Protein AF-A0A8H6Q4G9-F1 (afdb_monomer)

Solvent-accessible surface area (backbone atoms only — not comparable to full-atom values): 55066 Å² total; per-residue (Å²): 138,79,84,79,75,83,74,68,56,66,74,91,46,52,76,89,49,54,70,28,45,41,28,73,48,92,51,72,30,19,39,52,24,48,37,34,74,62,26,34,55,46,45,32,58,69,70,49,42,43,46,27,52,51,48,38,38,72,51,23,36,30,29,38,40,53,32,40,51,34,58,76,32,38,21,37,34,48,51,24,49,42,42,61,75,54,43,56,57,69,90,70,49,38,37,34,39,26,47,36,50,66,55,91,54,92,59,26,42,44,48,39,50,67,21,50,53,53,42,50,54,52,45,30,59,38,28,70,44,81,53,35,46,29,41,25,38,51,51,75,46,94,86,42,58,64,62,50,36,42,52,37,54,31,48,41,33,75,70,52,44,17,75,39,40,27,40,15,68,56,52,47,66,57,52,51,51,41,42,47,50,12,64,78,68,76,48,57,50,65,49,35,40,35,37,73,38,25,87,91,43,47,52,57,66,78,44,58,33,47,63,45,36,71,77,68,32,38,12,26,48,25,31,55,37,35,60,87,48,53,41,46,45,69,51,69,89,46,83,53,85,95,34,66,42,64,20,79,54,40,41,84,89,47,17,65,58,26,35,51,55,42,57,45,43,76,36,74,70,26,43,55,51,41,51,38,36,55,55,46,36,55,54,14,53,78,71,74,48,50,28,42,21,46,35,48,17,55,49,60,59,38,85,52,43,16,23,42,36,40,74,57,84,39,40,69,52,38,63,52,51,62,51,9,58,63,47,26,70,66,46,70,81,32,65,67,60,52,49,52,54,46,62,60,54,70,64,78,62,74,82,72,66,63,72,63,52,64,48,48,57,50,52,48,49,56,48,46,55,52,55,51,60,76,64,58,64,81,89,73,81,74,80,86,78,84,86,75,88,73,87,81,84,82,83,85,90,78,86,89,88,85,87,90,83,86,82,83,90,85,85,86,89,89,86,91,88,86,84,89,89,89,82,88,88,87,89,84,89,87,81,91,82,87,88,89,82,88,86,85,89,87,88,82,92,85,84,85,90,85,78,89,78,89,84,88,83,87,84,88,81,87,86,85,83,86,83,86,86,87,79,87,83,85,82,73,95,72,44,36,53,56,31,52,79,67,74,43,85,48,54,71,91,45,94,61,24,63,69,27,56,78,68,74,43,80,56,44,67,100,75,93,80,91,87,90,85,88,80,89,80,90,88,83,92,84,88,82,88,86,90,86,84,90,82,88,90,81,82,86,86,86,72,78,69,71,67,65,58,57,58,60,50,46,58,58,63,74,72,49,89,80,59,69,72,57,73,47,25,44,101,86,67,47,67,60,56,73,78,81,88,68,92,69,86,81,77,79,76,72,59,80,45,73,65,50,44,52,26,44,47,44,17,47,79,44,57,17,45,38,61,19,43,58,34,90,83,27,38,49,24,48,53,43,61,63,49,19,75,82,29,66,48,39,32,24,24,43,36,16,34,27,29,40,49,75,40,69,89,31,60,55,22,60,53,25,45,53,55,19,47,67,62,41,56,67,49,73,73,34,73,71,51,64,76,68,46,60,61,58,53,42,29,31,43,42,47,31,56,44,44,61,52,38,50,81,93,68,42,77,60,60,43,52,53,54,38,48,57,57,58,69,68,49,93,64,86,57,58,74,94,36,61,54,18,42,32,51,55,43,43,50,54,56,34,41,44,48,14,61,76,67,65,32,38,39,84,85,48,64,96,71,73,67,80,75,82,76,79,54,82,88,54,92,69,64,83,44,52,58,24,56,48,23,44,51,52,26,35,51,31,38,31,59,67,40,42,77,89,80,76,88,69,57,63,69,60,50,53,50,50,54,52,50,54,64,74,68,53,58,79,70,62,51,71,45,77,50,96,85,88,37,42,41,60,84,44,63,28,44,52,45,18,51,43,23,44,31,49,21,54,32,41,42,56,73,67,60,69,74,83,57,95,89,56,56,68,68,62,50,50,53,47,50,53,47,56,39,38,50,29,40,47,50,41,49,47,45,44,71,51,44,86,56,60,32,48,41,63,67,40,49,51,54,49,50,55,40,52,74,57,57,80,53,68,66,62,48,50,54,51,48,50,50,42,49,52,49,22,73,74,47,60,44,63,34,63,67,41,46,53,51,48,51,53,53,55,60,75,74,107

Mean predicted aligned error: 20.51 Å

pLDDT: mean 74.62, std 25.24, range [22.08, 98.88]

Sequence (941 aa):
MATESSVGAPKFDPKNMQYRFLGKTGLKVSALSFGSWVTVGGQVGYNIAKECMLEAWNHGVNYFDTAEVYASGECEKVFGQMIRELGFKRSDMVISTKLFWGGPGPNDTGLSKKHLFEGMNASLQRLGLDYVDIVMAHRPDPLTPMEEIVRAFTQIVNEGKALYWGTSEWTSHDIERAHHMAAVHHLIPPVCDQPQYNALWRERVEKELSPVFRNYGYGLTTWSPLDNGVLTGKYNDGIPEGSRLTGADAAASDKQNMINFGKALSTPAGQAKIQKVRELTKVAEELGCTTAQLALAWCLSNENVSTVITGASRPSQVAENMKALEVYNKIKGDAAMLARINQILDNKPAEVELAKWQFLTLVSHACWQFEETTFNWPTVYPATPDFGYISASIPSVETLPRRLLSATMSTSPPHFISSFPAKGPSAIEATGSSPASQPTHLEFSSSAPCAVGTIDSLIDSKPRPRKASTSRGARGRYGCRTCRQRHLKCDEHRPICENCTRAKRECSWNHEIRMSHDARSSSFSAGPGPARDFHADNPVEGTTTTDFLGRKRWLRWMSGSCDWSSVRRDESGDYISNLPEREDLSHGDVLVHPLEASLFRFYIEHAGPWLDITSPSRHFGVTIPRLAISNPVLLYACLSYSSKALLPKSSLSEQYVNACIKLLIPLLSDELYVSSDETLLATLVILRHVEQYAEVPEDRGAHLMGAFSLIASQKLLPPHDSLPGAALWTYMRQDVRQALLNRASPKLTPSQGIHLDNFDVDVAVGKSVWADRACHLAALACTFAWGSKEGEVDGDHLDAMLDRWRQHLPREYLPFHVAGRSIQFLASWHVVGWQFYHLGKLLLRLYNSQRPRNMDILLFNSRVETEISEHARAIFDITRSNSDLGCRFNASAILGFVGSYFREAEDRQRLIDFLGDFSNETNWPTDTDRTRLLRLWQSRH

InterPro domains:
  IPR001138 Zn(2)Cys(6) fungal-type DNA-binding domain [PF00172] (479-512)
  IPR001138 Zn(2)Cys(6) fungal-type DNA-binding domain [PS00463] (479-507)
  IPR001138 Zn(2)Cys(6) fungal-type DNA-binding domain [PS50048] (479-509)
  IPR001138 Zn(2)Cys(6) fungal-type DNA-binding domain [SM00066] (474-518)
  IPR001138 Zn(2)Cys(6) fungal-type DNA-binding domain [cd00067] (475-510)
  IPR005399 Potassium channel, voltage-dependent, beta subunit, KCNAB-related [PR01577] (126-136)
  IPR005399 Potassium channel, voltage-dependent, beta subunit, KCNAB-related [PR01577] (177-196)
  IPR005399 Potassium channel, voltage-dependent, beta subunit, KCNAB-related [PR01577] (297-310)
  IPR005399 Potassium channel, voltage-dependent, beta subunit, KCNAB-related [PTHR43150] (13-351)
  IPR021858 Fungal transcription factor [PF11951] (598-717)
  IPR023210 NADP-dependent oxidoreductase domain [PF00248] (32-331)
  IPR036812 NAD(P)-dependent oxidoreductase domain superfamily [G3DSA:3.20.20.100] (16-351)
  IPR036812 NAD(P)-dependent oxidoreductase domain superfamily [SSF51430] (17-347)
  IPR036864 Zn(2)-C6 fungal-type DNA-binding domain superfamily [G3DSA:4.10.240.10] (473-525)
  IPR036864 Zn(2)-C6 fungal-type DNA-binding domain superfamily [SSF57701] (473-515)

Secondary structure (DSSP, 8-state):
--------------TT--EEESTTSS-EEESEEEE-TTIIIIIS-HHHHHHHHHHHHHTT--EEE--TTGGGGHHHHHHHHHHHHHT--GGG-EEEEEESB--SSTTSBSS-HHHHHHHHHHHHHHHT-S-EEEEEE-S--SSS-HHHHHHHHHHHHHTTSEEEEEESS--HHHHHHHHHHHHHTT-PPP-EE--B-BTTB-HIIIIITHHHHHHH-PEEEEB-TTGGGGGGSTTTTS--TTSGGG-TTS-HHHHHHHHHHHHHHTSHHHHHHHHHHHHHHHHHHHTTS-HHHHHHHHHHTSTTEEEEEE--SSHHHHHHHHTHHHHHHHHTT-HHHHHHHHHHH--PPPPP-HHHHHHHHHHHHHHHHHHHHHH-------------------PPP------------------------------------------------------------------PPPP---------S-S-HHHHHTT----TTSSS-HHHHHTT----------------------------------PPP-S-THHHHHHHHHHHHHTS---HHHHSB-TTSSB-------S---S--TT-SHHHHHHHHHIIIIIHHHHTTT-TT-IIIIIHHHHHTT-HHHHHHHHHHHHHHH-TTSTHHHHHHHHHHHHHHHHHT-HHHHTT-HHHHHHHHHHHHHHTTS-TTT---HHHHHHHHHHHT-SSPPPTTSHHHHHHHHHHHHHHHHHHHHT---SS-GGGS-------TTS---TTHHHHHHHHHHHHHHHHHHS-SSSS--HHHHHHHHHHHHHT--GGGS-EEETTTEEE-SSHHHHHHHHHHHHHHHHHHHHS-PPPTTS-HHHHHHHHHHHHHHHHHHHHHHHHH---HHHHHHHHHHHHHHGGG--SHHHHHHHHHHHHHHHHHH----HHHHHHHHHHHHTT-

Structure (mmCIF, N/CA/C/O backbone):
data_AF-A0A8H6Q4G9-F1
#
_entry.id   AF-A0A8H6Q4G9-F1
#
loop_
_atom_site.group_PDB
_atom_site.id
_atom_site.type_symbol
_atom_site.label_atom_id
_atom_site.label_alt_id
_atom_site.label_comp_id
_atom_site.label_asym_id
_atom_site.label_entity_id
_atom_site.label_seq_id
_atom_site.pdbx_PDB_ins_code
_atom_site.Cartn_x
_atom_site.Cartn_y
_atom_site.Cartn_z
_atom_site.occupancy
_atom_site.B_iso_or_equiv
_atom_site.auth_seq_id
_atom_site.auth_comp_id
_atom_site.auth_asym_id
_atom_site.auth_atom_id
_atom_site.pdbx_PDB_model_num
ATOM 1 N N . MET A 1 1 ? -34.972 -35.384 48.447 1.00 36.97 1 MET A N 1
ATOM 2 C CA . MET A 1 1 ? -33.729 -34.722 47.994 1.00 36.97 1 MET A CA 1
ATOM 3 C C . MET A 1 1 ? -33.863 -34.560 46.491 1.00 36.97 1 MET A C 1
ATOM 5 O O . MET A 1 1 ? -33.732 -35.533 45.775 1.00 36.97 1 MET A O 1
ATOM 9 N N . ALA A 1 2 ? -34.630 -33.551 46.092 1.00 34.59 2 ALA A N 1
ATOM 10 C CA . ALA A 1 2 ? -34.164 -32.214 45.710 1.00 34.59 2 ALA A CA 1
ATOM 11 C C . ALA A 1 2 ? -33.868 -32.193 44.204 1.00 34.59 2 ALA A C 1
ATOM 13 O O . ALA A 1 2 ? -32.811 -32.587 43.736 1.00 34.59 2 ALA A O 1
ATOM 14 N N . THR A 1 3 ? -34.914 -31.791 43.492 1.00 41.44 3 THR A N 1
ATOM 15 C CA . THR A 1 3 ? -34.982 -31.369 42.099 1.00 41.44 3 THR A CA 1
ATOM 16 C C . THR A 1 3 ? -33.874 -30.368 41.774 1.00 41.44 3 THR A C 1
ATOM 18 O O . THR A 1 3 ? -33.962 -29.212 42.191 1.00 41.44 3 THR A O 1
ATOM 21 N N . GLU A 1 4 ? -32.867 -30.771 41.003 1.00 41.53 4 GLU A N 1
ATOM 22 C CA . GLU A 1 4 ? -32.095 -29.799 40.232 1.00 41.53 4 GLU A CA 1
ATOM 23 C C . GLU A 1 4 ? -32.949 -29.393 39.036 1.00 41.53 4 GLU A C 1
ATOM 25 O O . GLU A 1 4 ? -33.267 -30.186 38.150 1.00 41.53 4 GLU A O 1
ATOM 30 N N . SER A 1 5 ? -33.419 -28.150 39.093 1.00 39.41 5 SER A N 1
ATOM 31 C CA . SER A 1 5 ? -34.147 -27.499 38.022 1.00 39.41 5 SER A CA 1
ATOM 32 C C . SER A 1 5 ? -33.350 -27.615 36.729 1.00 39.41 5 SER A C 1
ATOM 34 O O . SER A 1 5 ? -32.227 -27.116 36.649 1.00 39.41 5 SER A O 1
ATOM 36 N N . SER A 1 6 ? -33.955 -28.204 35.702 1.00 40.19 6 SER A N 1
ATOM 37 C CA . SER A 1 6 ? -33.548 -28.003 34.319 1.00 40.19 6 SER A CA 1
ATOM 38 C C . SER A 1 6 ? -33.750 -26.522 33.980 1.00 40.19 6 SER A C 1
ATOM 40 O O . SER A 1 6 ? -34.794 -26.125 33.457 1.00 40.19 6 SER A O 1
ATOM 42 N N . VAL A 1 7 ? -32.791 -25.676 34.355 1.00 50.09 7 VAL A N 1
ATOM 43 C CA . VAL A 1 7 ? -32.708 -24.310 33.846 1.00 50.09 7 VAL A CA 1
ATOM 44 C C . VAL A 1 7 ? -32.449 -24.477 32.354 1.00 50.09 7 VAL A C 1
ATOM 46 O O . VAL A 1 7 ? -31.367 -24.897 31.952 1.00 50.09 7 VAL A O 1
ATOM 49 N N . GLY A 1 8 ? -33.486 -24.286 31.537 1.00 59.00 8 GLY A N 1
ATOM 50 C CA . GLY A 1 8 ? -33.355 -24.350 30.085 1.00 59.00 8 GLY A CA 1
ATOM 51 C C . GLY A 1 8 ? -32.261 -23.395 29.612 1.00 59.00 8 GLY A C 1
ATOM 52 O O . GLY A 1 8 ? -31.995 -22.389 30.272 1.00 59.00 8 GLY A O 1
ATOM 53 N N . ALA A 1 9 ? -31.628 -23.718 28.482 1.00 67.19 9 ALA A N 1
ATOM 54 C CA . ALA A 1 9 ? -30.603 -22.872 27.883 1.00 67.19 9 ALA A CA 1
ATOM 55 C C . ALA A 1 9 ? -31.046 -21.390 27.874 1.00 67.19 9 ALA A C 1
ATOM 57 O O . ALA A 1 9 ? -32.191 -21.104 27.497 1.00 67.19 9 ALA A O 1
ATOM 58 N N . PRO A 1 10 ? -30.185 -20.449 28.304 1.00 77.94 10 PRO A N 1
ATOM 59 C CA . PRO A 1 10 ? -30.528 -19.042 28.389 1.00 77.94 10 PRO A CA 1
ATOM 60 C C . PRO A 1 10 ? -30.886 -18.532 26.993 1.00 77.94 10 PRO A C 1
ATOM 62 O O . PRO A 1 10 ? -30.054 -18.478 26.088 1.00 77.94 10 PRO A O 1
ATOM 65 N N . LYS A 1 11 ? -32.156 -18.162 26.812 1.00 84.88 11 LYS A N 1
ATOM 66 C CA . LYS A 1 11 ? -32.642 -17.566 25.568 1.00 84.88 11 LYS A CA 1
ATOM 67 C C . LYS A 1 11 ? -31.921 -16.238 25.334 1.00 84.88 11 LYS A C 1
ATOM 69 O O . LYS A 1 11 ? -31.790 -15.447 26.266 1.00 84.88 11 LYS A O 1
ATOM 74 N N . PHE A 1 12 ? -31.491 -15.986 24.099 1.00 91.81 12 PHE A N 1
ATOM 75 C CA . PHE A 1 12 ? -30.893 -14.706 23.739 1.00 91.81 12 PHE A CA 1
ATOM 76 C C . PHE A 1 12 ? -31.903 -13.568 23.935 1.00 91.81 12 PHE A C 1
ATOM 78 O O . PHE A 1 12 ? -33.031 -13.631 23.434 1.00 91.81 12 PHE A O 1
ATOM 85 N N . ASP A 1 13 ? -31.493 -12.537 24.668 1.00 93.12 13 ASP A N 1
ATOM 86 C CA . ASP A 1 13 ? -32.266 -11.321 24.894 1.00 93.12 13 ASP A CA 1
ATOM 87 C C . ASP A 1 13 ? -31.375 -10.117 24.561 1.00 93.12 13 ASP A C 1
ATOM 89 O O . ASP A 1 13 ? -30.345 -9.930 25.210 1.00 93.12 13 ASP A O 1
ATOM 93 N N . PRO A 1 14 ? -31.736 -9.293 23.561 1.00 88.81 14 PRO A N 1
ATOM 94 C CA . PRO A 1 14 ? -30.908 -8.171 23.146 1.00 88.81 14 PRO A CA 1
ATOM 95 C C . PRO A 1 14 ? -30.792 -7.050 24.190 1.00 88.81 14 PRO A C 1
ATOM 97 O O . PRO A 1 14 ? -29.891 -6.219 24.058 1.00 88.81 14 PRO A O 1
ATOM 100 N N . LYS A 1 15 ? -31.663 -7.007 25.213 1.00 92.06 15 LYS A N 1
ATOM 101 C CA . LYS A 1 15 ? -31.680 -5.960 26.253 1.00 92.06 15 LYS A CA 1
ATOM 102 C C . LYS A 1 15 ? -31.580 -4.546 25.646 1.00 92.06 15 LYS A C 1
ATOM 104 O O . LYS A 1 15 ? -32.299 -4.220 24.706 1.00 92.06 15 LYS A O 1
ATOM 109 N N . ASN A 1 16 ? -30.684 -3.714 26.185 1.00 90.06 16 ASN A N 1
ATOM 110 C CA . ASN A 1 16 ? -30.376 -2.362 25.710 1.00 90.06 16 ASN A CA 1
ATOM 111 C C . ASN A 1 16 ? -29.159 -2.325 24.760 1.00 90.06 16 ASN A C 1
ATOM 113 O O . ASN A 1 16 ? -28.653 -1.240 24.461 1.00 90.06 16 ASN A O 1
ATOM 117 N N . MET A 1 17 ? -28.650 -3.481 24.315 1.00 97.00 17 MET A N 1
ATOM 118 C CA . MET A 1 17 ? -27.492 -3.541 23.424 1.00 97.00 17 MET A CA 1
ATOM 119 C C . MET A 1 17 ? -27.824 -2.914 22.068 1.00 97.00 17 MET A C 1
ATOM 121 O O . MET A 1 17 ? -28.839 -3.226 21.446 1.00 97.00 17 MET A O 1
ATOM 125 N N . GLN A 1 18 ? -26.939 -2.046 21.578 1.00 95.69 18 GLN A N 1
ATOM 126 C CA . GLN A 1 18 ? -27.024 -1.550 20.207 1.00 95.69 18 GLN A CA 1
ATOM 127 C C . GLN A 1 18 ? -26.395 -2.563 19.254 1.00 95.69 18 GLN A C 1
ATOM 129 O O . GLN A 1 18 ? -25.291 -3.040 19.503 1.00 95.69 18 GLN A O 1
ATOM 134 N N . TYR A 1 19 ? -27.062 -2.836 18.135 1.00 97.88 19 TYR A N 1
ATOM 135 C CA . TYR A 1 19 ? -26.533 -3.688 17.073 1.00 97.88 19 TYR A CA 1
ATOM 136 C C . TYR A 1 19 ? -26.222 -2.843 15.848 1.00 97.88 19 TYR A C 1
ATOM 138 O O . TYR A 1 19 ? -27.078 -2.091 15.374 1.00 97.88 19 TYR A O 1
ATOM 146 N N . ARG A 1 20 ? -25.004 -2.979 15.331 1.00 97.38 20 ARG A N 1
ATOM 147 C CA . ARG A 1 20 ? -24.529 -2.280 14.133 1.00 97.38 20 ARG A CA 1
ATOM 148 C C . ARG A 1 20 ? -24.270 -3.297 13.034 1.00 97.38 20 ARG A C 1
ATOM 150 O O . ARG A 1 20 ? -23.923 -4.442 13.314 1.00 97.38 20 ARG A O 1
ATOM 157 N N . PHE A 1 21 ? -24.440 -2.889 11.783 1.00 97.88 21 PHE A N 1
ATOM 158 C CA . PHE A 1 21 ? -23.958 -3.701 10.673 1.00 97.88 21 PHE A CA 1
ATOM 159 C C . PHE A 1 21 ? -22.430 -3.758 10.709 1.00 97.88 21 PHE A C 1
ATOM 161 O O . PHE A 1 21 ? -21.769 -2.770 11.054 1.00 97.88 21 PHE A O 1
ATOM 168 N N . LEU A 1 22 ? -21.869 -4.915 10.367 1.00 97.25 22 LEU A N 1
ATOM 169 C CA . LEU A 1 22 ? -20.443 -5.044 10.123 1.00 97.25 22 LEU A CA 1
ATOM 170 C C . LEU A 1 22 ? -20.143 -4.486 8.730 1.00 97.25 22 LEU A C 1
ATOM 172 O O . LEU A 1 22 ? -20.253 -5.188 7.723 1.00 97.25 22 LEU A O 1
ATOM 176 N N . GLY A 1 23 ? -19.850 -3.188 8.677 1.00 92.44 23 GLY A N 1
ATOM 177 C CA . GLY A 1 23 ? -19.694 -2.453 7.428 1.00 92.44 23 GLY A CA 1
ATOM 178 C C . GLY A 1 23 ? -20.964 -2.489 6.583 1.00 92.44 23 GLY A C 1
ATOM 179 O O . GLY A 1 23 ? -22.070 -2.322 7.094 1.00 92.44 23 GLY A O 1
ATOM 180 N N . LYS A 1 24 ? -20.803 -2.749 5.284 1.00 90.12 24 LYS A N 1
ATOM 181 C CA . LYS A 1 24 ? -21.902 -2.924 4.318 1.00 90.12 24 LYS A CA 1
ATOM 182 C C . LYS A 1 24 ? -22.515 -4.330 4.300 1.00 90.12 24 LYS A C 1
ATOM 184 O O . LYS A 1 24 ? -23.388 -4.592 3.474 1.00 90.12 24 LYS A O 1
ATOM 189 N N . THR A 1 25 ? -22.064 -5.252 5.152 1.00 95.88 25 THR A N 1
ATOM 190 C CA . THR A 1 25 ? -22.635 -6.607 5.186 1.00 95.88 25 THR A CA 1
ATOM 191 C C . THR A 1 25 ? -24.033 -6.617 5.811 1.00 95.88 25 THR A C 1
ATOM 193 O O . THR A 1 25 ? -24.436 -5.686 6.506 1.00 95.88 25 THR A O 1
ATOM 196 N N . GLY A 1 26 ? -24.771 -7.712 5.609 1.00 96.56 26 GLY A N 1
ATOM 197 C CA . GLY A 1 26 ? -26.023 -7.970 6.328 1.00 96.56 26 GLY A CA 1
ATOM 198 C C . GLY A 1 26 ? -25.831 -8.451 7.774 1.00 96.56 26 GLY A C 1
ATOM 199 O O . GLY A 1 26 ? -26.820 -8.599 8.493 1.00 96.56 26 GLY A O 1
ATOM 200 N N . LEU A 1 27 ? -24.589 -8.700 8.209 1.00 98.12 27 LEU A N 1
ATOM 201 C CA . LEU A 1 27 ? -24.280 -9.233 9.534 1.00 98.12 27 LEU A CA 1
ATOM 202 C C . LEU A 1 27 ? -24.387 -8.128 10.588 1.00 98.12 27 LEU A C 1
ATOM 204 O O . LEU A 1 27 ? -23.755 -7.078 10.468 1.00 98.12 27 LEU A O 1
ATOM 208 N N . LYS A 1 28 ? -25.171 -8.371 11.642 1.00 98.12 28 LYS A N 1
ATOM 209 C CA . LYS A 1 28 ? -25.313 -7.452 12.776 1.00 98.12 28 LYS A CA 1
ATOM 210 C C . LYS A 1 28 ? -24.503 -7.932 13.969 1.00 98.12 28 LYS A C 1
ATOM 212 O O . LYS A 1 28 ? -24.680 -9.054 14.439 1.00 98.12 28 LYS A O 1
ATOM 217 N N . VAL A 1 29 ? -23.677 -7.040 14.495 1.00 98.56 29 VAL A N 1
ATOM 218 C CA . VAL A 1 29 ? -22.811 -7.288 15.646 1.00 98.56 29 VAL A CA 1
ATOM 219 C C . VAL A 1 29 ? -23.184 -6.346 16.785 1.00 98.56 29 VAL A C 1
ATOM 221 O O . VAL A 1 29 ? -23.571 -5.197 16.553 1.00 98.56 29 VAL A O 1
ATOM 224 N N . SER A 1 30 ? -23.107 -6.833 18.019 1.00 98.56 30 SER A N 1
ATOM 225 C CA . SER A 1 30 ? -23.282 -6.020 19.217 1.00 98.56 30 SER A CA 1
ATOM 226 C C . SER A 1 30 ? -22.194 -4.945 19.268 1.00 98.56 30 SER A C 1
ATOM 228 O O . SER A 1 30 ? -21.020 -5.220 19.015 1.00 98.56 30 SER A O 1
ATOM 230 N N . ALA A 1 31 ? -22.569 -3.705 19.588 1.00 98.00 31 ALA A N 1
ATOM 231 C CA . ALA A 1 31 ? -21.656 -2.561 19.596 1.00 98.00 31 ALA A CA 1
ATOM 232 C C . ALA A 1 31 ? -20.483 -2.764 20.572 1.00 98.00 31 ALA A C 1
ATOM 234 O O . ALA A 1 31 ? -19.365 -2.335 20.302 1.00 98.00 31 ALA A O 1
ATOM 235 N N . LEU A 1 32 ? -20.720 -3.473 21.676 1.00 98.25 32 LEU A N 1
ATOM 236 C CA . LEU A 1 32 ? -19.676 -4.010 22.544 1.00 98.25 32 LEU A CA 1
ATOM 237 C C . LEU A 1 32 ? -19.598 -5.524 22.350 1.00 98.25 32 LEU A C 1
ATOM 239 O O . LEU A 1 32 ? -20.628 -6.195 22.240 1.00 98.25 32 LEU A O 1
ATOM 243 N N . SER A 1 33 ? -18.384 -6.059 22.314 1.00 97.62 33 SER A N 1
ATOM 244 C CA . SER A 1 33 ? -18.127 -7.487 22.126 1.00 97.62 33 SER A CA 1
ATOM 245 C C . SER A 1 33 ? -17.177 -8.049 23.174 1.00 97.62 33 SER A C 1
ATOM 247 O O . SER A 1 33 ? -16.546 -7.301 23.930 1.00 97.62 33 SER A O 1
ATOM 249 N N . PHE A 1 34 ? -17.101 -9.377 23.250 1.00 95.88 34 PHE A N 1
ATOM 250 C CA . PHE A 1 34 ? -16.263 -10.082 24.215 1.00 95.88 34 PHE A CA 1
ATOM 251 C C . PHE A 1 34 ? -15.092 -10.776 23.513 1.00 95.88 34 PHE A C 1
ATOM 253 O O . PHE A 1 34 ? -15.275 -11.708 22.730 1.00 95.88 34 PHE A O 1
ATOM 260 N N . GLY A 1 35 ? -13.882 -10.305 23.804 1.00 88.56 35 GLY A N 1
ATOM 261 C CA . GLY A 1 35 ? -12.628 -10.889 23.346 1.00 88.56 35 GLY A CA 1
ATOM 262 C C . GLY A 1 35 ? -11.994 -11.780 24.405 1.00 88.56 35 GLY A C 1
ATOM 263 O O . GLY A 1 35 ? -12.135 -11.563 25.610 1.00 88.56 35 GLY A O 1
ATOM 264 N N . SER A 1 36 ? -11.255 -12.777 23.936 1.00 78.50 36 SER A N 1
ATOM 265 C CA . SER A 1 36 ? -10.727 -13.861 24.770 1.00 78.50 36 SER A CA 1
ATOM 266 C C . SER A 1 36 ? -9.207 -13.830 24.986 1.00 78.50 36 SER A C 1
ATOM 268 O O . SER A 1 36 ? -8.673 -14.658 25.726 1.00 78.50 36 SER A O 1
ATOM 270 N N . TRP A 1 37 ? -8.494 -12.875 24.371 1.00 72.44 37 TRP A N 1
ATOM 271 C CA . TRP A 1 37 ? -7.033 -12.778 24.455 1.00 72.44 37 TRP A CA 1
ATOM 272 C C . TRP A 1 37 ? -6.541 -12.532 25.891 1.00 72.44 37 TRP A C 1
ATOM 274 O O . TRP A 1 37 ? -7.080 -11.696 26.624 1.00 72.44 37 TRP A O 1
ATOM 284 N N . VAL A 1 38 ? -5.480 -13.254 26.272 1.00 65.44 38 VAL A N 1
ATOM 285 C CA . VAL A 1 38 ? -4.867 -13.339 27.614 1.00 65.44 38 VAL A CA 1
ATOM 286 C C . VAL A 1 38 ? -5.749 -14.024 28.664 1.00 65.44 38 VAL A C 1
ATOM 288 O O . VAL A 1 38 ? -5.218 -14.744 29.504 1.00 65.44 38 VAL A O 1
ATOM 291 N N . THR A 1 39 ? -7.071 -13.844 28.632 1.00 73.19 39 THR A N 1
ATOM 292 C CA . THR A 1 39 ? -7.986 -14.284 29.694 1.00 73.19 39 THR A CA 1
ATOM 293 C C . THR A 1 39 ? -8.389 -15.750 29.575 1.00 73.19 39 THR A C 1
ATOM 295 O O . THR A 1 39 ? -8.066 -16.548 30.456 1.00 73.19 39 THR A O 1
ATOM 298 N N . VAL A 1 40 ? -9.077 -16.121 28.500 1.00 72.81 40 VAL A N 1
ATOM 299 C CA . VAL A 1 40 ? -9.673 -17.454 28.345 1.00 72.81 40 VAL A CA 1
ATOM 300 C C . VAL A 1 40 ? -8.594 -18.482 27.993 1.00 72.81 40 VAL A C 1
ATOM 302 O O . VAL A 1 40 ? -7.797 -18.266 27.084 1.00 72.81 40 VAL A O 1
ATOM 305 N N . GLY A 1 41 ? -8.551 -19.600 28.725 1.00 58.81 41 GLY A N 1
ATOM 306 C CA . GLY A 1 41 ? -7.520 -20.636 28.554 1.00 58.81 41 GLY A CA 1
ATOM 307 C C . GLY A 1 41 ? -6.125 -20.237 29.061 1.00 58.81 41 GLY A C 1
ATOM 308 O O . GLY A 1 41 ? -5.175 -20.989 28.868 1.00 58.81 41 GLY A O 1
ATOM 309 N N . GLY A 1 42 ? -5.997 -19.069 29.705 1.00 71.19 42 GLY A N 1
ATOM 310 C CA . GLY A 1 42 ? -4.738 -18.527 30.219 1.00 71.19 42 GLY A CA 1
ATOM 311 C C . GLY A 1 42 ? -4.894 -17.922 31.615 1.00 71.19 42 GLY A C 1
ATOM 312 O O . GLY A 1 42 ? -4.894 -18.647 32.605 1.00 71.19 42 GLY A O 1
ATOM 313 N N . GLN A 1 43 ? -5.008 -16.590 31.687 1.00 67.19 43 GLN A N 1
ATOM 314 C CA . GLN A 1 43 ? -4.985 -15.795 32.924 1.00 67.19 43 GLN A CA 1
ATOM 315 C C . GLN A 1 43 ? -6.074 -16.175 33.935 1.00 67.19 43 GLN A C 1
ATOM 317 O O . GLN A 1 43 ? -5.836 -16.106 35.141 1.00 67.19 43 GLN A O 1
ATOM 322 N N . VAL A 1 44 ? -7.285 -16.499 33.471 1.00 75.56 44 VAL A N 1
ATOM 323 C CA . VAL A 1 44 ? -8.414 -16.796 34.364 1.00 75.56 44 VAL A CA 1
ATOM 324 C C . VAL A 1 44 ? -8.792 -18.269 34.305 1.00 75.56 44 VAL A C 1
ATOM 326 O O . VAL A 1 44 ? -8.784 -18.893 33.245 1.00 75.56 44 VAL A O 1
ATOM 329 N N . GLY A 1 45 ? -9.165 -18.824 35.461 1.00 82.62 45 GLY A N 1
ATOM 330 C CA . GLY A 1 45 ? -9.689 -20.183 35.540 1.00 82.62 45 GLY A CA 1
ATOM 331 C C . GLY A 1 45 ? -10.985 -20.346 34.740 1.00 82.62 45 GLY A C 1
ATOM 332 O O . GLY A 1 45 ? -11.748 -19.392 34.566 1.00 82.62 45 GLY A O 1
ATOM 333 N N . TYR A 1 46 ? -11.251 -21.578 34.302 1.00 88.12 46 TYR A N 1
ATOM 334 C CA . TYR A 1 46 ? -12.399 -21.943 33.463 1.00 88.12 46 TYR A CA 1
ATOM 335 C C . TYR A 1 46 ? -13.737 -21.349 33.943 1.00 88.12 46 TYR A C 1
ATOM 337 O O . TYR A 1 46 ? -14.443 -20.712 33.166 1.00 88.12 46 TYR A O 1
ATOM 345 N N . ASN A 1 47 ? -14.058 -21.489 35.235 1.00 90.62 47 ASN A N 1
ATOM 346 C CA . ASN A 1 47 ? -15.327 -21.006 35.793 1.00 90.62 47 ASN A CA 1
ATOM 347 C C . ASN A 1 47 ? -15.486 -19.484 35.659 1.00 90.62 47 ASN A C 1
ATOM 349 O O . ASN A 1 47 ? -16.546 -19.017 35.261 1.00 90.62 47 ASN A O 1
ATOM 353 N N . ILE A 1 48 ? -14.418 -18.716 35.900 1.00 90.75 48 ILE A N 1
ATOM 354 C CA . ILE A 1 48 ? -14.446 -17.252 35.773 1.00 90.75 48 ILE A CA 1
ATOM 355 C C . ILE A 1 48 ? -14.620 -16.851 34.305 1.00 90.75 48 ILE A C 1
ATOM 357 O O . ILE A 1 48 ? -15.400 -15.951 34.005 1.00 90.75 48 ILE A O 1
ATOM 361 N N . ALA A 1 49 ? -13.927 -17.522 33.377 1.00 91.75 49 ALA A N 1
ATOM 362 C CA . ALA A 1 49 ? -14.113 -17.286 31.943 1.00 91.75 49 ALA A CA 1
ATOM 363 C C . ALA A 1 49 ? -15.569 -17.542 31.514 1.00 91.75 49 ALA A C 1
ATOM 365 O O . ALA A 1 49 ? -16.153 -16.722 30.801 1.00 91.75 49 ALA A O 1
ATOM 366 N N . LYS A 1 50 ? -16.166 -18.636 32.006 1.00 93.94 50 LYS A N 1
ATOM 367 C CA . LYS A 1 50 ? -17.558 -19.017 31.732 1.00 93.94 50 LYS A CA 1
ATOM 368 C C . LYS A 1 50 ? -18.544 -17.995 32.284 1.00 93.94 50 LYS A C 1
ATOM 370 O O . LYS A 1 50 ? -19.462 -17.595 31.573 1.00 93.94 50 LYS A O 1
ATOM 375 N N . GLU A 1 51 ? -18.335 -17.532 33.513 1.00 95.12 51 GLU A N 1
ATOM 376 C CA . GLU A 1 51 ? -19.149 -16.480 34.126 1.00 95.12 51 GLU A CA 1
ATOM 377 C C . GLU A 1 51 ? -19.029 -15.151 33.370 1.00 95.12 51 GLU A C 1
ATOM 379 O O . GLU A 1 51 ? -20.040 -14.501 33.130 1.00 95.12 51 GLU A O 1
ATOM 384 N N . CYS A 1 52 ? -17.829 -14.758 32.925 1.00 95.56 52 CYS A N 1
ATOM 385 C CA . CYS A 1 52 ? -17.641 -13.566 32.090 1.00 95.56 52 CYS A CA 1
ATOM 386 C C . CYS A 1 52 ? -18.399 -13.666 30.759 1.00 95.56 52 CYS A C 1
ATOM 388 O O . CYS A 1 52 ? -19.038 -12.700 30.338 1.00 95.56 52 CYS A O 1
ATOM 390 N N . MET A 1 53 ? -18.329 -14.823 30.094 1.00 95.38 53 MET A N 1
ATOM 391 C CA . MET A 1 53 ? -19.029 -15.063 28.832 1.00 95.38 53 MET A CA 1
ATOM 392 C C . MET A 1 53 ? -20.552 -15.044 29.018 1.00 95.38 53 MET A C 1
ATOM 394 O O . MET A 1 53 ? -21.260 -14.426 28.220 1.00 95.38 53 MET A O 1
ATOM 398 N N . LEU A 1 54 ? -21.053 -15.666 30.090 1.00 95.62 54 LEU A N 1
ATOM 399 C CA . LEU A 1 54 ? -22.466 -15.617 30.463 1.00 95.62 54 LEU A CA 1
ATOM 400 C C . LEU A 1 54 ? -22.916 -14.189 30.786 1.00 95.62 54 LEU A C 1
ATOM 402 O O . LEU A 1 54 ? -23.982 -13.768 30.347 1.00 95.62 54 LEU A O 1
ATOM 406 N N . GLU A 1 55 ? -22.097 -13.419 31.497 1.00 96.19 55 GLU A N 1
ATOM 407 C CA . GLU A 1 55 ? -22.409 -12.031 31.829 1.00 96.19 55 GLU A CA 1
ATOM 408 C C . GLU A 1 55 ? -22.497 -11.150 30.577 1.00 96.19 55 GLU A C 1
ATOM 410 O O . GLU A 1 55 ? -23.402 -10.320 30.468 1.00 96.19 55 GLU A O 1
ATOM 415 N N . ALA A 1 56 ? -21.613 -11.362 29.597 1.00 96.31 56 ALA A N 1
ATOM 416 C CA . ALA A 1 56 ? -21.670 -10.672 28.310 1.00 96.31 56 ALA A CA 1
ATOM 417 C C . ALA A 1 56 ? -22.958 -11.030 27.548 1.00 96.31 56 ALA A C 1
ATOM 419 O O . ALA A 1 56 ? -23.672 -10.141 27.077 1.00 96.31 56 ALA A O 1
ATOM 420 N N . TRP A 1 57 ? -23.298 -12.320 27.487 1.00 96.12 57 TRP A N 1
ATOM 421 C CA . TRP A 1 57 ? -24.541 -12.806 26.880 1.00 96.12 57 TRP A CA 1
ATOM 422 C C . TRP A 1 57 ? -25.788 -12.205 27.537 1.00 96.12 57 TRP A C 1
ATOM 424 O O . TRP A 1 57 ? -26.688 -11.732 26.845 1.00 96.12 57 TRP A O 1
ATOM 434 N N . ASN A 1 58 ? -25.819 -12.140 28.871 1.00 95.75 58 ASN A N 1
ATOM 435 C CA . ASN A 1 58 ? -26.927 -11.558 29.635 1.00 95.75 58 ASN A CA 1
ATOM 436 C C . ASN A 1 58 ? -27.137 -10.059 29.355 1.00 95.75 58 ASN A C 1
ATOM 438 O O . ASN A 1 58 ? -28.232 -9.542 29.587 1.00 95.75 58 ASN A O 1
ATOM 442 N N . HIS A 1 59 ? -26.114 -9.376 28.835 1.00 96.69 59 HIS A N 1
ATOM 443 C CA . HIS A 1 59 ? -26.164 -7.983 28.391 1.00 96.69 59 HIS A CA 1
ATOM 444 C C . HIS A 1 59 ? -26.441 -7.826 26.884 1.00 96.69 59 HIS A C 1
ATOM 446 O O . HIS A 1 59 ? -26.384 -6.708 26.373 1.00 96.69 59 HIS A O 1
ATOM 452 N N . GLY A 1 60 ? -26.755 -8.912 26.171 1.00 96.94 60 GLY A N 1
ATOM 453 C CA . GLY A 1 60 ? -27.064 -8.894 24.741 1.00 96.94 60 GLY A CA 1
ATOM 454 C C . GLY A 1 60 ? -25.833 -8.897 23.829 1.00 96.94 60 GLY A C 1
ATOM 455 O O . GLY A 1 60 ? -25.937 -8.528 22.663 1.00 96.94 60 GLY A O 1
ATOM 456 N N . VAL A 1 61 ? -24.648 -9.278 24.318 1.00 98.00 61 VAL A N 1
ATOM 457 C CA . VAL A 1 61 ? -23.477 -9.453 23.443 1.00 98.00 61 VAL A CA 1
ATOM 458 C C . VAL A 1 61 ? -23.680 -10.681 22.561 1.00 98.00 61 VAL A C 1
ATOM 460 O O . VAL A 1 61 ? -23.879 -11.782 23.073 1.00 98.00 61 VAL A O 1
AT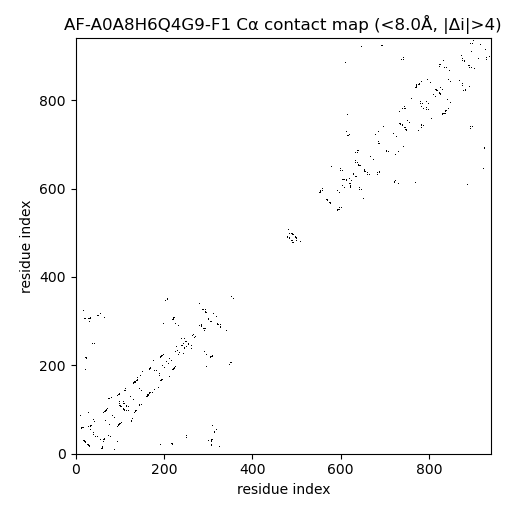OM 463 N N . ASN A 1 62 ? -23.587 -10.498 21.240 1.00 98.00 62 ASN A N 1
ATOM 464 C CA . ASN A 1 62 ? -23.611 -11.605 20.283 1.00 98.00 62 ASN A CA 1
ATOM 465 C C . ASN A 1 62 ? -22.248 -11.884 19.643 1.00 98.00 62 ASN A C 1
ATOM 467 O O . ASN A 1 62 ? -22.067 -12.975 19.118 1.00 98.00 62 ASN A O 1
ATOM 471 N N . TYR A 1 63 ? -21.306 -10.936 19.677 1.00 98.44 63 TYR A N 1
ATOM 472 C CA . TYR A 1 63 ? -20.011 -11.067 19.013 1.00 98.44 63 TYR A CA 1
ATOM 473 C C . TYR A 1 63 ? -18.912 -11.515 19.980 1.00 98.44 63 TYR A C 1
ATOM 475 O O . TYR A 1 63 ? -18.646 -10.859 20.995 1.00 98.44 63 TYR A O 1
ATOM 483 N N . PHE A 1 64 ? -18.245 -12.609 19.619 1.00 97.81 64 PHE A N 1
ATOM 484 C CA . PHE A 1 64 ? -17.251 -13.304 20.424 1.00 97.81 64 PHE A CA 1
ATOM 485 C C . PHE A 1 64 ? -15.992 -13.598 19.603 1.00 97.81 64 PHE A C 1
ATOM 487 O O . PHE A 1 64 ? -16.067 -14.233 18.553 1.00 97.81 64 PHE A O 1
ATOM 494 N N . ASP A 1 65 ? -14.835 -13.157 20.093 1.00 98.00 65 ASP A N 1
ATOM 495 C CA . ASP A 1 65 ? -13.579 -13.181 19.339 1.00 98.00 65 ASP A CA 1
ATOM 496 C C . ASP A 1 65 ? -12.498 -14.053 19.996 1.00 98.00 65 ASP A C 1
ATOM 498 O O . ASP A 1 65 ? -12.236 -13.954 21.201 1.00 98.00 65 ASP A O 1
ATOM 502 N N . THR A 1 66 ? -11.836 -14.886 19.189 1.00 96.69 66 THR A N 1
ATOM 503 C CA . THR A 1 66 ? -10.701 -15.743 19.573 1.00 96.69 66 THR A CA 1
ATOM 504 C C . THR A 1 66 ? -9.655 -15.830 18.452 1.00 96.69 66 THR A C 1
ATOM 506 O O . THR A 1 66 ? -9.750 -15.095 17.472 1.00 96.69 66 THR A O 1
ATOM 509 N N . ALA A 1 67 ? -8.604 -16.634 18.607 1.00 96.75 67 ALA A N 1
ATOM 510 C CA . ALA A 1 67 ? -7.585 -16.893 17.587 1.00 96.75 67 ALA A CA 1
ATOM 511 C C . ALA A 1 67 ? -6.857 -18.210 17.876 1.00 96.75 67 ALA A C 1
ATOM 513 O O . ALA A 1 67 ? -6.709 -18.581 19.042 1.00 96.75 67 ALA A O 1
ATOM 514 N N . GLU A 1 68 ? -6.299 -18.848 16.843 1.00 96.44 68 GLU A N 1
ATOM 515 C CA . GLU A 1 68 ? -5.559 -20.111 17.003 1.00 96.44 68 GLU A CA 1
ATOM 516 C C . GLU A 1 68 ? -4.358 -19.992 17.959 1.00 96.44 68 GLU A C 1
ATOM 518 O O . GLU A 1 68 ? -4.050 -20.915 18.708 1.00 96.44 68 GLU A O 1
ATOM 523 N N . VAL A 1 69 ? -3.708 -18.824 17.985 1.00 92.88 69 VAL A N 1
ATOM 524 C CA . VAL A 1 69 ? -2.499 -18.583 18.786 1.00 92.88 69 VAL A CA 1
ATOM 525 C C . VAL A 1 69 ? -2.811 -18.311 20.261 1.00 92.88 69 VAL A C 1
ATOM 527 O O . VAL A 1 69 ? -1.934 -18.423 21.120 1.00 92.88 69 VAL A O 1
ATOM 530 N N . TYR A 1 70 ? -4.052 -17.940 20.598 1.00 89.19 70 TYR A N 1
ATOM 531 C CA . TYR A 1 70 ? -4.399 -17.554 21.967 1.00 89.19 70 TYR A CA 1
ATOM 532 C C . TYR A 1 70 ? -4.289 -18.759 22.901 1.00 89.19 70 TYR A C 1
ATOM 534 O O . TYR A 1 70 ? -4.984 -19.760 22.735 1.00 89.19 70 TYR A O 1
ATOM 542 N N . ALA A 1 71 ? -3.382 -18.650 23.877 1.00 85.50 71 ALA A N 1
ATOM 543 C CA . ALA A 1 71 ? -2.986 -19.753 24.750 1.00 85.50 71 ALA A CA 1
ATOM 544 C C . ALA A 1 71 ? -2.623 -21.036 23.966 1.00 85.50 71 ALA A C 1
ATOM 546 O O . ALA A 1 71 ? -2.939 -22.140 24.399 1.00 85.50 71 ALA A O 1
ATOM 547 N N . SER A 1 72 ? -1.978 -20.895 22.797 1.00 88.38 72 SER A N 1
ATOM 548 C CA . SER A 1 72 ? -1.614 -22.021 21.913 1.00 88.38 72 SER A CA 1
ATOM 549 C C . SER A 1 72 ? -2.805 -22.935 21.565 1.00 88.38 72 SER A C 1
ATOM 551 O O . SER A 1 72 ? -2.695 -24.160 21.576 1.00 88.38 72 SER A O 1
ATOM 553 N N . GLY A 1 73 ? -3.971 -22.336 21.312 1.00 90.81 73 GLY A N 1
ATOM 554 C CA . GLY A 1 73 ? -5.210 -23.028 20.951 1.00 90.81 73 GLY A CA 1
ATOM 555 C C . GLY A 1 73 ? -6.081 -23.455 22.138 1.00 90.81 73 GLY A C 1
ATOM 556 O O . GLY A 1 73 ? -7.243 -23.808 21.934 1.00 90.81 73 GLY A O 1
ATOM 557 N N . GLU A 1 74 ? -5.594 -23.388 23.382 1.00 90.50 74 GLU A N 1
ATOM 558 C CA . GLU A 1 74 ? -6.415 -23.711 24.564 1.00 90.50 74 GLU A CA 1
ATOM 559 C C . GLU A 1 74 ? -7.595 -22.752 24.731 1.00 90.50 74 GLU A C 1
ATOM 561 O O . GLU A 1 74 ? -8.670 -23.158 25.176 1.00 90.50 74 GLU A O 1
ATOM 566 N N . CYS A 1 75 ? -7.434 -21.497 24.305 1.00 91.00 75 CYS A N 1
ATOM 567 C CA . CYS A 1 75 ? -8.519 -20.528 24.313 1.00 91.00 75 CYS A CA 1
ATOM 568 C C . CYS A 1 75 ? -9.721 -21.024 23.496 1.00 91.00 75 CYS A C 1
ATOM 570 O O . CYS A 1 75 ? -10.831 -21.052 24.019 1.00 91.00 75 CYS A O 1
ATOM 572 N N . GLU A 1 76 ? -9.506 -21.494 22.262 1.00 96.12 76 GLU A N 1
ATOM 573 C CA . GLU A 1 76 ? -10.568 -22.018 21.391 1.00 96.12 76 GLU A CA 1
ATOM 574 C C . GLU A 1 76 ? -11.258 -23.255 21.986 1.00 96.12 76 GLU A C 1
ATOM 576 O O . GLU A 1 76 ? -12.483 -23.365 21.915 1.00 96.12 76 GLU A O 1
ATOM 581 N N . LYS A 1 77 ? -10.503 -24.152 22.638 1.00 95.19 77 LYS A N 1
ATOM 582 C CA . LYS A 1 77 ? -11.066 -25.331 23.323 1.00 95.19 77 LYS A CA 1
ATOM 583 C C . LYS A 1 77 ? -11.996 -24.937 24.464 1.00 95.19 77 LYS A C 1
ATOM 585 O O . LYS A 1 77 ? -13.126 -25.426 24.544 1.00 95.19 77 LYS A O 1
ATOM 590 N N . VAL A 1 78 ? -11.528 -24.034 25.326 1.00 93.12 78 VAL A N 1
ATOM 591 C CA . VAL A 1 78 ? -12.313 -23.514 26.452 1.00 93.12 78 VAL A CA 1
ATOM 592 C C . VAL A 1 78 ? -13.533 -22.751 25.939 1.00 93.12 78 VAL A C 1
ATOM 594 O O . VAL A 1 78 ? -14.630 -22.952 26.453 1.00 93.12 78 VAL A O 1
ATOM 597 N N . PHE A 1 79 ? -13.382 -21.944 24.887 1.00 91.50 79 PHE A N 1
ATOM 598 C CA . PHE A 1 79 ? -14.484 -21.220 24.252 1.00 91.50 79 PHE A CA 1
ATOM 599 C C . PHE A 1 79 ? -15.579 -22.169 23.758 1.00 91.50 79 PHE A C 1
ATOM 601 O O . PHE A 1 79 ? -16.749 -22.012 24.108 1.00 91.50 79 PHE A O 1
ATOM 608 N N . GLY A 1 80 ? -15.187 -23.204 23.014 1.00 94.44 80 GLY A N 1
ATOM 609 C CA . GLY A 1 80 ? -16.090 -24.245 22.537 1.00 94.44 80 GLY A CA 1
ATOM 610 C C . GLY A 1 80 ? -16.809 -24.984 23.664 1.00 94.44 80 GLY A C 1
ATOM 611 O O . GLY A 1 80 ? -18.015 -25.229 23.587 1.00 94.44 80 GLY A O 1
ATOM 612 N N . GLN A 1 81 ? -16.091 -25.317 24.740 1.00 95.31 81 GLN A N 1
ATOM 613 C CA . GLN A 1 81 ? -16.676 -25.965 25.914 1.00 95.31 81 GLN A CA 1
ATOM 614 C C . GLN A 1 81 ? -17.708 -25.069 26.609 1.00 95.31 81 GLN A C 1
ATOM 616 O O . GLN A 1 81 ? -18.816 -25.532 26.887 1.00 95.31 81 GLN A O 1
ATOM 621 N N . MET A 1 82 ? -17.389 -23.789 26.824 1.00 94.44 82 MET A N 1
ATOM 622 C CA . MET A 1 82 ? -18.307 -22.830 27.442 1.00 94.44 82 MET A CA 1
ATOM 623 C C . MET A 1 82 ? -19.583 -22.657 26.614 1.00 94.44 82 MET A C 1
ATOM 625 O O . MET A 1 82 ? -20.668 -22.693 27.186 1.00 94.44 82 MET A O 1
ATOM 629 N N . ILE A 1 83 ? -19.478 -22.544 25.283 1.00 93.56 83 ILE A N 1
ATOM 630 C CA . ILE A 1 83 ? -20.645 -22.448 24.385 1.00 93.56 83 ILE A CA 1
ATOM 631 C C . ILE A 1 83 ? -21.572 -23.653 24.560 1.00 93.56 83 ILE A C 1
ATOM 633 O O . ILE A 1 83 ? -22.783 -23.482 24.719 1.00 93.56 83 ILE A O 1
ATOM 637 N N . ARG A 1 84 ? -21.008 -24.870 24.562 1.00 94.19 84 ARG A N 1
ATOM 638 C CA . ARG A 1 84 ? -21.782 -26.110 24.722 1.00 94.19 84 ARG A CA 1
ATOM 639 C C . ARG A 1 84 ? -22.447 -26.197 26.092 1.00 94.19 84 ARG A C 1
ATOM 641 O O . ARG A 1 84 ? -23.631 -26.505 26.167 1.00 94.19 84 ARG A O 1
ATOM 648 N N . GLU A 1 85 ? -21.711 -25.915 27.166 1.00 95.38 85 GLU A N 1
ATOM 649 C CA . GLU A 1 85 ? -22.235 -26.015 28.534 1.00 95.38 85 GLU A CA 1
ATOM 650 C C . GLU A 1 85 ? -23.246 -24.921 28.881 1.00 95.38 85 GLU A C 1
ATOM 652 O O . GLU A 1 85 ? -24.172 -25.168 29.650 1.00 95.38 85 GLU A O 1
ATOM 657 N N . LEU A 1 86 ? -23.063 -23.710 28.353 1.00 95.38 86 LEU A N 1
ATOM 658 C CA . LEU A 1 86 ? -24.027 -22.622 28.511 1.00 95.38 86 LEU A CA 1
ATOM 659 C C . LEU A 1 86 ? -25.246 -22.809 27.603 1.00 95.38 86 LEU A C 1
ATOM 661 O O . LEU A 1 86 ? -26.245 -22.133 27.804 1.00 95.38 86 LEU A O 1
ATOM 665 N N . GLY A 1 87 ? -25.192 -23.718 26.624 1.00 94.12 87 GLY A N 1
ATOM 666 C CA . GLY A 1 87 ? -26.312 -24.024 25.736 1.00 94.12 87 GLY A CA 1
ATOM 667 C C . GLY A 1 87 ? -26.681 -22.879 24.792 1.00 94.12 87 GLY A C 1
ATOM 668 O O . GLY A 1 87 ? -27.833 -22.788 24.368 1.00 94.12 87 GLY A O 1
ATOM 669 N N . PHE A 1 88 ? -25.742 -21.984 24.473 1.00 93.69 88 PHE A N 1
ATOM 670 C CA . PHE A 1 88 ? -26.020 -20.860 23.581 1.00 93.69 88 PHE A CA 1
ATOM 671 C C . PHE A 1 88 ? -26.413 -21.355 22.192 1.00 93.69 88 PHE A C 1
ATOM 673 O O . PHE A 1 88 ? -25.750 -22.198 21.582 1.00 93.69 88 PHE A O 1
ATOM 680 N N . LYS A 1 89 ? -27.507 -20.808 21.665 1.00 94.62 89 LYS A N 1
ATOM 681 C CA . LYS A 1 89 ? -27.971 -21.147 20.325 1.00 94.62 89 LYS A CA 1
ATOM 682 C C . LYS A 1 89 ? -27.005 -20.556 19.298 1.00 94.62 89 LYS A C 1
ATOM 684 O O . LYS A 1 89 ? -26.886 -19.339 19.185 1.00 94.62 89 LYS A O 1
ATOM 689 N N . ARG A 1 90 ? -26.363 -21.415 18.498 1.00 95.62 90 ARG A N 1
ATOM 690 C CA . ARG A 1 90 ? -25.339 -21.021 17.511 1.00 95.62 90 ARG A CA 1
ATOM 691 C C . ARG A 1 90 ? -25.775 -19.897 16.562 1.00 95.62 90 ARG A C 1
ATOM 693 O O . ARG A 1 90 ? -24.946 -19.059 16.228 1.00 95.62 90 ARG A O 1
ATOM 700 N N . SER A 1 91 ? -27.047 -19.867 16.152 1.00 96.25 91 SER A N 1
ATOM 701 C CA . SER A 1 91 ? -27.593 -18.845 15.239 1.00 96.25 91 SER A CA 1
ATOM 702 C C . SER A 1 91 ? -27.673 -17.442 15.838 1.00 96.25 91 SER A C 1
ATOM 704 O O . SER A 1 91 ? -27.834 -16.477 15.101 1.00 96.25 91 SER A O 1
ATOM 706 N N . ASP A 1 92 ? -27.639 -17.342 17.165 1.00 96.69 92 ASP A N 1
ATOM 707 C CA . ASP A 1 92 ? -27.745 -16.074 17.884 1.00 96.69 92 ASP A CA 1
ATOM 708 C C . ASP A 1 92 ? -26.341 -15.525 18.216 1.00 96.69 92 ASP A C 1
ATOM 710 O O . ASP A 1 92 ? -26.210 -14.409 18.710 1.00 96.69 92 ASP A O 1
ATOM 714 N N . MET A 1 93 ? -25.287 -16.299 17.922 1.00 97.31 93 MET A N 1
ATOM 715 C CA . MET A 1 93 ? -23.885 -15.946 18.124 1.00 97.31 93 MET A CA 1
ATOM 716 C C . MET A 1 93 ? -23.213 -15.537 16.813 1.00 97.31 93 MET A C 1
ATOM 718 O O . MET A 1 93 ? -23.463 -16.127 15.766 1.00 97.31 93 MET A O 1
ATOM 722 N N . VAL A 1 94 ? -22.283 -14.593 16.919 1.00 98.50 94 VAL A N 1
ATOM 723 C CA . VAL A 1 94 ? -21.298 -14.234 15.901 1.00 98.50 94 VAL A CA 1
ATOM 724 C C . VAL A 1 94 ? -19.917 -14.552 16.464 1.00 98.50 94 VAL A C 1
ATOM 726 O O . VAL A 1 94 ? -19.494 -13.956 17.452 1.00 98.50 94 VAL A O 1
ATOM 729 N N . ILE A 1 95 ? -19.223 -15.511 15.867 1.00 98.50 95 ILE A N 1
ATOM 730 C CA . ILE A 1 95 ? -17.928 -16.003 16.341 1.00 98.50 95 ILE A CA 1
ATOM 731 C C . ILE A 1 95 ? -16.858 -15.670 15.308 1.00 98.50 95 ILE A C 1
ATOM 733 O O . ILE A 1 95 ? -16.992 -16.053 14.142 1.00 98.50 95 ILE A O 1
ATOM 737 N N . SER A 1 96 ? -15.786 -15.005 15.741 1.00 98.50 96 SER A N 1
ATOM 738 C CA . SER A 1 96 ? -14.579 -14.814 14.938 1.00 98.50 96 SER A CA 1
ATOM 739 C C . SER A 1 96 ? -13.392 -15.602 15.480 1.00 98.50 96 SER A C 1
ATOM 741 O O . SER A 1 96 ? -13.146 -15.624 16.687 1.00 98.50 96 SER A O 1
ATOM 743 N N . THR A 1 97 ? -12.619 -16.205 14.575 1.00 98.62 97 THR A N 1
ATOM 744 C CA . THR A 1 97 ? -11.257 -16.680 14.864 1.00 98.62 97 THR A CA 1
ATOM 745 C C . THR A 1 97 ? -10.257 -16.065 13.886 1.00 98.62 97 THR A C 1
ATOM 747 O O . THR A 1 97 ? -10.648 -15.462 12.885 1.00 98.62 97 THR A O 1
ATOM 750 N N . LYS A 1 98 ? -8.961 -16.187 14.175 1.00 98.62 98 LYS A N 1
ATOM 751 C CA . LYS A 1 98 ? -7.879 -15.592 13.383 1.00 98.62 98 LYS A CA 1
ATOM 752 C C . LYS A 1 98 ? -6.777 -16.601 13.147 1.00 98.62 98 LYS A C 1
ATOM 754 O O . LYS A 1 98 ? -6.391 -17.307 14.081 1.00 98.62 98 LYS A O 1
ATOM 759 N N . LEU A 1 99 ? -6.244 -16.579 11.932 1.00 98.75 99 LEU A N 1
ATOM 760 C CA . LEU A 1 99 ? -5.186 -17.469 11.475 1.00 98.75 99 LEU A CA 1
ATOM 761 C C . LEU A 1 99 ? -3.945 -16.655 11.104 1.00 98.75 99 LEU A C 1
ATOM 763 O O . LEU A 1 99 ? -4.058 -15.643 10.408 1.00 98.75 99 LEU A O 1
ATOM 767 N N . PHE A 1 100 ? -2.794 -17.077 11.627 1.00 98.38 100 PHE A N 1
ATOM 768 C CA . PHE A 1 100 ? -1.440 -16.703 11.206 1.00 98.38 100 PHE A CA 1
ATOM 769 C C . PHE A 1 100 ? -0.365 -17.523 11.939 1.00 98.38 100 PHE A C 1
ATOM 771 O O . PHE A 1 100 ? 0.689 -17.737 11.368 1.00 98.38 100 PHE A O 1
ATOM 778 N N . TRP A 1 101 ? -0.577 -17.943 13.193 1.00 96.69 101 TRP A N 1
ATOM 779 C CA . TRP A 1 101 ? 0.420 -18.646 14.020 1.00 96.69 101 TRP A CA 1
ATOM 780 C C . TRP A 1 101 ? -0.196 -19.900 14.654 1.00 96.69 101 TRP A C 1
ATOM 782 O O . TRP A 1 101 ? -0.719 -19.837 15.769 1.00 96.69 101 TRP A O 1
ATOM 792 N N . GLY A 1 102 ? -0.129 -21.035 13.965 1.00 93.94 102 GLY A N 1
ATOM 793 C CA . GLY A 1 102 ? -0.698 -22.307 14.425 1.00 93.94 102 GLY A CA 1
ATOM 794 C C . GLY A 1 102 ? 0.297 -23.267 15.075 1.00 93.94 102 GLY A C 1
ATOM 795 O O . GLY A 1 102 ? -0.131 -24.222 15.724 1.00 93.94 102 GLY A O 1
ATOM 796 N N . GLY A 1 103 ? 1.608 -23.039 14.943 1.00 91.81 103 GLY A N 1
ATOM 797 C CA . GLY A 1 103 ? 2.617 -23.971 15.452 1.00 91.81 103 GLY A CA 1
ATOM 798 C C . GLY A 1 103 ? 4.068 -23.596 15.127 1.00 91.81 103 GLY A C 1
ATOM 799 O O . GLY A 1 103 ? 4.328 -22.535 14.563 1.00 91.81 103 GLY A O 1
ATOM 800 N N . PRO A 1 104 ? 5.036 -24.444 15.526 1.00 90.00 104 PRO A N 1
ATOM 801 C CA . PRO A 1 104 ? 6.466 -24.197 15.339 1.00 90.00 104 PRO A CA 1
ATOM 802 C C . PRO A 1 104 ? 7.010 -24.655 13.974 1.00 90.00 104 PRO A C 1
ATOM 804 O O . PRO A 1 104 ? 8.174 -24.391 13.668 1.00 90.00 104 PRO A O 1
ATOM 807 N N . GLY A 1 105 ? 6.230 -25.395 13.182 1.00 91.62 105 GLY A N 1
ATOM 808 C CA . GLY A 1 105 ? 6.641 -25.883 11.872 1.00 91.62 105 GLY A CA 1
ATOM 809 C C . GLY A 1 105 ? 6.768 -24.759 10.838 1.00 91.62 105 GLY A C 1
ATOM 810 O O . GLY A 1 105 ? 6.117 -23.722 10.954 1.00 91.62 105 GLY A O 1
ATOM 811 N N . PRO A 1 106 ? 7.562 -24.962 9.770 1.00 89.31 106 PRO A N 1
ATOM 812 C CA . PRO A 1 106 ? 7.809 -23.932 8.756 1.00 89.31 106 PRO A CA 1
ATOM 813 C C . PRO A 1 106 ? 6.553 -23.524 7.972 1.00 89.31 106 PRO A C 1
ATOM 815 O O . PRO A 1 106 ? 6.535 -22.456 7.374 1.00 89.31 106 PRO A O 1
ATOM 818 N N . ASN A 1 107 ? 5.517 -24.369 7.974 1.00 94.31 107 ASN A N 1
ATOM 819 C CA . ASN A 1 107 ? 4.233 -24.116 7.319 1.00 94.31 107 ASN A CA 1
ATOM 820 C C . ASN A 1 107 ? 3.091 -23.887 8.318 1.00 94.31 107 ASN A C 1
ATOM 822 O O . ASN A 1 107 ? 1.943 -23.800 7.895 1.00 94.31 107 ASN A O 1
ATOM 826 N N . ASP A 1 108 ? 3.397 -23.809 9.615 1.00 92.06 108 ASP A N 1
ATOM 827 C CA . ASP A 1 108 ? 2.403 -23.591 10.668 1.00 92.06 108 ASP A CA 1
ATOM 828 C C . ASP A 1 108 ? 2.231 -22.086 10.963 1.00 92.06 108 ASP A C 1
ATOM 830 O O . ASP A 1 108 ? 1.673 -21.702 11.993 1.00 92.06 108 ASP A O 1
ATOM 834 N N . THR A 1 109 ? 2.779 -21.216 10.106 1.00 94.25 109 THR A N 1
ATOM 835 C CA . THR A 1 109 ? 2.703 -19.763 10.238 1.00 94.25 109 THR A CA 1
ATOM 836 C C . THR A 1 109 ? 2.517 -19.075 8.882 1.00 94.25 109 THR A C 1
ATOM 838 O O . THR A 1 109 ? 2.906 -19.610 7.844 1.00 94.25 109 THR A O 1
ATOM 841 N N . GLY A 1 110 ? 1.970 -17.858 8.897 1.00 97.50 110 GLY A N 1
ATOM 842 C CA . GLY A 1 110 ? 1.732 -17.028 7.715 1.00 97.50 110 GLY A CA 1
ATOM 843 C C . GLY A 1 110 ? 0.314 -17.172 7.167 1.00 97.50 110 GLY A C 1
ATOM 844 O O . GLY A 1 110 ? -0.594 -17.626 7.858 1.00 97.50 110 GLY A O 1
ATOM 845 N N . LEU A 1 111 ? 0.111 -16.759 5.919 1.00 98.62 111 LEU A N 1
ATOM 846 C CA . LEU A 1 111 ? -1.182 -16.805 5.226 1.00 98.62 111 LEU A CA 1
ATOM 847 C C . LEU A 1 111 ? -1.137 -17.654 3.952 1.00 98.62 111 LEU A C 1
ATOM 849 O O . LEU A 1 111 ? -1.977 -17.489 3.067 1.00 98.62 111 LEU A O 1
ATOM 853 N N . SER A 1 112 ? -0.179 -18.580 3.862 1.00 98.44 112 SER A N 1
ATOM 854 C CA . SER A 1 112 ? -0.157 -19.575 2.790 1.00 98.44 112 SER A CA 1
ATOM 855 C C . SER A 1 112 ? -1.462 -20.368 2.764 1.00 98.44 112 SER A C 1
ATOM 857 O O . SER A 1 112 ? -2.085 -20.625 3.803 1.00 98.44 112 SER A O 1
ATOM 859 N N . LYS A 1 113 ? -1.863 -20.832 1.580 1.00 98.31 113 LYS A N 1
ATOM 860 C CA . LYS A 1 113 ? -3.053 -21.675 1.431 1.00 98.31 113 LYS A CA 1
ATOM 861 C C . LYS A 1 113 ? -2.976 -22.916 2.321 1.00 98.31 113 LYS A C 1
ATOM 863 O O . LYS A 1 113 ? -3.989 -23.325 2.878 1.00 98.31 113 LYS A O 1
ATOM 868 N N . LYS A 1 114 ? -1.784 -23.499 2.489 1.00 98.38 114 LYS A N 1
ATOM 869 C CA . LYS A 1 114 ? -1.565 -24.643 3.386 1.00 98.38 114 LYS A CA 1
ATOM 870 C C . LYS A 1 114 ? -1.930 -24.298 4.831 1.00 98.38 114 LYS A C 1
ATOM 872 O O . LYS A 1 114 ? -2.781 -24.979 5.404 1.00 98.38 114 LYS A O 1
ATOM 877 N N . HIS A 1 115 ? -1.343 -23.231 5.381 1.00 98.69 115 HIS A N 1
ATOM 878 C CA . HIS A 1 115 ? -1.604 -22.819 6.764 1.00 98.69 115 HIS A CA 1
ATOM 879 C C . HIS A 1 115 ? -3.067 -22.437 6.971 1.00 98.69 115 HIS A C 1
ATOM 881 O O . HIS A 1 115 ? -3.698 -22.892 7.916 1.00 98.69 115 HIS A O 1
ATOM 887 N N . LEU A 1 116 ? -3.648 -21.657 6.056 1.00 98.75 116 LEU A N 1
ATOM 888 C CA . LEU A 1 116 ? -5.039 -21.219 6.178 1.00 98.75 116 LEU A CA 1
ATOM 889 C C . LEU A 1 116 ? -6.018 -22.399 6.232 1.00 98.75 116 LEU A C 1
ATOM 891 O O . LEU A 1 116 ? -6.949 -22.389 7.032 1.00 98.75 116 LEU A O 1
ATOM 895 N N . PHE A 1 117 ? -5.797 -23.440 5.431 1.00 98.56 117 PHE A N 1
ATOM 896 C CA . PHE A 1 117 ? -6.652 -24.628 5.431 1.00 98.56 117 PHE A CA 1
ATOM 897 C C . PHE A 1 117 ? -6.478 -25.486 6.682 1.00 98.56 117 PHE A C 1
ATOM 899 O O . PHE A 1 117 ? -7.464 -25.895 7.301 1.00 98.56 117 PHE A O 1
ATOM 906 N N . GLU A 1 118 ? -5.232 -25.779 7.047 1.00 98.44 118 GLU A N 1
ATOM 907 C CA . GLU A 1 118 ? -4.918 -26.632 8.194 1.00 98.44 118 GLU A CA 1
ATOM 908 C C . GLU A 1 118 ? -5.268 -25.935 9.513 1.00 98.44 118 GLU A C 1
ATOM 910 O O . GLU A 1 118 ? -5.939 -26.530 10.360 1.00 98.44 118 GLU A O 1
ATOM 915 N N . GLY A 1 119 ? -4.928 -24.651 9.635 1.00 98.38 119 GLY A N 1
ATOM 916 C CA . GLY A 1 119 ? -5.282 -23.784 10.755 1.00 98.38 119 GLY A CA 1
ATOM 917 C C . GLY A 1 119 ? -6.794 -23.648 10.930 1.00 98.38 119 GLY A C 1
ATOM 918 O O . GLY A 1 119 ? -7.294 -23.870 12.032 1.00 98.38 119 GLY A O 1
ATOM 919 N N . MET A 1 120 ? -7.554 -23.396 9.853 1.00 98.69 120 MET A N 1
ATOM 920 C CA . MET A 1 120 ? -9.022 -23.313 9.928 1.00 98.69 120 MET A CA 1
ATOM 921 C C . MET A 1 120 ? -9.642 -24.621 10.434 1.00 98.69 120 MET A C 1
ATOM 923 O O . MET A 1 120 ? -10.475 -24.601 11.342 1.00 98.69 120 MET A O 1
ATOM 927 N N . ASN A 1 121 ? -9.225 -25.767 9.883 1.00 98.62 121 ASN A N 1
ATOM 928 C CA . ASN A 1 121 ? -9.729 -27.074 10.314 1.00 98.62 121 ASN A CA 1
ATOM 929 C C . ASN A 1 121 ? -9.398 -27.342 11.792 1.00 98.62 121 ASN A C 1
ATOM 931 O O . ASN A 1 121 ? -10.256 -27.807 12.545 1.00 98.62 121 ASN A O 1
ATOM 935 N N . ALA A 1 122 ? -8.175 -27.020 12.218 1.00 98.44 122 ALA A N 1
ATOM 936 C CA . ALA A 1 122 ? -7.748 -27.191 13.601 1.00 98.44 122 ALA A CA 1
ATOM 937 C C . ALA A 1 122 ? -8.526 -26.273 14.562 1.00 98.44 122 ALA A C 1
ATOM 939 O O . ALA A 1 122 ? -8.948 -26.720 15.630 1.00 98.44 122 ALA A O 1
ATOM 940 N N . SER A 1 123 ? -8.779 -25.020 14.177 1.00 98.62 123 SER A N 1
ATOM 941 C CA . SER A 1 123 ? -9.602 -24.080 14.945 1.00 98.62 123 SER A CA 1
ATOM 942 C C . SER A 1 123 ? -11.042 -24.564 15.109 1.00 98.62 123 SER A C 1
ATOM 944 O O . SER A 1 123 ? -11.549 -24.585 16.231 1.00 98.62 123 SER A O 1
ATOM 946 N N . LEU A 1 124 ? -11.694 -25.021 14.033 1.00 98.75 124 LEU A N 1
ATOM 947 C CA . LEU A 1 124 ? -13.053 -25.584 14.101 1.00 98.75 124 LEU A CA 1
ATOM 948 C C . LEU A 1 124 ? -13.118 -26.813 15.007 1.00 98.75 124 LEU A C 1
ATOM 950 O O . LEU A 1 124 ? -14.027 -26.926 15.829 1.00 98.75 124 LEU A O 1
ATOM 954 N N . GLN A 1 125 ? -12.118 -27.693 14.920 1.00 98.62 125 GLN A N 1
ATOM 955 C CA . GLN A 1 125 ? -12.018 -28.860 15.790 1.00 98.62 125 GLN A CA 1
ATOM 956 C C . GLN A 1 125 ? -11.886 -28.462 17.266 1.00 98.62 125 GLN A C 1
ATOM 958 O O . GLN A 1 125 ? -12.573 -29.035 18.113 1.00 98.62 125 GLN A O 1
ATOM 963 N N . ARG A 1 126 ? -11.030 -27.482 17.591 1.00 98.31 126 ARG A N 1
ATOM 964 C CA . ARG A 1 126 ? -10.860 -26.987 18.969 1.00 98.31 126 ARG A CA 1
ATOM 965 C C . ARG A 1 126 ? -12.139 -26.334 19.491 1.00 98.31 126 ARG A C 1
ATOM 967 O O . ARG A 1 126 ? -12.567 -26.651 20.599 1.00 98.31 126 ARG A O 1
ATOM 974 N N . LEU A 1 127 ? -12.783 -25.494 18.683 1.00 98.06 127 LEU A N 1
ATOM 975 C CA . LEU A 1 127 ? -14.067 -24.867 19.013 1.00 98.06 127 LEU A CA 1
ATOM 976 C C . LEU A 1 127 ? -15.210 -25.893 19.119 1.00 98.06 127 LEU A C 1
ATOM 978 O O . LEU A 1 127 ? -16.175 -25.678 19.852 1.00 98.06 127 LEU A O 1
ATOM 982 N N . GLY A 1 128 ? -15.113 -27.025 18.421 1.00 97.81 128 GLY A N 1
ATOM 983 C CA . GLY A 1 128 ? -16.215 -27.972 18.272 1.00 97.81 128 GLY A CA 1
ATOM 984 C C . GLY A 1 128 ? -17.401 -27.341 17.542 1.00 97.81 128 GLY A C 1
ATOM 985 O O . GLY A 1 128 ? -18.538 -27.488 17.989 1.00 97.81 128 GLY A O 1
ATOM 986 N N . LEU A 1 129 ? -17.116 -26.588 16.476 1.00 97.94 129 LEU A N 1
ATOM 987 C CA . LEU A 1 129 ? -18.093 -25.907 15.625 1.00 97.94 129 LEU A CA 1
ATOM 988 C C . LEU A 1 129 ? -17.890 -26.319 14.168 1.00 97.94 129 LEU A C 1
ATOM 990 O O . LEU A 1 129 ? -16.762 -26.558 13.751 1.00 97.94 129 LEU A O 1
ATOM 994 N N . ASP A 1 130 ? -18.968 -26.315 13.387 1.00 98.06 130 ASP A N 1
ATOM 995 C CA . ASP A 1 130 ? -18.896 -26.594 11.947 1.00 98.06 130 ASP A CA 1
ATOM 996 C C . ASP A 1 130 ? -18.385 -25.386 11.144 1.00 98.06 130 ASP A C 1
ATOM 998 O O . ASP A 1 130 ? -17.759 -25.547 10.100 1.00 98.06 130 ASP A O 1
ATOM 1002 N N . TYR A 1 131 ? -18.639 -24.170 11.643 1.00 98.75 131 TYR A N 1
ATOM 1003 C CA . TYR A 1 131 ? -18.235 -22.920 11.006 1.00 98.75 131 TYR A CA 1
ATOM 1004 C C . TYR A 1 131 ? -18.051 -21.780 12.017 1.00 98.75 131 TYR A C 1
ATOM 1006 O O . TYR A 1 131 ? -18.711 -21.722 13.066 1.00 98.75 131 TYR A O 1
ATOM 1014 N N . VAL A 1 132 ? -17.210 -20.811 11.656 1.00 98.81 132 VAL A N 1
ATOM 1015 C CA . VAL A 1 132 ? -17.152 -19.482 12.291 1.00 98.81 132 VAL A CA 1
ATOM 1016 C C . VAL A 1 132 ? -17.893 -18.457 11.433 1.00 98.81 132 VAL A C 1
ATOM 1018 O O . VAL A 1 132 ? -18.030 -18.626 10.227 1.00 98.81 132 VAL A O 1
ATOM 1021 N N . ASP A 1 133 ? -18.396 -17.378 12.020 1.00 98.81 133 ASP A N 1
ATOM 1022 C CA . ASP A 1 133 ? -19.045 -16.334 11.219 1.00 98.81 133 ASP A CA 1
ATOM 1023 C C . ASP A 1 133 ? -18.001 -15.539 10.435 1.00 98.81 133 ASP A C 1
ATOM 1025 O O . ASP A 1 133 ? -18.233 -15.196 9.279 1.00 98.81 133 ASP A O 1
ATOM 1029 N N . ILE A 1 134 ? -16.833 -15.289 11.037 1.00 98.69 134 ILE A N 1
ATOM 1030 C CA . ILE A 1 134 ? -15.741 -14.553 10.397 1.00 98.69 134 ILE A CA 1
ATOM 1031 C C . ILE A 1 134 ? -14.406 -15.240 10.680 1.00 98.69 134 ILE A C 1
ATOM 1033 O O . ILE A 1 134 ? -14.043 -15.460 11.835 1.00 98.69 134 ILE A O 1
ATOM 1037 N N . VAL A 1 135 ? -13.640 -15.530 9.633 1.00 98.88 135 VAL A N 1
ATOM 1038 C CA . VAL A 1 135 ? -12.222 -15.888 9.767 1.00 98.88 135 VAL A CA 1
ATOM 1039 C C . VAL A 1 135 ? -11.353 -14.680 9.416 1.00 98.88 135 VAL A C 1
ATOM 1041 O O . VAL A 1 135 ? -11.533 -14.057 8.372 1.00 98.88 135 VAL A O 1
ATOM 1044 N N . MET A 1 136 ? -10.421 -14.311 10.290 1.00 98.56 136 MET A N 1
ATOM 1045 C CA . MET A 1 136 ? -9.546 -13.157 10.071 1.00 98.56 136 MET A CA 1
ATOM 1046 C C . MET A 1 136 ? -8.138 -13.592 9.664 1.00 98.56 136 MET A C 1
ATOM 1048 O O . MET A 1 136 ? -7.551 -14.481 10.287 1.00 98.56 136 MET A O 1
ATOM 1052 N N . ALA A 1 137 ? -7.545 -12.885 8.704 1.00 98.69 137 ALA A N 1
ATOM 1053 C CA . ALA A 1 137 ? -6.094 -12.834 8.559 1.00 98.69 137 ALA A CA 1
ATOM 1054 C C . ALA A 1 137 ? -5.514 -12.076 9.762 1.00 98.69 137 ALA A C 1
ATOM 1056 O O . ALA A 1 137 ? -5.708 -10.865 9.879 1.00 98.69 137 ALA A O 1
ATOM 1057 N N . HIS A 1 138 ? -4.840 -12.769 10.686 1.00 98.44 138 HIS A N 1
ATOM 1058 C CA . HIS A 1 138 ? -4.443 -12.163 11.966 1.00 98.44 138 HIS A CA 1
ATOM 1059 C C . HIS A 1 138 ? -3.412 -11.033 11.787 1.00 98.44 138 HIS A C 1
ATOM 1061 O O . HIS A 1 138 ? -3.389 -10.094 12.579 1.00 98.44 138 HIS A O 1
ATOM 1067 N N . ARG A 1 139 ? -2.557 -11.111 10.763 1.00 96.56 139 ARG A N 1
ATOM 1068 C CA . ARG A 1 139 ? -1.575 -10.086 10.369 1.00 96.56 139 ARG A CA 1
ATOM 1069 C C . ARG A 1 139 ? -1.367 -10.111 8.857 1.00 96.56 139 ARG A C 1
ATOM 1071 O O . ARG A 1 139 ? -1.723 -11.114 8.244 1.00 96.56 139 ARG A O 1
ATOM 1078 N N . PRO A 1 140 ? -0.832 -9.044 8.241 1.00 93.00 140 PRO A N 1
ATOM 1079 C CA . PRO A 1 140 ? -0.385 -9.116 6.855 1.00 93.00 140 PRO A CA 1
ATOM 1080 C C . PRO A 1 140 ? 0.793 -10.089 6.731 1.00 93.00 140 PRO A C 1
ATOM 1082 O O . PRO A 1 140 ? 1.654 -10.146 7.611 1.00 93.00 140 PRO A O 1
ATOM 1085 N N . ASP A 1 141 ? 0.831 -10.843 5.635 1.00 95.38 141 ASP A N 1
ATOM 1086 C CA . ASP A 1 141 ? 1.936 -11.740 5.296 1.00 95.38 141 ASP A CA 1
ATOM 1087 C C . ASP A 1 141 ? 2.626 -11.239 4.018 1.00 95.38 141 ASP A C 1
ATOM 1089 O O . ASP A 1 141 ? 2.073 -11.403 2.931 1.00 95.38 141 ASP A O 1
ATOM 1093 N N . PRO A 1 142 ? 3.808 -10.605 4.116 1.00 85.25 142 PRO A N 1
ATOM 1094 C CA . PRO A 1 142 ? 4.528 -10.118 2.944 1.00 85.25 142 PRO A CA 1
ATOM 1095 C C . PRO A 1 142 ? 5.184 -11.241 2.126 1.00 85.25 142 PRO A C 1
ATOM 1097 O O . PRO A 1 142 ? 5.652 -10.973 1.021 1.00 85.25 142 PRO A O 1
ATOM 1100 N N . LEU A 1 143 ? 5.260 -12.468 2.657 1.00 88.44 143 LEU A N 1
ATOM 1101 C CA . LEU A 1 143 ? 5.916 -13.604 2.001 1.00 88.44 143 LEU A CA 1
ATOM 1102 C C . LEU A 1 143 ? 4.950 -14.425 1.142 1.00 88.44 143 LEU A C 1
ATOM 1104 O O . LEU A 1 143 ? 5.390 -15.086 0.202 1.00 88.44 143 LEU A O 1
ATOM 1108 N N . THR A 1 144 ? 3.649 -14.374 1.435 1.00 87.81 144 THR A N 1
ATOM 1109 C CA . THR A 1 144 ? 2.619 -15.054 0.642 1.00 87.81 144 THR A CA 1
ATOM 1110 C C . THR A 1 144 ? 2.008 -14.089 -0.384 1.00 87.81 144 THR A C 1
ATOM 1112 O O . THR A 1 144 ? 1.562 -13.001 -0.010 1.00 87.81 144 THR A O 1
ATOM 1115 N N . PRO A 1 145 ? 1.929 -14.453 -1.680 1.00 92.88 145 PRO A N 1
ATOM 1116 C CA . PRO A 1 145 ? 1.278 -13.621 -2.689 1.00 92.88 145 PRO A CA 1
ATOM 1117 C C . PRO A 1 145 ? -0.184 -13.308 -2.340 1.00 92.88 145 PRO A C 1
ATOM 1119 O O . PRO A 1 145 ? -0.944 -14.196 -1.955 1.00 92.88 145 PRO A O 1
ATOM 1122 N N . MET A 1 146 ? -0.610 -12.057 -2.549 1.00 94.25 146 MET A N 1
ATOM 1123 C CA . MET A 1 146 ? -1.977 -11.612 -2.231 1.00 94.25 146 MET A CA 1
ATOM 1124 C C . MET A 1 146 ? -3.053 -12.460 -2.929 1.00 94.25 146 MET A C 1
ATOM 1126 O O . MET A 1 146 ? -4.075 -12.775 -2.324 1.00 94.25 146 MET A O 1
ATOM 1130 N N . GLU A 1 147 ? -2.818 -12.865 -4.181 1.00 95.75 147 GLU A N 1
ATOM 1131 C CA . GLU A 1 147 ? -3.736 -13.739 -4.918 1.00 95.75 147 GLU A CA 1
ATOM 1132 C C . GLU A 1 147 ? -3.970 -15.071 -4.184 1.00 95.75 147 GLU A C 1
ATOM 1134 O O . GLU A 1 147 ? -5.117 -15.500 -4.037 1.00 95.75 147 GLU A O 1
ATOM 1139 N N . GLU A 1 148 ? -2.909 -15.711 -3.675 1.00 98.06 148 GLU A N 1
ATOM 1140 C CA . GLU A 1 148 ? -3.017 -16.970 -2.930 1.00 98.06 148 GLU A CA 1
ATOM 1141 C C . GLU A 1 148 ? -3.836 -16.781 -1.649 1.00 98.06 148 GLU A C 1
ATOM 1143 O O . GLU A 1 148 ? -4.736 -17.582 -1.380 1.00 98.06 148 GLU A O 1
ATOM 1148 N N . ILE A 1 149 ? -3.588 -15.690 -0.915 1.00 98.56 149 ILE A N 1
ATOM 1149 C CA . ILE A 1 149 ? -4.312 -15.342 0.316 1.00 98.56 149 ILE A CA 1
ATOM 1150 C C . ILE A 1 149 ? -5.816 -15.203 0.031 1.00 98.56 149 ILE A C 1
ATOM 1152 O O . ILE A 1 149 ? -6.637 -15.874 0.663 1.00 98.56 149 ILE A O 1
ATOM 1156 N N . VAL A 1 150 ? -6.197 -14.375 -0.951 1.00 98.44 150 VAL A N 1
ATOM 1157 C CA . VAL A 1 150 ? -7.615 -14.116 -1.273 1.00 98.44 150 VAL A CA 1
ATOM 1158 C C . VAL A 1 150 ? -8.308 -15.375 -1.803 1.00 98.44 150 VAL A C 1
ATOM 1160 O O . VAL A 1 150 ? -9.454 -15.653 -1.430 1.00 98.44 150 VAL A O 1
ATOM 1163 N N . ARG A 1 151 ? -7.627 -16.185 -2.627 1.00 98.44 151 ARG A N 1
ATOM 1164 C CA . ARG A 1 151 ? -8.161 -17.475 -3.099 1.00 98.44 151 ARG A CA 1
ATOM 1165 C C . ARG A 1 151 ? -8.376 -18.455 -1.952 1.00 98.44 151 ARG A C 1
ATOM 1167 O O . ARG A 1 151 ? -9.406 -19.129 -1.928 1.00 98.44 151 ARG A O 1
ATOM 1174 N N . ALA A 1 152 ? -7.435 -18.538 -1.013 1.00 98.75 152 ALA A N 1
ATOM 1175 C CA . ALA A 1 152 ? -7.538 -19.433 0.132 1.00 98.75 152 ALA A CA 1
ATOM 1176 C C . ALA A 1 152 ? -8.726 -19.061 1.031 1.00 98.75 152 ALA A C 1
ATOM 1178 O O . ALA A 1 152 ? -9.553 -19.925 1.322 1.00 98.75 152 ALA A O 1
ATOM 1179 N N . PHE A 1 153 ? -8.881 -17.781 1.387 1.00 98.88 153 PHE A N 1
ATOM 1180 C CA . PHE A 1 153 ? -10.038 -17.318 2.161 1.00 98.88 153 PHE A CA 1
ATOM 1181 C C . PHE A 1 153 ? -11.363 -17.501 1.421 1.00 98.88 153 PHE A C 1
ATOM 1183 O O . PHE A 1 153 ? -12.337 -17.970 2.006 1.00 98.88 153 PHE A O 1
ATOM 1190 N N . THR A 1 154 ? -11.398 -17.208 0.120 1.00 98.75 154 THR A N 1
ATOM 1191 C CA . THR A 1 154 ? -12.587 -17.447 -0.713 1.00 98.75 154 THR A CA 1
ATOM 1192 C C . THR A 1 154 ? -12.989 -18.917 -0.703 1.00 98.75 154 THR A C 1
ATOM 1194 O O . THR A 1 154 ? -14.169 -19.236 -0.581 1.00 98.75 154 THR A O 1
ATOM 1197 N N . GLN A 1 155 ? -12.020 -19.830 -0.791 1.00 98.75 155 GLN A N 1
ATOM 1198 C CA . GLN A 1 155 ? -12.299 -21.260 -0.744 1.00 98.75 155 GLN A CA 1
ATOM 1199 C C . GLN A 1 155 ? -12.779 -21.702 0.650 1.00 98.75 155 GLN A C 1
ATOM 1201 O O . GLN A 1 155 ? -13.738 -22.462 0.725 1.00 98.75 155 GLN A O 1
ATOM 1206 N N . ILE A 1 156 ? -12.201 -21.184 1.740 1.00 98.88 156 ILE A N 1
ATOM 1207 C CA . ILE A 1 156 ? -12.686 -21.436 3.113 1.00 98.88 156 ILE A CA 1
ATOM 1208 C C . ILE A 1 156 ? -14.155 -21.014 3.271 1.00 98.88 156 ILE A C 1
ATOM 1210 O O . ILE A 1 156 ? -14.947 -21.753 3.861 1.00 98.88 156 ILE A O 1
ATOM 1214 N N . VAL A 1 157 ? -14.527 -19.856 2.715 1.00 98.81 157 VAL A N 1
ATOM 1215 C CA . VAL A 1 157 ? -15.914 -19.374 2.733 1.00 98.81 157 VAL A CA 1
ATOM 1216 C C . VAL A 1 157 ? -16.825 -20.264 1.883 1.00 98.81 157 VAL A C 1
ATOM 1218 O O . VAL A 1 157 ? -17.882 -20.688 2.344 1.00 98.81 157 VAL A O 1
ATOM 1221 N N . ASN A 1 158 ? -16.403 -20.627 0.670 1.00 98.44 158 ASN A N 1
ATOM 1222 C CA . ASN A 1 158 ? -17.180 -21.502 -0.217 1.00 98.44 158 ASN A CA 1
ATOM 1223 C C . ASN A 1 158 ? -17.358 -22.928 0.335 1.00 98.44 158 ASN A C 1
ATOM 1225 O O . ASN A 1 158 ? -18.358 -23.576 0.041 1.00 98.44 158 ASN A O 1
ATOM 1229 N N . GLU A 1 159 ? -16.416 -23.415 1.145 1.00 98.44 159 GLU A N 1
ATOM 1230 C CA . GLU A 1 159 ? -16.521 -24.694 1.861 1.00 98.44 159 GLU A CA 1
ATOM 1231 C C . GLU A 1 159 ? -17.441 -24.622 3.091 1.00 98.44 159 GLU A C 1
ATOM 1233 O O . GLU A 1 159 ? -17.640 -25.631 3.766 1.00 98.44 159 GLU A O 1
ATOM 1238 N N . GLY A 1 160 ? -17.995 -23.447 3.403 1.00 98.38 160 GLY A N 1
ATOM 1239 C CA . GLY A 1 160 ? -18.896 -23.246 4.535 1.00 98.38 160 GLY A CA 1
ATOM 1240 C C . GLY A 1 160 ? -18.204 -23.273 5.898 1.00 98.38 160 GLY A C 1
ATOM 1241 O O . GLY A 1 160 ? -18.889 -23.326 6.911 1.00 98.38 160 GLY A O 1
ATOM 1242 N N . LYS A 1 161 ? -16.866 -23.222 5.944 1.00 98.75 161 LYS A N 1
ATOM 1243 C CA . LYS A 1 161 ? -16.077 -23.203 7.193 1.00 98.75 161 LYS A CA 1
ATOM 1244 C C . LYS A 1 161 ? -16.053 -21.823 7.850 1.00 98.75 161 LYS A C 1
ATOM 1246 O O . LYS A 1 161 ? -15.861 -21.710 9.062 1.00 98.75 161 LYS A O 1
ATOM 1251 N N . ALA A 1 162 ? -16.264 -20.780 7.051 1.00 98.81 162 ALA A N 1
ATOM 1252 C CA . ALA A 1 162 ? -16.536 -19.428 7.510 1.00 98.81 162 ALA A CA 1
ATOM 1253 C C . ALA A 1 162 ? -17.660 -18.797 6.674 1.00 98.81 162 ALA A C 1
ATOM 1255 O O . ALA A 1 162 ? -17.794 -19.127 5.499 1.00 98.81 162 ALA A O 1
ATOM 1256 N N . LEU A 1 163 ? -18.453 -17.881 7.241 1.00 98.62 163 LEU A N 1
ATOM 1257 C CA . LEU A 1 163 ? -19.460 -17.139 6.457 1.00 98.62 163 LEU A CA 1
ATOM 1258 C C . LEU A 1 163 ? -18.862 -15.910 5.758 1.00 98.62 163 LEU A C 1
ATOM 1260 O O . LEU A 1 163 ? -19.265 -15.557 4.651 1.00 98.62 163 LEU A O 1
ATOM 1264 N N . TYR A 1 164 ? -17.889 -15.274 6.404 1.00 98.62 164 TYR A N 1
ATOM 1265 C CA . TYR A 1 164 ? -17.154 -14.117 5.909 1.00 98.62 164 TYR A CA 1
ATOM 1266 C C . TYR A 1 164 ? -15.666 -14.256 6.239 1.00 98.62 164 TYR A C 1
ATOM 1268 O O . TYR A 1 164 ? -15.273 -15.051 7.097 1.00 98.62 164 TYR A O 1
ATOM 1276 N N . TRP A 1 165 ? -14.836 -13.425 5.613 1.00 98.75 165 TRP A N 1
ATOM 1277 C CA . TRP A 1 165 ? -13.458 -13.238 6.047 1.00 98.75 165 TRP A CA 1
ATOM 1278 C C . TRP A 1 165 ? -13.102 -11.757 6.178 1.00 98.75 165 TRP A C 1
ATOM 1280 O O . TRP A 1 165 ? -13.744 -10.886 5.581 1.00 98.75 165 TRP A O 1
ATOM 1290 N N . GLY A 1 166 ? -12.101 -11.466 6.999 1.00 98.31 166 GLY A N 1
ATOM 1291 C CA . GLY A 1 166 ? -11.636 -10.109 7.263 1.00 98.31 166 GLY A CA 1
ATOM 1292 C C . GLY A 1 166 ? -10.136 -10.043 7.512 1.00 98.31 166 GLY A C 1
ATOM 1293 O O . GLY A 1 166 ? -9.430 -11.054 7.487 1.00 98.31 166 GLY A O 1
ATOM 1294 N N . THR A 1 167 ? -9.648 -8.835 7.750 1.00 98.50 167 THR A N 1
ATOM 1295 C CA . THR A 1 167 ? -8.233 -8.547 8.002 1.00 98.50 167 THR A CA 1
ATOM 1296 C C . THR A 1 167 ? -8.020 -8.074 9.442 1.00 98.50 167 THR A C 1
ATOM 1298 O O . THR A 1 167 ? -8.966 -7.700 10.134 1.00 98.50 167 THR A O 1
ATOM 1301 N N . SER A 1 168 ? -6.785 -8.117 9.940 1.00 98.19 168 SER A N 1
ATOM 1302 C CA . SER A 1 168 ? -6.424 -7.533 11.235 1.00 98.19 168 SER A CA 1
ATOM 1303 C C . SER A 1 168 ? -5.049 -6.897 11.165 1.00 98.19 168 SER A C 1
ATOM 1305 O O . SER A 1 168 ? -4.069 -7.557 10.818 1.00 98.19 168 SER A O 1
ATOM 1307 N N . GLU A 1 169 ? -4.978 -5.617 11.534 1.00 96.00 169 GLU A N 1
ATOM 1308 C CA . GLU A 1 169 ? -3.756 -4.809 11.452 1.00 96.00 169 GLU A CA 1
ATOM 1309 C C . GLU A 1 169 ? -3.185 -4.695 10.028 1.00 96.00 169 GLU A C 1
ATOM 1311 O O . GLU A 1 169 ? -1.975 -4.544 9.853 1.00 96.00 169 GLU A O 1
ATOM 1316 N N . TRP A 1 170 ? -4.041 -4.774 9.008 1.00 95.44 170 TRP A N 1
ATOM 1317 C CA . TRP A 1 170 ? -3.625 -4.544 7.627 1.00 95.44 170 TRP A CA 1
ATOM 1318 C C . TRP A 1 170 ? -3.586 -3.049 7.322 1.00 95.44 170 TRP A C 1
ATOM 1320 O O . TRP A 1 170 ? -4.351 -2.261 7.885 1.00 95.44 170 TRP A O 1
ATOM 1330 N N . THR A 1 171 ? -2.690 -2.657 6.418 1.00 89.56 171 THR A N 1
ATOM 1331 C CA . THR A 1 171 ? -2.669 -1.279 5.922 1.00 89.56 171 THR A CA 1
ATOM 1332 C C . THR A 1 171 ? -3.831 -1.034 4.963 1.00 89.56 171 THR A C 1
ATOM 1334 O O . THR A 1 171 ? -4.367 -1.975 4.365 1.00 89.56 171 THR A O 1
ATOM 1337 N N . SER A 1 172 ? -4.204 0.231 4.747 1.00 86.94 172 SER A N 1
ATOM 1338 C CA . SER A 1 172 ? -5.207 0.565 3.720 1.00 86.94 172 SER A CA 1
ATOM 1339 C C . SER A 1 172 ? -4.809 0.061 2.330 1.00 86.94 172 SER A C 1
ATOM 1341 O O . SER A 1 172 ? -5.659 -0.421 1.584 1.00 86.94 172 SER A O 1
ATOM 1343 N N . HIS A 1 173 ? -3.510 0.080 2.024 1.00 84.75 173 HIS A N 1
ATOM 1344 C CA . HIS A 1 173 ? -2.949 -0.460 0.791 1.00 84.75 173 HIS A CA 1
ATOM 1345 C C . HIS A 1 173 ? -3.124 -1.982 0.674 1.00 84.75 173 HIS A C 1
ATOM 1347 O O . HIS A 1 173 ? -3.529 -2.473 -0.377 1.00 84.75 173 HIS A O 1
ATOM 1353 N N . ASP A 1 174 ? -2.858 -2.749 1.734 1.00 88.56 174 ASP A N 1
ATOM 1354 C CA . ASP A 1 174 ? -3.025 -4.209 1.692 1.00 88.56 174 ASP A CA 1
ATOM 1355 C C . ASP A 1 174 ? -4.491 -4.610 1.506 1.00 88.56 174 ASP A C 1
ATOM 1357 O O . ASP A 1 174 ? -4.790 -5.528 0.739 1.00 88.56 174 ASP A O 1
ATOM 1361 N N . ILE A 1 175 ? -5.408 -3.883 2.151 1.00 94.69 175 ILE A N 1
ATOM 1362 C CA . ILE A 1 175 ? -6.851 -4.078 1.983 1.00 94.69 175 ILE A CA 1
ATOM 1363 C C . ILE A 1 175 ? -7.281 -3.744 0.547 1.00 94.69 175 ILE A C 1
ATOM 1365 O O . ILE A 1 175 ? -8.012 -4.519 -0.071 1.00 94.69 175 ILE A O 1
ATOM 1369 N N . GLU A 1 176 ? -6.805 -2.630 -0.021 1.00 87.12 176 GLU A N 1
ATOM 1370 C CA . GLU A 1 176 ? -7.070 -2.272 -1.421 1.00 87.12 176 GLU A CA 1
ATOM 1371 C C . GLU A 1 176 ? -6.562 -3.347 -2.393 1.00 87.12 176 GLU A C 1
ATOM 1373 O O . GLU A 1 176 ? -7.297 -3.734 -3.305 1.00 87.12 176 GLU A O 1
ATOM 1378 N N . ARG A 1 177 ? -5.361 -3.900 -2.164 1.00 87.00 177 ARG A N 1
ATOM 1379 C CA . ARG A 1 177 ? -4.829 -5.018 -2.962 1.00 87.00 177 ARG A CA 1
ATOM 1380 C C . ARG A 1 177 ? -5.710 -6.263 -2.866 1.00 87.00 177 ARG A C 1
ATOM 1382 O O . ARG A 1 177 ? -5.991 -6.877 -3.892 1.00 87.00 177 ARG A O 1
ATOM 1389 N N . ALA A 1 178 ? -6.187 -6.624 -1.674 1.00 94.38 178 ALA A N 1
ATOM 1390 C CA . ALA A 1 178 ? -7.089 -7.765 -1.505 1.00 94.38 178 ALA A CA 1
ATOM 1391 C C . ALA A 1 178 ? -8.422 -7.573 -2.250 1.00 94.38 178 ALA A C 1
ATOM 1393 O O . ALA A 1 178 ? -8.893 -8.487 -2.929 1.00 94.38 178 ALA A O 1
ATOM 1394 N N . HIS A 1 179 ? -9.009 -6.374 -2.175 1.00 93.00 179 HIS A N 1
ATOM 1395 C CA . HIS A 1 179 ? -10.212 -6.029 -2.938 1.00 93.00 179 HIS A CA 1
ATOM 1396 C C . HIS A 1 179 ? -9.995 -6.085 -4.445 1.00 93.00 179 HIS A C 1
ATOM 1398 O O . HIS A 1 179 ? -10.863 -6.572 -5.167 1.00 93.00 179 HIS A O 1
ATOM 1404 N N . HIS A 1 180 ? -8.852 -5.592 -4.916 1.00 81.19 180 HIS A N 1
ATOM 1405 C CA . HIS A 1 180 ? -8.502 -5.631 -6.328 1.00 81.19 180 HIS A CA 1
ATOM 1406 C C . HIS A 1 180 ? -8.369 -7.075 -6.828 1.00 81.19 180 HIS A C 1
ATOM 1408 O O . HIS A 1 180 ? -9.045 -7.441 -7.786 1.00 81.19 180 HIS A O 1
ATOM 1414 N N . MET A 1 181 ? -7.617 -7.926 -6.118 1.00 84.94 181 MET A N 1
ATOM 1415 C CA . MET A 1 181 ? -7.512 -9.358 -6.438 1.00 84.94 181 MET A CA 1
ATOM 1416 C C . MET A 1 181 ? -8.883 -10.039 -6.463 1.00 84.94 181 MET A C 1
ATOM 1418 O O . MET A 1 181 ? -9.171 -10.837 -7.355 1.00 84.94 181 MET A O 1
ATOM 1422 N N . ALA A 1 182 ? -9.758 -9.700 -5.513 1.00 91.12 182 ALA A N 1
ATOM 1423 C CA . ALA A 1 182 ? -11.114 -10.224 -5.498 1.00 91.12 182 ALA A CA 1
ATOM 1424 C C . ALA A 1 182 ? -11.943 -9.766 -6.706 1.00 91.12 182 ALA A C 1
ATOM 1426 O O . ALA A 1 182 ? -12.655 -10.574 -7.300 1.00 91.12 182 ALA A O 1
ATOM 1427 N N . ALA A 1 183 ? -11.822 -8.502 -7.108 1.00 75.06 183 ALA A N 1
ATOM 1428 C CA . ALA A 1 183 ? -12.532 -7.964 -8.262 1.00 75.06 183 ALA A CA 1
ATOM 1429 C C . ALA A 1 183 ? -12.060 -8.590 -9.585 1.00 75.06 183 ALA A C 1
ATOM 1431 O O . ALA A 1 183 ? -12.898 -9.024 -10.375 1.00 75.06 183 ALA A O 1
ATOM 1432 N N . VAL A 1 184 ? -10.743 -8.671 -9.809 1.00 81.25 184 VAL A N 1
ATOM 1433 C CA . VAL A 1 184 ? -10.146 -9.176 -11.062 1.00 81.25 184 VAL A CA 1
ATOM 1434 C C . VAL A 1 184 ? -10.386 -10.676 -11.244 1.00 81.25 184 VAL A C 1
ATOM 1436 O O . VAL A 1 184 ? -10.652 -11.134 -12.353 1.00 81.25 184 VAL A O 1
ATOM 1439 N N . HIS A 1 185 ? -10.344 -11.453 -10.160 1.00 81.31 185 HIS A N 1
ATOM 1440 C CA . HIS A 1 185 ? -10.496 -12.909 -10.221 1.00 81.31 185 HIS A CA 1
ATOM 1441 C C . HIS A 1 185 ? -11.888 -13.421 -9.830 1.00 81.31 185 HIS A C 1
ATOM 1443 O O . HIS A 1 185 ? -12.063 -14.632 -9.687 1.00 81.31 185 HIS A O 1
ATOM 1449 N N . HIS A 1 186 ? -12.869 -12.529 -9.651 1.00 89.81 186 HIS A N 1
ATOM 1450 C CA . HIS A 1 186 ? -14.227 -12.866 -9.203 1.00 89.81 186 HIS A CA 1
ATOM 1451 C C . HIS A 1 186 ? -14.255 -13.679 -7.892 1.00 89.81 186 HIS A C 1
ATOM 1453 O O . HIS A 1 186 ? -14.990 -14.658 -7.759 1.00 89.81 186 HIS A O 1
ATOM 1459 N N . LEU A 1 187 ? -13.425 -13.281 -6.927 1.00 97.25 187 LEU A N 1
ATOM 1460 C CA . LEU A 1 187 ? -13.322 -13.900 -5.604 1.00 97.25 187 LEU A CA 1
ATOM 1461 C C . LEU A 1 187 ? -14.098 -13.090 -4.553 1.00 97.25 187 LEU A C 1
ATOM 1463 O O . LEU A 1 187 ? -14.658 -12.030 -4.840 1.00 97.25 187 LEU A O 1
ATOM 1467 N N . ILE A 1 188 ? -14.135 -13.587 -3.315 1.00 97.62 188 ILE A N 1
ATOM 1468 C CA . ILE A 1 188 ? -14.827 -12.926 -2.205 1.00 97.62 188 ILE A CA 1
ATOM 1469 C C . ILE A 1 188 ? -13.847 -11.944 -1.542 1.00 97.62 188 ILE A C 1
ATOM 1471 O O . ILE A 1 188 ? -12.816 -12.392 -1.037 1.00 97.62 188 ILE A O 1
ATOM 1475 N N . PRO A 1 189 ? -14.122 -10.627 -1.515 1.00 96.81 189 PRO A N 1
ATOM 1476 C CA . PRO A 1 189 ? -13.262 -9.661 -0.834 1.00 96.81 189 PRO A CA 1
ATOM 1477 C C . PRO A 1 189 ? -13.402 -9.749 0.696 1.00 96.81 189 PRO A C 1
ATOM 1479 O O . PRO A 1 189 ? -14.426 -10.244 1.183 1.00 96.81 189 PRO A O 1
ATOM 1482 N N . PRO A 1 190 ? -12.425 -9.233 1.467 1.00 97.81 190 PRO A N 1
ATOM 1483 C CA . PRO A 1 190 ? -12.597 -9.097 2.905 1.00 97.81 190 PRO A CA 1
ATOM 1484 C C . PRO A 1 190 ? -13.705 -8.075 3.209 1.00 97.81 190 PRO A C 1
ATOM 1486 O O . PRO A 1 190 ? -13.991 -7.187 2.404 1.00 97.81 190 PRO A O 1
ATOM 1489 N N . VAL A 1 191 ? -14.375 -8.216 4.358 1.00 95.88 191 VAL A N 1
ATOM 1490 C CA . VAL A 1 191 ? -15.556 -7.382 4.689 1.00 95.88 191 VAL A CA 1
ATOM 1491 C C . VAL A 1 191 ? -15.355 -6.424 5.862 1.00 95.88 191 VAL A C 1
ATOM 1493 O O . VAL A 1 191 ? -16.173 -5.531 6.092 1.00 95.88 191 VAL A O 1
ATOM 1496 N N . CYS A 1 192 ? -14.294 -6.623 6.637 1.00 97.44 192 CYS A N 1
ATOM 1497 C CA . CYS A 1 192 ? -13.983 -5.832 7.819 1.00 97.44 192 CYS A CA 1
ATOM 1498 C C . CYS A 1 192 ? -12.486 -5.875 8.123 1.00 97.44 192 CYS A C 1
ATOM 1500 O O . CYS A 1 192 ? -11.775 -6.758 7.639 1.00 97.44 192 CYS A O 1
ATOM 1502 N N . ASP A 1 193 ? -12.042 -4.936 8.958 1.00 97.94 193 ASP A N 1
ATOM 1503 C CA . ASP A 1 193 ? -10.717 -4.967 9.574 1.00 97.94 193 ASP A CA 1
ATOM 1504 C C . ASP A 1 193 ? -10.837 -4.977 11.107 1.00 97.94 193 ASP A C 1
ATOM 1506 O O . ASP A 1 193 ? -11.790 -4.441 11.692 1.00 97.94 193 ASP A O 1
ATOM 1510 N N . GLN A 1 194 ? -9.855 -5.585 11.767 1.00 98.44 194 GLN A N 1
ATOM 1511 C CA . GLN A 1 194 ? -9.679 -5.588 13.217 1.00 98.44 194 GLN A CA 1
ATOM 1512 C C . GLN A 1 194 ? -8.405 -4.808 13.607 1.00 98.44 194 GLN A C 1
ATOM 1514 O O . GLN A 1 194 ? -7.362 -5.432 13.845 1.00 98.44 194 GLN A O 1
ATOM 1519 N N . PRO A 1 195 ? -8.463 -3.460 13.684 1.00 97.56 195 PRO A N 1
ATOM 1520 C CA . PRO A 1 195 ? -7.334 -2.624 14.077 1.00 97.56 195 PRO A CA 1
ATOM 1521 C C . PRO A 1 195 ? -7.355 -2.261 15.569 1.00 97.56 195 PRO A C 1
ATOM 1523 O O . PRO A 1 195 ? -8.412 -2.212 16.215 1.00 97.56 195 PRO A O 1
ATOM 1526 N N . GLN A 1 196 ? -6.186 -1.927 16.111 1.00 97.44 196 GLN A N 1
ATOM 1527 C CA . GLN A 1 196 ? -6.059 -1.311 17.422 1.00 97.44 196 GLN A CA 1
ATOM 1528 C C . GLN A 1 196 ? -6.697 0.070 17.361 1.00 97.44 196 GLN A C 1
ATOM 1530 O O . GLN A 1 196 ? -6.351 0.883 16.500 1.00 97.44 196 GLN A O 1
ATOM 1535 N N . TYR A 1 197 ? -7.598 0.362 18.294 1.00 98.00 197 TYR A N 1
ATOM 1536 C CA . TYR A 1 197 ? -8.191 1.689 18.381 1.00 98.00 197 TYR A CA 1
ATOM 1537 C C . TYR A 1 197 ? -8.582 2.019 19.807 1.00 98.00 197 TYR A C 1
ATOM 1539 O O . TYR A 1 197 ? -9.344 1.293 20.444 1.00 98.00 197 TYR A O 1
ATOM 1547 N N . ASN A 1 198 ? -8.050 3.130 20.299 1.00 97.88 198 ASN A N 1
ATOM 1548 C CA . ASN A 1 198 ? -8.422 3.703 21.581 1.00 97.88 198 ASN A CA 1
ATOM 1549 C C . ASN A 1 198 ? -8.062 5.190 21.612 1.00 97.88 198 ASN A C 1
ATOM 1551 O O . ASN A 1 198 ? -7.407 5.710 20.712 1.00 97.88 198 ASN A O 1
ATOM 1555 N N . ALA A 1 199 ? -8.449 5.876 22.683 1.00 96.44 199 ALA A N 1
ATOM 1556 C CA . ALA A 1 199 ? -8.229 7.312 22.835 1.00 96.44 199 ALA A CA 1
ATOM 1557 C C . ALA A 1 199 ? -6.740 7.734 22.723 1.00 96.44 199 ALA A C 1
ATOM 1559 O O . ALA A 1 199 ? -6.427 8.877 22.392 1.00 96.44 199 ALA A O 1
ATOM 1560 N N . LEU A 1 200 ? -5.805 6.808 22.957 1.00 95.75 200 LEU A N 1
ATOM 1561 C CA . LEU A 1 200 ? -4.358 7.028 22.895 1.00 95.75 200 LEU A CA 1
ATOM 1562 C C . LEU A 1 200 ? -3.720 6.511 21.590 1.00 95.75 200 LEU A C 1
ATOM 1564 O O . LEU A 1 200 ? -2.539 6.769 21.367 1.00 95.75 200 LEU A O 1
ATOM 1568 N N . TRP A 1 201 ? -4.478 5.814 20.733 1.00 95.06 201 TRP A N 1
ATOM 1569 C CA . TRP A 1 201 ? -4.016 5.196 19.486 1.00 95.06 201 TRP A CA 1
ATOM 1570 C C . TRP A 1 201 ? -5.066 5.339 18.374 1.00 95.06 201 TRP A C 1
ATOM 1572 O O . TRP A 1 201 ? -6.052 4.599 18.334 1.00 95.06 201 TRP A O 1
ATOM 1582 N N . ARG A 1 202 ? -4.861 6.326 17.487 1.00 95.25 202 ARG A N 1
ATOM 1583 C CA . ARG A 1 202 ? -5.913 6.866 16.602 1.00 95.25 202 ARG A CA 1
ATOM 1584 C C . ARG A 1 202 ? -5.557 6.915 15.117 1.00 95.25 202 ARG A C 1
ATOM 1586 O O . ARG A 1 202 ? -6.450 6.779 14.289 1.00 95.25 202 ARG A O 1
ATOM 1593 N N . GLU A 1 203 ? -4.275 7.098 14.787 1.00 91.88 203 GLU A N 1
ATOM 1594 C CA . GLU A 1 203 ? -3.800 7.436 13.431 1.00 91.88 203 GLU A CA 1
ATOM 1595 C C . GLU A 1 203 ? -4.329 6.470 12.360 1.00 91.88 203 GLU A C 1
ATOM 1597 O O . GLU A 1 203 ? -4.892 6.908 11.360 1.00 91.88 203 GLU A O 1
ATOM 1602 N N . ARG A 1 204 ? -4.235 5.151 12.582 1.00 91.31 204 ARG A N 1
ATOM 1603 C CA . ARG A 1 204 ? -4.691 4.175 11.584 1.00 91.31 204 ARG A CA 1
ATOM 1604 C C . ARG A 1 204 ? -6.185 4.299 11.286 1.00 91.31 204 ARG A C 1
ATOM 1606 O O . ARG A 1 204 ? -6.589 4.391 10.133 1.00 91.31 204 ARG A O 1
ATOM 1613 N N . VAL A 1 205 ? -7.016 4.314 12.323 1.00 94.75 205 VAL A N 1
ATOM 1614 C CA . VAL A 1 205 ? -8.473 4.316 12.154 1.00 94.75 205 VAL A CA 1
ATOM 1615 C C . VAL A 1 205 ? -8.984 5.668 11.672 1.00 94.75 205 VAL A C 1
ATOM 1617 O O . VAL A 1 205 ? -9.795 5.712 10.758 1.00 94.75 205 VAL A O 1
ATOM 1620 N N . GLU A 1 206 ? -8.528 6.775 12.251 1.00 93.31 206 GLU A N 1
ATOM 1621 C CA . GLU A 1 206 ? -9.071 8.100 11.920 1.00 93.31 206 GLU A CA 1
ATOM 1622 C C . GLU A 1 206 ? -8.443 8.724 10.663 1.00 93.31 206 GLU A C 1
ATOM 1624 O O . GLU A 1 206 ? -9.000 9.682 10.127 1.00 93.31 206 GLU A O 1
ATOM 1629 N N . LYS A 1 207 ? -7.319 8.186 10.163 1.00 89.62 207 LYS A N 1
ATOM 1630 C CA . LYS A 1 207 ? -6.602 8.726 8.997 1.00 89.62 207 LYS A CA 1
ATOM 1631 C C . LYS A 1 207 ? -6.293 7.669 7.938 1.00 89.62 207 LYS A C 1
ATOM 1633 O O . LYS A 1 207 ? -6.785 7.784 6.818 1.00 89.62 207 LYS A O 1
ATOM 1638 N N . GLU A 1 208 ? -5.506 6.646 8.273 1.00 89.62 208 GLU A N 1
ATOM 1639 C CA . GLU A 1 208 ? -4.981 5.665 7.301 1.00 89.62 208 GLU A CA 1
ATOM 1640 C C . GLU A 1 208 ? -6.093 4.878 6.587 1.00 89.62 208 GLU A C 1
ATOM 1642 O O . GLU A 1 208 ? -6.050 4.722 5.367 1.00 89.62 208 GLU A O 1
ATOM 1647 N N . LEU A 1 209 ? -7.108 4.421 7.329 1.00 91.06 209 LEU A N 1
ATOM 1648 C CA . LEU A 1 209 ? -8.212 3.593 6.824 1.00 91.06 209 LEU A CA 1
ATOM 1649 C C . LEU A 1 209 ? -9.376 4.399 6.225 1.00 91.06 209 LEU A C 1
ATOM 1651 O O . LEU A 1 209 ? -10.310 3.809 5.683 1.00 91.06 209 LEU A O 1
ATOM 1655 N N . SER A 1 210 ? -9.320 5.735 6.252 1.00 88.25 210 SER A N 1
ATOM 1656 C CA . SER A 1 210 ? -10.361 6.602 5.674 1.00 88.25 210 SER A CA 1
ATOM 1657 C C . SER A 1 210 ? -10.750 6.229 4.224 1.00 88.25 210 SER A C 1
ATOM 1659 O O . SER A 1 210 ? -11.950 6.146 3.930 1.00 88.25 210 SER A O 1
ATOM 1661 N N . PRO A 1 211 ? -9.801 5.910 3.312 1.00 82.25 211 PRO A N 1
ATOM 1662 C CA . PRO A 1 211 ? -10.137 5.453 1.962 1.00 82.25 211 PRO A CA 1
ATOM 1663 C C . PRO A 1 211 ? -10.919 4.134 1.945 1.00 82.25 211 PRO A C 1
ATOM 1665 O O . PRO A 1 211 ? -11.848 3.990 1.153 1.00 82.25 211 PRO A O 1
ATOM 1668 N N . VAL A 1 212 ? -10.592 3.203 2.845 1.00 89.06 212 VAL A N 1
ATOM 1669 C CA . VAL A 1 212 ? -11.214 1.874 2.929 1.00 89.06 212 VAL A CA 1
ATOM 1670 C C . VAL A 1 212 ? -12.689 1.992 3.322 1.00 89.06 212 VAL A C 1
ATOM 1672 O O . VAL A 1 212 ? -13.549 1.378 2.684 1.00 89.06 212 VAL A O 1
ATOM 1675 N N . PHE A 1 213 ? -13.017 2.839 4.306 1.00 87.56 213 PHE A N 1
ATOM 1676 C CA . PHE A 1 213 ? -14.413 3.086 4.696 1.00 87.56 213 PHE A CA 1
ATOM 1677 C C . PHE A 1 213 ? -15.219 3.672 3.544 1.00 87.56 213 PHE A C 1
ATOM 1679 O O . PHE A 1 213 ? -16.301 3.186 3.222 1.00 87.56 213 PHE A O 1
ATOM 1686 N N . ARG A 1 214 ? -14.675 4.686 2.871 1.00 81.31 214 ARG A N 1
ATOM 1687 C CA . ARG A 1 214 ? -15.369 5.363 1.775 1.00 81.31 214 ARG A CA 1
ATOM 1688 C C . ARG A 1 214 ? -15.589 4.443 0.575 1.00 81.31 214 ARG A C 1
ATOM 1690 O O . ARG A 1 214 ? -16.687 4.409 0.022 1.00 81.31 214 ARG A O 1
ATOM 1697 N N . ASN A 1 215 ? -14.550 3.720 0.164 1.00 81.75 215 ASN A N 1
ATOM 1698 C CA . ASN A 1 215 ? -14.566 2.947 -1.075 1.00 81.75 215 ASN A CA 1
ATOM 1699 C C . ASN A 1 215 ? -15.350 1.639 -0.893 1.00 81.75 215 ASN A C 1
ATOM 1701 O O . ASN A 1 215 ? -16.229 1.320 -1.694 1.00 81.75 215 ASN A O 1
ATOM 1705 N N . TYR A 1 216 ? -15.102 0.921 0.203 1.00 86.19 216 TYR A N 1
ATOM 1706 C CA . TYR A 1 216 ? -15.632 -0.431 0.405 1.00 86.19 216 TYR A CA 1
ATOM 1707 C C . TYR A 1 216 ? -16.717 -0.501 1.476 1.00 86.19 216 TYR A C 1
ATOM 1709 O O . TYR A 1 216 ? -17.480 -1.459 1.502 1.00 86.19 216 TYR A O 1
ATOM 1717 N N . GLY A 1 217 ? -16.886 0.541 2.295 1.00 86.38 217 GLY A N 1
ATOM 1718 C CA . GLY A 1 217 ? -17.868 0.542 3.381 1.00 86.38 217 GLY A CA 1
ATOM 1719 C C . GLY A 1 217 ? -17.524 -0.437 4.490 1.00 86.38 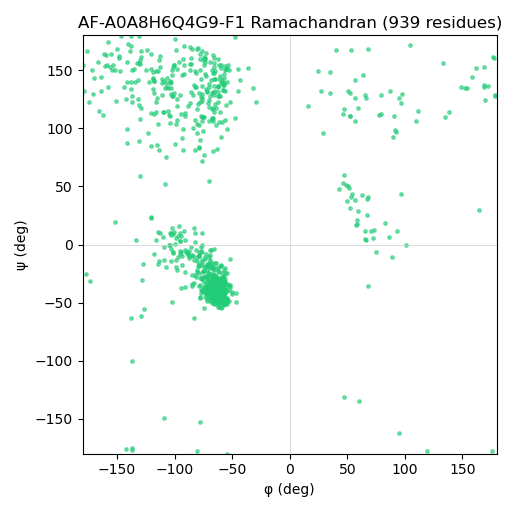217 GLY A C 1
ATOM 1720 O O . GLY A 1 217 ? -18.404 -1.150 4.967 1.00 86.38 217 GLY A O 1
ATOM 1721 N N . TYR A 1 218 ? -16.243 -0.516 4.842 1.00 89.50 218 TYR A N 1
ATOM 1722 C CA . TYR A 1 218 ? -15.769 -1.373 5.920 1.00 89.50 218 TYR A CA 1
ATOM 1723 C C . TYR A 1 218 ? -16.384 -0.998 7.260 1.00 89.50 218 TYR A C 1
ATOM 1725 O O . TYR A 1 218 ? -16.524 0.178 7.586 1.00 89.50 218 TYR A O 1
ATOM 1733 N N . GLY A 1 219 ? -16.680 -2.026 8.048 1.00 91.00 219 GLY A N 1
ATOM 1734 C CA . GLY A 1 219 ? -16.896 -1.896 9.480 1.00 91.00 219 GLY A CA 1
ATOM 1735 C C . GLY A 1 219 ? -15.665 -2.366 10.232 1.00 91.00 219 GLY A C 1
ATOM 1736 O O . GLY A 1 219 ? -14.944 -3.245 9.756 1.00 91.00 219 GLY A O 1
ATOM 1737 N N . LEU A 1 220 ? -15.433 -1.794 11.409 1.00 97.81 220 LEU A N 1
ATOM 1738 C CA . LEU A 1 220 ? -14.320 -2.189 12.266 1.00 97.81 220 LEU A CA 1
ATOM 1739 C C . LEU A 1 220 ? -14.767 -3.063 13.435 1.00 97.81 220 LEU A C 1
ATOM 1741 O O . LEU A 1 220 ? -15.774 -2.778 14.092 1.00 97.81 220 LEU A O 1
ATOM 1745 N N . THR A 1 221 ? -13.951 -4.072 13.732 1.00 97.75 221 THR A N 1
ATOM 1746 C CA . THR A 1 221 ? -14.015 -4.861 14.971 1.00 97.75 221 THR A CA 1
ATOM 1747 C C . THR A 1 221 ? -12.828 -4.466 15.855 1.00 97.75 221 THR A C 1
ATOM 1749 O O . THR A 1 221 ? -11.809 -5.135 15.871 1.00 97.75 221 THR A O 1
ATOM 1752 N N . THR A 1 222 ? -12.860 -3.300 16.505 1.00 98.12 222 THR A N 1
ATOM 1753 C CA . THR A 1 222 ? -11.639 -2.719 17.100 1.00 98.12 222 THR A CA 1
ATOM 1754 C C . THR A 1 222 ? -11.181 -3.444 18.363 1.00 98.12 222 THR A C 1
ATOM 1756 O O . THR A 1 222 ? -12.003 -3.902 19.158 1.00 98.12 222 THR A O 1
ATOM 1759 N N . TRP A 1 223 ? -9.865 -3.511 18.590 1.00 96.81 223 TRP A N 1
ATOM 1760 C CA . TRP A 1 223 ? -9.280 -4.188 19.755 1.00 96.81 223 TRP A CA 1
ATOM 1761 C C . TRP A 1 223 ? -8.430 -3.259 20.639 1.00 96.81 223 TRP A C 1
ATOM 1763 O O . TRP A 1 223 ? -8.043 -2.153 20.256 1.00 96.81 223 TRP A O 1
ATOM 1773 N N . SER A 1 224 ? -8.159 -3.719 21.867 1.00 95.12 224 SER A N 1
ATOM 1774 C CA . SER A 1 224 ? -7.489 -2.963 22.943 1.00 95.12 224 SER A CA 1
ATOM 1775 C C . SER A 1 224 ? -8.049 -1.552 23.189 1.00 95.12 224 SER A C 1
ATOM 1777 O O . SER A 1 224 ? -7.277 -0.592 23.309 1.00 95.12 224 SER A O 1
ATOM 1779 N N . PRO A 1 225 ? -9.374 -1.404 23.369 1.00 97.00 225 PRO A N 1
ATOM 1780 C CA . PRO A 1 225 ? -9.996 -0.096 23.569 1.00 97.00 225 PRO A CA 1
ATOM 1781 C C . PRO A 1 225 ? -9.605 0.570 24.896 1.00 97.00 225 PRO A C 1
ATOM 1783 O O . PRO A 1 225 ? -9.740 1.778 25.057 1.00 97.00 225 PRO A O 1
ATOM 1786 N N . LEU A 1 226 ? -9.089 -0.215 25.848 1.00 96.31 226 LEU A N 1
ATOM 1787 C CA . LEU A 1 226 ? -8.633 0.260 27.153 1.00 96.31 226 LEU A CA 1
ATOM 1788 C C . LEU A 1 226 ? -7.102 0.363 27.272 1.00 96.31 226 LEU A C 1
ATOM 1790 O O . LEU A 1 226 ? -6.604 0.540 28.382 1.00 96.31 226 LEU A O 1
ATOM 1794 N N . ASP A 1 227 ? -6.356 0.215 26.168 1.00 92.94 227 ASP A N 1
ATOM 1795 C CA . ASP A 1 227 ? -4.880 0.243 26.124 1.00 92.94 227 ASP A CA 1
ATOM 1796 C C . ASP A 1 227 ? -4.245 -0.644 27.216 1.00 92.94 227 ASP A C 1
ATOM 1798 O O . ASP A 1 227 ? -3.600 -0.169 28.146 1.00 92.94 227 ASP A O 1
ATOM 1802 N N . ASN A 1 228 ? -4.539 -1.950 27.186 1.00 88.19 228 ASN A N 1
ATOM 1803 C CA . ASN A 1 228 ? -4.126 -2.925 28.215 1.00 88.19 228 ASN A CA 1
ATOM 1804 C C . ASN A 1 228 ? -4.593 -2.614 29.655 1.00 88.19 228 ASN A C 1
ATOM 1806 O O . ASN A 1 228 ? -4.105 -3.201 30.622 1.00 88.19 228 ASN A O 1
ATOM 1810 N N . GLY A 1 229 ? -5.583 -1.734 29.807 1.00 90.50 229 GLY A N 1
ATOM 1811 C CA . GLY A 1 229 ? -6.133 -1.298 31.085 1.00 90.50 229 GLY A CA 1
ATOM 1812 C C . GLY A 1 229 ? -5.621 0.066 31.554 1.00 90.50 229 GLY A C 1
ATOM 1813 O O . GLY A 1 229 ? -6.047 0.510 32.618 1.00 90.50 229 GLY A O 1
ATOM 1814 N N . VAL A 1 230 ? -4.742 0.731 30.796 1.00 93.81 230 VAL A N 1
ATOM 1815 C CA . VAL A 1 230 ? -4.277 2.101 31.080 1.00 93.81 230 VAL A CA 1
ATOM 1816 C C . VAL A 1 230 ? -5.449 3.076 31.154 1.00 93.81 230 VAL A C 1
ATOM 1818 O O . VAL A 1 230 ? -5.557 3.839 32.111 1.00 93.81 230 VAL A O 1
ATOM 1821 N N . LEU A 1 231 ? -6.399 2.968 30.227 1.00 96.56 231 LEU A N 1
ATOM 1822 C CA . LEU A 1 231 ? -7.577 3.839 30.157 1.00 96.56 231 LEU A CA 1
ATOM 1823 C C . LEU A 1 231 ? -8.665 3.527 31.203 1.00 96.56 231 LEU A C 1
ATOM 1825 O O . LEU A 1 231 ? -9.746 4.098 31.137 1.00 96.56 231 LEU A O 1
ATOM 1829 N N . THR A 1 232 ? -8.407 2.663 32.193 1.00 95.12 232 THR A N 1
ATOM 1830 C CA . THR A 1 232 ? -9.316 2.521 33.349 1.00 95.12 232 THR A CA 1
ATOM 1831 C C . THR A 1 232 ? -8.945 3.441 34.512 1.00 95.12 232 THR A C 1
ATOM 1833 O O . THR A 1 232 ? -9.623 3.408 35.532 1.00 95.12 232 THR A O 1
ATOM 1836 N N . GLY A 1 233 ? -7.829 4.175 34.426 1.00 94.12 233 GLY A N 1
ATOM 1837 C CA . GLY A 1 233 ? -7.319 5.017 35.517 1.00 94.12 233 GLY A CA 1
ATOM 1838 C C . GLY A 1 233 ? -6.651 4.257 36.671 1.00 94.12 233 GLY A C 1
ATOM 1839 O O . GLY A 1 233 ? -6.028 4.874 37.526 1.00 94.12 233 GLY A O 1
ATOM 1840 N N . LYS A 1 234 ? -6.679 2.915 36.683 1.00 92.25 234 LYS A N 1
ATOM 1841 C CA . LYS A 1 234 ? -6.108 2.105 37.783 1.00 92.25 234 LYS A CA 1
ATOM 1842 C C . LYS A 1 234 ? -4.590 2.231 37.936 1.00 92.25 234 LYS A C 1
ATOM 1844 O O . LYS A 1 234 ? -4.053 1.818 38.953 1.00 92.25 234 LYS A O 1
ATOM 1849 N N . TYR A 1 235 ? -3.918 2.752 36.910 1.00 93.44 235 TYR A N 1
ATOM 1850 C CA . TYR A 1 235 ? -2.474 2.965 36.882 1.00 93.44 235 TYR A CA 1
ATOM 1851 C C . TYR A 1 235 ? -2.068 4.408 37.210 1.00 93.44 235 TYR A C 1
ATOM 1853 O O . TYR A 1 235 ? -0.891 4.748 37.100 1.00 93.44 235 TYR A O 1
ATOM 1861 N N . ASN A 1 236 ? -3.025 5.265 37.596 1.00 92.25 236 ASN A N 1
ATOM 1862 C CA . ASN A 1 236 ? -2.766 6.674 37.886 1.00 92.25 236 ASN A CA 1
ATOM 1863 C C . ASN A 1 236 ? -1.753 6.865 39.020 1.00 92.25 236 ASN A C 1
ATOM 1865 O O . ASN A 1 236 ? -1.012 7.841 38.976 1.00 92.25 236 ASN A O 1
ATOM 1869 N N . ASP A 1 237 ? -1.696 5.941 39.982 1.00 90.69 237 ASP A N 1
ATOM 1870 C CA . ASP A 1 237 ? -0.871 6.046 41.194 1.00 90.69 237 ASP A CA 1
ATOM 1871 C C . ASP A 1 237 ? 0.153 4.902 41.327 1.00 90.69 237 ASP A C 1
ATOM 1873 O O . ASP A 1 237 ? 0.611 4.577 42.419 1.00 90.69 237 ASP A O 1
ATOM 1877 N N . GLY A 1 238 ? 0.526 4.282 40.202 1.00 89.00 238 GLY A N 1
ATOM 1878 C CA . GLY A 1 238 ? 1.468 3.159 40.145 1.00 89.00 238 GLY A CA 1
ATOM 1879 C C . GLY A 1 238 ? 0.844 1.890 39.566 1.00 89.00 238 GLY A C 1
ATOM 1880 O O . GLY A 1 238 ? -0.298 1.896 39.122 1.00 89.00 238 GLY A O 1
ATOM 1881 N N . ILE A 1 239 ? 1.607 0.794 39.524 1.00 88.88 239 ILE A N 1
ATOM 1882 C CA . ILE A 1 239 ? 1.142 -0.499 38.997 1.00 88.88 239 ILE A CA 1
ATOM 1883 C C . ILE A 1 239 ? 0.555 -1.322 40.149 1.00 88.88 239 ILE A C 1
ATOM 1885 O O . ILE A 1 239 ? 1.331 -1.779 40.988 1.00 88.88 239 ILE A O 1
ATOM 1889 N N . PRO A 1 240 ? -0.774 -1.552 40.206 1.00 87.19 240 PRO A N 1
ATOM 1890 C CA . PRO A 1 240 ? -1.363 -2.353 41.273 1.00 87.19 240 PRO A CA 1
ATOM 1891 C C . PRO A 1 240 ? -0.920 -3.818 41.189 1.00 87.19 240 PRO A C 1
ATOM 1893 O O . PRO A 1 240 ? -0.753 -4.361 40.088 1.00 87.19 240 PRO A O 1
ATOM 1896 N N . GLU A 1 241 ? -0.796 -4.468 42.346 1.00 82.38 241 GLU A N 1
ATOM 1897 C CA . GLU A 1 241 ? -0.574 -5.914 42.447 1.00 82.38 241 GLU A CA 1
ATOM 1898 C C . GLU A 1 241 ? -1.734 -6.695 41.799 1.00 82.38 241 GLU A C 1
ATOM 1900 O O . GLU A 1 241 ? -2.880 -6.239 41.797 1.00 82.38 241 GLU A O 1
ATOM 1905 N N . GLY A 1 242 ? -1.437 -7.836 41.164 1.00 75.50 242 GLY A N 1
ATOM 1906 C CA . GLY A 1 242 ? -2.436 -8.637 40.436 1.00 75.50 242 GLY A CA 1
ATOM 1907 C C . GLY A 1 242 ? -3.035 -7.942 39.204 1.00 75.50 242 GLY A C 1
ATOM 1908 O O . GLY A 1 242 ? -4.045 -8.374 38.648 1.00 75.50 242 GLY A O 1
ATOM 1909 N N . SER A 1 243 ? -2.459 -6.816 38.767 1.00 81.25 243 SER A N 1
ATOM 1910 C CA . SER A 1 243 ? -2.854 -6.169 37.518 1.00 81.25 243 SER A CA 1
ATOM 1911 C C . SER A 1 243 ? -2.094 -6.761 36.331 1.00 81.25 243 SER A C 1
ATOM 1913 O O . SER A 1 243 ? -0.968 -7.239 36.468 1.00 81.25 243 SER A O 1
ATOM 1915 N N . ARG A 1 244 ? -2.676 -6.667 35.129 1.00 79.75 244 ARG A N 1
ATOM 1916 C CA . ARG A 1 244 ? -2.107 -7.233 33.893 1.00 79.75 244 ARG A CA 1
ATOM 1917 C C . ARG A 1 244 ? -0.638 -6.847 33.665 1.00 79.75 244 ARG A C 1
ATOM 1919 O O . ARG A 1 244 ? 0.156 -7.698 33.286 1.00 79.75 244 ARG A O 1
ATOM 1926 N N . LEU A 1 245 ? -0.269 -5.596 33.948 1.00 84.50 245 LEU A N 1
ATOM 1927 C CA . LEU A 1 245 ? 1.084 -5.066 33.724 1.00 84.50 245 LEU A CA 1
ATOM 1928 C C . LEU A 1 245 ? 2.149 -5.585 34.707 1.00 84.50 245 LEU A C 1
ATOM 1930 O O . LEU A 1 245 ? 3.335 -5.358 34.489 1.00 84.50 245 LEU A O 1
ATOM 1934 N N . THR A 1 246 ? 1.759 -6.311 35.759 1.00 79.12 246 THR A N 1
ATOM 1935 C CA . THR A 1 246 ? 2.717 -7.036 36.615 1.00 79.12 246 THR A CA 1
ATOM 1936 C C . THR A 1 246 ? 3.270 -8.289 35.928 1.00 79.12 246 THR A C 1
ATOM 1938 O O . THR A 1 246 ? 4.295 -8.824 36.344 1.00 79.12 246 THR A O 1
ATOM 1941 N N . GLY A 1 247 ? 2.584 -8.787 34.890 1.00 68.50 247 GLY A N 1
ATOM 1942 C CA . GLY A 1 247 ? 2.892 -10.061 34.242 1.00 68.50 247 GLY A CA 1
ATOM 1943 C C . GLY A 1 247 ? 2.658 -11.288 35.131 1.00 68.50 247 GLY A C 1
ATOM 1944 O O . GLY A 1 247 ? 2.970 -12.396 34.700 1.00 68.50 247 GLY A O 1
ATOM 1945 N N . ALA A 1 248 ? 2.133 -11.120 36.352 1.00 64.75 248 ALA A N 1
ATOM 1946 C CA . ALA A 1 248 ? 1.890 -12.224 37.280 1.00 64.75 248 ALA A CA 1
ATOM 1947 C C . ALA A 1 248 ? 0.906 -13.248 36.697 1.00 64.75 248 ALA A C 1
ATOM 1949 O O . ALA A 1 248 ? 1.153 -14.446 36.800 1.00 64.75 248 ALA A O 1
ATOM 1950 N N . ASP A 1 249 ? -0.117 -12.766 35.985 1.00 58.88 249 ASP A N 1
ATOM 1951 C CA . ASP A 1 249 ? -1.202 -13.607 35.477 1.00 58.88 249 ASP A CA 1
ATOM 1952 C C . ASP A 1 249 ? -1.237 -13.722 33.940 1.00 58.88 249 ASP A C 1
ATOM 1954 O O . ASP A 1 249 ? -2.213 -14.201 33.374 1.00 58.88 249 ASP A O 1
ATOM 1958 N N . ALA A 1 250 ? -0.214 -13.245 33.227 1.00 60.69 250 ALA A N 1
ATOM 1959 C CA . ALA A 1 250 ? -0.140 -13.411 31.774 1.00 60.69 250 ALA A CA 1
ATOM 1960 C C . ALA A 1 250 ? 0.401 -14.806 31.418 1.00 60.69 250 ALA A C 1
ATOM 1962 O O . ALA A 1 250 ? 1.265 -15.336 32.121 1.00 60.69 250 ALA A O 1
ATOM 1963 N N . ALA A 1 251 ? -0.054 -15.380 30.297 1.00 59.34 251 ALA A N 1
ATOM 1964 C CA . ALA A 1 251 ? 0.558 -16.587 29.741 1.00 59.34 251 ALA A CA 1
ATOM 1965 C C . ALA A 1 251 ? 2.075 -16.385 29.559 1.00 59.34 251 ALA A C 1
ATOM 1967 O O . ALA A 1 251 ? 2.533 -15.263 29.324 1.00 59.34 251 ALA A O 1
ATOM 1968 N N . ALA A 1 252 ? 2.864 -17.462 29.653 1.00 59.78 252 ALA A N 1
ATOM 1969 C CA . ALA A 1 252 ? 4.329 -17.383 29.610 1.00 59.78 252 ALA A CA 1
ATOM 1970 C C . ALA A 1 252 ? 4.859 -16.614 28.382 1.00 59.78 252 ALA A C 1
ATOM 1972 O O . ALA A 1 252 ? 5.831 -15.871 28.502 1.00 59.78 252 ALA A O 1
ATOM 1973 N N . SER A 1 253 ? 4.176 -16.732 27.238 1.00 57.69 253 SER A N 1
ATOM 1974 C CA . SER A 1 253 ? 4.482 -16.018 25.993 1.00 57.69 253 SER A CA 1
ATOM 1975 C C . SER A 1 253 ? 4.277 -14.497 26.071 1.00 57.69 253 SER A C 1
ATOM 1977 O O . SER A 1 253 ? 5.009 -13.755 25.424 1.00 57.69 253 SER A O 1
ATOM 1979 N N . ASP A 1 254 ? 3.330 -14.016 26.881 1.00 66.06 254 ASP A N 1
ATOM 1980 C CA . ASP A 1 254 ? 2.946 -12.595 26.963 1.00 66.06 254 ASP A CA 1
ATOM 1981 C C . ASP A 1 254 ? 3.502 -11.884 28.207 1.00 66.06 254 ASP A C 1
ATOM 1983 O O . ASP A 1 254 ? 3.519 -10.650 28.282 1.00 66.06 254 ASP A O 1
ATOM 1987 N N . LYS A 1 255 ? 3.998 -12.644 29.190 1.00 73.81 255 LYS A N 1
ATOM 1988 C CA . LYS A 1 255 ? 4.479 -12.134 30.482 1.00 73.81 255 LYS A CA 1
ATOM 1989 C C . LYS A 1 255 ? 5.537 -11.042 30.350 1.00 73.81 255 LYS A C 1
ATOM 1991 O O . LYS A 1 255 ? 5.401 -9.981 30.963 1.00 73.81 255 LYS A O 1
ATOM 1996 N N . GLN A 1 256 ? 6.568 -11.270 29.537 1.00 77.38 256 GLN A N 1
ATOM 1997 C CA . GLN A 1 256 ? 7.646 -10.293 29.372 1.00 77.38 256 GLN A CA 1
ATOM 1998 C C . GLN A 1 256 ? 7.152 -9.005 28.703 1.00 77.38 256 GLN A C 1
ATOM 2000 O O . GLN A 1 256 ? 7.549 -7.911 29.108 1.00 77.38 256 GLN A O 1
ATOM 2005 N N . ASN A 1 257 ? 6.239 -9.123 27.736 1.00 78.19 257 ASN A N 1
ATOM 2006 C CA . ASN A 1 257 ? 5.638 -7.975 27.064 1.00 78.19 257 ASN A CA 1
ATOM 2007 C C . ASN A 1 257 ? 4.836 -7.122 28.052 1.00 78.19 257 ASN A C 1
ATOM 2009 O O . ASN A 1 257 ? 5.014 -5.906 28.086 1.00 78.19 257 ASN A O 1
ATOM 2013 N N . MET A 1 258 ? 4.024 -7.742 28.913 1.00 82.94 258 MET A N 1
ATOM 2014 C CA . MET A 1 258 ? 3.244 -7.017 29.926 1.00 82.94 258 MET A CA 1
ATOM 2015 C C . MET A 1 258 ? 4.129 -6.284 30.940 1.00 82.94 258 MET A C 1
ATOM 2017 O O . MET A 1 258 ? 3.857 -5.127 31.264 1.00 82.94 258 MET A O 1
ATOM 2021 N N . ILE A 1 259 ? 5.224 -6.910 31.383 1.00 82.62 259 ILE A N 1
ATOM 2022 C CA . ILE A 1 259 ? 6.211 -6.273 32.271 1.00 82.62 259 ILE A CA 1
ATOM 2023 C C . ILE A 1 259 ? 6.869 -5.075 31.575 1.00 82.62 259 ILE A C 1
ATOM 2025 O O . ILE A 1 259 ? 7.046 -4.018 32.185 1.00 82.62 259 ILE A O 1
ATOM 2029 N N . ASN A 1 260 ? 7.222 -5.214 30.295 1.00 84.94 260 ASN A N 1
ATOM 2030 C CA . ASN A 1 260 ? 7.812 -4.129 29.513 1.00 84.94 260 ASN A CA 1
ATOM 2031 C C . ASN A 1 260 ? 6.828 -2.963 29.336 1.00 84.94 260 ASN A C 1
ATOM 2033 O O . ASN A 1 260 ? 7.227 -1.810 29.502 1.00 84.94 260 ASN A O 1
ATOM 2037 N N . PHE A 1 261 ? 5.542 -3.244 29.094 1.00 84.00 261 PHE A N 1
ATOM 2038 C CA . PHE A 1 261 ? 4.492 -2.222 29.086 1.00 84.00 261 PHE A CA 1
ATOM 2039 C C . PHE A 1 261 ? 4.374 -1.511 30.436 1.00 84.00 261 PHE A C 1
ATOM 2041 O O . PHE A 1 261 ? 4.295 -0.285 30.469 1.00 84.00 261 PHE A O 1
ATOM 2048 N N . GLY A 1 262 ? 4.424 -2.256 31.545 1.00 85.38 262 GLY A N 1
ATOM 2049 C CA . GLY A 1 262 ? 4.458 -1.682 32.889 1.00 85.38 262 GLY A CA 1
ATOM 2050 C C . GLY A 1 262 ? 5.632 -0.719 33.077 1.00 85.38 262 GLY A C 1
ATOM 2051 O O . GLY A 1 262 ? 5.433 0.436 33.445 1.00 85.38 262 GLY A O 1
ATOM 2052 N N . LYS A 1 263 ? 6.853 -1.150 32.737 1.00 87.12 263 LYS A N 1
ATOM 2053 C CA . LYS A 1 263 ? 8.059 -0.304 32.804 1.00 87.12 263 LYS A CA 1
ATOM 2054 C C . LYS A 1 263 ? 7.955 0.942 31.922 1.00 87.12 263 LYS A C 1
ATOM 2056 O O . LYS A 1 263 ? 8.414 2.011 32.320 1.00 87.12 263 LYS A O 1
ATOM 2061 N N . ALA A 1 264 ? 7.331 0.829 30.750 1.00 88.62 264 ALA A N 1
ATOM 2062 C CA . ALA A 1 264 ? 7.138 1.957 29.844 1.00 88.62 264 ALA A CA 1
ATOM 2063 C C . ALA A 1 264 ? 6.279 3.071 30.467 1.00 88.62 264 ALA A C 1
ATOM 2065 O O . ALA A 1 264 ? 6.508 4.244 30.164 1.00 88.62 264 ALA A O 1
ATOM 2066 N N . LEU A 1 265 ? 5.354 2.747 31.383 1.00 89.62 265 LEU A N 1
ATOM 2067 C CA . LEU A 1 265 ? 4.561 3.756 32.096 1.00 89.62 265 LEU A CA 1
ATOM 2068 C C . LEU A 1 265 ? 5.408 4.647 33.011 1.00 89.62 265 LEU A C 1
ATOM 2070 O O . LEU A 1 265 ? 5.040 5.795 33.239 1.00 89.62 265 LEU A O 1
ATOM 2074 N N . SER A 1 266 ? 6.555 4.168 33.496 1.00 88.69 266 SER A N 1
ATOM 2075 C CA . SER A 1 266 ? 7.477 4.956 34.328 1.00 88.69 266 SER A CA 1
ATOM 2076 C C . SER A 1 266 ? 8.352 5.930 33.527 1.00 88.69 266 SER A C 1
ATOM 2078 O O . SER A 1 266 ? 9.028 6.767 34.117 1.00 88.69 266 SER A O 1
ATOM 2080 N N . THR A 1 267 ? 8.361 5.846 32.193 1.00 92.19 267 THR A N 1
ATOM 2081 C CA . THR A 1 267 ? 9.105 6.786 31.334 1.00 92.19 267 THR A CA 1
ATOM 2082 C C . THR A 1 267 ? 8.408 8.153 31.266 1.00 92.19 267 THR A C 1
ATOM 2084 O O . THR A 1 267 ? 7.203 8.225 31.516 1.00 92.19 267 THR A O 1
ATOM 2087 N N . PRO A 1 268 ? 9.093 9.239 30.853 1.00 92.12 268 PRO A N 1
ATOM 2088 C CA . PRO A 1 268 ? 8.448 10.543 30.663 1.00 92.12 268 PRO A CA 1
ATOM 2089 C C . PRO A 1 268 ? 7.232 10.493 29.723 1.00 92.12 268 PRO A C 1
ATOM 2091 O O . PRO A 1 268 ? 6.198 11.091 30.010 1.00 92.12 268 PRO A O 1
ATOM 2094 N N . ALA A 1 269 ? 7.318 9.717 28.637 1.00 89.38 269 ALA A N 1
ATOM 2095 C CA . ALA A 1 269 ? 6.203 9.509 27.714 1.00 89.38 269 ALA A CA 1
ATOM 2096 C C . ALA A 1 269 ? 5.042 8.736 28.371 1.00 89.38 269 ALA A C 1
ATOM 2098 O O . ALA A 1 269 ? 3.874 9.075 28.177 1.00 89.38 269 ALA A O 1
ATOM 2099 N N . GLY A 1 270 ? 5.360 7.726 29.187 1.00 91.69 270 GLY A N 1
ATOM 2100 C CA . GLY A 1 270 ? 4.385 6.983 29.984 1.00 91.69 270 GLY A CA 1
ATOM 2101 C C . GLY A 1 270 ? 3.666 7.858 31.011 1.00 91.69 270 GLY A C 1
ATOM 2102 O O . GLY A 1 270 ? 2.441 7.825 31.096 1.00 91.69 270 GLY A O 1
ATOM 2103 N N . GLN A 1 271 ? 4.399 8.710 31.726 1.00 93.62 271 GLN A N 1
ATOM 2104 C CA . GLN A 1 271 ? 3.824 9.653 32.688 1.00 93.62 271 GLN A CA 1
ATOM 2105 C C . GLN A 1 271 ? 2.961 10.720 32.006 1.00 93.62 271 GLN A C 1
ATOM 2107 O O . GLN A 1 271 ? 1.877 11.028 32.496 1.00 93.62 271 GLN A O 1
ATOM 2112 N N . ALA A 1 272 ? 3.363 11.221 30.832 1.00 93.69 272 ALA A N 1
ATOM 2113 C CA . ALA A 1 272 ? 2.525 12.113 30.029 1.00 93.69 272 ALA A CA 1
ATOM 2114 C C . ALA A 1 272 ? 1.210 11.435 29.603 1.00 93.69 272 ALA A C 1
ATOM 2116 O O . ALA A 1 272 ? 0.142 12.046 29.670 1.00 93.69 272 ALA A O 1
ATOM 2117 N N . LYS A 1 273 ? 1.262 10.148 29.227 1.00 94.19 273 LYS A N 1
ATOM 2118 C CA . LYS A 1 273 ? 0.069 9.336 28.946 1.00 94.19 273 LYS A CA 1
ATOM 2119 C C . LYS A 1 273 ? -0.826 9.213 30.187 1.00 94.19 273 LYS A C 1
ATOM 2121 O O . LYS A 1 273 ? -2.023 9.468 30.084 1.00 94.19 273 LYS A O 1
ATOM 2126 N N . ILE A 1 274 ? -0.266 8.884 31.353 1.00 96.12 274 ILE A N 1
ATOM 2127 C CA . ILE A 1 274 ? -1.020 8.796 32.616 1.00 96.12 274 ILE A CA 1
ATOM 2128 C C . ILE A 1 274 ? -1.650 10.142 32.992 1.00 96.12 274 ILE A C 1
ATOM 2130 O O . ILE A 1 274 ? -2.802 10.172 33.416 1.00 96.12 274 ILE A O 1
ATOM 2134 N N . GLN A 1 275 ? -0.963 11.264 32.770 1.00 96.50 275 GLN A N 1
ATOM 2135 C CA . GLN A 1 275 ? -1.535 12.583 33.036 1.00 96.50 275 GLN A CA 1
ATOM 2136 C C . GLN A 1 275 ? -2.781 12.854 32.182 1.00 96.50 275 GLN A C 1
ATOM 2138 O O . GLN A 1 275 ? -3.777 13.352 32.704 1.00 96.50 275 GLN A O 1
ATOM 2143 N N . LYS A 1 276 ? -2.782 12.456 30.902 1.00 97.25 276 LYS A N 1
ATOM 2144 C CA . LYS A 1 276 ? -3.987 12.525 30.056 1.00 97.25 276 LYS A CA 1
ATOM 2145 C C . LYS A 1 276 ? -5.119 11.667 30.632 1.00 97.25 276 LYS A C 1
ATOM 2147 O O . LYS A 1 276 ? -6.253 12.127 30.709 1.00 97.25 276 LYS A O 1
ATOM 2152 N N . VAL A 1 277 ? -4.817 10.455 31.108 1.00 97.56 277 VAL A N 1
ATOM 2153 C CA . VAL A 1 277 ? -5.810 9.573 31.758 1.00 97.56 277 VAL A CA 1
ATOM 2154 C C . VAL A 1 277 ? -6.368 10.181 33.051 1.00 97.56 277 VAL A C 1
ATOM 2156 O O . VAL A 1 277 ? -7.568 10.065 33.306 1.00 97.56 277 VAL A O 1
ATOM 2159 N N . ARG A 1 278 ? -5.546 10.870 33.851 1.00 97.38 278 ARG A N 1
ATOM 2160 C CA . ARG A 1 278 ? -5.999 11.602 35.047 1.00 97.38 278 ARG A CA 1
ATOM 2161 C C . ARG A 1 278 ? -6.997 12.703 34.690 1.00 97.38 278 ARG A C 1
ATOM 2163 O O . ARG A 1 278 ? -8.044 12.793 35.321 1.00 97.38 278 ARG A O 1
ATOM 2170 N N . GLU A 1 279 ? -6.727 13.488 33.649 1.00 97.94 279 GLU A N 1
ATOM 2171 C CA . GLU A 1 279 ? -7.678 14.508 33.183 1.00 97.94 279 GLU A CA 1
ATOM 2172 C C . GLU A 1 279 ? -8.969 13.887 32.626 1.00 97.94 279 GLU A C 1
ATOM 2174 O O . GLU A 1 279 ? -10.058 14.371 32.928 1.00 97.94 279 GLU A O 1
ATOM 2179 N N . LEU A 1 280 ? -8.885 12.770 31.895 1.00 97.75 280 LEU A N 1
ATOM 2180 C CA . LEU A 1 280 ? -10.076 12.024 31.458 1.00 97.75 280 LEU A CA 1
ATOM 2181 C C . LEU A 1 280 ? -10.881 11.450 32.629 1.00 97.75 280 LEU A C 1
ATOM 2183 O O . LEU A 1 280 ? -12.099 11.347 32.533 1.00 97.75 280 LEU A O 1
ATOM 2187 N N . THR A 1 281 ? -10.220 11.088 33.730 1.00 97.56 281 THR A N 1
ATOM 2188 C CA . THR A 1 281 ? -10.892 10.580 34.936 1.00 97.56 281 THR A CA 1
ATOM 2189 C C . THR A 1 281 ? -11.791 11.656 35.542 1.00 97.56 281 THR A C 1
ATOM 2191 O O . THR A 1 281 ? -12.944 11.370 35.843 1.00 97.56 281 THR A O 1
ATOM 2194 N N . LYS A 1 282 ? -11.335 12.914 35.586 1.00 97.62 282 LYS A N 1
ATOM 2195 C CA . LYS A 1 282 ? -12.172 14.050 36.014 1.00 97.62 282 LYS A CA 1
ATOM 2196 C C . LYS A 1 282 ? -13.398 14.225 35.112 1.00 97.62 282 LYS A C 1
ATOM 2198 O O . LYS A 1 282 ? -14.506 14.415 35.598 1.00 97.62 282 LYS A O 1
ATOM 2203 N N . VAL A 1 283 ? -13.220 14.105 33.791 1.00 97.19 283 VAL A N 1
ATOM 2204 C CA . VAL A 1 283 ? -14.346 14.155 32.835 1.00 97.19 283 VAL A CA 1
ATOM 2205 C C . VAL A 1 283 ? -15.335 13.012 33.086 1.00 97.19 283 VAL A C 1
ATOM 2207 O O . VAL A 1 283 ? -16.546 13.216 33.031 1.00 97.19 283 VAL A O 1
ATOM 2210 N N . ALA A 1 284 ? -14.838 11.808 33.372 1.00 97.31 284 ALA A N 1
ATOM 2211 C CA . ALA A 1 284 ? -15.682 10.657 33.669 1.00 97.31 284 ALA A CA 1
ATOM 2212 C C . ALA A 1 284 ? -16.495 10.859 34.962 1.00 97.31 284 ALA A C 1
ATOM 2214 O O . ALA A 1 284 ? -17.698 10.584 34.965 1.00 97.31 284 ALA A O 1
ATOM 2215 N N . GLU A 1 285 ? -15.872 11.408 36.011 1.00 96.75 285 GLU A N 1
ATOM 2216 C CA . GLU A 1 285 ? -16.522 11.768 37.279 1.00 96.75 285 GLU A CA 1
ATOM 2217 C C . GLU A 1 285 ? -17.652 12.787 37.074 1.00 96.75 285 GLU A C 1
ATOM 2219 O O . GLU A 1 285 ? -18.762 12.575 37.564 1.00 96.75 285 GLU A O 1
ATOM 2224 N N . GLU A 1 286 ? -17.416 13.841 36.286 1.00 95.69 286 GLU A N 1
ATOM 2225 C CA . GLU A 1 286 ? -18.439 14.840 35.934 1.00 95.69 286 GLU A CA 1
ATOM 2226 C C . GLU A 1 286 ? -19.640 14.223 35.193 1.00 95.69 286 GLU A C 1
ATOM 2228 O O . GLU A 1 286 ? -20.784 14.629 35.398 1.00 95.69 286 GLU A O 1
ATOM 2233 N N . LEU A 1 287 ? -19.396 13.214 34.350 1.00 95.50 287 LEU A N 1
ATOM 2234 C CA . LEU A 1 287 ? -20.435 12.481 33.615 1.00 95.50 287 LEU A CA 1
ATOM 2235 C C . LEU A 1 287 ? -21.125 11.384 34.450 1.00 95.50 287 LEU A C 1
ATOM 2237 O O . LEU A 1 287 ? -22.086 10.755 33.972 1.00 95.50 287 LEU A O 1
ATOM 2241 N N . GLY A 1 288 ? -20.652 11.152 35.680 1.00 96.81 288 GLY A N 1
ATOM 2242 C CA . GLY A 1 288 ? -21.130 10.105 36.580 1.00 96.81 288 GLY A CA 1
ATOM 2243 C C . GLY A 1 288 ? -20.822 8.694 36.073 1.00 96.81 288 GLY A C 1
ATOM 2244 O O . GLY A 1 288 ? -21.683 7.818 36.154 1.00 96.81 288 GLY A O 1
ATOM 2245 N N . CYS A 1 289 ? -19.641 8.482 35.487 1.00 97.69 289 CYS A N 1
ATOM 2246 C CA . CYS A 1 289 ? -19.206 7.201 34.925 1.00 97.69 289 CYS A CA 1
ATOM 2247 C C . CYS A 1 289 ? -17.740 6.890 35.263 1.00 97.69 289 CYS A C 1
ATOM 2249 O O . CYS A 1 289 ? -17.020 7.734 35.792 1.00 97.69 289 CYS A O 1
ATOM 2251 N N . THR A 1 290 ? -17.282 5.672 34.970 1.00 97.94 290 THR A N 1
ATOM 2252 C CA . THR A 1 290 ? -15.867 5.309 35.150 1.00 97.94 290 THR A CA 1
ATOM 2253 C C . THR A 1 290 ? -15.032 5.702 33.929 1.00 97.94 290 THR A C 1
ATOM 2255 O O . THR A 1 290 ? -15.536 5.771 32.804 1.00 97.94 290 THR A O 1
ATOM 2258 N N . THR A 1 291 ? -13.723 5.909 34.109 1.00 97.75 291 THR A N 1
ATOM 2259 C CA . THR A 1 291 ? -12.803 6.217 32.995 1.00 97.75 291 THR A CA 1
ATOM 2260 C C . THR A 1 291 ? -12.831 5.129 31.917 1.00 97.75 291 THR A C 1
ATOM 2262 O O . THR A 1 291 ? -12.769 5.435 30.727 1.00 97.75 291 THR A O 1
ATOM 2265 N N . ALA A 1 292 ? -13.013 3.864 32.319 1.00 97.38 292 ALA A N 1
ATOM 2266 C CA . ALA A 1 292 ? -13.166 2.746 31.392 1.00 97.38 292 ALA A CA 1
ATOM 2267 C C . ALA A 1 292 ? -14.435 2.885 30.533 1.00 97.38 292 ALA A C 1
ATOM 2269 O O . ALA A 1 292 ? -14.368 2.744 29.311 1.00 97.38 292 ALA A O 1
ATOM 2270 N N . GLN A 1 293 ? -15.574 3.221 31.148 1.00 98.25 293 GLN A N 1
ATOM 2271 C CA . GLN A 1 293 ? -16.831 3.451 30.430 1.00 98.25 293 GLN A CA 1
ATOM 2272 C C . GLN A 1 293 ? -16.719 4.620 29.449 1.00 98.25 293 GLN A C 1
ATOM 2274 O O . GLN A 1 293 ? -17.164 4.496 28.309 1.00 98.25 293 GLN A O 1
ATOM 2279 N N . LEU A 1 294 ? -16.078 5.722 29.856 1.00 98.44 294 LEU A N 1
ATOM 2280 C CA . LEU A 1 294 ? -15.828 6.869 28.982 1.00 98.44 294 LEU A CA 1
ATOM 2281 C C . LEU A 1 294 ? -14.952 6.492 27.778 1.00 98.44 294 LEU A C 1
ATOM 2283 O O . LEU A 1 294 ? -15.276 6.856 26.650 1.00 98.44 294 LEU A O 1
ATOM 2287 N N . ALA A 1 295 ? -13.872 5.737 27.992 1.00 98.00 295 ALA A N 1
ATOM 2288 C CA . ALA A 1 295 ? -12.969 5.315 26.921 1.00 98.00 295 ALA A CA 1
ATOM 2289 C C . ALA A 1 295 ? -13.651 4.382 25.902 1.00 98.00 295 ALA A C 1
ATOM 2291 O O . ALA A 1 295 ? -13.484 4.552 24.691 1.00 98.00 295 ALA A O 1
ATOM 2292 N N . LEU A 1 296 ? -14.461 3.429 26.377 1.00 98.31 296 LEU A N 1
ATOM 2293 C CA . LEU A 1 296 ? -15.258 2.545 25.520 1.00 98.31 296 LEU A CA 1
ATOM 2294 C C . LEU A 1 296 ? -16.320 3.328 24.737 1.00 98.31 296 LEU A C 1
ATOM 2296 O O . LEU A 1 296 ? -16.447 3.156 23.523 1.00 98.31 296 LEU A O 1
ATOM 2300 N N . ALA A 1 297 ? -17.041 4.228 25.410 1.00 97.81 297 ALA A N 1
ATOM 2301 C CA . ALA A 1 297 ? -18.028 5.103 24.786 1.00 97.81 297 ALA A CA 1
ATOM 2302 C C . ALA A 1 297 ? -17.402 6.003 23.713 1.00 97.81 297 ALA A C 1
ATOM 2304 O O . ALA A 1 297 ? -17.982 6.183 22.646 1.00 97.81 297 ALA A O 1
ATOM 2305 N N . TRP A 1 298 ? -16.199 6.525 23.965 1.00 97.75 298 TRP A N 1
ATOM 2306 C CA . TRP A 1 298 ? -15.451 7.325 22.999 1.00 97.75 298 TRP A CA 1
ATOM 2307 C C . TRP A 1 298 ? -15.096 6.519 21.742 1.00 97.75 298 TRP A C 1
ATOM 2309 O O . TRP A 1 298 ? -15.286 7.014 20.632 1.00 97.75 298 TRP A O 1
ATOM 2319 N N . CYS A 1 299 ? -14.668 5.258 21.886 1.00 97.94 299 CYS A N 1
ATOM 2320 C CA . CYS A 1 299 ? -14.414 4.386 20.733 1.00 97.94 299 CYS A CA 1
ATOM 2321 C C . CYS A 1 299 ? -15.688 4.176 19.895 1.00 97.94 299 CYS A C 1
ATOM 2323 O O . CYS A 1 299 ? -15.638 4.241 18.667 1.00 97.94 299 CYS A O 1
ATOM 2325 N N . LEU A 1 300 ? -16.838 3.987 20.556 1.00 96.81 300 LEU A N 1
ATOM 2326 C CA . LEU A 1 300 ? -18.150 3.825 19.916 1.00 96.81 300 LEU A CA 1
ATOM 2327 C C . LEU A 1 300 ? -18.668 5.076 19.194 1.00 96.81 300 LEU A C 1
ATOM 2329 O O . LEU A 1 300 ? -19.565 4.952 18.349 1.00 96.81 300 LEU A O 1
ATOM 2333 N N . SER A 1 301 ? -18.139 6.256 19.527 1.00 95.25 301 SER A N 1
ATOM 2334 C CA . SER A 1 301 ? -18.456 7.531 18.869 1.00 95.25 301 SER A CA 1
ATOM 2335 C C . SER A 1 301 ? -17.904 7.638 17.454 1.00 95.25 301 SER A C 1
ATOM 2337 O O . SER A 1 301 ? -18.396 8.462 16.689 1.00 95.25 301 SER A O 1
ATOM 2339 N N . ASN A 1 302 ? -16.952 6.786 17.068 1.00 94.31 302 ASN A N 1
ATOM 2340 C CA . ASN A 1 302 ? -16.562 6.657 15.670 1.00 94.31 302 ASN A CA 1
ATOM 2341 C C . ASN A 1 302 ? -17.607 5.814 14.916 1.00 94.31 302 ASN A C 1
ATOM 2343 O O . ASN A 1 302 ? -17.890 4.673 15.283 1.00 94.31 302 ASN A O 1
ATOM 2347 N N . GLU A 1 303 ? -18.195 6.382 13.864 1.00 91.81 303 GLU A N 1
ATOM 2348 C CA . GLU A 1 303 ? -19.264 5.744 13.084 1.00 91.81 303 GLU A CA 1
ATOM 2349 C C . GLU A 1 303 ? -18.807 4.502 12.309 1.00 91.81 303 GLU A C 1
ATOM 2351 O O . GLU A 1 303 ? -19.612 3.601 12.079 1.00 91.81 303 GLU A O 1
ATOM 2356 N N . ASN A 1 304 ? -17.515 4.417 11.973 1.00 94.75 304 ASN A N 1
ATOM 2357 C CA . ASN A 1 304 ? -16.935 3.276 11.259 1.00 94.75 304 ASN A CA 1
ATOM 2358 C C . ASN A 1 304 ? -16.671 2.080 12.192 1.00 94.75 304 ASN A C 1
ATOM 2360 O O . ASN A 1 304 ? -16.366 0.976 11.737 1.00 94.75 304 ASN A O 1
ATOM 2364 N N . VAL A 1 305 ? -16.792 2.275 13.510 1.00 97.44 305 VAL A N 1
ATOM 2365 C CA . VAL A 1 305 ? -16.653 1.205 14.500 1.00 97.44 305 VAL A CA 1
ATOM 2366 C C . VAL A 1 305 ? -17.967 0.436 14.608 1.00 97.44 305 VAL A C 1
ATOM 2368 O O . VAL A 1 305 ? -18.949 0.918 15.178 1.00 97.44 305 VAL A O 1
ATOM 2371 N N . SER A 1 306 ? -17.981 -0.786 14.073 1.00 98.19 306 SER A N 1
ATOM 2372 C CA . SER A 1 306 ? -19.127 -1.695 14.173 1.00 98.19 306 SER A CA 1
ATOM 2373 C C . SER A 1 306 ? -19.202 -2.338 15.554 1.00 98.19 306 SER A C 1
ATOM 2375 O O . SER A 1 306 ? -20.285 -2.419 16.132 1.00 98.19 306 SER A O 1
ATOM 2377 N N . THR A 1 307 ? -18.060 -2.754 16.105 1.00 98.56 307 THR A N 1
ATOM 2378 C CA . THR A 1 307 ? -17.971 -3.288 17.467 1.00 98.56 307 THR A CA 1
ATOM 2379 C C . THR A 1 307 ? -16.634 -2.959 18.124 1.00 98.56 307 THR A C 1
ATOM 2381 O O . THR A 1 307 ? -15.610 -2.857 17.448 1.00 98.56 307 THR A O 1
ATOM 2384 N N . VAL A 1 308 ? -16.655 -2.806 19.448 1.00 98.50 308 VAL A N 1
ATOM 2385 C CA . VAL A 1 308 ? -15.481 -2.614 20.304 1.00 98.50 308 VAL A CA 1
ATOM 2386 C C . VAL A 1 308 ? -15.266 -3.876 21.138 1.00 98.50 308 VAL A C 1
ATOM 2388 O O . VAL A 1 308 ? -16.079 -4.195 22.012 1.00 98.50 308 VAL A O 1
ATOM 2391 N N . ILE A 1 309 ? -14.161 -4.578 20.887 1.00 98.00 309 ILE A N 1
ATOM 2392 C CA . ILE A 1 309 ? -13.816 -5.834 21.557 1.00 98.00 309 ILE A CA 1
ATOM 2393 C C . ILE A 1 309 ? -13.278 -5.535 22.952 1.00 98.00 309 ILE A C 1
ATOM 2395 O O . ILE A 1 309 ? -12.177 -5.005 23.132 1.00 98.00 309 ILE A O 1
ATOM 2399 N N . THR A 1 310 ? -14.065 -5.892 23.963 1.00 95.44 310 THR A N 1
ATOM 2400 C CA . THR A 1 310 ? -13.705 -5.737 25.373 1.00 95.44 310 THR A CA 1
ATOM 2401 C C . THR A 1 310 ? -13.033 -6.998 25.905 1.00 95.44 310 THR A C 1
ATOM 2403 O O . THR A 1 310 ? -13.355 -8.110 25.499 1.00 95.44 310 THR A O 1
ATOM 2406 N N . GLY A 1 311 ? -12.094 -6.829 26.835 1.00 87.94 311 GLY A N 1
ATOM 2407 C CA . GLY A 1 311 ? -11.508 -7.928 27.600 1.00 87.94 311 GLY A CA 1
ATOM 2408 C C . GLY A 1 311 ? -11.809 -7.750 29.083 1.00 87.94 311 GLY A C 1
ATOM 2409 O O . GLY A 1 311 ? -11.755 -6.629 29.593 1.00 87.94 311 GLY A O 1
ATOM 2410 N N . ALA A 1 312 ? -12.098 -8.848 29.777 1.00 87.94 312 ALA A N 1
ATOM 2411 C CA . ALA A 1 312 ? -12.400 -8.845 31.205 1.00 87.94 312 ALA A CA 1
ATOM 2412 C C . ALA A 1 312 ? -11.788 -10.064 31.901 1.00 87.94 312 ALA A C 1
ATOM 2414 O O . ALA A 1 312 ? -11.827 -11.173 31.370 1.00 87.94 312 ALA A O 1
ATOM 2415 N N . SER A 1 313 ? -11.248 -9.861 33.103 1.00 86.06 313 SER A N 1
ATOM 2416 C CA . SER A 1 313 ? -10.726 -10.933 33.961 1.00 86.06 313 SER A CA 1
ATOM 2417 C C . SER A 1 313 ? -11.696 -11.353 35.071 1.00 86.06 313 SER A C 1
ATOM 2419 O O . SER A 1 313 ? -11.362 -12.207 35.885 1.00 86.06 313 SER A O 1
ATOM 2421 N N . ARG A 1 314 ? -12.882 -10.738 35.137 1.00 89.69 314 ARG A N 1
ATOM 2422 C CA . ARG A 1 314 ? -13.953 -11.066 36.089 1.00 89.69 314 ARG A CA 1
ATOM 2423 C C . ARG A 1 314 ? -15.310 -10.535 35.603 1.00 89.69 314 ARG A C 1
ATOM 2425 O O . ARG A 1 314 ? -15.320 -9.497 34.932 1.00 89.69 314 ARG A O 1
ATOM 2432 N N . PRO A 1 315 ? -16.442 -11.148 35.998 1.00 94.25 315 PRO A N 1
ATOM 2433 C CA . PRO A 1 315 ? -17.773 -10.744 35.531 1.00 94.25 315 PRO A CA 1
ATOM 2434 C C . PRO A 1 315 ? -18.122 -9.285 35.839 1.00 94.25 315 PRO A C 1
ATOM 2436 O O . PRO A 1 315 ? -18.706 -8.595 35.011 1.00 94.25 315 PRO A O 1
ATOM 2439 N N . SER A 1 316 ? -17.678 -8.753 36.983 1.00 95.06 316 SER A N 1
ATOM 2440 C CA . SER A 1 316 ? -17.948 -7.356 37.349 1.00 95.06 316 SER A CA 1
ATOM 2441 C C . SER A 1 316 ? -17.361 -6.334 36.370 1.00 95.06 316 SER A C 1
ATOM 2443 O O . SER A 1 316 ? -17.964 -5.286 36.166 1.00 95.06 316 SER A O 1
ATOM 2445 N N . GLN A 1 317 ? -16.233 -6.642 35.717 1.00 93.75 317 GLN A N 1
ATOM 2446 C CA . GLN A 1 317 ? -15.683 -5.792 34.653 1.00 93.75 317 GLN A CA 1
ATOM 2447 C C . GLN A 1 317 ? -16.527 -5.865 33.381 1.00 93.75 317 GLN A C 1
ATOM 2449 O O . GLN A 1 317 ? -16.656 -4.862 32.689 1.00 93.75 317 GLN A O 1
ATOM 2454 N N . VAL A 1 318 ? -17.110 -7.029 33.071 1.00 95.81 318 VAL A N 1
ATOM 2455 C CA . VAL A 1 318 ? -18.044 -7.164 31.945 1.00 95.81 318 VAL A CA 1
ATOM 2456 C C . VAL A 1 318 ? -19.255 -6.271 32.198 1.00 95.81 318 VAL A C 1
ATOM 2458 O O . VAL A 1 318 ? -19.520 -5.379 31.396 1.00 95.81 318 VAL A O 1
ATOM 2461 N N . ALA A 1 319 ? -19.909 -6.422 33.352 1.00 96.19 319 ALA A N 1
ATOM 2462 C CA . ALA A 1 319 ? -21.051 -5.595 33.742 1.00 96.19 319 ALA A CA 1
ATOM 2463 C C . ALA A 1 319 ? -20.720 -4.087 33.755 1.00 96.19 319 ALA A C 1
ATOM 2465 O O . ALA A 1 319 ? -21.520 -3.267 33.306 1.00 96.19 319 ALA A O 1
ATOM 2466 N N . GLU A 1 320 ? -19.531 -3.701 34.236 1.00 96.25 320 GLU A N 1
ATOM 2467 C CA . GLU A 1 320 ? -19.066 -2.308 34.205 1.00 96.25 320 GLU A CA 1
ATOM 2468 C C . GLU A 1 320 ? -18.893 -1.791 32.772 1.00 96.25 320 GLU A C 1
ATOM 2470 O O . GLU A 1 320 ? -19.389 -0.706 32.457 1.00 96.25 320 GLU A O 1
ATOM 2475 N N . ASN A 1 321 ? -18.225 -2.560 31.907 1.00 96.69 321 ASN A N 1
ATOM 2476 C CA . ASN A 1 321 ? -17.959 -2.189 30.519 1.00 96.69 321 ASN A CA 1
ATOM 2477 C C . ASN A 1 321 ? -19.256 -2.025 29.716 1.00 96.69 321 ASN A C 1
ATOM 2479 O O . ASN A 1 321 ? -19.352 -1.107 28.903 1.00 96.69 321 ASN A O 1
ATOM 2483 N N . MET A 1 322 ? -20.273 -2.862 29.959 1.00 96.44 322 MET A N 1
ATOM 2484 C CA . MET A 1 322 ? -21.550 -2.798 29.231 1.00 96.44 322 MET A CA 1
ATOM 2485 C C . MET A 1 322 ? -22.317 -1.489 29.471 1.00 96.44 322 MET A C 1
ATOM 2487 O O . MET A 1 322 ? -23.016 -1.006 28.577 1.00 96.44 322 MET A O 1
ATOM 2491 N N . LYS A 1 323 ? -22.110 -0.836 30.621 1.00 96.50 323 LYS A N 1
ATOM 2492 C CA . LYS A 1 323 ? -22.674 0.495 30.915 1.00 96.50 323 LYS A CA 1
ATOM 2493 C C . LYS A 1 323 ? -22.062 1.621 30.075 1.00 96.50 323 LYS A C 1
ATOM 2495 O O . LYS A 1 323 ? -22.598 2.727 30.058 1.00 96.50 323 LYS A O 1
ATOM 2500 N N . ALA A 1 324 ? -20.991 1.364 29.317 1.00 97.50 324 ALA A N 1
ATOM 2501 C CA . ALA A 1 324 ? -20.445 2.337 28.370 1.00 97.50 324 ALA A CA 1
ATOM 2502 C C . ALA A 1 324 ? -21.469 2.779 27.308 1.00 97.50 324 ALA A C 1
ATOM 2504 O O . ALA A 1 324 ? -21.362 3.888 26.791 1.00 97.50 324 ALA A O 1
ATOM 2505 N N . LEU A 1 325 ? -22.494 1.970 27.011 1.00 96.25 325 LEU A N 1
ATOM 2506 C CA . LEU A 1 325 ? -23.586 2.367 26.110 1.00 96.25 325 LEU A CA 1
ATOM 2507 C C . LEU A 1 325 ? -24.397 3.556 26.644 1.00 96.25 325 LEU A C 1
ATOM 2509 O O . LEU A 1 325 ? -24.816 4.415 25.869 1.00 96.25 325 LEU A O 1
ATOM 2513 N N . GLU A 1 326 ? -24.591 3.643 27.961 1.00 95.81 326 GLU A N 1
ATOM 2514 C CA . GLU A 1 326 ? -25.275 4.777 28.589 1.00 95.81 326 GLU A CA 1
ATOM 2515 C C . GLU A 1 326 ? -24.441 6.053 28.450 1.00 95.81 326 GLU A C 1
ATOM 2517 O O . GLU A 1 326 ? -24.969 7.118 28.132 1.00 95.81 326 GLU A O 1
ATOM 2522 N N . VAL A 1 327 ? -23.120 5.935 28.616 1.00 97.06 327 VAL A N 1
ATOM 2523 C CA . VAL A 1 327 ? -22.176 7.044 28.430 1.00 97.06 327 VAL A CA 1
ATOM 2524 C C . VAL A 1 327 ? -22.105 7.464 26.963 1.00 97.06 327 VAL A C 1
ATOM 2526 O O . VAL A 1 327 ? -22.146 8.655 26.671 1.00 97.06 327 VAL A O 1
ATOM 2529 N N . TYR A 1 328 ? -22.087 6.508 26.033 1.00 96.00 328 TYR A N 1
ATOM 2530 C CA . TYR A 1 328 ? -22.146 6.773 24.596 1.00 96.00 328 TYR A CA 1
ATOM 2531 C C . TYR A 1 328 ? -23.369 7.621 24.233 1.00 96.00 328 TYR A C 1
ATOM 2533 O O . TYR A 1 328 ? -23.234 8.626 23.538 1.00 96.00 328 TYR A O 1
ATOM 2541 N N . ASN A 1 329 ? -24.547 7.280 24.765 1.00 93.25 329 ASN A N 1
ATOM 2542 C CA . ASN A 1 329 ? -25.768 8.052 24.525 1.00 93.25 329 ASN A CA 1
ATOM 2543 C C . ASN A 1 329 ? -25.693 9.482 25.086 1.00 93.25 329 ASN A C 1
ATOM 2545 O O . ASN A 1 329 ? -26.300 10.380 24.507 1.00 93.25 329 ASN A O 1
ATOM 2549 N N . LYS A 1 330 ? -24.932 9.713 26.166 1.00 93.69 330 LYS A N 1
ATOM 2550 C CA . LYS A 1 330 ? -24.679 11.062 26.701 1.00 93.69 330 LYS A CA 1
ATOM 2551 C C . LYS A 1 330 ? -23.743 11.879 25.800 1.00 93.69 330 LYS A C 1
ATOM 2553 O O . LYS A 1 330 ? -23.971 13.070 25.638 1.00 93.69 330 LYS A O 1
ATOM 2558 N N . ILE A 1 331 ? -22.711 11.261 25.214 1.00 94.62 331 ILE A N 1
ATOM 2559 C CA . ILE A 1 331 ? -21.650 11.997 24.496 1.00 94.62 331 ILE A CA 1
ATOM 2560 C C . ILE A 1 331 ? -21.823 12.064 22.969 1.00 94.62 331 ILE A C 1
ATOM 2562 O O . ILE A 1 331 ? -21.271 12.969 22.351 1.00 94.62 331 ILE A O 1
ATOM 2566 N N . LYS A 1 332 ? -22.578 11.151 22.333 1.00 86.44 332 LYS A N 1
ATOM 2567 C CA . LYS A 1 332 ? -22.696 11.053 20.857 1.00 86.44 332 LYS A CA 1
ATOM 2568 C C . LYS A 1 332 ? -23.161 12.357 20.186 1.00 86.44 332 LYS A C 1
ATOM 2570 O O . LYS A 1 332 ? -22.786 12.620 19.049 1.00 86.44 332 LYS A O 1
ATOM 2575 N N . GLY A 1 333 ? -23.987 13.149 20.868 1.00 81.50 333 GLY A N 1
ATOM 2576 C CA . GLY A 1 333 ? -24.512 14.428 20.371 1.00 81.50 333 GLY A CA 1
ATOM 2577 C C . GLY A 1 333 ? -23.865 15.670 20.989 1.00 81.50 333 GLY A C 1
ATOM 2578 O O . GLY A 1 333 ? -24.239 16.782 20.628 1.00 81.50 333 GLY A O 1
ATOM 2579 N N . ASP A 1 334 ? -22.916 15.504 21.914 1.00 91.31 334 ASP A N 1
ATOM 2580 C CA . ASP A 1 334 ? -22.289 16.613 22.632 1.00 91.31 334 ASP A CA 1
ATOM 2581 C C . ASP A 1 334 ? -20.924 16.948 22.015 1.00 91.31 334 ASP A C 1
ATOM 2583 O O . ASP A 1 334 ? -19.864 16.462 22.427 1.00 91.31 334 ASP A O 1
ATOM 2587 N N . ALA A 1 335 ? -20.958 17.797 20.985 1.00 89.31 335 ALA A N 1
ATOM 2588 C CA . ALA A 1 335 ? -19.761 18.238 20.277 1.00 89.31 335 ALA A CA 1
ATOM 2589 C C . ALA A 1 335 ? -18.761 18.964 21.196 1.00 89.31 335 ALA A C 1
ATOM 2591 O O . ALA A 1 335 ? -17.553 18.847 20.988 1.00 89.31 335 ALA A O 1
ATOM 2592 N N . ALA A 1 336 ? -19.240 19.678 22.222 1.00 93.19 336 ALA A N 1
ATOM 2593 C CA . ALA A 1 336 ? -18.380 20.383 23.168 1.00 93.19 336 ALA A CA 1
ATOM 2594 C C . ALA A 1 336 ? -17.634 19.396 24.075 1.00 93.19 336 ALA A C 1
ATOM 2596 O O . ALA A 1 336 ? -16.422 19.529 24.269 1.00 93.19 336 ALA A O 1
ATOM 2597 N N . MET A 1 337 ? -18.322 18.360 24.564 1.00 94.00 337 MET A N 1
ATOM 2598 C CA . MET A 1 337 ? -17.700 17.292 25.348 1.00 94.00 337 MET A CA 1
ATOM 2599 C C . MET A 1 337 ? -16.663 16.517 24.528 1.00 94.00 337 MET A C 1
ATOM 2601 O O . MET A 1 337 ? -15.534 16.318 24.982 1.00 94.00 337 MET A O 1
ATOM 2605 N N . LEU A 1 338 ? -16.993 16.131 23.291 1.00 92.88 338 LEU A N 1
ATOM 2606 C CA . LEU A 1 338 ? -16.041 15.457 22.401 1.00 92.88 338 LEU A CA 1
ATOM 2607 C C . LEU A 1 338 ? -14.838 16.350 22.061 1.00 92.88 338 LEU A C 1
ATOM 2609 O O . LEU A 1 338 ? -13.710 15.856 22.001 1.00 92.88 338 LEU A O 1
ATOM 2613 N N . ALA A 1 339 ? -15.039 17.657 21.870 1.00 93.19 339 ALA A N 1
ATOM 2614 C CA . ALA A 1 339 ? -13.948 18.609 21.664 1.00 93.19 339 ALA A CA 1
ATOM 2615 C C . ALA A 1 339 ? -13.033 18.704 22.894 1.00 93.19 339 ALA A C 1
ATOM 2617 O O . ALA A 1 339 ? -11.812 18.643 22.745 1.00 93.19 339 ALA A O 1
ATOM 2618 N N . ARG A 1 340 ? -13.601 18.756 24.105 1.00 95.56 340 ARG A N 1
ATOM 2619 C CA . ARG A 1 340 ? -12.837 18.749 25.362 1.00 95.56 340 ARG A CA 1
ATOM 2620 C C . ARG A 1 340 ? -12.023 17.468 25.532 1.00 95.56 340 ARG A C 1
ATOM 2622 O O . ARG A 1 340 ? -10.842 17.540 25.863 1.00 95.56 340 ARG A O 1
ATOM 2629 N N . ILE A 1 341 ? -12.617 16.302 25.266 1.00 95.94 341 ILE A N 1
ATOM 2630 C CA . ILE A 1 341 ? -11.897 15.019 25.300 1.00 95.94 341 ILE A CA 1
ATOM 2631 C C . ILE A 1 341 ? -10.740 15.040 24.292 1.00 95.94 341 ILE A C 1
ATOM 2633 O O . ILE A 1 341 ? -9.614 14.697 24.643 1.00 95.94 341 ILE A O 1
ATOM 2637 N N . ASN A 1 342 ? -10.978 15.505 23.062 1.00 94.31 342 ASN A N 1
ATOM 2638 C CA . ASN A 1 342 ? -9.928 15.627 22.048 1.00 94.31 342 ASN A CA 1
ATOM 2639 C C . ASN A 1 342 ? -8.803 16.585 22.464 1.00 94.31 342 ASN A C 1
ATOM 2641 O O . ASN A 1 342 ? -7.643 16.293 22.186 1.00 94.31 342 ASN A O 1
ATOM 2645 N N . GLN A 1 343 ? -9.128 17.685 23.146 1.00 96.12 343 GLN A N 1
ATOM 2646 C CA . GLN A 1 343 ? -8.139 18.629 23.662 1.00 96.12 343 GLN A CA 1
ATOM 2647 C C . GLN A 1 343 ? -7.265 18.006 24.757 1.00 96.12 343 GLN A C 1
ATOM 2649 O O . GLN A 1 343 ? -6.059 18.218 24.760 1.00 96.12 343 GLN A O 1
ATOM 2654 N N . ILE A 1 344 ? -7.847 17.210 25.662 1.00 97.00 344 ILE A N 1
ATOM 2655 C CA . ILE A 1 344 ? -7.082 16.468 26.681 1.00 97.00 344 ILE A CA 1
ATOM 2656 C C . ILE A 1 344 ? -6.147 15.451 26.018 1.00 97.00 344 ILE A C 1
ATOM 2658 O O . ILE A 1 344 ? -4.994 15.286 26.419 1.00 97.00 344 ILE A O 1
ATOM 2662 N N . LEU A 1 345 ? -6.658 14.742 25.010 1.00 95.69 345 LEU A N 1
ATOM 2663 C CA . LEU A 1 345 ? -5.908 13.702 24.318 1.00 95.69 345 LEU A CA 1
ATOM 2664 C C . LEU A 1 345 ? -4.773 14.260 23.463 1.00 95.69 345 LEU A C 1
ATOM 2666 O O . LEU A 1 345 ? -3.744 13.594 23.358 1.00 95.69 345 LEU A O 1
ATOM 2670 N N . ASP A 1 346 ? -4.945 15.452 22.887 1.00 94.19 346 ASP A N 1
ATOM 2671 C CA . ASP A 1 346 ? -3.943 16.193 22.108 1.00 94.19 346 ASP A CA 1
ATOM 2672 C C . ASP A 1 346 ? -3.157 15.296 21.134 1.00 94.19 346 ASP A C 1
ATOM 2674 O O . ASP A 1 346 ? -1.931 15.199 21.153 1.00 94.19 346 ASP A O 1
ATOM 2678 N N . ASN A 1 347 ? -3.901 14.484 20.384 1.00 93.62 347 ASN A N 1
ATOM 2679 C CA . ASN A 1 347 ? -3.372 13.489 19.449 1.00 93.62 347 ASN A CA 1
ATOM 2680 C C . ASN A 1 347 ? -4.344 13.218 18.289 1.00 93.62 347 ASN A C 1
ATOM 2682 O O . ASN A 1 347 ? -4.285 12.153 17.674 1.00 93.62 347 ASN A O 1
ATOM 2686 N N . LYS A 1 348 ? -5.292 14.135 18.039 1.00 91.75 348 LYS A N 1
ATOM 2687 C CA . LYS A 1 348 ? -6.234 13.999 16.926 1.00 91.75 348 LYS A CA 1
ATOM 2688 C C . LYS A 1 348 ? -5.428 14.006 15.621 1.00 91.75 348 LYS A C 1
ATOM 2690 O O . LYS A 1 348 ? -4.705 14.980 15.397 1.00 91.75 348 LYS A O 1
ATOM 2695 N N . PRO A 1 349 ? -5.533 12.966 14.776 1.00 88.94 349 PRO A N 1
ATOM 2696 C CA . PRO A 1 349 ? -4.825 12.941 13.503 1.00 88.94 349 PRO A CA 1
ATOM 2697 C C . PRO A 1 349 ? -5.182 14.155 12.645 1.00 88.94 349 PRO A C 1
ATOM 2699 O O . PRO A 1 349 ? -6.329 14.610 12.647 1.00 88.94 349 PRO A O 1
ATOM 2702 N N . ALA A 1 350 ? -4.198 14.684 11.915 1.00 78.88 350 ALA A N 1
ATOM 2703 C CA . ALA A 1 350 ? -4.437 15.759 10.956 1.00 78.88 350 ALA A CA 1
ATOM 2704 C C . ALA A 1 350 ? -5.471 15.305 9.916 1.00 78.88 350 ALA A C 1
ATOM 2706 O O . ALA A 1 350 ? -5.397 14.171 9.432 1.00 78.88 350 ALA A O 1
ATOM 2707 N N . GLU A 1 351 ? -6.418 16.185 9.577 1.00 61.38 351 GLU A N 1
ATOM 2708 C CA . GLU A 1 351 ? -7.428 15.874 8.569 1.00 61.38 351 GLU A CA 1
ATOM 2709 C C . GLU A 1 351 ? -6.758 15.475 7.257 1.00 61.38 351 GLU A C 1
ATOM 2711 O O . GLU A 1 351 ? -5.833 16.124 6.761 1.00 61.38 351 GLU A O 1
ATOM 2716 N N . VAL A 1 352 ? -7.228 14.363 6.700 1.00 54.41 352 VAL A N 1
ATOM 2717 C CA . VAL A 1 352 ? -6.813 13.928 5.377 1.00 54.41 352 VAL A CA 1
ATOM 2718 C C . VAL A 1 352 ? -7.370 14.939 4.379 1.00 54.41 352 VAL A C 1
ATOM 2720 O O . VAL A 1 352 ? -8.586 15.041 4.236 1.00 54.41 352 VAL A O 1
ATOM 2723 N N . GLU A 1 353 ? -6.508 15.659 3.652 1.00 47.66 353 GLU A N 1
ATOM 2724 C CA . GLU A 1 353 ? -6.924 16.379 2.442 1.00 47.66 353 GLU A CA 1
ATOM 2725 C C . GLU A 1 353 ? -7.491 15.352 1.446 1.00 47.66 353 GLU A C 1
ATOM 2727 O O . GLU A 1 353 ? -6.768 14.717 0.674 1.00 47.66 353 GLU A O 1
ATOM 2732 N N . LEU A 1 354 ? -8.810 15.154 1.499 1.00 40.75 354 LEU A N 1
ATOM 2733 C CA . LEU A 1 354 ? -9.567 14.098 0.816 1.00 40.75 354 LEU A CA 1
ATOM 2734 C C . LEU A 1 354 ? -9.335 14.054 -0.701 1.00 40.75 354 LEU A C 1
ATOM 2736 O O . LEU A 1 354 ? -9.480 12.994 -1.315 1.00 40.75 354 LEU A O 1
ATOM 2740 N N . ALA A 1 355 ? -8.933 15.180 -1.291 1.00 37.91 355 ALA A N 1
ATOM 2741 C CA . ALA A 1 355 ? -8.610 15.292 -2.704 1.00 37.91 355 ALA A CA 1
ATOM 2742 C C . ALA A 1 355 ? -7.290 14.610 -3.106 1.00 37.91 355 ALA A C 1
ATOM 2744 O O . ALA A 1 355 ? -7.201 14.116 -4.227 1.00 37.91 355 ALA A O 1
ATOM 2745 N N . LYS A 1 356 ? -6.294 14.516 -2.211 1.00 34.97 356 LYS A N 1
ATOM 2746 C CA . LYS A 1 356 ? -5.021 13.821 -2.492 1.00 34.97 356 LYS A CA 1
ATOM 2747 C C . LYS A 1 356 ? -5.197 12.303 -2.585 1.00 34.97 356 LYS A C 1
ATOM 2749 O O . LYS A 1 356 ? -4.513 11.651 -3.363 1.00 34.97 356 LYS A O 1
ATOM 2754 N N . TRP A 1 357 ? -6.146 11.729 -1.842 1.00 36.88 357 TRP A N 1
ATOM 2755 C CA . TRP A 1 357 ? -6.274 10.271 -1.717 1.00 36.88 357 TRP A CA 1
ATOM 2756 C C . TRP A 1 357 ? -7.189 9.604 -2.749 1.00 36.88 357 TRP A C 1
ATOM 2758 O O . TRP A 1 357 ? -6.841 8.533 -3.227 1.00 36.88 357 TRP A O 1
ATOM 2768 N N . GLN A 1 358 ? -8.308 10.222 -3.166 1.00 37.50 358 GLN A N 1
ATOM 2769 C CA . GLN A 1 358 ? -9.089 9.687 -4.308 1.00 37.50 358 GLN A CA 1
ATOM 2770 C C . GLN A 1 358 ? -8.249 9.646 -5.591 1.00 37.50 358 GLN A C 1
ATOM 2772 O O . GLN A 1 358 ? -8.406 8.753 -6.417 1.00 37.50 358 GLN A O 1
ATOM 2777 N N . PHE A 1 359 ? -7.323 10.595 -5.713 1.00 37.16 359 PHE A N 1
ATOM 2778 C CA . PHE A 1 359 ? -6.357 10.693 -6.792 1.00 37.16 359 PHE A CA 1
ATOM 2779 C C . PHE A 1 359 ? -5.287 9.586 -6.709 1.00 37.16 359 PHE A C 1
ATOM 2781 O O . PHE A 1 359 ? -5.020 8.931 -7.712 1.00 37.16 359 PHE A O 1
ATOM 2788 N N . LEU A 1 360 ? -4.726 9.309 -5.522 1.00 36.47 360 LEU A N 1
ATOM 2789 C CA . LEU A 1 360 ? -3.740 8.235 -5.314 1.00 36.47 360 LEU A CA 1
ATOM 2790 C C . LEU A 1 360 ? -4.298 6.830 -5.586 1.00 36.47 360 LEU A C 1
ATOM 2792 O O . LEU A 1 360 ? -3.575 6.012 -6.152 1.00 36.47 360 LEU A O 1
ATOM 2796 N N . THR A 1 361 ? -5.559 6.544 -5.240 1.00 37.03 361 THR A N 1
ATOM 2797 C CA . THR A 1 361 ? -6.181 5.235 -5.522 1.00 37.03 361 THR A CA 1
ATOM 2798 C C . THR A 1 361 ? -6.381 5.021 -7.028 1.00 37.03 361 THR A C 1
ATOM 2800 O O . THR A 1 361 ? -6.155 3.924 -7.523 1.00 37.03 361 THR A O 1
ATOM 2803 N N . LEU A 1 362 ? -6.731 6.066 -7.788 1.00 38.50 362 LEU A N 1
ATOM 2804 C CA . LEU A 1 362 ? -6.905 6.000 -9.249 1.00 38.50 362 LEU A CA 1
ATOM 2805 C C . LEU A 1 362 ? -5.584 5.980 -10.022 1.00 38.50 362 LEU A C 1
ATOM 2807 O O . LEU A 1 362 ? -5.463 5.213 -10.972 1.00 38.50 362 LEU A O 1
ATOM 2811 N N . VAL A 1 363 ? -4.583 6.757 -9.596 1.00 37.62 363 VAL A N 1
ATOM 2812 C CA . VAL A 1 363 ? -3.214 6.647 -10.131 1.00 37.62 363 VAL A CA 1
ATOM 2813 C C . VAL A 1 363 ? -2.643 5.272 -9.815 1.00 37.62 363 VAL A C 1
ATOM 2815 O O . VAL A 1 363 ? -2.051 4.657 -10.687 1.00 37.62 363 VAL A O 1
ATOM 2818 N N . SER A 1 364 ? -2.893 4.735 -8.617 1.00 36.38 364 SER A N 1
ATOM 2819 C CA . SER A 1 364 ? -2.492 3.364 -8.290 1.00 36.38 364 SER A CA 1
ATOM 2820 C C . SER A 1 364 ? -3.218 2.336 -9.155 1.00 36.38 364 SER A C 1
ATOM 2822 O O . SER A 1 364 ? -2.559 1.414 -9.601 1.00 36.38 364 SER A O 1
ATOM 2824 N N . HIS A 1 365 ? -4.507 2.518 -9.471 1.00 36.72 365 HIS A N 1
ATOM 2825 C CA . HIS A 1 365 ? -5.261 1.628 -10.367 1.00 36.72 365 HIS A CA 1
ATOM 2826 C C . HIS A 1 365 ? -4.766 1.696 -11.826 1.00 36.72 365 HIS A C 1
ATOM 2828 O O . HIS A 1 365 ? -4.669 0.662 -12.478 1.00 36.72 365 HIS A O 1
ATOM 2834 N N . ALA A 1 366 ? -4.411 2.887 -12.328 1.00 33.47 366 ALA A N 1
ATOM 2835 C CA . ALA A 1 366 ? -3.842 3.077 -13.667 1.00 33.47 366 ALA A CA 1
ATOM 2836 C C . ALA A 1 366 ? -2.397 2.546 -13.769 1.00 33.47 366 ALA A C 1
ATOM 2838 O O . ALA A 1 366 ? -2.061 1.859 -14.730 1.00 33.47 366 ALA A O 1
ATOM 2839 N N . CYS A 1 367 ? -1.564 2.785 -12.747 1.00 32.88 367 CYS A N 1
ATOM 2840 C CA . CYS A 1 367 ? -0.231 2.189 -12.625 1.00 32.88 367 CYS A CA 1
ATOM 2841 C C . CYS A 1 367 ? -0.300 0.650 -12.490 1.00 32.88 367 CYS A C 1
ATOM 2843 O O . CYS A 1 367 ? 0.546 -0.035 -13.057 1.00 32.88 367 CYS A O 1
ATOM 2845 N N . TRP A 1 368 ? -1.310 0.100 -11.796 1.00 34.06 368 TRP A N 1
ATOM 2846 C CA . TRP A 1 368 ? -1.507 -1.352 -11.623 1.00 34.06 368 TRP A CA 1
ATOM 2847 C C . TRP A 1 368 ? -2.081 -2.058 -12.859 1.00 34.06 368 TRP A C 1
ATOM 2849 O O . TRP A 1 368 ? -1.611 -3.138 -13.206 1.00 34.06 368 TRP A O 1
ATOM 2859 N N . GLN A 1 369 ? -3.031 -1.456 -13.590 1.00 32.84 369 GLN A N 1
ATOM 2860 C CA . GLN A 1 369 ? -3.484 -2.002 -14.886 1.00 32.84 369 GLN A CA 1
ATOM 2861 C C . GLN A 1 369 ? -2.320 -2.150 -15.886 1.00 32.84 369 GLN A C 1
ATOM 2863 O O . GLN A 1 369 ? -2.331 -3.027 -16.756 1.00 32.84 369 GLN A O 1
ATOM 2868 N N . PHE A 1 370 ? -1.283 -1.322 -15.745 1.00 33.34 370 PHE A N 1
ATOM 2869 C CA . PHE A 1 370 ? -0.057 -1.418 -16.529 1.00 33.34 370 PHE A CA 1
ATOM 2870 C C . PHE A 1 370 ? 0.873 -2.568 -16.081 1.00 33.34 370 PHE A C 1
ATOM 2872 O O . PHE A 1 370 ? 1.575 -3.142 -16.913 1.00 33.34 370 PHE A O 1
ATOM 2879 N N . GLU A 1 371 ? 0.870 -2.961 -14.799 1.00 31.22 371 GLU A N 1
ATOM 2880 C CA . GLU A 1 371 ? 1.565 -4.177 -14.334 1.00 31.22 371 GLU A CA 1
ATOM 2881 C C . GLU A 1 371 ? 0.935 -5.443 -14.944 1.00 31.22 371 GLU A C 1
ATOM 2883 O O . GLU A 1 371 ? 1.667 -6.278 -15.483 1.00 31.22 371 GLU A O 1
ATOM 2888 N N . GLU A 1 372 ? -0.401 -5.540 -14.991 1.00 31.30 372 GLU A N 1
ATOM 2889 C CA . GLU A 1 372 ? -1.111 -6.694 -15.575 1.00 31.30 372 GLU A CA 1
ATOM 2890 C C . GLU A 1 372 ? -1.016 -6.775 -17.106 1.00 31.30 372 GLU A C 1
ATOM 2892 O O . GLU A 1 372 ? -0.869 -7.867 -17.653 1.00 31.30 372 GLU A O 1
ATOM 2897 N N . THR A 1 373 ? -1.031 -5.651 -17.831 1.00 33.62 373 THR A N 1
ATOM 2898 C CA . THR A 1 373 ? -0.869 -5.681 -19.302 1.00 33.62 373 THR A CA 1
ATOM 2899 C C . THR A 1 373 ? 0.541 -6.085 -19.739 1.00 33.62 373 THR A C 1
ATOM 2901 O O . THR A 1 373 ? 0.681 -6.719 -20.783 1.00 33.62 373 THR A O 1
ATOM 2904 N N . THR A 1 374 ? 1.573 -5.833 -18.921 1.00 34.00 374 THR A N 1
ATOM 2905 C CA . THR A 1 374 ? 2.924 -6.388 -19.144 1.00 34.00 374 THR A CA 1
ATOM 2906 C C . THR A 1 374 ? 3.096 -7.840 -18.677 1.00 34.00 374 THR A C 1
ATOM 2908 O O . THR A 1 374 ? 4.050 -8.494 -19.093 1.00 34.00 374 THR A O 1
ATOM 2911 N N . PHE A 1 375 ? 2.169 -8.373 -17.870 1.00 29.06 375 PHE A N 1
ATOM 2912 C CA . PHE A 1 375 ? 2.103 -9.799 -17.510 1.00 29.06 375 PHE A CA 1
ATOM 2913 C C . PHE A 1 375 ? 1.140 -10.615 -18.383 1.00 29.06 375 PHE A C 1
ATOM 2915 O O . PHE A 1 375 ? 1.160 -11.848 -18.327 1.00 29.06 375 PHE A O 1
ATOM 2922 N N . ASN A 1 376 ? 0.356 -9.960 -19.242 1.00 25.53 376 ASN A N 1
ATOM 2923 C CA . ASN A 1 376 ? -0.476 -10.606 -20.251 1.00 25.53 376 ASN A CA 1
ATOM 2924 C C . ASN A 1 376 ? 0.387 -11.076 -21.433 1.00 25.53 376 ASN A C 1
ATOM 2926 O O . ASN A 1 376 ? 0.348 -10.546 -22.544 1.00 25.53 376 ASN A O 1
ATOM 2930 N N . TRP A 1 377 ? 1.168 -12.127 -21.190 1.00 30.16 377 TRP A N 1
ATOM 2931 C CA . TRP A 1 377 ? 1.595 -13.014 -22.262 1.00 30.16 377 TRP A CA 1
ATOM 2932 C C . TRP A 1 377 ? 0.333 -13.562 -22.937 1.00 30.16 377 TRP A C 1
ATOM 2934 O O . TRP A 1 377 ? -0.573 -14.009 -22.225 1.00 30.16 377 TRP A O 1
ATOM 2944 N N . PRO A 1 378 ? 0.226 -13.562 -24.278 1.00 26.66 378 PRO A N 1
ATOM 2945 C CA . PRO A 1 378 ? -0.874 -14.254 -24.924 1.00 26.66 378 PRO A CA 1
ATOM 2946 C C . PRO A 1 378 ? -0.852 -15.705 -24.444 1.00 26.66 378 PRO A C 1
ATOM 2948 O O . PRO A 1 378 ? 0.141 -16.417 -24.605 1.00 26.66 378 PRO A O 1
ATOM 2951 N N . THR A 1 379 ? -1.944 -16.119 -23.805 1.00 28.64 379 THR A N 1
ATOM 2952 C CA . THR A 1 379 ? -2.182 -17.484 -23.347 1.00 28.64 379 THR A CA 1
ATOM 2953 C C . THR A 1 379 ? -2.317 -18.368 -24.583 1.00 28.64 379 THR A C 1
ATOM 2955 O O . THR A 1 379 ? -3.408 -18.671 -25.051 1.00 28.64 379 THR A O 1
ATOM 2958 N N . VAL A 1 380 ? -1.187 -18.757 -25.160 1.00 25.81 380 VAL A N 1
ATOM 2959 C CA . VAL A 1 380 ? -1.107 -19.828 -26.144 1.00 25.81 380 VAL A CA 1
ATOM 2960 C C . VAL A 1 380 ? -0.273 -20.911 -25.484 1.00 25.81 380 VAL A C 1
ATOM 2962 O O . VAL A 1 380 ? 0.943 -20.960 -25.623 1.00 25.81 380 VAL A O 1
ATOM 2965 N N . TYR A 1 381 ? -0.944 -21.762 -24.713 1.00 23.86 381 TYR A N 1
ATOM 2966 C CA . TYR A 1 381 ? -0.489 -23.129 -24.513 1.00 23.86 381 TYR A CA 1
ATOM 2967 C C . TYR A 1 381 ? -1.026 -23.943 -25.697 1.00 23.86 381 TYR A C 1
ATOM 2969 O O . TYR A 1 381 ? -2.199 -24.323 -25.669 1.00 23.86 381 TYR A O 1
ATOM 2977 N N . PRO A 1 382 ? -0.243 -24.261 -26.744 1.00 26.02 382 PRO A N 1
ATOM 2978 C CA . PRO A 1 382 ? -0.444 -25.536 -27.394 1.00 26.02 382 PRO A CA 1
ATOM 2979 C C . PRO A 1 382 ? 0.170 -26.604 -26.485 1.00 26.02 382 PRO A C 1
ATOM 2981 O O . PRO A 1 382 ? 1.249 -26.427 -25.918 1.00 26.02 382 PRO A O 1
ATOM 2984 N N . ALA A 1 383 ? -0.559 -27.701 -26.323 1.00 27.89 383 ALA A N 1
ATOM 2985 C CA . ALA A 1 383 ? -0.107 -28.889 -25.623 1.00 27.89 383 ALA A CA 1
ATOM 2986 C C . ALA A 1 383 ? 1.344 -29.258 -25.993 1.00 27.89 383 ALA A C 1
ATOM 2988 O O . ALA A 1 383 ? 1.754 -29.149 -27.149 1.00 27.89 383 ALA A O 1
ATOM 2989 N N . THR A 1 384 ? 2.088 -29.705 -24.983 1.00 31.84 384 THR A N 1
ATOM 2990 C CA . THR A 1 384 ? 3.404 -30.354 -25.071 1.00 31.84 384 THR A CA 1
ATOM 2991 C C . THR A 1 384 ? 3.585 -31.185 -26.344 1.00 31.84 384 THR A C 1
ATOM 2993 O O . THR A 1 384 ? 2.731 -32.019 -26.656 1.00 31.84 384 THR A O 1
ATOM 2996 N N . PRO A 1 385 ? 4.742 -31.040 -27.009 1.00 29.50 385 PRO A N 1
ATOM 2997 C CA . PRO A 1 385 ? 5.654 -32.183 -27.037 1.00 29.50 385 PRO A CA 1
ATOM 2998 C C . PRO A 1 385 ? 7.131 -31.797 -26.823 1.00 29.50 385 PRO A C 1
ATOM 3000 O O . PRO A 1 385 ? 7.639 -30.856 -27.423 1.00 29.50 385 PRO A O 1
ATOM 3003 N N . ASP A 1 386 ? 7.789 -32.558 -25.945 1.00 29.06 386 ASP A N 1
ATOM 3004 C CA . ASP A 1 386 ? 9.231 -32.825 -25.828 1.00 29.06 386 ASP A CA 1
ATOM 3005 C C . ASP A 1 386 ? 10.229 -31.749 -26.302 1.00 29.06 386 ASP A C 1
ATOM 3007 O O . ASP A 1 386 ? 10.685 -31.730 -27.446 1.00 29.06 386 ASP A O 1
ATOM 3011 N N . PHE A 1 387 ? 10.704 -30.926 -25.361 1.00 25.94 387 PHE A N 1
ATOM 3012 C CA . PHE A 1 387 ? 11.914 -30.124 -25.552 1.00 25.94 387 PHE A CA 1
ATOM 3013 C C . PHE A 1 387 ? 13.170 -30.971 -25.300 1.00 25.94 387 PHE A C 1
ATOM 3015 O O . PHE A 1 387 ? 13.640 -31.115 -24.171 1.00 25.94 387 PHE A O 1
ATOM 3022 N N . GLY A 1 388 ? 13.744 -31.505 -26.378 1.00 23.34 388 GLY A N 1
ATOM 3023 C CA . GLY A 1 388 ? 15.134 -31.951 -26.400 1.00 23.34 388 GLY A CA 1
ATOM 3024 C C . GLY A 1 388 ? 16.081 -30.747 -26.368 1.00 23.34 388 GLY A C 1
ATOM 3025 O O . GLY A 1 388 ? 16.038 -29.892 -27.251 1.00 23.34 388 GLY A O 1
ATOM 3026 N N . TYR A 1 389 ? 16.953 -30.676 -25.361 1.00 23.98 389 TYR A N 1
ATOM 3027 C CA . TYR A 1 389 ? 18.082 -29.744 -25.353 1.00 23.98 389 TYR A CA 1
ATOM 3028 C C . TYR A 1 389 ? 19.052 -30.122 -26.478 1.00 23.98 389 TYR A C 1
ATOM 3030 O O . TYR A 1 389 ? 19.691 -31.171 -26.420 1.00 23.98 389 TYR A O 1
ATOM 3038 N N . ILE A 1 390 ? 19.192 -29.259 -27.483 1.00 23.88 390 ILE A N 1
ATOM 3039 C CA . ILE A 1 390 ? 20.290 -29.327 -28.451 1.00 23.88 390 ILE A CA 1
ATOM 3040 C C . ILE A 1 390 ? 21.266 -28.205 -28.099 1.00 23.88 390 ILE A C 1
ATOM 3042 O O . ILE A 1 390 ? 20.949 -27.026 -28.249 1.00 23.88 390 ILE A O 1
ATOM 3046 N N . SER A 1 391 ? 22.459 -28.569 -27.623 1.00 26.00 391 SER A N 1
ATOM 3047 C CA . SER A 1 391 ? 23.590 -27.646 -27.552 1.00 26.00 391 SER A CA 1
ATOM 3048 C C . SER A 1 391 ? 24.036 -27.315 -28.978 1.00 26.00 391 SER A C 1
ATOM 3050 O O . SER A 1 391 ? 24.609 -28.163 -29.662 1.00 26.00 391 SER A O 1
ATOM 3052 N N . ALA A 1 392 ? 23.771 -26.098 -29.443 1.00 25.45 392 ALA A N 1
ATOM 3053 C CA . ALA A 1 392 ? 24.328 -25.596 -30.692 1.00 25.45 392 ALA A CA 1
ATOM 3054 C C . ALA A 1 392 ? 25.616 -24.816 -30.394 1.00 25.45 392 ALA A C 1
ATOM 3056 O O . ALA A 1 392 ? 25.594 -23.619 -30.119 1.00 25.45 392 ALA A O 1
ATOM 3057 N N . SER A 1 393 ? 26.743 -25.521 -30.438 1.00 25.23 393 SER A N 1
ATOM 3058 C CA . SER A 1 393 ? 28.068 -24.935 -30.641 1.00 25.23 393 SER A CA 1
ATOM 3059 C C . SER A 1 393 ? 28.174 -24.481 -32.104 1.00 25.23 393 SER A C 1
ATOM 3061 O O . SER A 1 393 ? 27.864 -25.261 -33.004 1.00 25.23 393 SER A O 1
ATOM 3063 N N . ILE A 1 394 ? 28.632 -23.256 -32.365 1.00 24.66 394 ILE A N 1
ATOM 3064 C CA . ILE A 1 394 ? 28.997 -22.762 -33.709 1.00 24.66 394 ILE A CA 1
ATOM 3065 C C . ILE A 1 394 ? 30.501 -22.398 -33.685 1.00 24.66 394 ILE A C 1
ATOM 3067 O O . ILE A 1 394 ? 30.994 -21.991 -32.634 1.00 24.66 394 ILE A O 1
ATOM 3071 N N . PRO A 1 395 ? 31.259 -22.663 -34.771 1.00 26.28 395 PRO A N 1
ATOM 3072 C CA . PRO A 1 395 ? 32.528 -23.393 -34.700 1.00 26.28 395 PRO A CA 1
ATOM 3073 C C . PRO A 1 395 ? 33.794 -22.524 -34.737 1.00 26.28 395 PRO A C 1
ATOM 3075 O O . PRO A 1 395 ? 33.827 -21.465 -35.358 1.00 26.28 395 PRO A O 1
ATOM 3078 N N . SER A 1 396 ? 34.880 -23.056 -34.168 1.00 23.48 396 SER A N 1
ATOM 3079 C CA . SER A 1 396 ? 36.251 -22.630 -34.459 1.00 23.48 396 SER A CA 1
ATOM 3080 C C . SER A 1 396 ? 36.760 -23.285 -35.748 1.00 23.48 396 SER A C 1
ATOM 3082 O O . SER A 1 396 ? 36.586 -24.483 -35.974 1.00 23.48 396 SER A O 1
ATOM 3084 N N . VAL A 1 397 ? 37.402 -22.483 -36.594 1.00 25.91 397 VAL A N 1
ATOM 3085 C CA . VAL A 1 397 ? 38.064 -22.897 -37.836 1.00 25.91 397 VAL A CA 1
ATOM 3086 C C . VAL A 1 397 ? 39.430 -23.497 -37.507 1.00 25.91 397 VAL A C 1
ATOM 3088 O O . VAL A 1 397 ? 40.261 -22.778 -36.972 1.00 25.91 397 VAL A O 1
ATOM 3091 N N . GLU A 1 398 ? 39.680 -24.758 -37.880 1.00 26.30 398 GLU A N 1
ATOM 3092 C CA . GLU A 1 398 ? 41.015 -25.255 -38.267 1.00 26.30 398 GLU A CA 1
ATOM 3093 C C . GLU A 1 398 ? 40.918 -26.590 -39.060 1.00 26.30 398 GLU A C 1
ATOM 3095 O O . GLU A 1 398 ? 40.495 -27.623 -38.556 1.00 26.30 398 GLU A O 1
ATOM 3100 N N . THR A 1 399 ? 41.257 -26.496 -40.354 1.00 27.47 399 THR A N 1
ATOM 3101 C CA . THR A 1 399 ? 41.867 -27.454 -41.319 1.00 27.47 399 THR A CA 1
ATOM 3102 C C . THR A 1 399 ? 41.606 -28.994 -41.332 1.00 27.47 399 THR A C 1
ATOM 3104 O O . THR A 1 399 ? 41.811 -29.714 -40.366 1.00 27.47 399 THR A O 1
ATOM 3107 N N . LEU A 1 400 ? 41.284 -29.484 -42.550 1.00 23.64 400 LEU A N 1
ATOM 3108 C CA . LEU A 1 400 ? 41.198 -30.856 -43.141 1.00 23.64 400 LEU A CA 1
ATOM 3109 C C . LEU A 1 400 ? 42.400 -31.829 -42.890 1.00 23.64 400 LEU A C 1
ATOM 3111 O O . LEU A 1 400 ? 43.479 -31.358 -42.552 1.00 23.64 400 LEU A O 1
ATOM 3115 N N . PRO A 1 401 ? 42.381 -33.110 -43.364 1.00 37.03 401 PRO A N 1
ATOM 3116 C CA . PRO A 1 401 ? 41.406 -34.203 -43.178 1.00 37.03 401 PRO A CA 1
ATOM 3117 C C . PRO A 1 401 ? 42.086 -35.554 -42.798 1.00 37.03 401 PRO A C 1
ATOM 3119 O O . PRO A 1 401 ? 43.205 -35.824 -43.234 1.00 37.03 401 PRO A O 1
ATOM 3122 N N . ARG A 1 402 ? 41.394 -36.505 -42.141 1.00 27.25 402 ARG A N 1
ATOM 3123 C CA . ARG A 1 402 ? 41.675 -37.952 -42.335 1.00 27.25 402 ARG A CA 1
ATOM 3124 C C . ARG A 1 402 ? 40.563 -38.888 -41.834 1.00 27.25 402 ARG A C 1
ATOM 3126 O O . ARG A 1 402 ? 40.048 -38.777 -40.735 1.00 27.25 402 ARG A O 1
ATOM 3133 N N . ARG A 1 403 ? 40.254 -39.805 -42.748 1.00 24.98 403 ARG A N 1
ATOM 3134 C CA . ARG A 1 403 ? 39.390 -40.991 -42.775 1.00 24.98 403 ARG A CA 1
ATOM 3135 C C . ARG A 1 403 ? 39.268 -41.868 -41.507 1.00 24.98 403 ARG A C 1
ATOM 3137 O O . ARG A 1 403 ? 40.266 -42.166 -40.867 1.00 24.98 403 ARG A O 1
ATOM 3144 N N . LEU A 1 404 ? 38.079 -42.492 -41.452 1.00 25.31 404 LEU A N 1
ATOM 3145 C CA . LEU A 1 404 ? 37.752 -43.906 -41.162 1.00 25.31 404 LEU A CA 1
ATOM 3146 C C . LEU A 1 404 ? 37.373 -44.343 -39.729 1.00 25.31 404 LEU A C 1
ATOM 3148 O O . LEU A 1 404 ? 38.163 -44.267 -38.801 1.00 25.31 404 LEU A O 1
ATOM 3152 N N . LEU A 1 405 ? 36.198 -44.994 -39.712 1.00 26.27 405 LEU A N 1
ATOM 3153 C CA . LEU A 1 405 ? 35.726 -46.139 -38.916 1.00 26.27 405 LEU A CA 1
ATOM 3154 C C . LEU A 1 405 ? 34.633 -45.914 -37.853 1.00 26.27 405 LEU A C 1
ATOM 3156 O O . LEU A 1 405 ? 34.786 -45.259 -36.832 1.00 26.27 405 LEU A O 1
ATOM 3160 N N . SER A 1 406 ? 33.518 -46.568 -38.185 1.00 23.59 406 SER A N 1
ATOM 3161 C CA . SER A 1 406 ? 32.353 -46.997 -37.419 1.00 23.59 406 SER A CA 1
ATOM 3162 C C . SER A 1 406 ? 32.658 -47.655 -36.070 1.00 23.59 406 SER A C 1
ATOM 3164 O O . SER A 1 406 ? 33.605 -48.434 -36.000 1.00 23.59 406 SER A O 1
ATOM 3166 N N . ALA A 1 407 ? 31.746 -47.529 -35.097 1.00 25.78 407 ALA A N 1
ATOM 3167 C CA . ALA A 1 407 ? 30.824 -48.613 -34.702 1.00 25.78 407 ALA A CA 1
ATOM 3168 C C . ALA A 1 407 ? 30.067 -48.306 -33.384 1.00 25.78 407 ALA A C 1
ATOM 3170 O O . ALA A 1 407 ? 30.667 -47.868 -32.412 1.00 25.78 407 ALA A O 1
ATOM 3171 N N . THR A 1 408 ? 28.755 -48.597 -33.405 1.00 25.91 408 THR A N 1
ATOM 3172 C CA . THR A 1 408 ? 27.901 -49.205 -32.344 1.00 25.91 408 THR A CA 1
ATOM 3173 C C . THR A 1 408 ? 27.885 -48.596 -30.930 1.00 25.91 408 THR A C 1
ATOM 3175 O O . THR A 1 408 ? 28.878 -48.622 -30.224 1.00 25.91 408 THR A O 1
ATOM 3178 N N . MET A 1 409 ? 26.783 -47.966 -30.500 1.00 23.53 409 MET A N 1
ATOM 3179 C CA . MET A 1 409 ? 25.541 -48.530 -29.909 1.00 23.53 409 MET A CA 1
ATOM 3180 C C . MET A 1 409 ? 25.613 -48.924 -28.415 1.00 23.53 409 MET A C 1
ATOM 3182 O O . MET A 1 409 ? 26.394 -49.776 -28.020 1.00 23.53 409 MET A O 1
ATOM 3186 N N . SER A 1 410 ? 24.612 -48.406 -27.685 1.00 23.94 410 SER A N 1
ATOM 3187 C CA . SER A 1 410 ? 23.827 -49.044 -26.607 1.00 23.94 410 SER A CA 1
ATOM 3188 C C . SER A 1 410 ? 24.021 -48.588 -25.142 1.00 23.94 410 SER A C 1
ATOM 3190 O O . SER A 1 410 ? 25.001 -48.911 -24.485 1.00 23.94 410 SER A O 1
ATOM 3192 N N . THR A 1 411 ? 22.999 -47.854 -24.673 1.00 24.92 411 THR A N 1
ATOM 3193 C CA . THR A 1 411 ? 22.107 -48.128 -23.519 1.00 24.92 411 THR A CA 1
ATOM 3194 C C . THR A 1 411 ? 22.652 -48.354 -22.093 1.00 24.92 411 THR A C 1
ATOM 3196 O O . THR A 1 411 ? 23.022 -49.467 -21.746 1.00 24.92 411 THR A O 1
ATOM 3199 N N . SER A 1 412 ? 22.443 -47.318 -21.260 1.00 22.81 412 SER A N 1
ATOM 3200 C CA . SER A 1 412 ? 21.719 -47.302 -19.956 1.00 22.81 412 SER A CA 1
ATOM 3201 C C . SER A 1 412 ? 22.310 -48.047 -18.714 1.00 22.81 412 SER A C 1
ATOM 3203 O O . SER A 1 412 ? 23.317 -48.727 -18.838 1.00 22.81 412 SER A O 1
ATOM 3205 N N . PRO A 1 413 ? 21.774 -47.826 -17.480 1.00 37.41 413 PRO A N 1
ATOM 3206 C CA . PRO A 1 413 ? 22.448 -47.329 -16.252 1.00 37.41 413 PRO A CA 1
ATOM 3207 C C . PRO A 1 413 ? 22.579 -48.487 -15.205 1.00 37.41 413 PRO A C 1
ATOM 3209 O O . PRO A 1 413 ? 22.602 -49.620 -15.681 1.00 37.41 413 PRO A O 1
ATOM 3212 N N . PRO A 1 414 ? 22.582 -48.370 -13.842 1.00 42.06 414 PRO A N 1
ATOM 3213 C CA . PRO A 1 414 ? 22.595 -47.254 -12.860 1.00 42.06 414 PRO A CA 1
ATOM 3214 C C . PRO A 1 414 ? 23.568 -47.471 -11.651 1.00 42.06 414 PRO A C 1
ATOM 3216 O O . PRO A 1 414 ? 24.299 -48.452 -11.616 1.00 42.06 414 PRO A O 1
ATOM 3219 N N . HIS A 1 415 ? 23.580 -46.564 -10.652 1.00 25.73 415 HIS A N 1
ATOM 3220 C CA . HIS A 1 415 ? 23.408 -46.849 -9.199 1.00 25.73 415 HIS A CA 1
ATOM 3221 C C . HIS A 1 415 ? 24.060 -45.830 -8.234 1.00 25.73 415 HIS A C 1
ATOM 3223 O O . HIS A 1 415 ? 25.216 -45.443 -8.358 1.00 25.73 415 HIS A O 1
ATOM 3229 N N . PHE A 1 416 ? 23.260 -45.462 -7.225 1.00 26.59 416 PHE A N 1
ATOM 3230 C CA . PHE A 1 416 ? 23.610 -44.860 -5.931 1.00 26.59 416 PHE A CA 1
ATOM 3231 C C . PHE A 1 416 ? 24.621 -45.702 -5.131 1.00 26.59 416 PHE A C 1
ATOM 3233 O O . PHE A 1 416 ? 24.551 -46.923 -5.218 1.00 26.59 416 PHE A O 1
ATOM 3240 N N . ILE A 1 417 ? 25.414 -45.065 -4.251 1.00 24.36 417 ILE A N 1
ATOM 3241 C CA . ILE A 1 417 ? 25.705 -45.494 -2.860 1.00 24.36 417 ILE A CA 1
ATOM 3242 C C . ILE A 1 417 ? 26.306 -44.318 -2.060 1.00 24.36 417 ILE A C 1
ATOM 3244 O O . ILE A 1 417 ? 27.037 -43.479 -2.580 1.00 24.36 417 ILE A O 1
ATOM 3248 N N . SER A 1 418 ? 25.937 -44.276 -0.782 1.00 23.83 418 SER A N 1
ATOM 3249 C CA . SER A 1 418 ? 26.232 -43.300 0.265 1.00 23.83 418 SER A CA 1
ATOM 3250 C C . SER A 1 418 ? 27.484 -43.612 1.115 1.00 23.83 418 SER A C 1
ATOM 3252 O O . SER A 1 418 ? 27.952 -44.745 1.156 1.00 23.83 418 SER A O 1
ATOM 3254 N N . SER A 1 419 ? 27.855 -42.610 1.935 1.00 26.02 419 SER A N 1
ATOM 3255 C CA . SER A 1 419 ? 28.370 -42.643 3.334 1.00 26.02 419 SER A CA 1
ATOM 3256 C C . SER A 1 419 ? 29.882 -42.738 3.681 1.00 26.02 419 SER A C 1
ATOM 3258 O O . SER A 1 419 ? 30.452 -43.814 3.592 1.00 26.02 419 SER A O 1
ATOM 3260 N N . PHE A 1 420 ? 30.404 -41.605 4.227 1.00 25.84 420 PHE A N 1
ATOM 3261 C CA . PHE A 1 420 ? 31.208 -41.347 5.474 1.00 25.84 420 PHE A CA 1
ATOM 3262 C C . PHE A 1 420 ? 32.528 -42.133 5.773 1.00 25.84 420 PHE A C 1
ATOM 3264 O O . PHE A 1 420 ? 32.732 -43.166 5.149 1.00 25.84 420 PHE A O 1
ATOM 3271 N N . PRO A 1 421 ? 33.416 -41.752 6.753 1.00 41.03 421 PRO A N 1
ATOM 3272 C CA . PRO A 1 421 ? 33.377 -40.685 7.785 1.00 41.03 421 PRO A CA 1
ATOM 3273 C C . PRO A 1 421 ? 34.680 -39.850 8.034 1.00 41.03 421 PRO A C 1
ATOM 3275 O O . PRO A 1 421 ? 35.710 -40.009 7.391 1.00 41.03 421 PRO A O 1
ATOM 3278 N N . ALA A 1 422 ? 34.580 -38.957 9.034 1.00 28.84 422 ALA A N 1
ATOM 3279 C CA . ALA A 1 422 ? 35.527 -37.968 9.571 1.00 28.84 422 ALA A CA 1
ATOM 3280 C C . ALA A 1 422 ? 36.661 -38.478 10.501 1.00 28.84 422 ALA A C 1
ATOM 3282 O O . ALA A 1 422 ? 36.508 -39.527 11.125 1.00 28.84 422 ALA A O 1
ATOM 3283 N N . LYS A 1 423 ? 37.703 -37.639 10.710 1.00 27.11 423 LYS A N 1
ATOM 3284 C CA . LYS A 1 423 ? 38.268 -37.168 12.015 1.00 27.11 423 LYS A CA 1
ATOM 3285 C C . LYS A 1 423 ? 39.588 -36.373 11.826 1.00 27.11 423 LYS A C 1
ATOM 3287 O O . LYS A 1 423 ? 40.444 -36.799 11.063 1.00 27.11 423 LYS A O 1
ATOM 3292 N N . GLY A 1 424 ? 39.744 -35.242 12.538 1.00 24.55 424 GLY A N 1
ATOM 3293 C CA . GLY A 1 424 ? 41.029 -34.526 12.764 1.00 24.55 424 GLY A CA 1
ATOM 3294 C C . GLY A 1 424 ? 41.887 -35.208 13.855 1.00 24.55 424 GLY A C 1
ATOM 3295 O O . GLY A 1 424 ? 41.643 -36.395 14.083 1.00 24.55 424 GLY A O 1
ATOM 3296 N N . PRO A 1 425 ? 42.789 -34.529 14.617 1.00 45.31 425 PRO A N 1
ATOM 3297 C CA . PRO A 1 425 ? 43.136 -33.087 14.681 1.00 45.31 425 PRO A CA 1
ATOM 3298 C C . PRO A 1 425 ? 44.668 -32.783 14.786 1.00 45.31 425 PRO A C 1
ATOM 3300 O O . PRO A 1 425 ? 45.456 -33.711 14.901 1.00 45.31 425 PRO A O 1
ATOM 3303 N N . SER A 1 426 ? 45.083 -31.499 14.840 1.00 26.80 426 SER A N 1
ATOM 3304 C CA . SER A 1 426 ? 46.017 -30.931 15.860 1.00 26.80 426 SER A CA 1
ATOM 3305 C C . SER A 1 426 ? 46.529 -29.517 15.516 1.00 26.80 426 SER A C 1
ATOM 3307 O O . SER A 1 426 ? 46.901 -29.244 14.379 1.00 26.80 426 SER A O 1
ATOM 3309 N N . ALA A 1 427 ? 46.565 -28.655 16.537 1.00 27.75 427 ALA A N 1
ATOM 3310 C CA . ALA A 1 427 ? 47.042 -27.268 16.570 1.00 27.75 427 ALA A CA 1
ATOM 3311 C C . ALA A 1 427 ? 48.561 -27.142 16.833 1.00 27.75 427 ALA A C 1
ATOM 3313 O O . ALA A 1 427 ? 49.158 -28.125 17.259 1.00 27.75 427 ALA A O 1
ATOM 3314 N N . ILE A 1 428 ? 49.128 -25.930 16.670 1.00 27.86 428 ILE A N 1
ATOM 3315 C CA . ILE A 1 428 ? 50.187 -25.310 17.506 1.00 27.86 428 ILE A CA 1
ATOM 3316 C C . ILE A 1 428 ? 50.146 -23.764 17.337 1.00 27.86 428 ILE A C 1
ATOM 3318 O O . ILE A 1 428 ? 49.977 -23.247 16.235 1.00 27.86 428 ILE A O 1
ATOM 3322 N N . GLU A 1 429 ? 50.251 -23.097 18.491 1.00 27.94 429 GLU A N 1
ATOM 3323 C CA . GLU A 1 429 ? 50.398 -21.677 18.897 1.00 27.94 429 GLU A CA 1
ATOM 3324 C C . GLU A 1 429 ? 51.598 -20.930 18.256 1.00 27.94 429 GLU A C 1
ATOM 3326 O O . GLU A 1 429 ? 52.423 -21.564 17.614 1.00 27.94 429 GLU A O 1
ATOM 3331 N N . ALA A 1 430 ? 51.937 -19.648 18.469 1.00 28.17 430 ALA A N 1
ATOM 3332 C CA . ALA A 1 430 ? 51.368 -18.343 18.864 1.00 28.17 430 ALA A CA 1
ATOM 3333 C C . ALA A 1 430 ? 52.580 -17.362 18.927 1.00 28.17 430 ALA A C 1
ATOM 3335 O O . ALA A 1 430 ? 53.700 -17.839 19.059 1.00 28.17 430 ALA A O 1
ATOM 3336 N N . THR A 1 431 ? 52.342 -16.035 18.882 1.00 27.36 431 THR A N 1
ATOM 3337 C CA . THR A 1 431 ? 53.120 -14.864 19.416 1.00 27.36 431 THR A CA 1
ATOM 3338 C C . THR A 1 431 ? 53.126 -13.717 18.389 1.00 27.36 431 THR A C 1
ATOM 3340 O O . THR A 1 431 ? 53.546 -13.940 17.261 1.00 27.36 431 THR A O 1
ATOM 3343 N N . GLY A 1 432 ? 52.506 -12.550 18.640 1.00 24.62 432 GLY A N 1
ATOM 3344 C CA . GLY A 1 432 ? 53.055 -11.385 19.381 1.00 24.62 432 GLY A CA 1
ATOM 3345 C C . GLY A 1 432 ? 53.832 -10.480 18.398 1.00 24.62 432 GLY A C 1
ATOM 3346 O O . GLY A 1 432 ? 54.606 -11.005 17.619 1.00 24.62 432 GLY A O 1
ATOM 3347 N N . SER A 1 433 ? 53.729 -9.153 18.276 1.00 26.50 433 SER A N 1
ATOM 3348 C CA . SER A 1 433 ? 53.303 -8.041 19.138 1.00 26.50 433 SER A CA 1
ATOM 3349 C C . SER A 1 433 ? 53.429 -6.736 18.309 1.00 26.50 433 SER A C 1
ATOM 3351 O O . SER A 1 433 ? 54.246 -6.672 17.394 1.00 26.50 433 SER A O 1
ATOM 3353 N N . SER A 1 434 ? 52.655 -5.695 18.638 1.00 28.39 434 SER A N 1
ATOM 3354 C CA . SER A 1 434 ? 52.819 -4.307 18.142 1.00 28.39 434 SER A CA 1
ATOM 3355 C C . SER A 1 434 ? 54.004 -3.602 18.842 1.00 28.39 434 SER A C 1
ATOM 3357 O O . SER A 1 434 ? 54.378 -4.050 19.931 1.00 28.39 434 SER A O 1
ATOM 3359 N N . PRO A 1 435 ? 54.601 -2.524 18.281 1.00 36.72 435 PRO A N 1
ATOM 3360 C CA . PRO A 1 435 ? 54.281 -1.189 18.820 1.00 36.72 435 PRO A CA 1
ATOM 3361 C C . PRO A 1 435 ? 54.342 -0.003 17.821 1.00 36.72 435 PRO A C 1
ATOM 3363 O O . PRO A 1 435 ? 54.853 -0.091 16.708 1.00 36.72 435 PRO A O 1
ATOM 3366 N N . ALA A 1 436 ? 53.815 1.135 18.285 1.00 27.88 436 ALA A N 1
ATOM 3367 C CA . ALA A 1 436 ? 53.761 2.456 17.655 1.00 27.88 436 ALA A CA 1
ATOM 3368 C C . ALA A 1 436 ? 55.083 3.258 17.710 1.00 27.88 436 ALA A C 1
ATOM 3370 O O . ALA A 1 436 ? 55.874 3.026 18.616 1.00 27.88 436 ALA A O 1
ATOM 3371 N N . SER A 1 437 ? 55.235 4.259 16.818 1.00 27.59 437 SER A N 1
ATOM 3372 C CA . SER A 1 437 ? 55.678 5.664 17.064 1.00 27.59 437 SER A CA 1
ATOM 3373 C C . SER A 1 437 ? 56.458 6.280 15.880 1.00 27.59 437 SER A C 1
ATOM 3375 O O . SER A 1 437 ? 57.359 5.643 15.342 1.00 27.59 437 SER A O 1
ATOM 3377 N N . GLN A 1 438 ? 56.138 7.532 15.512 1.00 29.16 438 GLN A N 1
ATOM 3378 C CA . GLN A 1 438 ? 56.967 8.426 14.670 1.00 29.16 438 GLN A CA 1
ATOM 3379 C C . GLN A 1 438 ? 58.272 8.834 15.395 1.00 29.16 438 GLN A C 1
ATOM 3381 O O . GLN A 1 438 ? 58.316 8.713 16.622 1.00 29.16 438 GLN A O 1
ATOM 3386 N N . PRO A 1 439 ? 59.310 9.360 14.694 1.00 32.94 439 PRO A N 1
ATOM 3387 C CA . PRO A 1 439 ? 59.457 10.830 14.593 1.00 32.94 439 PRO A CA 1
ATOM 3388 C C . PRO A 1 439 ? 60.164 11.401 13.320 1.00 32.94 439 PRO A C 1
ATOM 3390 O O . PRO A 1 439 ? 61.028 10.781 12.714 1.00 32.94 439 PRO A O 1
ATOM 3393 N N . THR A 1 440 ? 59.745 12.622 12.954 1.00 25.00 440 THR A N 1
ATOM 3394 C CA . THR A 1 440 ? 60.439 13.831 12.418 1.00 25.00 440 THR A CA 1
ATOM 3395 C C . THR A 1 440 ? 61.759 13.825 11.598 1.00 25.00 440 THR A C 1
ATOM 3397 O O . THR A 1 440 ? 62.793 13.378 12.075 1.00 25.00 440 THR A O 1
ATOM 3400 N N . HIS A 1 441 ? 61.699 14.591 10.485 1.00 24.69 441 HIS A N 1
ATOM 3401 C CA . HIS A 1 441 ? 62.623 15.615 9.916 1.00 24.69 441 HIS A CA 1
ATOM 3402 C C . HIS A 1 441 ? 64.108 15.325 9.584 1.00 24.69 441 HIS A C 1
ATOM 3404 O O . HIS A 1 441 ? 64.902 15.076 10.482 1.00 24.69 441 HIS A O 1
ATOM 3410 N N . LEU A 1 442 ? 64.511 15.617 8.328 1.00 23.14 442 LEU A N 1
ATOM 3411 C CA . LEU A 1 442 ? 65.578 16.590 7.986 1.00 23.14 442 LEU A CA 1
ATOM 3412 C C . LEU A 1 442 ? 65.665 16.900 6.472 1.00 23.14 442 LEU A C 1
ATOM 3414 O O . LEU A 1 442 ? 65.433 16.048 5.621 1.00 23.14 442 LEU A O 1
ATOM 3418 N N . GLU A 1 443 ? 65.962 18.171 6.201 1.00 22.41 443 GLU A N 1
ATOM 3419 C CA . GLU A 1 443 ? 65.972 18.928 4.940 1.00 22.41 443 GLU A CA 1
ATOM 3420 C C . GLU A 1 443 ? 67.287 18.788 4.136 1.00 22.41 443 GLU A C 1
ATOM 3422 O O . GLU A 1 443 ? 68.288 18.355 4.694 1.00 22.41 443 GLU A O 1
ATOM 3427 N N . PHE A 1 444 ? 67.319 19.239 2.866 1.00 23.30 444 PHE A N 1
ATOM 3428 C CA . PHE A 1 444 ? 68.143 20.388 2.414 1.00 23.30 444 PHE A CA 1
ATOM 3429 C C . PHE A 1 444 ? 67.888 20.774 0.931 1.00 23.30 444 PHE A C 1
ATOM 3431 O O . PHE A 1 444 ? 68.073 19.954 0.040 1.00 23.30 444 PHE A O 1
ATOM 3438 N N . SER A 1 445 ? 67.497 22.050 0.731 1.00 22.34 445 SER A N 1
ATOM 3439 C CA . SER A 1 445 ? 67.865 23.086 -0.282 1.00 22.34 445 SER A CA 1
ATOM 3440 C C . SER A 1 445 ? 68.182 22.706 -1.749 1.00 22.34 445 SER A C 1
ATOM 3442 O O . SER A 1 445 ? 68.833 21.707 -2.000 1.00 22.34 445 SER A O 1
ATOM 3444 N N . SER A 1 446 ? 67.942 23.488 -2.808 1.00 23.23 446 SER A N 1
ATOM 3445 C CA . SER A 1 446 ? 67.820 24.941 -3.066 1.00 23.23 446 SER A CA 1
ATOM 3446 C C . SER A 1 446 ? 67.309 25.059 -4.528 1.00 23.23 446 SER A C 1
ATOM 3448 O O . SER A 1 446 ? 67.580 24.176 -5.332 1.00 23.23 446 SER A O 1
ATOM 3450 N N . SER A 1 447 ? 66.551 26.044 -5.004 1.00 24.03 447 SER A N 1
ATOM 3451 C CA . SER A 1 447 ? 66.877 27.466 -5.094 1.00 24.03 447 SER A CA 1
ATOM 3452 C C . SER A 1 447 ? 65.688 28.193 -5.758 1.00 24.03 447 SER A C 1
ATOM 3454 O O . SER A 1 447 ? 65.215 27.799 -6.820 1.00 24.03 447 SER A O 1
ATOM 3456 N N . ALA A 1 448 ? 65.211 29.260 -5.121 1.00 24.64 448 ALA A N 1
ATOM 3457 C CA . ALA A 1 448 ? 64.571 30.406 -5.778 1.00 24.64 448 ALA A CA 1
ATOM 3458 C C . ALA A 1 448 ? 65.652 31.512 -5.899 1.00 24.64 448 ALA A C 1
ATOM 3460 O O . ALA A 1 448 ? 66.697 31.360 -5.254 1.00 24.64 448 ALA A O 1
ATOM 3461 N N . PRO A 1 449 ? 65.482 32.606 -6.674 1.00 34.25 449 PRO A N 1
ATOM 3462 C CA . PRO A 1 449 ? 64.537 33.677 -6.307 1.00 34.25 449 PRO A CA 1
ATOM 3463 C C . PRO A 1 449 ? 63.919 34.376 -7.547 1.00 34.25 449 PRO A C 1
ATOM 3465 O O . PRO A 1 449 ? 64.356 34.175 -8.673 1.00 34.25 449 PRO A O 1
ATOM 3468 N N . CYS A 1 450 ? 62.813 35.112 -7.487 1.00 22.08 450 CYS A N 1
ATOM 3469 C CA . CYS A 1 450 ? 62.595 36.460 -6.938 1.00 22.08 450 CYS A CA 1
ATOM 3470 C C . CYS A 1 450 ? 61.180 36.857 -7.425 1.00 22.08 450 CYS A C 1
ATOM 3472 O O . CYS A 1 450 ? 60.803 36.454 -8.520 1.00 22.08 450 CYS A O 1
ATOM 3474 N N . ALA A 1 451 ? 60.359 37.705 -6.815 1.00 24.56 451 ALA A N 1
ATOM 3475 C CA . ALA A 1 451 ? 60.265 38.366 -5.516 1.00 24.56 451 ALA A CA 1
ATOM 3476 C C . ALA A 1 451 ? 58.855 39.033 -5.533 1.00 24.56 451 ALA A C 1
ATOM 3478 O O . ALA A 1 451 ? 58.438 39.505 -6.588 1.00 24.56 451 ALA A O 1
ATOM 3479 N N . VAL A 1 452 ? 58.002 38.841 -4.515 1.00 24.31 452 VAL A N 1
ATOM 3480 C CA . VAL A 1 452 ? 57.705 39.779 -3.395 1.00 24.31 452 VAL A CA 1
ATOM 3481 C C . VAL A 1 452 ? 57.010 41.081 -3.856 1.00 24.31 452 VAL A C 1
ATOM 3483 O O . VAL A 1 452 ? 57.525 41.765 -4.727 1.00 24.31 452 VAL A O 1
ATOM 3486 N N . GLY A 1 453 ? 55.881 41.536 -3.299 1.00 23.91 453 GLY A N 1
ATOM 3487 C CA . GLY A 1 453 ? 55.098 41.071 -2.152 1.00 23.91 453 GLY A CA 1
ATOM 3488 C C . GLY A 1 453 ? 53.891 41.989 -1.858 1.00 23.91 453 GLY A C 1
ATOM 3489 O O . GLY A 1 453 ? 53.824 43.107 -2.358 1.00 23.91 453 GLY A O 1
ATOM 3490 N N . THR A 1 454 ? 52.922 41.432 -1.114 1.00 23.75 454 THR A N 1
ATOM 3491 C CA . THR A 1 454 ? 52.286 41.917 0.147 1.00 23.75 454 THR A CA 1
ATOM 3492 C C . THR A 1 454 ? 52.286 43.424 0.470 1.00 23.75 454 THR A C 1
ATOM 3494 O O . THR A 1 454 ? 53.287 44.080 0.237 1.00 23.75 454 THR A O 1
ATOM 3497 N N . ILE A 1 455 ? 51.337 44.060 1.172 1.00 25.94 455 ILE A N 1
ATOM 3498 C CA . ILE A 1 455 ? 50.076 43.774 1.897 1.00 25.94 455 ILE A CA 1
ATOM 3499 C C . ILE A 1 455 ? 49.552 45.180 2.347 1.00 25.94 455 ILE A C 1
ATOM 3501 O O . ILE A 1 455 ? 50.323 46.136 2.352 1.00 25.94 455 ILE A O 1
ATOM 3505 N N . ASP A 1 456 ? 48.289 45.266 2.783 1.00 23.91 456 ASP A N 1
ATOM 3506 C CA . ASP A 1 456 ? 47.710 46.240 3.743 1.00 23.91 456 ASP A CA 1
ATOM 3507 C C . ASP A 1 456 ? 46.962 47.527 3.312 1.00 23.91 456 ASP A C 1
ATOM 3509 O O . ASP A 1 456 ? 47.504 48.500 2.802 1.00 23.91 456 ASP A O 1
ATOM 3513 N N . SER A 1 457 ? 45.711 47.555 3.802 1.00 23.12 457 SER A N 1
ATOM 3514 C CA . SER A 1 457 ? 45.017 48.645 4.518 1.00 23.12 457 SER A CA 1
ATOM 3515 C C . SER A 1 457 ? 44.410 49.855 3.770 1.00 23.12 457 SER A C 1
ATOM 3517 O O . SER A 1 457 ? 45.088 50.737 3.268 1.00 23.12 457 SER A O 1
ATOM 3519 N N . LEU A 1 458 ? 43.066 49.885 3.823 1.00 24.86 458 LEU A N 1
ATOM 3520 C CA . LEU A 1 458 ? 42.170 50.955 4.312 1.00 24.86 458 LEU A CA 1
ATOM 3521 C C . LEU A 1 458 ? 42.284 52.420 3.803 1.00 24.86 458 LEU A C 1
ATOM 3523 O O . LEU A 1 458 ? 43.275 53.102 4.014 1.00 24.86 458 LEU A O 1
ATOM 3527 N N . ILE A 1 459 ? 41.100 52.930 3.406 1.00 24.22 459 ILE A N 1
ATOM 3528 C CA . ILE A 1 459 ? 40.573 54.313 3.533 1.00 24.22 459 ILE A CA 1
ATOM 3529 C C . ILE A 1 459 ? 40.691 55.273 2.322 1.00 24.22 459 ILE A C 1
ATOM 3531 O O . ILE A 1 459 ? 41.744 55.511 1.755 1.00 24.22 459 ILE A O 1
ATOM 3535 N N . ASP A 1 460 ? 39.520 55.860 2.025 1.00 22.94 460 ASP A N 1
ATOM 3536 C CA . ASP A 1 460 ? 39.203 57.123 1.337 1.00 22.94 460 ASP A CA 1
ATOM 3537 C C . ASP A 1 460 ? 39.669 57.395 -0.103 1.00 22.94 460 ASP A C 1
ATOM 3539 O O . ASP A 1 460 ? 40.822 57.688 -0.390 1.00 22.94 460 ASP A O 1
ATOM 3543 N N . SER A 1 461 ? 38.695 57.567 -1.004 1.00 23.84 461 SER A N 1
ATOM 3544 C CA . SER A 1 461 ? 38.158 58.897 -1.374 1.00 23.84 461 SER A CA 1
ATOM 3545 C C . SER A 1 461 ? 37.602 58.918 -2.809 1.00 23.84 461 SER A C 1
ATOM 3547 O O . SER A 1 461 ? 38.176 58.409 -3.764 1.00 23.84 461 SER A O 1
ATOM 3549 N N . LYS A 1 462 ? 36.416 59.521 -2.953 1.00 29.53 462 LYS A N 1
ATOM 3550 C CA . LYS A 1 462 ? 35.697 59.781 -4.219 1.00 29.53 462 LYS A CA 1
ATOM 3551 C C . LYS A 1 462 ? 36.509 60.717 -5.146 1.00 29.53 462 LYS A C 1
ATOM 3553 O O . LYS A 1 462 ? 37.226 61.571 -4.634 1.00 29.53 462 LYS A O 1
ATOM 3558 N N . PRO A 1 463 ? 36.242 60.742 -6.471 1.00 27.05 463 PRO A N 1
ATOM 3559 C CA . PRO A 1 463 ? 35.265 61.724 -6.957 1.00 27.05 463 PRO A CA 1
ATOM 3560 C C . PRO A 1 463 ? 34.297 61.236 -8.054 1.00 27.05 463 PRO A C 1
ATOM 3562 O O . PRO A 1 463 ? 34.333 60.125 -8.561 1.00 27.05 463 PRO A O 1
ATOM 3565 N N . ARG A 1 464 ? 33.347 62.138 -8.307 1.00 23.56 464 ARG A N 1
ATOM 3566 C CA . ARG A 1 464 ? 32.012 62.025 -8.904 1.00 23.56 464 ARG A CA 1
ATOM 3567 C C . ARG A 1 464 ? 31.938 61.856 -10.437 1.00 23.56 464 ARG A C 1
ATOM 3569 O O . ARG A 1 464 ? 32.882 62.187 -11.145 1.00 23.56 464 ARG A O 1
ATOM 3576 N N . PRO A 1 465 ? 30.743 61.470 -10.937 1.00 29.86 465 PRO A N 1
ATOM 3577 C CA . PRO A 1 465 ? 30.461 61.154 -12.334 1.00 29.86 465 PRO A CA 1
ATOM 3578 C C . PRO A 1 465 ? 29.953 62.368 -13.131 1.00 29.86 465 PRO A C 1
ATOM 3580 O O . PRO A 1 465 ? 29.397 63.317 -12.564 1.00 29.86 465 PRO A O 1
ATOM 3583 N N . ARG A 1 466 ? 30.057 62.311 -14.465 1.00 23.80 466 ARG A N 1
ATOM 3584 C CA . ARG A 1 466 ? 29.354 63.237 -15.367 1.00 23.80 466 ARG A CA 1
ATOM 3585 C C . ARG A 1 466 ? 27.936 62.728 -15.681 1.00 23.80 466 ARG A C 1
ATOM 3587 O O . ARG A 1 466 ? 27.757 61.626 -16.182 1.00 23.80 466 ARG A O 1
ATOM 3594 N N . LYS A 1 467 ? 26.951 63.578 -15.350 1.00 26.09 467 LYS A N 1
ATOM 3595 C CA . LYS A 1 467 ? 25.534 63.599 -15.796 1.00 26.09 467 LYS A CA 1
ATOM 3596 C C . LYS A 1 467 ? 25.481 63.918 -17.310 1.00 26.09 467 LYS A C 1
ATOM 3598 O O . LYS A 1 467 ? 26.447 64.481 -17.807 1.00 26.09 467 LYS A O 1
ATOM 3603 N N . ALA A 1 468 ? 24.439 63.664 -18.105 1.00 27.05 468 ALA A N 1
ATOM 3604 C CA . ALA A 1 468 ? 22.977 63.695 -17.935 1.00 27.05 468 ALA A CA 1
ATOM 3605 C C . ALA A 1 468 ? 22.344 62.801 -19.047 1.00 27.05 468 ALA A C 1
ATOM 3607 O O . ALA A 1 468 ? 23.029 62.502 -20.014 1.00 27.05 468 ALA A O 1
ATOM 3608 N N . SER A 1 469 ? 21.094 62.330 -19.014 1.00 26.05 469 SER A N 1
ATOM 3609 C CA . SER A 1 469 ? 19.861 63.105 -18.861 1.00 26.05 469 SER A CA 1
ATOM 3610 C C . SER A 1 469 ? 18.667 62.247 -18.410 1.00 26.05 469 SER A C 1
ATOM 3612 O O . SER A 1 469 ? 18.682 61.022 -18.387 1.00 26.05 469 SER A O 1
ATOM 3614 N N . THR A 1 470 ? 17.650 62.962 -17.952 1.00 28.11 470 THR A N 1
ATOM 3615 C CA . THR A 1 470 ? 16.491 62.529 -17.178 1.00 28.11 470 THR A CA 1
ATOM 3616 C C . THR A 1 470 ? 15.335 62.007 -18.033 1.00 28.11 470 THR A C 1
ATOM 3618 O O . THR A 1 470 ? 14.825 62.748 -18.871 1.00 28.11 470 THR A O 1
ATOM 3621 N N . SER A 1 471 ? 14.791 60.841 -17.677 1.00 27.41 471 SER A N 1
ATOM 3622 C CA . SER A 1 471 ? 13.356 60.557 -17.792 1.00 27.41 471 SER A CA 1
ATOM 3623 C C . SER A 1 471 ? 12.776 60.285 -16.395 1.00 27.41 471 SER A C 1
ATOM 3625 O O . SER A 1 471 ? 13.434 59.770 -15.489 1.00 27.41 471 SER A O 1
ATOM 3627 N N . ARG A 1 472 ? 11.566 60.796 -16.169 1.00 28.44 472 ARG A N 1
ATOM 3628 C CA . ARG A 1 472 ? 10.908 60.917 -14.865 1.00 28.44 472 ARG A CA 1
ATOM 3629 C C . ARG A 1 472 ? 10.278 59.583 -14.431 1.00 28.44 472 ARG A C 1
ATOM 3631 O O . ARG A 1 472 ? 9.333 59.131 -15.050 1.00 28.44 472 ARG A O 1
ATOM 3638 N N . GLY A 1 473 ? 10.775 59.036 -13.320 1.00 29.02 473 GLY A N 1
ATOM 3639 C CA . GLY A 1 473 ? 10.031 58.465 -12.183 1.00 29.02 473 GLY A CA 1
ATOM 3640 C C . GLY A 1 473 ? 8.937 57.402 -12.387 1.00 29.02 473 GLY A C 1
ATOM 3641 O O . GLY A 1 473 ? 7.793 57.740 -12.658 1.00 29.02 473 GLY A O 1
ATOM 3642 N N . ALA A 1 474 ? 9.233 56.175 -11.944 1.00 31.42 474 ALA A N 1
ATOM 3643 C CA . ALA A 1 474 ? 8.299 55.328 -11.196 1.00 31.42 474 ALA A CA 1
ATOM 3644 C C . ALA A 1 474 ? 9.026 54.819 -9.933 1.00 31.42 474 ALA A C 1
ATOM 3646 O O . ALA A 1 474 ? 9.988 54.060 -10.019 1.00 31.42 474 ALA A O 1
ATOM 3647 N N . ARG A 1 475 ? 8.650 55.333 -8.753 1.00 39.06 475 ARG A N 1
ATOM 3648 C CA . ARG A 1 475 ? 9.242 54.962 -7.450 1.00 39.06 475 ARG A CA 1
ATOM 3649 C C . ARG A 1 475 ? 8.576 53.679 -6.933 1.00 39.06 475 ARG A C 1
ATOM 3651 O O . ARG A 1 475 ? 7.364 53.540 -7.043 1.00 39.06 475 ARG A O 1
ATOM 3658 N N . GLY A 1 476 ? 9.392 52.766 -6.400 1.00 41.38 476 GLY A N 1
ATOM 3659 C CA . GLY A 1 476 ? 9.051 51.375 -6.080 1.00 41.38 476 GLY A CA 1
ATOM 3660 C C . GLY A 1 476 ? 7.915 51.161 -5.072 1.00 41.38 476 GLY A C 1
ATOM 3661 O O . GLY A 1 476 ? 7.639 51.999 -4.216 1.00 41.38 476 GLY A O 1
ATOM 3662 N N . ARG A 1 477 ? 7.277 49.986 -5.189 1.00 52.12 477 ARG A N 1
ATOM 3663 C CA . ARG A 1 477 ? 6.146 49.501 -4.372 1.00 52.12 477 ARG A CA 1
ATOM 3664 C C . ARG A 1 477 ? 6.511 49.162 -2.919 1.00 52.12 477 ARG A C 1
ATOM 3666 O O . ARG A 1 477 ? 5.604 48.869 -2.139 1.00 52.12 477 ARG A O 1
ATOM 3673 N N . TYR A 1 478 ? 7.782 49.238 -2.544 1.00 54.31 478 TYR A N 1
ATOM 3674 C CA . TYR A 1 478 ? 8.300 48.722 -1.279 1.00 54.31 478 TYR A CA 1
ATOM 3675 C C . TYR A 1 478 ? 8.638 49.866 -0.294 1.00 54.31 478 TYR A C 1
ATOM 3677 O O . TYR A 1 478 ? 9.105 50.938 -0.695 1.00 54.31 478 TYR A O 1
ATOM 3685 N N . GLY A 1 479 ? 8.233 49.702 0.973 1.00 67.81 479 GLY A N 1
ATOM 3686 C CA . GLY A 1 479 ? 8.309 50.708 2.042 1.00 67.81 479 GLY A CA 1
ATOM 3687 C C . GLY A 1 479 ? 7.025 50.870 2.874 1.00 67.81 479 GLY A C 1
ATOM 3688 O O . GLY A 1 479 ? 5.921 50.590 2.405 1.00 67.81 479 GLY A O 1
ATOM 3689 N N . CYS A 1 480 ? 7.134 51.366 4.111 1.00 80.69 480 CYS A N 1
ATOM 3690 C CA . CYS A 1 480 ? 5.984 51.581 4.993 1.00 80.69 480 CYS A CA 1
ATOM 3691 C C . CYS A 1 480 ? 4.979 52.566 4.372 1.00 80.69 480 CYS A C 1
ATOM 3693 O O . CYS A 1 480 ? 5.335 53.454 3.582 1.00 80.69 480 CYS A O 1
ATOM 3695 N N . ARG A 1 481 ? 3.695 52.427 4.719 1.00 79.81 481 ARG A N 1
ATOM 3696 C CA . ARG A 1 481 ? 2.604 53.233 4.147 1.00 79.81 481 ARG A CA 1
ATOM 3697 C C . ARG A 1 481 ? 2.849 54.731 4.343 1.00 79.81 481 ARG A C 1
ATOM 3699 O O . ARG A 1 481 ? 2.690 55.499 3.394 1.00 79.81 481 ARG A O 1
ATOM 3706 N N . THR A 1 482 ? 3.334 55.123 5.521 1.00 82.44 482 THR A N 1
ATOM 3707 C CA . THR A 1 482 ? 3.636 56.517 5.877 1.00 82.44 482 THR A CA 1
ATOM 3708 C C . THR A 1 482 ? 4.710 57.139 4.977 1.00 82.44 482 THR A C 1
ATOM 3710 O O . THR A 1 482 ? 4.587 58.294 4.561 1.00 82.44 482 THR A O 1
ATOM 3713 N N . CYS A 1 483 ? 5.761 56.389 4.633 1.00 81.88 483 CYS A N 1
ATOM 3714 C CA . CYS A 1 483 ? 6.808 56.863 3.726 1.00 81.88 483 CYS A CA 1
ATOM 3715 C C . 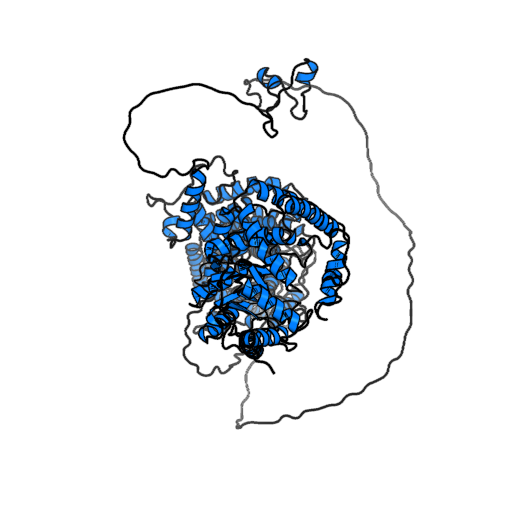CYS A 1 483 ? 6.345 56.865 2.267 1.00 81.88 483 CYS A C 1
ATOM 3717 O O . CYS A 1 483 ? 6.614 57.837 1.556 1.00 81.88 483 CYS A O 1
ATOM 3719 N N . ARG A 1 484 ? 5.593 55.842 1.837 1.00 77.00 484 ARG A N 1
ATOM 3720 C CA . ARG A 1 484 ? 5.065 55.742 0.465 1.00 77.00 484 ARG A CA 1
ATOM 3721 C C . ARG A 1 484 ? 4.104 56.877 0.122 1.00 77.00 484 ARG A C 1
ATOM 3723 O O . ARG A 1 484 ? 4.279 57.512 -0.914 1.00 77.00 484 ARG A O 1
ATOM 3730 N N . GLN A 1 485 ? 3.162 57.198 1.013 1.00 78.81 485 GLN A N 1
ATOM 3731 C CA . GLN A 1 485 ? 2.201 58.298 0.819 1.00 78.81 485 GLN A CA 1
ATOM 3732 C C . GLN A 1 485 ? 2.866 59.670 0.692 1.00 78.81 485 GLN A C 1
ATOM 3734 O O . GLN A 1 485 ? 2.301 60.590 0.112 1.00 78.81 485 GLN A O 1
ATOM 3739 N N . ARG A 1 486 ? 4.075 59.819 1.233 1.00 74.25 486 ARG A N 1
ATOM 3740 C CA . ARG A 1 486 ? 4.848 61.064 1.160 1.00 74.25 486 ARG A CA 1
ATOM 3741 C C . ARG A 1 486 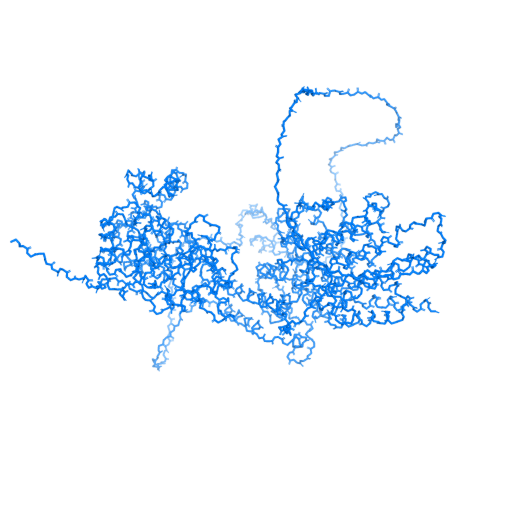? 5.963 60.998 0.122 1.00 74.25 486 ARG A C 1
ATOM 3743 O O . ARG A 1 486 ? 6.796 61.898 0.060 1.00 74.25 486 ARG A O 1
ATOM 3750 N N . HIS A 1 487 ? 5.984 59.931 -0.677 1.00 77.19 487 HIS A N 1
ATOM 3751 C CA . HIS A 1 487 ? 6.992 59.641 -1.693 1.00 77.19 487 HIS A CA 1
ATOM 3752 C C . HIS A 1 487 ? 8.437 59.699 -1.166 1.00 77.19 487 HIS A C 1
ATOM 3754 O O . HIS A 1 487 ? 9.363 60.050 -1.905 1.00 77.19 487 HIS A O 1
ATOM 3760 N N . LEU A 1 488 ? 8.627 59.351 0.110 1.00 72.38 488 LEU A N 1
ATOM 3761 C CA . LEU A 1 488 ? 9.917 59.289 0.791 1.00 72.38 488 LEU A CA 1
ATOM 3762 C C . LEU A 1 488 ? 10.487 57.867 0.719 1.00 72.38 488 LEU A C 1
ATOM 3764 O O . LEU A 1 488 ? 9.744 56.891 0.788 1.00 72.38 488 LEU A O 1
ATOM 3768 N N . LYS A 1 489 ? 11.817 57.745 0.627 1.00 72.12 489 LYS A N 1
ATOM 3769 C CA . LYS A 1 489 ? 12.500 56.443 0.656 1.00 72.12 489 LYS A CA 1
ATOM 3770 C C . LYS A 1 489 ? 12.352 55.817 2.048 1.00 72.12 489 LYS A C 1
ATOM 3772 O O . LYS A 1 489 ? 12.593 56.497 3.050 1.00 72.12 489 LYS A O 1
ATOM 3777 N N . CYS A 1 490 ? 11.934 54.557 2.097 1.00 75.31 490 CYS A N 1
ATOM 3778 C CA . CYS A 1 490 ? 11.757 53.793 3.326 1.00 75.31 490 CYS A CA 1
ATOM 3779 C C . CYS A 1 490 ? 12.874 52.753 3.455 1.00 75.31 490 CYS A C 1
ATOM 3781 O O . CYS A 1 490 ? 13.310 52.205 2.447 1.00 75.31 490 CYS A O 1
ATOM 3783 N N . ASP A 1 491 ? 13.337 52.524 4.680 1.00 75.06 491 ASP A N 1
ATOM 3784 C CA . ASP A 1 491 ? 14.115 51.338 5.042 1.00 75.06 491 ASP A CA 1
ATOM 3785 C C . ASP A 1 491 ? 13.118 50.275 5.512 1.00 75.06 491 ASP A C 1
ATOM 3787 O O . ASP A 1 491 ? 12.425 50.474 6.512 1.00 75.06 491 ASP A O 1
ATOM 3791 N N . GLU A 1 492 ? 13.004 49.204 4.735 1.00 62.59 492 GLU A N 1
ATOM 3792 C CA . GLU A 1 492 ? 11.990 48.160 4.872 1.00 62.59 492 GLU A CA 1
ATOM 3793 C C . GLU A 1 492 ? 12.418 46.934 5.661 1.00 62.59 492 GLU A C 1
ATOM 3795 O O . GLU A 1 492 ? 11.623 46.021 5.857 1.00 62.59 492 GLU A O 1
ATOM 3800 N N . HIS A 1 493 ? 13.636 46.953 6.193 1.00 57.00 493 HIS A N 1
ATOM 3801 C CA . HIS A 1 493 ? 14.162 45.871 7.019 1.00 57.00 493 HIS A CA 1
ATOM 3802 C C . HIS A 1 493 ? 14.011 46.154 8.517 1.00 57.00 493 HIS A C 1
ATOM 3804 O O . HIS A 1 493 ? 14.533 45.410 9.345 1.00 57.00 493 HIS A O 1
ATOM 3810 N N . ARG A 1 494 ? 13.305 47.234 8.887 1.00 61.22 494 ARG A N 1
ATOM 3811 C CA . ARG A 1 494 ? 13.108 47.639 10.282 1.00 61.22 494 ARG A CA 1
ATOM 3812 C C . ARG A 1 494 ? 11.626 47.730 10.661 1.00 61.22 494 ARG A C 1
ATOM 3814 O O . ARG A 1 494 ? 10.847 48.312 9.903 1.00 61.22 494 ARG A O 1
ATOM 3821 N N . PRO A 1 495 ? 11.245 47.279 11.876 1.00 57.91 495 PRO A N 1
ATOM 3822 C CA . PRO A 1 495 ? 9.866 47.372 12.371 1.00 57.91 495 PRO A CA 1
ATOM 3823 C C . PRO A 1 495 ? 9.308 48.805 12.339 1.00 57.91 495 PRO A C 1
ATOM 3825 O O . PRO A 1 495 ? 8.137 49.019 12.044 1.00 57.91 495 PRO A O 1
ATOM 3828 N N . ILE A 1 496 ? 10.164 49.807 12.573 1.00 74.31 496 ILE A N 1
ATOM 3829 C CA . ILE A 1 496 ? 9.873 51.236 12.394 1.00 74.31 496 ILE A CA 1
ATOM 3830 C C . ILE A 1 496 ? 11.021 51.837 11.577 1.00 74.31 496 ILE A C 1
ATOM 3832 O O . ILE A 1 496 ? 12.177 51.791 12.001 1.00 74.31 496 ILE A O 1
ATOM 3836 N N . CYS A 1 497 ? 10.729 52.396 10.400 1.00 80.25 497 CYS A N 1
ATOM 3837 C CA . CYS A 1 497 ? 11.778 52.915 9.523 1.00 80.25 497 CYS A CA 1
ATOM 3838 C C . CYS A 1 497 ? 12.375 54.226 10.066 1.00 80.25 497 CYS A C 1
ATOM 3840 O O . CYS A 1 497 ? 11.663 55.080 10.604 1.00 80.25 497 CYS A O 1
ATOM 3842 N N . GLU A 1 498 ? 13.678 54.442 9.860 1.00 81.44 498 GLU A N 1
ATOM 3843 C CA . GLU A 1 498 ? 14.385 55.630 10.373 1.00 81.44 498 GLU A CA 1
ATOM 3844 C C . GLU A 1 498 ? 13.769 56.950 9.903 1.00 81.44 498 GLU A C 1
ATOM 3846 O O . GLU A 1 498 ? 13.788 57.950 10.619 1.00 81.44 498 GLU A O 1
ATOM 3851 N N . ASN A 1 499 ? 13.182 56.963 8.708 1.00 82.94 499 ASN A N 1
ATOM 3852 C CA . ASN A 1 499 ? 12.581 58.160 8.134 1.00 82.94 499 ASN A CA 1
ATOM 3853 C C . ASN A 1 499 ? 11.261 58.549 8.835 1.00 82.94 499 ASN A C 1
ATOM 3855 O O . ASN A 1 499 ? 10.893 59.729 8.884 1.00 82.94 499 ASN A O 1
ATOM 3859 N N . CYS A 1 500 ? 10.548 57.575 9.406 1.00 83.25 500 CYS A N 1
ATOM 3860 C CA . CYS A 1 500 ? 9.424 57.825 10.304 1.00 83.25 500 CYS A CA 1
ATOM 3861 C C . CYS A 1 500 ? 9.917 58.212 11.701 1.00 83.25 500 CYS A C 1
ATOM 3863 O O . CYS A 1 500 ? 9.472 59.236 12.221 1.00 83.25 500 CYS A O 1
ATOM 3865 N N . THR A 1 501 ? 10.910 57.501 12.241 1.00 84.38 501 THR A N 1
ATOM 3866 C CA . THR A 1 501 ? 11.496 57.775 13.564 1.00 84.38 501 THR A CA 1
ATOM 3867 C C . THR A 1 501 ? 12.072 59.187 13.671 1.00 84.38 501 THR A C 1
ATOM 3869 O O . THR A 1 501 ? 11.722 59.939 14.579 1.00 84.38 501 THR A O 1
ATOM 3872 N N . ARG A 1 502 ? 12.901 59.610 12.707 1.00 81.81 502 ARG A N 1
ATOM 3873 C CA . ARG A 1 502 ? 13.588 60.915 12.737 1.00 81.81 502 ARG A CA 1
ATOM 3874 C C . ARG A 1 502 ? 12.628 62.096 12.642 1.00 81.81 502 ARG A C 1
ATOM 3876 O O . ARG A 1 502 ? 12.901 63.170 13.162 1.00 81.81 502 ARG A O 1
ATOM 3883 N N . ALA A 1 503 ? 11.500 61.893 11.975 1.00 79.62 503 ALA A N 1
ATOM 3884 C CA . ALA A 1 503 ? 10.454 62.895 11.847 1.00 79.62 503 ALA A CA 1
ATOM 3885 C C . ALA A 1 503 ? 9.396 62.798 12.962 1.00 79.62 503 ALA A C 1
ATOM 3887 O O . ALA A 1 503 ? 8.413 63.534 12.903 1.00 79.62 503 ALA A O 1
ATOM 3888 N N . LYS A 1 504 ? 9.584 61.896 13.942 1.00 80.12 504 LYS A N 1
ATOM 3889 C CA . LYS A 1 504 ? 8.628 61.576 15.015 1.00 80.12 504 LYS A CA 1
ATOM 3890 C C . LYS A 1 504 ? 7.228 61.253 14.479 1.00 80.12 504 LYS A C 1
ATOM 3892 O O . LYS A 1 504 ? 6.232 61.815 14.922 1.00 80.12 504 LYS A O 1
ATOM 3897 N N . ARG A 1 505 ? 7.161 60.378 13.473 1.00 79.94 505 ARG A N 1
ATOM 3898 C CA . ARG A 1 505 ? 5.920 59.960 12.805 1.00 79.94 505 ARG A CA 1
ATOM 3899 C C . ARG A 1 505 ? 5.661 58.481 13.015 1.00 79.94 505 ARG A C 1
ATOM 3901 O O . ARG A 1 505 ? 6.594 57.686 13.057 1.00 79.94 505 ARG A O 1
ATOM 3908 N N . GLU A 1 506 ? 4.388 58.123 13.041 1.00 75.31 506 GLU A N 1
ATOM 3909 C CA . GLU A 1 506 ? 3.949 56.738 13.154 1.00 75.31 506 GLU A CA 1
ATOM 3910 C C . GLU A 1 506 ? 4.271 55.944 11.875 1.00 75.31 506 GLU A C 1
ATOM 3912 O O . GLU A 1 506 ? 3.977 56.374 10.752 1.00 75.31 506 GLU A O 1
ATOM 3917 N N . CYS A 1 507 ? 4.938 54.798 12.028 1.00 77.62 507 CYS A N 1
ATOM 3918 C CA . CYS A 1 507 ? 5.365 53.945 10.921 1.00 77.62 507 CYS A CA 1
ATOM 3919 C C . CYS A 1 507 ? 4.377 52.791 10.742 1.00 77.62 507 CYS A C 1
ATOM 3921 O O . CYS A 1 507 ? 4.401 51.838 11.509 1.00 77.62 507 CYS A O 1
ATOM 3923 N N . SER A 1 508 ? 3.521 52.879 9.722 1.00 74.75 508 SER A N 1
ATOM 3924 C CA . SER A 1 508 ? 2.493 51.868 9.449 1.00 74.75 508 SER A CA 1
ATOM 3925 C C . SER A 1 508 ? 2.948 50.879 8.368 1.00 74.75 508 SER A C 1
ATOM 3927 O O . SER A 1 508 ? 3.211 51.274 7.225 1.00 74.75 508 SER A O 1
ATOM 3929 N N . TRP A 1 509 ? 3.030 49.598 8.731 1.00 69.06 509 TRP A N 1
ATOM 3930 C CA . TRP A 1 509 ? 3.263 48.457 7.838 1.00 69.06 509 TRP A CA 1
ATOM 3931 C C . TRP A 1 509 ? 1.952 47.683 7.657 1.00 69.06 509 TRP A C 1
ATOM 3933 O O . TRP A 1 509 ? 1.250 47.447 8.635 1.00 69.06 509 TRP A O 1
ATOM 3943 N N . ASN A 1 510 ? 1.598 47.297 6.426 1.00 48.25 510 ASN A N 1
ATOM 3944 C CA . ASN A 1 510 ? 0.434 46.433 6.209 1.00 48.25 510 ASN A CA 1
ATOM 3945 C C . ASN A 1 510 ? 0.815 45.002 6.615 1.00 48.25 510 ASN A C 1
ATOM 3947 O O . ASN A 1 510 ? 1.433 44.292 5.827 1.00 48.25 510 ASN A O 1
ATOM 3951 N N . HIS A 1 511 ? 0.453 44.605 7.831 1.00 38.62 511 HIS A N 1
ATOM 3952 C CA . HIS A 1 511 ? 0.489 43.221 8.292 1.00 38.62 511 HIS A CA 1
ATOM 3953 C C . HIS A 1 511 ? -0.939 42.788 8.629 1.00 38.62 511 HIS A C 1
ATOM 3955 O O . HIS A 1 511 ? -1.505 43.266 9.604 1.00 38.62 511 HIS A O 1
ATOM 3961 N N . GLU A 1 512 ? -1.500 41.863 7.853 1.00 32.12 512 GLU A N 1
ATOM 3962 C CA . GLU A 1 512 ? -2.616 41.025 8.300 1.00 32.12 512 GLU A CA 1
ATOM 3963 C C . GLU A 1 512 ? -2.190 39.555 8.228 1.00 32.12 512 GLU A C 1
ATOM 3965 O O . GLU A 1 512 ? -2.434 38.861 7.249 1.00 32.12 512 GLU A O 1
ATOM 3970 N N . ILE A 1 513 ? -1.524 39.108 9.299 1.00 26.95 513 ILE A N 1
ATOM 3971 C CA . ILE A 1 513 ? -1.696 37.781 9.903 1.00 26.95 513 ILE A CA 1
ATOM 3972 C C . ILE A 1 513 ? -1.725 37.983 11.438 1.00 26.95 513 ILE A C 1
ATOM 3974 O O . ILE A 1 513 ? -0.745 38.459 12.004 1.00 26.95 513 ILE A O 1
ATOM 3978 N N . ARG A 1 514 ? -2.836 37.532 12.062 1.00 25.92 514 ARG A N 1
ATOM 3979 C CA . ARG A 1 514 ? -3.083 37.125 13.478 1.00 25.92 514 ARG A CA 1
ATOM 3980 C C . ARG A 1 514 ? -3.272 38.170 14.610 1.00 25.92 514 ARG A C 1
ATOM 3982 O O . ARG A 1 514 ? -2.306 38.731 15.102 1.00 25.92 514 ARG A O 1
ATOM 3989 N N . MET A 1 515 ? -4.495 38.267 15.164 1.00 22.64 515 MET A N 1
ATOM 3990 C CA . MET A 1 515 ? -5.030 37.620 16.402 1.00 22.64 515 MET A CA 1
ATOM 3991 C C . MET A 1 515 ? -6.306 38.348 16.909 1.00 22.64 515 MET A C 1
ATOM 3993 O O . MET A 1 515 ? -6.508 39.529 16.660 1.00 22.64 515 MET A O 1
ATOM 3997 N N . SER A 1 516 ? -7.178 37.594 17.583 1.00 28.88 516 SER A N 1
ATOM 3998 C CA . SER A 1 516 ? -8.559 37.858 18.037 1.00 28.88 516 SER A CA 1
ATOM 3999 C C . SER A 1 516 ? -8.768 38.948 19.107 1.00 28.88 516 SER A C 1
ATOM 4001 O O . SER A 1 516 ? -7.966 39.023 20.032 1.00 28.88 516 SER A O 1
ATOM 4003 N N . HIS A 1 517 ? -9.913 39.657 19.076 1.00 25.55 517 HIS A N 1
ATOM 4004 C CA . HIS A 1 517 ? -10.928 39.708 20.160 1.00 25.55 517 HIS A CA 1
ATOM 4005 C C . HIS A 1 517 ? -12.112 40.655 19.833 1.00 25.55 517 HIS A C 1
ATOM 4007 O O . HIS A 1 517 ? -11.919 41.820 19.517 1.00 25.55 517 HIS A O 1
ATOM 4013 N N . ASP A 1 518 ? -13.318 40.096 19.974 1.00 25.28 518 ASP A N 1
ATOM 4014 C CA . ASP A 1 518 ? -14.593 40.654 20.458 1.00 25.28 518 ASP A CA 1
ATOM 4015 C C . ASP A 1 518 ? -15.321 41.889 19.876 1.00 25.28 518 ASP A C 1
ATOM 4017 O O . ASP A 1 518 ? -14.789 42.970 19.656 1.00 25.28 518 ASP A O 1
ATOM 4021 N N . ALA A 1 519 ? -16.650 41.686 19.879 1.00 23.98 519 ALA A N 1
ATOM 4022 C CA . ALA A 1 519 ? -17.754 42.630 20.091 1.00 23.98 519 ALA A CA 1
ATOM 4023 C C . ALA A 1 519 ? -18.415 43.342 18.885 1.00 23.98 519 ALA A C 1
ATOM 4025 O O . ALA A 1 519 ? -18.045 44.430 18.472 1.00 23.98 519 ALA A O 1
ATOM 4026 N N . ARG A 1 520 ? -19.538 42.728 18.470 1.00 23.70 520 ARG A N 1
ATOM 4027 C CA . ARG A 1 520 ? -20.913 43.280 18.373 1.00 23.70 520 ARG A CA 1
ATOM 4028 C C . ARG A 1 520 ? -21.169 44.621 17.657 1.00 23.70 520 ARG A C 1
ATOM 4030 O O . ARG A 1 520 ? -20.714 45.671 18.085 1.00 23.70 520 ARG A O 1
ATOM 4037 N N . SER A 1 521 ? -22.190 44.560 16.788 1.00 23.36 521 SER A N 1
ATOM 4038 C CA . SER A 1 521 ? -23.454 45.350 16.777 1.00 23.36 521 SER A CA 1
ATOM 4039 C C . SER A 1 521 ? -23.798 45.883 15.369 1.00 23.36 521 SER A C 1
ATOM 4041 O O . SER A 1 521 ? -22.996 46.557 14.741 1.00 23.36 521 SER A O 1
ATOM 4043 N N . SER A 1 522 ? -24.857 45.329 14.747 1.00 24.45 522 SER A N 1
ATOM 4044 C CA . SER A 1 522 ? -26.174 45.964 14.461 1.00 24.45 522 SER A CA 1
ATOM 4045 C C . SER A 1 522 ? -26.098 47.131 13.459 1.00 24.45 522 SER A C 1
ATOM 4047 O O . SER A 1 522 ? -25.381 48.085 13.708 1.00 24.45 522 SER A O 1
ATOM 4049 N N . SER A 1 523 ? -26.822 47.224 12.338 1.00 24.23 523 SER A N 1
ATOM 4050 C CA . SER A 1 523 ? -28.289 47.236 12.098 1.00 24.23 523 SER A CA 1
ATOM 4051 C C . SER A 1 523 ? -28.479 47.912 10.706 1.00 24.23 523 SER A C 1
ATOM 4053 O O . SER A 1 523 ? -27.612 48.694 10.331 1.00 24.23 523 SER A O 1
ATOM 4055 N N . PHE A 1 524 ? -29.416 47.577 9.805 1.00 23.64 524 PHE A N 1
ATOM 4056 C CA . PHE A 1 524 ? -30.816 48.055 9.656 1.00 23.64 524 PHE A CA 1
ATOM 4057 C C . PHE A 1 524 ? -31.326 47.515 8.278 1.00 23.64 524 PHE A C 1
ATOM 4059 O O . PHE A 1 524 ? -30.575 47.585 7.311 1.00 23.64 524 PHE A O 1
ATOM 4066 N N . SER A 1 525 ? -32.443 46.762 8.201 1.00 23.52 525 SER A N 1
ATOM 4067 C CA . SER A 1 525 ? -33.810 47.125 7.704 1.00 23.52 525 SER A CA 1
ATOM 4068 C C . SER A 1 525 ? -33.948 47.511 6.212 1.00 23.52 525 SER A C 1
ATOM 4070 O O . SER A 1 525 ? -33.118 48.266 5.731 1.00 23.52 525 SER A O 1
ATOM 4072 N N . ALA A 1 526 ? -35.013 47.254 5.438 1.00 25.30 526 ALA A N 1
ATOM 4073 C CA . ALA A 1 526 ? -36.218 46.405 5.467 1.00 25.30 526 ALA A CA 1
ATOM 4074 C C . ALA A 1 526 ? -36.982 46.649 4.126 1.00 25.30 526 ALA A C 1
ATOM 4076 O O . ALA A 1 526 ? -37.157 47.804 3.754 1.00 25.30 526 ALA A O 1
ATOM 4077 N N . GLY A 1 527 ? -37.420 45.606 3.400 1.00 23.97 527 GLY A N 1
ATOM 4078 C CA . GLY A 1 527 ? -38.835 45.352 3.014 1.00 23.97 527 GLY A CA 1
ATOM 4079 C C . GLY A 1 527 ? -39.195 45.670 1.538 1.00 23.97 527 GLY A C 1
ATOM 4080 O O . GLY A 1 527 ? -38.389 46.323 0.880 1.00 23.97 527 GLY A O 1
ATOM 4081 N N . PRO A 1 528 ? -40.400 45.329 1.005 1.00 30.17 528 PRO A N 1
ATOM 4082 C CA . PRO A 1 528 ? -41.338 44.226 1.327 1.00 30.17 528 PRO A CA 1
ATOM 4083 C C . PRO A 1 528 ? -41.945 43.464 0.090 1.00 30.17 528 PRO A C 1
ATOM 4085 O O . PRO A 1 528 ? -42.161 44.076 -0.943 1.00 30.17 528 PRO A O 1
ATOM 4088 N N . GLY A 1 529 ? -42.290 42.165 0.266 1.00 22.27 529 GLY A N 1
ATOM 4089 C CA . GLY A 1 529 ? -43.355 41.291 -0.345 1.00 22.27 529 GLY A CA 1
ATOM 4090 C C . GLY A 1 529 ? -43.768 41.317 -1.849 1.00 22.27 529 GLY A C 1
ATOM 4091 O O . GLY A 1 529 ? -43.453 42.273 -2.543 1.00 22.27 529 GLY A O 1
ATOM 4092 N N . PRO A 1 530 ? -44.551 40.326 -2.379 1.00 29.30 530 PRO A N 1
ATOM 4093 C CA . PRO A 1 530 ? -45.351 39.295 -1.692 1.00 29.30 530 PRO A CA 1
ATOM 4094 C C . PRO A 1 530 ? -45.163 37.824 -2.179 1.00 29.30 530 PRO A C 1
ATOM 4096 O O . PRO A 1 530 ? -44.389 37.516 -3.078 1.00 29.30 530 PRO A O 1
ATOM 4099 N N . ALA A 1 5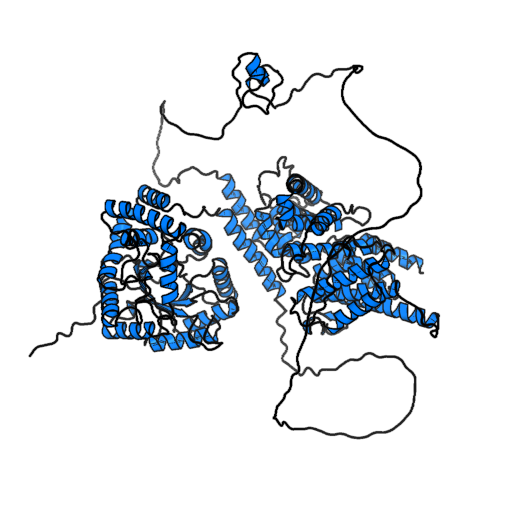31 ? -45.898 36.929 -1.510 1.00 22.61 531 ALA A N 1
ATOM 4100 C CA . ALA A 1 531 ? -45.779 35.472 -1.393 1.00 22.61 531 ALA A CA 1
ATOM 4101 C C . ALA A 1 531 ? -46.178 34.594 -2.601 1.00 22.61 531 ALA A C 1
ATOM 4103 O O . ALA A 1 531 ? -47.073 34.963 -3.361 1.00 22.61 531 ALA A O 1
ATOM 4104 N N . ARG A 1 532 ? -45.616 33.366 -2.643 1.00 24.73 532 ARG A N 1
ATOM 4105 C CA . ARG A 1 532 ? -46.326 32.088 -2.907 1.00 24.73 532 ARG A CA 1
ATOM 4106 C C . ARG A 1 532 ? -45.479 30.845 -2.535 1.00 24.73 532 ARG A C 1
ATOM 4108 O O . ARG A 1 532 ? -44.428 30.617 -3.114 1.00 24.73 532 ARG A O 1
ATOM 4115 N N . ASP A 1 533 ? -45.986 30.120 -1.536 1.00 23.02 533 ASP A N 1
ATOM 4116 C CA . ASP A 1 533 ? -46.012 28.670 -1.255 1.00 23.02 533 ASP A CA 1
ATOM 4117 C C . ASP A 1 533 ? -44.773 27.745 -1.387 1.00 23.02 533 ASP A C 1
ATOM 4119 O O . ASP A 1 533 ? -44.309 27.405 -2.469 1.00 23.02 533 ASP A O 1
ATOM 4123 N N . PHE A 1 534 ? -44.343 27.276 -0.203 1.00 24.44 534 PHE A N 1
ATOM 4124 C CA . PHE A 1 534 ? -43.812 25.963 0.217 1.00 24.44 534 PHE A CA 1
ATOM 4125 C C . PHE A 1 534 ? -43.326 24.936 -0.831 1.00 24.44 534 PHE A C 1
ATOM 4127 O O . PHE A 1 534 ? -44.135 24.338 -1.530 1.00 24.44 534 PHE A O 1
ATOM 4134 N N . HIS A 1 535 ? -42.037 24.567 -0.759 1.00 24.83 535 HIS A N 1
ATOM 4135 C CA . HIS A 1 535 ? -41.561 23.195 -0.483 1.00 24.83 535 HIS A CA 1
ATOM 4136 C C . HIS A 1 535 ? -40.052 23.189 -0.141 1.00 24.83 535 HIS A C 1
ATOM 4138 O O . HIS A 1 535 ? -39.342 24.154 -0.400 1.00 24.83 535 HIS A O 1
ATOM 4144 N N . ALA A 1 536 ? -39.629 22.137 0.561 1.00 26.00 536 ALA A N 1
ATOM 4145 C CA . ALA A 1 536 ? -38.463 22.043 1.436 1.00 26.00 536 ALA A CA 1
ATOM 4146 C C . ALA A 1 536 ? -37.092 21.841 0.748 1.00 26.00 536 ALA A C 1
ATOM 4148 O O . ALA A 1 536 ? -37.017 21.477 -0.420 1.00 26.00 536 ALA A O 1
ATOM 4149 N N . ASP A 1 537 ? -36.056 22.003 1.584 1.00 28.19 537 ASP A N 1
ATOM 4150 C CA . ASP A 1 537 ? -34.635 21.630 1.458 1.00 28.19 537 ASP A CA 1
ATOM 4151 C C . ASP A 1 537 ? -33.663 22.661 0.853 1.00 28.19 537 ASP A C 1
ATOM 4153 O O . ASP A 1 537 ? -33.482 22.781 -0.354 1.00 28.19 537 ASP A O 1
ATOM 4157 N N . ASN A 1 538 ? -32.954 23.356 1.754 1.00 25.47 538 ASN A N 1
ATOM 4158 C CA . ASN A 1 538 ? -31.783 24.185 1.470 1.00 25.47 538 ASN A CA 1
ATOM 4159 C C . ASN A 1 538 ? -30.555 23.570 2.180 1.00 25.47 538 ASN A C 1
ATOM 4161 O O . ASN A 1 538 ? -30.592 23.433 3.408 1.00 25.47 538 ASN A O 1
ATOM 4165 N N . PRO A 1 539 ? -29.464 23.214 1.478 1.00 29.69 539 PRO A N 1
ATOM 4166 C CA . PRO A 1 539 ? -28.171 22.977 2.105 1.00 29.69 539 PRO A CA 1
ATOM 4167 C C . PRO A 1 539 ? -27.504 24.318 2.454 1.00 29.69 539 PRO A C 1
ATOM 4169 O O . PRO A 1 539 ? -27.609 25.300 1.724 1.00 29.69 539 PRO A O 1
ATOM 4172 N N . VAL A 1 540 ? -26.820 24.348 3.596 1.00 27.50 540 VAL A N 1
ATOM 4173 C CA . VAL A 1 540 ? -26.097 25.512 4.123 1.00 27.50 540 VAL A CA 1
ATOM 4174 C C . VAL A 1 540 ? -24.950 25.900 3.178 1.00 27.50 540 VAL A C 1
ATOM 4176 O O . VAL A 1 540 ? -24.023 25.120 2.959 1.00 27.50 540 VAL A O 1
ATOM 4179 N N . GLU A 1 541 ? -25.020 27.113 2.627 1.00 26.33 541 GLU A N 1
ATOM 4180 C CA . GLU A 1 541 ? -23.961 27.764 1.852 1.00 26.33 541 GLU A CA 1
ATOM 4181 C C . GLU A 1 541 ? -22.750 28.090 2.737 1.00 26.33 541 GLU A C 1
ATOM 4183 O O . GLU A 1 541 ? -22.883 28.684 3.807 1.00 26.33 541 GLU A O 1
ATOM 4188 N N . GLY A 1 542 ? -21.552 27.728 2.270 1.00 28.11 542 GLY A N 1
ATOM 4189 C CA . GLY A 1 542 ? -20.310 28.067 2.964 1.00 28.11 542 GLY A CA 1
ATOM 4190 C C . GLY A 1 542 ? -19.066 27.293 2.532 1.00 28.11 542 GLY A C 1
ATOM 4191 O O . GLY A 1 542 ? -18.189 27.084 3.356 1.00 28.11 542 GLY A O 1
ATOM 4192 N N . THR A 1 543 ? -18.961 26.844 1.278 1.00 25.08 543 THR A N 1
ATOM 4193 C CA . THR A 1 543 ? -17.679 26.435 0.677 1.00 25.08 543 THR A CA 1
ATOM 4194 C C . THR A 1 543 ? -17.665 26.836 -0.795 1.00 25.08 543 THR A C 1
ATOM 4196 O O . THR A 1 543 ? -18.652 26.687 -1.512 1.00 25.08 543 THR A O 1
ATOM 4199 N N . THR A 1 544 ? -16.551 27.408 -1.235 1.00 26.73 544 THR A N 1
ATOM 4200 C CA . THR A 1 544 ? -16.291 27.864 -2.603 1.00 26.73 544 THR A CA 1
ATOM 4201 C C . THR A 1 544 ? -16.468 26.721 -3.607 1.00 26.73 544 THR A C 1
ATOM 4203 O O . THR A 1 544 ? -15.647 25.813 -3.712 1.00 26.73 544 THR A O 1
ATOM 4206 N N . THR A 1 545 ? -17.555 26.774 -4.373 1.00 26.47 545 THR A N 1
ATOM 4207 C CA . THR A 1 545 ? -17.998 25.776 -5.362 1.00 26.47 545 THR A CA 1
ATOM 4208 C C . THR A 1 545 ? -17.112 25.664 -6.609 1.00 26.47 545 THR A C 1
ATOM 4210 O O . THR A 1 545 ? -17.310 24.761 -7.423 1.00 26.47 545 THR A O 1
ATOM 4213 N N . THR A 1 546 ? -16.098 26.515 -6.764 1.00 27.12 546 THR A N 1
ATOM 4214 C CA . THR A 1 546 ? -15.162 26.480 -7.898 1.00 27.12 546 THR A CA 1
ATOM 4215 C C . THR A 1 546 ? -14.154 25.329 -7.821 1.00 27.12 546 THR A C 1
ATOM 4217 O O . THR A 1 546 ? -13.769 24.792 -8.857 1.00 27.12 546 THR A O 1
ATOM 4220 N N . ASP A 1 547 ? -13.801 24.864 -6.621 1.00 35.91 547 ASP A N 1
ATOM 4221 C CA . ASP A 1 547 ? -12.751 23.852 -6.423 1.00 35.91 547 ASP A CA 1
ATOM 4222 C C . ASP A 1 547 ? -13.271 22.400 -6.581 1.00 35.91 547 ASP A C 1
ATOM 4224 O O . ASP A 1 547 ? -12.568 21.480 -7.006 1.00 35.91 547 ASP A O 1
ATOM 4228 N N . PHE A 1 548 ? -14.569 22.189 -6.334 1.00 27.70 548 PHE A N 1
ATOM 4229 C CA . PHE A 1 548 ? -15.218 20.872 -6.419 1.00 27.70 548 PHE A CA 1
ATOM 4230 C C . PHE A 1 548 ? -15.613 20.474 -7.859 1.00 27.70 548 PHE A C 1
ATOM 4232 O O . PHE A 1 548 ? -15.700 19.286 -8.186 1.00 27.70 548 PHE A O 1
ATOM 4239 N N . LEU A 1 549 ? -15.840 21.457 -8.740 1.00 29.34 549 LEU A N 1
ATOM 4240 C CA . LEU A 1 549 ? -16.240 21.245 -10.140 1.00 29.34 549 LEU A CA 1
ATOM 4241 C C . LEU A 1 549 ? -15.048 20.969 -11.076 1.00 29.34 549 LEU A C 1
ATOM 4243 O O . LEU A 1 549 ? -15.189 20.169 -12.004 1.00 29.34 549 LEU A O 1
ATOM 4247 N N . GLY A 1 550 ? -13.872 21.555 -10.814 1.00 32.09 550 GLY A N 1
ATOM 4248 C CA . GLY A 1 550 ? -12.641 21.271 -11.569 1.00 32.09 550 GLY A CA 1
ATOM 4249 C C . GLY A 1 550 ? -12.130 19.840 -11.354 1.00 32.09 550 GLY A C 1
ATOM 4250 O O . GLY A 1 550 ? -11.846 19.121 -12.313 1.00 32.09 550 GLY A O 1
ATOM 4251 N N . ARG A 1 551 ? -12.128 19.369 -10.098 1.00 36.81 551 ARG A N 1
ATOM 4252 C CA . ARG A 1 551 ? -11.593 18.048 -9.706 1.00 36.81 551 ARG A CA 1
ATOM 4253 C C . ARG A 1 551 ? -12.457 16.865 -10.177 1.00 36.81 551 ARG A C 1
ATOM 4255 O O . ARG A 1 551 ? 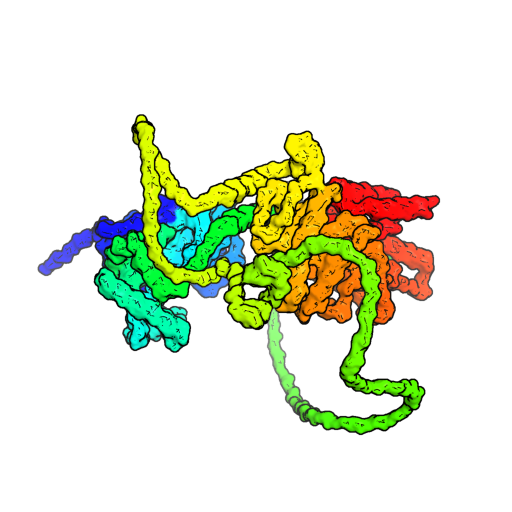-11.921 15.815 -10.524 1.00 36.81 551 ARG A O 1
ATOM 4262 N N . LYS A 1 552 ? -13.785 17.034 -10.290 1.00 35.75 552 LYS A N 1
ATOM 4263 C CA . LYS A 1 552 ? -14.686 16.030 -10.904 1.00 35.75 552 LYS A CA 1
ATOM 4264 C C . LYS A 1 552 ? -14.536 15.921 -12.430 1.00 35.75 552 LYS A C 1
ATOM 4266 O O . LYS A 1 552 ? -14.812 14.854 -12.976 1.00 35.75 552 LYS A O 1
ATOM 4271 N N . ARG A 1 553 ? -14.111 16.986 -13.128 1.00 38.19 553 ARG A N 1
ATOM 4272 C CA . ARG A 1 553 ? -13.872 16.956 -14.588 1.00 38.19 553 ARG A CA 1
ATOM 4273 C C . ARG A 1 553 ? -12.623 16.157 -14.948 1.00 38.19 553 ARG A C 1
ATOM 4275 O O . ARG A 1 553 ? -12.693 15.328 -15.849 1.00 38.19 553 ARG A O 1
ATOM 4282 N N . TRP A 1 554 ? -11.539 16.335 -14.197 1.00 40.94 554 TRP A N 1
ATOM 4283 C CA . TRP A 1 554 ? -10.288 15.597 -14.396 1.00 40.94 554 TRP A CA 1
ATOM 4284 C C . TRP A 1 554 ? -10.457 14.073 -14.280 1.00 40.94 554 TRP A C 1
ATOM 4286 O O . TRP A 1 554 ? -10.016 13.326 -15.153 1.00 40.94 554 TRP A O 1
ATOM 4296 N N . LEU A 1 555 ? -11.203 13.613 -13.269 1.00 40.03 555 LEU A N 1
ATOM 4297 C CA . LEU A 1 555 ? -11.542 12.194 -13.080 1.00 40.03 555 LEU A CA 1
ATOM 4298 C C . LEU A 1 555 ? -12.261 11.584 -14.297 1.00 40.03 555 LEU A C 1
ATOM 4300 O O . LEU A 1 555 ? -12.102 10.399 -14.591 1.00 40.03 555 LEU A O 1
ATOM 4304 N N . ARG A 1 556 ? -13.036 12.397 -15.025 1.00 43.19 556 ARG A N 1
ATOM 4305 C CA . ARG A 1 556 ? -13.750 11.996 -16.243 1.00 43.19 556 ARG A CA 1
ATOM 4306 C C . ARG A 1 556 ? -12.823 11.890 -17.461 1.00 43.19 556 ARG A C 1
ATOM 4308 O O . ARG A 1 556 ? -13.101 11.097 -18.350 1.00 43.19 556 ARG A O 1
ATOM 4315 N N . TRP A 1 557 ? -11.729 12.654 -17.495 1.00 48.28 557 TRP A N 1
ATOM 4316 C CA . TRP A 1 557 ? -10.715 12.588 -18.557 1.00 48.28 557 TRP A CA 1
ATOM 4317 C C . TRP A 1 557 ? -9.760 11.401 -18.379 1.00 48.28 557 TRP A C 1
ATOM 4319 O O . TRP A 1 557 ? -9.400 10.754 -19.357 1.00 48.28 557 TRP A O 1
ATOM 4329 N N . MET A 1 558 ? -9.413 11.057 -17.136 1.00 45.72 558 MET A N 1
ATOM 4330 C CA . MET A 1 558 ? -8.536 9.915 -16.834 1.00 45.72 558 MET A CA 1
ATOM 4331 C C . MET A 1 558 ? -9.218 8.544 -16.979 1.00 45.72 558 MET A C 1
ATOM 4333 O O . MET A 1 558 ? -8.534 7.547 -17.166 1.00 45.72 558 MET A O 1
ATOM 4337 N N . SER A 1 559 ? -10.552 8.474 -16.891 1.00 41.31 559 SER A N 1
ATOM 4338 C CA . SER A 1 559 ? -11.320 7.213 -16.926 1.00 41.31 559 SER A CA 1
ATOM 4339 C C . SER A 1 559 ? -11.845 6.811 -18.314 1.00 41.31 559 SER A C 1
ATOM 4341 O O . SER A 1 559 ? -12.388 5.718 -18.461 1.00 41.31 559 SER A O 1
ATOM 4343 N N . GLY A 1 560 ? -11.701 7.662 -19.336 1.00 44.69 560 GLY A N 1
ATOM 4344 C CA . GLY A 1 560 ? -12.089 7.347 -20.718 1.00 44.69 560 GLY A CA 1
ATOM 4345 C C . GLY A 1 560 ? -10.991 6.612 -21.498 1.00 44.69 560 GLY A C 1
ATOM 4346 O O . GLY A 1 560 ? -9.817 6.686 -21.142 1.00 44.69 560 GLY A O 1
ATOM 4347 N N . SER A 1 561 ? -11.338 5.934 -22.595 1.00 41.97 561 SER A N 1
ATOM 4348 C CA . SER A 1 561 ? -10.359 5.503 -23.604 1.00 41.97 561 SER A CA 1
ATOM 4349 C C . SER A 1 561 ? -9.778 6.749 -24.286 1.00 41.97 561 SER A C 1
ATOM 4351 O O . SER A 1 561 ? -10.499 7.433 -25.015 1.00 41.97 561 SER A O 1
ATOM 4353 N N . CYS A 1 562 ? -8.515 7.090 -24.016 1.00 44.28 562 CYS A N 1
ATOM 4354 C CA . CYS A 1 562 ? -7.859 8.223 -24.669 1.00 44.28 562 CYS A CA 1
ATOM 4355 C C . CYS A 1 562 ? -7.484 7.839 -26.103 1.00 44.28 562 CYS A C 1
ATOM 4357 O O . CYS A 1 562 ? -6.577 7.041 -26.323 1.00 44.28 562 CYS A O 1
ATOM 4359 N N . ASP A 1 563 ? -8.170 8.424 -27.081 1.00 50.00 563 ASP A N 1
ATOM 4360 C CA . ASP A 1 563 ? -7.679 8.456 -28.453 1.00 50.00 563 ASP A CA 1
ATOM 4361 C C . ASP A 1 563 ? -6.568 9.513 -28.538 1.00 50.00 563 ASP A C 1
ATOM 4363 O O . ASP A 1 563 ? -6.819 10.716 -28.509 1.00 50.00 563 ASP A O 1
ATOM 4367 N N . TRP A 1 564 ? -5.312 9.079 -28.630 1.00 55.19 564 TRP A N 1
ATOM 4368 C CA . TRP A 1 564 ? -4.158 9.980 -28.713 1.00 55.19 564 TRP A CA 1
ATOM 4369 C C . TRP A 1 564 ? -4.204 10.921 -29.926 1.00 55.19 564 TRP A C 1
ATOM 4371 O O . TRP A 1 564 ? -3.532 11.957 -29.926 1.00 55.19 564 TRP A O 1
ATOM 4381 N N . SER A 1 565 ? -5.017 10.612 -30.944 1.00 51.66 565 SER A N 1
ATOM 4382 C CA . SER A 1 565 ? -5.239 11.504 -32.081 1.00 51.66 565 SER A CA 1
ATOM 4383 C C . SER A 1 565 ? -5.998 12.780 -31.689 1.00 51.66 565 SER A C 1
ATOM 4385 O O . SER A 1 565 ? -5.737 13.836 -32.272 1.00 51.66 565 SER A O 1
ATOM 4387 N N . SER A 1 566 ? -6.837 12.726 -30.645 1.00 49.72 566 SER A N 1
ATOM 4388 C CA . SER A 1 566 ? -7.571 13.881 -30.115 1.00 49.72 566 SER A CA 1
ATOM 4389 C C . SER A 1 566 ? -6.721 14.766 -29.204 1.00 49.72 566 SER A C 1
ATOM 4391 O O . SER A 1 566 ? -7.028 15.933 -29.038 1.00 49.72 566 SER A O 1
ATOM 4393 N N . VAL A 1 567 ? -5.630 14.257 -28.620 1.00 55.06 567 VAL A N 1
ATOM 4394 C CA . VAL A 1 567 ? -4.664 15.085 -27.860 1.00 55.06 567 VAL A CA 1
ATOM 4395 C C . VAL A 1 567 ? -3.795 15.914 -28.809 1.00 55.06 567 VAL A C 1
ATOM 4397 O O . VAL A 1 567 ? -3.265 16.957 -28.438 1.00 55.06 567 VAL A O 1
ATOM 4400 N N . ARG A 1 568 ? -3.662 15.472 -30.064 1.00 55.25 568 ARG A N 1
ATOM 4401 C CA . ARG A 1 568 ? -2.946 16.218 -31.099 1.00 55.25 568 ARG A CA 1
ATOM 4402 C C . ARG A 1 568 ? -3.773 17.358 -31.683 1.00 55.25 568 ARG A C 1
ATOM 4404 O O . ARG A 1 568 ? -3.159 18.205 -32.320 1.00 55.25 568 ARG A O 1
ATOM 4411 N N . ARG A 1 569 ? -5.101 17.391 -31.497 1.00 54.19 569 ARG A N 1
ATOM 4412 C CA . ARG A 1 569 ? -6.018 18.311 -32.190 1.00 54.19 569 ARG A CA 1
ATOM 4413 C C . ARG A 1 569 ? -6.989 19.015 -31.232 1.00 54.19 569 ARG A C 1
ATOM 4415 O O . ARG A 1 569 ? -7.462 18.397 -30.290 1.00 54.19 569 ARG A O 1
ATOM 4422 N N . ASP A 1 570 ? -7.292 20.288 -31.454 1.00 55.84 570 ASP A N 1
ATOM 4423 C CA . ASP A 1 570 ? -8.311 21.027 -30.694 1.00 55.84 570 ASP A CA 1
ATOM 4424 C C . ASP A 1 570 ? -9.749 20.745 -31.189 1.00 55.84 570 ASP A C 1
ATOM 4426 O O . ASP A 1 570 ? -9.960 19.930 -32.089 1.00 55.84 570 ASP A O 1
ATOM 4430 N N . GLU A 1 571 ? -10.761 21.403 -30.601 1.00 48.47 571 GLU A N 1
ATOM 4431 C CA . GLU A 1 571 ? -12.182 21.245 -30.979 1.00 48.47 571 GLU A CA 1
ATOM 4432 C C . GLU A 1 571 ? -12.474 21.638 -32.446 1.00 48.47 571 GLU A C 1
ATOM 4434 O O . GLU A 1 571 ? -13.485 21.212 -33.006 1.00 48.47 571 GLU A O 1
ATOM 4439 N N . SER A 1 572 ? -11.579 22.401 -33.085 1.00 44.28 572 SER A N 1
ATOM 4440 C CA . SER A 1 572 ? -11.610 22.754 -34.514 1.00 44.28 572 SER A CA 1
ATOM 4441 C C . SER A 1 572 ? -10.878 21.753 -35.417 1.00 44.28 572 SER A C 1
ATOM 4443 O O . SER A 1 572 ? -10.986 21.846 -36.641 1.00 44.28 572 SER A O 1
ATOM 4445 N N . GLY A 1 573 ? -10.177 20.768 -34.849 1.00 45.91 573 GLY A N 1
ATOM 4446 C CA . GLY A 1 573 ? -9.424 19.753 -35.588 1.00 45.91 573 GLY A CA 1
ATOM 4447 C C . GLY A 1 573 ? -7.992 20.153 -35.965 1.00 45.91 573 GLY A C 1
ATOM 4448 O O . GLY A 1 573 ? -7.325 19.369 -36.660 1.00 45.91 573 GLY A O 1
ATOM 4449 N N . ASP A 1 574 ? -7.518 21.311 -35.492 1.00 47.41 574 ASP A N 1
ATOM 4450 C CA . ASP A 1 574 ? -6.176 21.859 -35.727 1.00 47.41 574 ASP A CA 1
ATOM 4451 C C . ASP A 1 574 ? -5.190 21.432 -34.637 1.00 47.41 574 ASP A C 1
ATOM 4453 O O . ASP A 1 574 ? -5.583 21.130 -33.515 1.00 47.41 574 ASP A O 1
ATOM 4457 N N . TYR A 1 575 ? -3.888 21.385 -34.950 1.00 53.09 575 TYR A N 1
ATOM 44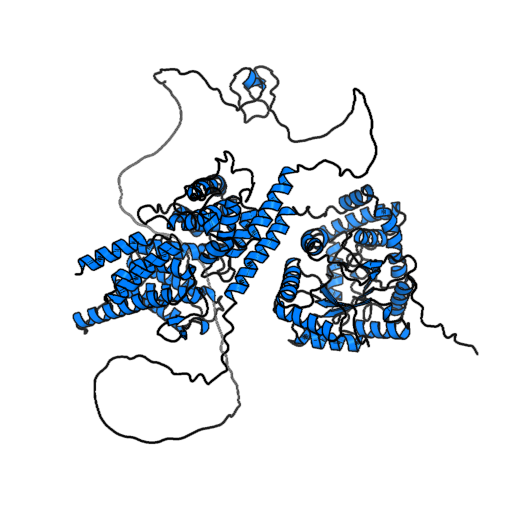58 C CA . TYR A 1 575 ? -2.886 20.958 -33.972 1.00 53.09 575 TYR A CA 1
ATOM 4459 C C . TYR A 1 575 ? -2.865 21.875 -32.744 1.00 53.09 575 TYR A C 1
ATOM 4461 O O . TYR A 1 575 ? -2.699 23.087 -32.896 1.00 53.09 575 TYR A O 1
ATOM 4469 N N . ILE A 1 576 ? -2.961 21.296 -31.536 1.00 60.12 576 ILE A N 1
ATOM 4470 C CA . ILE A 1 576 ? -2.912 22.062 -30.279 1.00 60.12 576 ILE A CA 1
ATOM 4471 C C . ILE A 1 576 ? -1.581 22.815 -30.219 1.00 60.12 576 ILE A C 1
ATOM 4473 O O . ILE A 1 576 ? -0.518 22.227 -30.009 1.00 60.12 576 ILE A O 1
ATOM 4477 N N . SER A 1 577 ? -1.639 24.125 -30.450 1.00 53.12 577 SER A N 1
ATOM 4478 C CA . SER A 1 577 ? -0.442 24.940 -30.629 1.00 53.12 577 SER A CA 1
ATOM 4479 C C . SER A 1 577 ? 0.010 25.595 -29.329 1.00 53.12 577 SER A C 1
ATOM 4481 O O . SER A 1 577 ? 1.214 25.601 -29.091 1.00 53.12 577 SER A O 1
ATOM 4483 N N . ASN A 1 578 ? -0.903 26.049 -28.455 1.00 53.72 578 ASN A N 1
ATOM 4484 C CA . ASN A 1 578 ? -0.575 26.700 -27.178 1.00 53.72 578 ASN A CA 1
ATOM 4485 C C . ASN A 1 578 ? -1.703 26.561 -26.131 1.00 53.72 578 ASN A C 1
ATOM 4487 O O . ASN A 1 578 ? -2.882 26.534 -26.480 1.00 53.72 578 ASN A O 1
ATOM 4491 N N . LEU A 1 579 ? -1.346 26.531 -24.841 1.00 54.00 579 LEU A N 1
ATOM 4492 C CA . LEU A 1 579 ? -2.272 26.828 -23.739 1.00 54.00 579 LEU A CA 1
ATOM 4493 C C . LEU A 1 579 ? -2.529 28.348 -23.677 1.00 54.00 579 LEU A C 1
ATOM 4495 O O . LEU A 1 579 ? -1.657 29.114 -24.093 1.00 54.00 579 LEU A O 1
ATOM 4499 N N . PRO A 1 580 ? -3.676 28.816 -23.148 1.00 44.06 580 PRO A N 1
ATOM 4500 C CA . PRO A 1 580 ? -3.842 30.232 -22.827 1.00 44.06 580 PRO A CA 1
ATOM 4501 C C . PRO A 1 580 ? -2.738 30.689 -21.859 1.00 44.06 580 PRO A C 1
ATOM 4503 O O . PRO A 1 580 ? -2.399 29.953 -20.930 1.00 44.06 580 PRO A O 1
ATOM 4506 N N . GLU A 1 581 ? -2.183 31.888 -22.081 1.00 45.53 581 GLU A N 1
ATOM 4507 C CA . GLU A 1 581 ? -1.142 32.489 -21.236 1.00 45.53 581 GLU A CA 1
ATOM 4508 C C . GLU A 1 581 ? -1.610 32.535 -19.771 1.00 45.53 581 GLU A C 1
ATOM 4510 O O . GLU A 1 581 ? -2.372 33.409 -19.359 1.00 45.53 581 GLU A O 1
ATOM 4515 N N . ARG A 1 582 ? -1.169 31.569 -18.959 1.00 50.00 582 ARG A N 1
ATOM 4516 C CA . ARG A 1 582 ? -1.298 31.643 -17.504 1.00 50.00 582 ARG A CA 1
ATOM 4517 C C . ARG A 1 582 ? -0.167 32.528 -16.994 1.00 50.00 582 ARG A C 1
ATOM 4519 O O . ARG A 1 582 ? 0.973 32.082 -16.897 1.00 50.00 582 ARG A O 1
ATOM 4526 N N . GLU A 1 583 ? -0.496 33.770 -16.642 1.00 42.94 583 GLU A N 1
ATOM 4527 C CA . GLU A 1 583 ? 0.440 34.704 -15.993 1.00 42.94 583 GLU A CA 1
ATOM 4528 C C . GLU A 1 583 ? 0.968 34.173 -14.646 1.00 42.94 583 GLU A C 1
ATOM 4530 O O . GLU A 1 583 ? 2.013 34.625 -14.179 1.00 42.94 583 GLU A O 1
ATOM 4535 N N . ASP A 1 584 ? 0.302 33.178 -14.043 1.00 48.72 584 ASP A N 1
ATOM 4536 C CA . ASP A 1 584 ? 0.683 32.636 -12.744 1.00 48.72 584 ASP A CA 1
ATOM 4537 C C . ASP A 1 584 ? 0.528 31.102 -12.651 1.00 48.72 584 ASP A C 1
ATOM 4539 O O . ASP A 1 584 ? -0.493 30.563 -12.229 1.00 48.72 584 ASP A O 1
ATOM 4543 N N . LEU A 1 585 ? 1.580 30.380 -13.050 1.00 51.59 585 LEU A N 1
ATOM 4544 C CA . LEU A 1 585 ? 1.745 28.932 -12.837 1.00 51.59 585 LEU A CA 1
ATOM 4545 C C . LEU A 1 585 ? 2.280 28.592 -11.424 1.00 51.59 585 LEU A C 1
ATOM 4547 O O . LEU A 1 585 ? 2.673 27.449 -11.174 1.00 51.59 585 LEU A O 1
ATOM 4551 N N . SER A 1 586 ? 2.335 29.564 -10.498 1.00 44.88 586 SER A N 1
ATOM 4552 C CA . SER A 1 586 ? 2.960 29.389 -9.174 1.00 44.88 586 SER A CA 1
ATOM 4553 C C . SER A 1 586 ? 2.013 28.894 -8.070 1.00 44.88 586 SER A C 1
ATOM 4555 O O . SER A 1 586 ? 2.479 28.547 -6.989 1.00 44.88 586 SER A O 1
ATOM 4557 N N . HIS A 1 587 ? 0.703 28.791 -8.334 1.00 42.59 587 HIS A N 1
ATOM 4558 C CA . HIS A 1 587 ? -0.323 28.609 -7.292 1.00 42.59 587 HIS A CA 1
ATOM 4559 C C . HIS A 1 587 ? -0.790 27.164 -7.012 1.00 42.59 587 HIS A C 1
ATOM 4561 O O . HIS A 1 587 ? -1.803 26.969 -6.352 1.00 42.59 587 HIS A O 1
ATOM 4567 N N . GLY A 1 588 ? -0.066 26.126 -7.445 1.00 46.34 588 GLY A N 1
ATOM 4568 C CA . GLY A 1 588 ? -0.387 24.742 -7.037 1.00 46.34 588 GLY A CA 1
ATOM 4569 C C . GLY A 1 588 ? -1.679 24.160 -7.636 1.00 46.34 588 GLY A C 1
ATOM 4570 O O . GLY A 1 588 ? -2.118 23.085 -7.233 1.00 46.34 588 GLY A O 1
ATOM 4571 N N . ASP A 1 589 ? -2.249 24.834 -8.633 1.00 53.62 589 ASP A N 1
ATOM 4572 C CA . ASP A 1 589 ? -3.360 24.369 -9.460 1.00 53.62 589 ASP A CA 1
ATOM 4573 C C . ASP A 1 589 ? -2.863 23.301 -10.454 1.00 53.62 589 ASP A C 1
ATOM 4575 O O . ASP A 1 589 ? -2.625 23.561 -11.637 1.00 53.62 589 ASP A O 1
ATOM 4579 N N . VAL A 1 590 ? -2.667 22.087 -9.940 1.00 54.94 590 VAL A N 1
ATOM 4580 C CA . VAL A 1 590 ? -2.153 20.910 -10.655 1.00 54.94 590 VAL A CA 1
ATOM 4581 C C . VAL A 1 590 ? -3.251 20.250 -11.507 1.00 54.94 590 VAL A C 1
ATOM 4583 O O . VAL A 1 590 ? -4.338 19.963 -11.008 1.00 54.94 590 VAL A O 1
ATOM 4586 N N . LEU A 1 591 ? -2.955 19.970 -12.786 1.00 62.25 591 LEU A N 1
ATOM 4587 C CA . LEU A 1 591 ? -3.836 19.281 -13.756 1.00 62.25 591 LEU A CA 1
ATOM 4588 C C . LEU A 1 591 ? -5.208 19.944 -13.961 1.00 62.25 591 LEU A C 1
ATOM 4590 O O . LEU A 1 591 ? -6.232 19.273 -14.124 1.00 62.25 591 LEU A O 1
ATOM 4594 N N . VAL A 1 592 ? -5.240 21.274 -13.964 1.00 60.16 592 VAL A N 1
ATOM 4595 C CA . VAL A 1 592 ? -6.492 22.039 -14.086 1.00 60.16 592 VAL A CA 1
ATOM 4596 C C . VAL A 1 592 ? -6.987 22.090 -15.536 1.00 60.16 592 VAL A C 1
ATOM 4598 O O . VAL A 1 592 ? -8.176 22.319 -15.774 1.00 60.16 592 VAL A O 1
ATOM 4601 N N . HIS A 1 593 ? -6.115 21.808 -16.511 1.00 68.25 593 HIS A N 1
ATOM 4602 C CA . HIS A 1 593 ? -6.469 21.745 -17.928 1.00 68.25 593 HIS A CA 1
ATOM 4603 C C . HIS A 1 593 ? -6.571 20.290 -18.452 1.00 68.25 593 HIS A C 1
ATOM 4605 O O . HIS A 1 593 ? -5.710 19.467 -18.133 1.00 68.25 593 HIS A O 1
ATOM 4611 N N . PRO A 1 594 ? -7.552 19.949 -19.318 1.00 66.31 594 PRO A N 1
ATOM 4612 C CA . PRO A 1 594 ? -7.679 18.600 -19.892 1.00 66.31 594 PRO A CA 1
ATOM 4613 C C . PRO A 1 594 ? -6.433 18.115 -20.640 1.00 66.31 594 PRO A C 1
ATOM 4615 O O . PRO A 1 594 ? -6.101 16.929 -20.618 1.00 66.31 594 PRO A O 1
ATOM 4618 N N . LEU A 1 595 ? -5.718 19.045 -21.273 1.00 74.38 595 LEU A N 1
ATOM 4619 C CA . LEU A 1 595 ? -4.439 18.758 -21.919 1.00 74.38 595 LEU A CA 1
ATOM 4620 C C . LEU A 1 595 ? -3.387 18.277 -20.914 1.00 74.38 595 LEU A C 1
ATOM 4622 O O . LEU A 1 595 ? -2.744 17.267 -21.159 1.00 74.38 595 LEU A O 1
ATOM 4626 N N . GLU A 1 596 ? -3.246 18.949 -19.769 1.00 80.31 596 GLU A N 1
ATOM 4627 C CA . GLU A 1 596 ? -2.298 18.556 -18.716 1.00 80.31 596 GLU A CA 1
ATOM 4628 C C . GLU A 1 596 ? -2.622 17.173 -18.166 1.00 80.31 596 GLU A C 1
ATOM 4630 O O . GLU A 1 596 ? -1.723 16.360 -17.979 1.00 80.31 596 GLU A O 1
ATOM 4635 N N . ALA A 1 597 ? -3.909 16.879 -17.973 1.00 75.50 597 ALA A N 1
ATOM 4636 C CA . ALA A 1 597 ? -4.368 15.553 -17.573 1.00 75.50 597 ALA A CA 1
ATOM 4637 C C . ALA A 1 597 ? -3.938 14.477 -18.580 1.00 75.50 597 ALA A C 1
ATOM 4639 O O . ALA A 1 597 ? -3.414 13.438 -18.192 1.00 75.50 597 ALA A O 1
ATOM 4640 N N . SER A 1 598 ? -4.116 14.757 -19.873 1.00 77.00 598 SER A N 1
ATOM 4641 C CA . SER A 1 598 ? -3.768 13.836 -20.961 1.00 77.00 598 SER A CA 1
ATOM 4642 C C . SER A 1 598 ? -2.254 13.650 -21.095 1.00 77.00 598 SER A C 1
ATOM 4644 O O . SER A 1 598 ? -1.781 12.530 -21.268 1.00 77.00 598 SER A O 1
ATOM 4646 N N . LEU A 1 599 ? -1.481 14.731 -20.960 1.00 85.56 599 LEU A N 1
ATOM 4647 C CA . LEU A 1 599 ? -0.018 14.689 -20.950 1.00 85.56 599 LEU A CA 1
ATOM 4648 C C . LEU A 1 599 ? 0.504 13.910 -19.739 1.00 85.56 599 LEU A C 1
ATOM 4650 O O . LEU A 1 599 ? 1.386 13.072 -19.879 1.00 85.56 599 LEU A O 1
ATOM 4654 N N . PHE A 1 600 ? -0.049 14.140 -18.551 1.00 89.19 600 PHE A N 1
ATOM 4655 C CA . PHE A 1 600 ? 0.371 13.425 -17.350 1.00 89.19 600 PHE A CA 1
ATOM 4656 C C . PHE A 1 600 ? -0.035 11.949 -17.379 1.00 89.19 600 PHE A C 1
ATOM 4658 O O . PHE A 1 600 ? 0.715 11.089 -16.926 1.00 89.19 600 PHE A O 1
ATOM 4665 N N . ARG A 1 601 ? -1.181 11.626 -17.984 1.00 81.69 601 ARG A N 1
ATOM 4666 C CA . ARG A 1 601 ? -1.561 10.243 -18.275 1.00 81.69 601 ARG A CA 1
ATOM 4667 C C . ARG A 1 601 ? -0.561 9.565 -19.208 1.00 81.69 601 ARG A C 1
ATOM 4669 O O . ARG A 1 601 ? -0.104 8.472 -18.897 1.00 81.69 601 ARG A O 1
ATOM 4676 N N . PHE A 1 602 ? -0.175 10.232 -20.296 1.00 86.00 602 PHE A N 1
ATOM 4677 C CA . PHE A 1 602 ? 0.866 9.732 -21.195 1.00 86.00 602 PHE A CA 1
ATOM 4678 C C . PHE A 1 602 ? 2.193 9.503 -20.465 1.00 86.00 602 PHE A C 1
ATOM 4680 O O . PHE A 1 602 ? 2.875 8.512 -20.721 1.00 86.00 602 PHE A O 1
ATOM 4687 N N . TYR A 1 603 ? 2.550 10.383 -19.524 1.00 92.56 603 TYR A N 1
ATOM 4688 C CA . TYR A 1 603 ? 3.715 10.162 -18.675 1.00 92.56 603 TYR A CA 1
ATOM 4689 C C . TYR A 1 603 ? 3.613 8.830 -17.922 1.00 92.56 603 TYR A C 1
ATOM 4691 O O . TYR A 1 603 ? 4.536 8.025 -17.974 1.00 92.56 603 TYR A O 1
ATOM 4699 N N . ILE A 1 604 ? 2.489 8.591 -17.245 1.00 86.94 604 ILE A N 1
ATOM 4700 C CA . ILE A 1 604 ? 2.266 7.389 -16.429 1.00 86.94 604 ILE A CA 1
ATOM 4701 C C . ILE A 1 604 ? 2.282 6.120 -17.289 1.00 86.94 604 ILE A C 1
ATOM 4703 O O . ILE A 1 604 ? 2.923 5.139 -16.925 1.00 86.94 604 ILE A O 1
ATOM 4707 N N . GLU A 1 605 ? 1.581 6.142 -18.422 1.00 81.31 605 GLU A N 1
ATOM 4708 C CA . GLU A 1 605 ? 1.375 4.960 -19.268 1.00 81.31 605 GLU A CA 1
ATOM 4709 C C . GLU A 1 605 ? 2.577 4.660 -20.176 1.00 81.31 605 GLU A C 1
ATOM 4711 O O . GLU A 1 605 ? 2.756 3.524 -20.610 1.00 81.31 605 GLU A O 1
ATOM 4716 N N . HIS A 1 606 ? 3.413 5.656 -20.484 1.00 85.62 606 HIS A N 1
ATOM 4717 C CA . HIS A 1 606 ? 4.455 5.513 -21.501 1.00 85.62 606 HIS A CA 1
ATOM 4718 C C . HIS A 1 606 ? 5.788 6.136 -21.087 1.00 85.62 606 HIS A C 1
ATOM 4720 O O . HIS A 1 606 ? 6.775 5.420 -20.924 1.00 85.62 606 HIS A O 1
ATOM 4726 N N . ALA A 1 607 ? 5.827 7.454 -20.886 1.00 90.44 607 ALA A N 1
ATOM 4727 C CA . ALA A 1 607 ? 7.091 8.183 -20.766 1.00 90.44 607 ALA A CA 1
ATOM 4728 C C . ALA A 1 607 ? 7.910 7.777 -19.519 1.00 90.44 607 ALA A C 1
ATOM 4730 O O . ALA A 1 607 ? 9.110 7.530 -19.610 1.00 90.44 607 ALA A O 1
ATOM 4731 N N . GLY A 1 608 ? 7.258 7.655 -18.360 1.00 92.06 608 GLY A N 1
ATOM 4732 C CA . GLY A 1 608 ? 7.853 7.179 -17.110 1.00 92.06 608 GLY A CA 1
ATOM 4733 C C . GLY A 1 608 ? 8.375 5.740 -17.213 1.00 92.06 608 GLY A C 1
ATOM 4734 O O . GLY A 1 608 ? 9.563 5.526 -16.965 1.00 92.06 608 GLY A O 1
ATOM 4735 N N . PRO A 1 609 ? 7.552 4.762 -17.645 1.00 89.88 609 PRO A N 1
ATOM 4736 C CA . PRO A 1 609 ? 8.000 3.388 -17.885 1.00 89.88 609 PRO A CA 1
ATOM 4737 C C . PRO A 1 609 ? 9.233 3.256 -18.793 1.00 89.88 609 PRO A C 1
ATOM 4739 O O . PRO A 1 609 ? 10.075 2.393 -18.550 1.00 89.88 609 PRO A O 1
ATOM 4742 N N . TRP A 1 610 ? 9.395 4.117 -19.806 1.00 89.88 610 TRP A N 1
ATOM 4743 C CA . TRP A 1 610 ? 10.588 4.100 -20.666 1.00 89.88 610 TRP A CA 1
ATOM 4744 C C . TRP A 1 610 ? 11.884 4.453 -19.917 1.00 89.88 610 TRP A C 1
ATOM 4746 O O . TRP A 1 610 ? 12.953 3.956 -20.280 1.00 89.88 610 TRP A O 1
ATOM 4756 N N . LEU A 1 611 ? 11.805 5.272 -18.861 1.00 91.00 611 LEU A N 1
ATOM 4757 C CA . LEU A 1 611 ? 12.945 5.608 -17.997 1.00 91.00 611 LEU A CA 1
ATOM 4758 C C . LEU A 1 611 ? 13.287 4.461 -17.023 1.00 91.00 611 LEU A C 1
ATOM 4760 O O . LEU A 1 611 ? 14.463 4.245 -16.720 1.00 91.00 611 LEU A O 1
ATOM 4764 N N . ASP A 1 612 ? 12.292 3.665 -16.616 1.00 88.56 612 ASP A N 1
ATOM 4765 C CA . ASP A 1 612 ? 12.405 2.535 -15.675 1.00 88.56 612 ASP A CA 1
ATOM 4766 C C . ASP A 1 612 ? 12.872 1.212 -16.291 1.00 88.56 612 ASP A C 1
ATOM 4768 O O . ASP A 1 612 ? 12.789 0.157 -15.668 1.00 88.56 612 ASP A O 1
ATOM 4772 N N . ILE A 1 613 ? 13.402 1.229 -17.508 1.00 87.94 613 ILE A N 1
ATOM 4773 C CA . ILE A 1 613 ? 13.734 0.015 -18.265 1.00 87.94 613 ILE A CA 1
ATOM 4774 C C . ILE A 1 613 ? 14.696 -0.962 -17.553 1.00 87.94 613 ILE A C 1
ATOM 4776 O O . ILE A 1 613 ? 14.731 -2.143 -17.893 1.00 87.94 613 ILE A O 1
ATOM 4780 N N . THR A 1 614 ? 15.463 -0.486 -16.560 1.00 85.94 614 THR A N 1
ATOM 4781 C CA . THR A 1 614 ? 16.300 -1.309 -15.666 1.00 85.94 614 THR A CA 1
ATOM 4782 C C . THR A 1 614 ? 15.877 -1.270 -14.194 1.00 85.94 614 THR A C 1
ATOM 4784 O O . THR A 1 614 ? 16.526 -1.902 -13.368 1.00 85.94 614 THR A O 1
ATOM 4787 N N . SER A 1 615 ? 14.781 -0.590 -13.844 1.00 83.62 615 SER A N 1
ATOM 4788 C CA . SER A 1 615 ? 14.256 -0.516 -12.475 1.00 83.62 615 SER A CA 1
ATOM 4789 C C . SER A 1 615 ? 13.028 -1.423 -12.315 1.00 83.62 615 SER A C 1
ATOM 4791 O O . SER A 1 615 ? 11.964 -1.119 -12.861 1.00 83.62 615 SER A O 1
ATOM 4793 N N . PRO A 1 616 ? 13.124 -2.529 -11.553 1.00 77.81 616 PRO A N 1
ATOM 4794 C CA . PRO A 1 616 ? 11.985 -3.417 -11.332 1.00 77.81 616 PRO A CA 1
ATOM 4795 C C . PRO A 1 616 ? 10.887 -2.739 -10.500 1.00 77.81 616 PRO A C 1
ATOM 4797 O O . PRO A 1 616 ? 9.712 -3.009 -10.732 1.00 77.81 616 PRO A O 1
ATOM 4800 N N . SER A 1 617 ? 11.251 -1.818 -9.602 1.00 78.88 617 SER A N 1
ATOM 4801 C CA . SER A 1 617 ? 10.313 -1.043 -8.778 1.00 78.88 617 SER A CA 1
ATOM 4802 C C . SER A 1 617 ? 9.595 0.096 -9.516 1.00 78.88 617 SER A C 1
ATOM 4804 O O . SER A 1 617 ? 8.770 0.785 -8.913 1.00 78.88 617 SER A O 1
ATOM 4806 N N . ARG A 1 618 ? 9.885 0.298 -10.812 1.00 84.31 618 ARG A N 1
ATOM 4807 C CA . ARG A 1 618 ? 9.236 1.286 -11.691 1.00 84.31 618 ARG A CA 1
ATOM 4808 C C . ARG A 1 618 ? 9.103 2.676 -11.054 1.00 84.31 618 ARG A C 1
ATOM 4810 O O . ARG A 1 618 ? 8.014 3.249 -10.960 1.00 84.31 618 ARG A O 1
ATOM 4817 N N . HIS A 1 619 ? 10.212 3.225 -10.567 1.00 88.75 619 HIS A N 1
ATOM 4818 C CA . HIS A 1 619 ? 10.200 4.493 -9.846 1.00 88.75 619 HIS A CA 1
ATOM 4819 C C . HIS A 1 619 ? 9.688 5.671 -10.691 1.00 88.75 619 HIS A C 1
ATOM 4821 O O . HIS A 1 619 ? 8.888 6.461 -10.191 1.00 88.75 619 HIS A O 1
ATOM 4827 N N . PHE A 1 620 ? 10.075 5.794 -11.959 1.00 92.31 620 PHE A N 1
ATOM 4828 C CA . PHE A 1 620 ? 9.595 6.851 -12.856 1.00 92.31 620 PHE A CA 1
ATOM 4829 C C . PHE A 1 620 ? 8.142 6.666 -13.323 1.00 92.31 620 PHE A C 1
ATOM 4831 O O . PHE A 1 620 ? 7.486 7.666 -13.602 1.00 92.31 620 PHE A O 1
ATOM 4838 N N . GLY A 1 621 ? 7.621 5.441 -13.381 1.00 86.06 621 GLY A N 1
ATOM 4839 C CA . GLY A 1 621 ? 6.250 5.105 -13.777 1.00 86.06 621 GLY A CA 1
ATOM 4840 C C . GLY A 1 621 ? 5.259 4.987 -12.614 1.00 86.06 621 GLY A C 1
ATOM 4841 O O . GLY A 1 621 ? 4.052 5.064 -12.835 1.00 86.06 621 GLY A O 1
ATOM 4842 N N . VAL A 1 622 ? 5.740 4.836 -11.373 1.00 79.94 622 VAL A N 1
ATOM 4843 C CA . VAL A 1 622 ? 4.897 4.630 -10.177 1.00 79.94 622 VAL A CA 1
ATOM 4844 C C . VAL A 1 622 ? 5.211 5.630 -9.065 1.00 79.94 622 VAL A C 1
ATOM 4846 O O . VAL A 1 622 ? 4.317 6.341 -8.601 1.00 79.94 622 VAL A O 1
ATOM 4849 N N . THR A 1 623 ? 6.467 5.721 -8.618 1.00 85.94 623 THR A N 1
ATOM 4850 C CA . THR A 1 623 ? 6.852 6.611 -7.507 1.00 85.94 623 THR A CA 1
ATOM 4851 C C . THR A 1 623 ? 6.758 8.087 -7.904 1.00 85.94 623 THR A C 1
ATOM 4853 O O . THR A 1 623 ? 6.131 8.880 -7.202 1.00 85.94 623 THR A O 1
ATOM 4856 N N . ILE A 1 624 ? 7.326 8.461 -9.050 1.00 91.88 624 ILE A N 1
ATOM 4857 C CA . ILE A 1 624 ? 7.363 9.840 -9.546 1.00 91.88 624 ILE A CA 1
ATOM 4858 C C . ILE A 1 624 ? 5.968 10.398 -9.823 1.00 91.88 624 ILE A C 1
ATOM 4860 O O . ILE A 1 624 ? 5.692 11.492 -9.329 1.00 91.88 624 ILE A O 1
ATOM 4864 N N . PRO A 1 625 ? 5.043 9.685 -10.494 1.00 88.31 625 PRO A N 1
ATOM 4865 C CA . PRO A 1 625 ? 3.688 10.183 -10.669 1.00 88.31 625 PRO A CA 1
ATOM 4866 C C . PRO A 1 625 ? 2.963 10.437 -9.355 1.00 88.31 625 PRO A C 1
ATOM 4868 O O . PRO A 1 625 ? 2.206 11.395 -9.282 1.00 88.31 625 PRO A O 1
ATOM 4871 N N . ARG A 1 626 ? 3.212 9.637 -8.307 1.00 80.00 626 ARG A N 1
ATOM 4872 C CA . ARG A 1 626 ? 2.646 9.871 -6.967 1.00 80.00 626 ARG A CA 1
ATOM 4873 C C . ARG A 1 626 ? 3.217 11.131 -6.318 1.00 80.00 626 ARG A C 1
ATOM 4875 O O . ARG A 1 626 ? 2.470 11.906 -5.728 1.00 80.00 626 ARG A O 1
ATOM 4882 N N . LEU A 1 627 ? 4.524 11.353 -6.439 1.00 83.50 627 LEU A N 1
ATOM 4883 C CA . LEU A 1 627 ? 5.196 12.520 -5.860 1.00 83.50 627 LEU A CA 1
ATOM 4884 C C . LEU A 1 627 ? 4.868 13.817 -6.614 1.00 83.50 627 LEU A C 1
ATOM 4886 O O . LEU A 1 627 ? 4.669 14.857 -5.984 1.00 83.50 627 LEU A O 1
ATOM 4890 N N . ALA A 1 628 ? 4.752 13.752 -7.943 1.00 85.19 628 ALA A N 1
ATOM 4891 C CA . ALA A 1 628 ? 4.489 14.891 -8.823 1.00 85.19 628 ALA A CA 1
ATOM 4892 C C . ALA A 1 628 ? 3.174 15.613 -8.487 1.00 85.19 628 ALA A C 1
ATOM 4894 O O . ALA A 1 628 ? 3.087 16.829 -8.595 1.00 85.19 628 ALA A O 1
ATOM 4895 N N . ILE A 1 629 ? 2.171 14.900 -7.977 1.00 71.94 629 ILE A N 1
ATOM 4896 C CA . ILE A 1 629 ? 0.869 15.472 -7.581 1.00 71.94 629 ILE A CA 1
ATOM 4897 C C . ILE A 1 629 ? 1.037 16.571 -6.529 1.00 71.94 629 ILE A C 1
ATOM 4899 O O . ILE A 1 629 ? 0.334 17.577 -6.543 1.00 71.94 629 ILE A O 1
ATOM 4903 N N . SER A 1 630 ? 1.960 16.355 -5.594 1.00 70.94 630 SER A N 1
ATOM 4904 C CA . SER A 1 630 ? 2.255 17.269 -4.491 1.00 70.94 630 SER A CA 1
ATOM 4905 C C . SER A 1 630 ? 3.531 18.079 -4.698 1.00 70.94 630 SER A C 1
ATOM 4907 O O . SER A 1 630 ? 3.843 18.926 -3.867 1.00 70.94 630 SER A O 1
ATOM 4909 N N . ASN A 1 631 ? 4.266 17.822 -5.781 1.00 82.06 631 ASN A N 1
ATOM 4910 C CA . ASN A 1 631 ? 5.520 18.483 -6.103 1.00 82.06 631 ASN A CA 1
ATOM 4911 C C . ASN A 1 631 ? 5.414 19.132 -7.496 1.00 82.06 631 ASN A C 1
ATOM 4913 O O . ASN A 1 631 ? 5.652 18.466 -8.508 1.00 82.06 631 ASN A O 1
ATOM 4917 N N . PRO A 1 632 ? 5.083 20.437 -7.562 1.00 82.56 632 PRO A N 1
ATOM 4918 C CA . PRO A 1 632 ? 4.938 21.163 -8.822 1.00 82.56 632 PRO A CA 1
ATOM 4919 C C . PRO A 1 632 ? 6.188 21.129 -9.707 1.00 82.56 632 PRO A C 1
ATOM 4921 O O . PRO A 1 632 ? 6.066 21.105 -10.928 1.00 82.56 632 PRO A O 1
ATOM 4924 N N . VAL A 1 633 ? 7.386 21.090 -9.114 1.00 86.81 633 VAL A N 1
ATOM 4925 C CA . VAL A 1 633 ? 8.650 20.991 -9.860 1.00 86.81 633 VAL A CA 1
ATOM 4926 C C . VAL A 1 633 ? 8.676 19.680 -10.644 1.00 86.81 633 VAL A C 1
ATOM 4928 O O . VAL A 1 633 ? 8.855 19.668 -11.861 1.00 86.81 633 VAL A O 1
ATOM 4931 N N . LEU A 1 634 ? 8.408 18.576 -9.951 1.00 90.00 634 LEU A N 1
ATOM 4932 C CA . LEU A 1 634 ? 8.423 17.247 -10.542 1.00 90.00 634 LEU A CA 1
ATOM 4933 C C . LEU A 1 634 ? 7.278 17.046 -11.547 1.00 90.00 634 LEU A C 1
ATOM 4935 O O . LEU A 1 634 ? 7.468 16.424 -12.592 1.00 90.00 634 LEU A O 1
ATOM 4939 N N . LEU A 1 635 ? 6.104 17.621 -11.279 1.00 88.94 635 LEU A N 1
ATOM 4940 C CA . LEU A 1 635 ? 4.990 17.635 -12.226 1.00 88.94 635 LEU A CA 1
ATOM 4941 C C . LEU A 1 635 ? 5.347 18.345 -13.527 1.00 88.94 635 LEU A C 1
ATOM 4943 O O . LEU A 1 635 ? 5.111 17.794 -14.601 1.00 88.94 635 LEU A O 1
ATOM 4947 N N . TYR A 1 636 ? 5.906 19.555 -13.450 1.00 90.38 636 TYR A N 1
ATOM 4948 C CA . TYR A 1 636 ? 6.279 20.297 -14.649 1.00 90.38 636 TYR A CA 1
ATOM 4949 C C . TYR A 1 636 ? 7.370 19.575 -15.440 1.00 90.38 636 TYR A C 1
ATOM 4951 O O . TYR A 1 636 ? 7.299 19.555 -16.668 1.00 90.38 636 TYR A O 1
ATOM 4959 N N . ALA A 1 637 ? 8.303 18.891 -14.772 1.00 93.31 637 ALA A N 1
ATOM 4960 C CA . ALA A 1 637 ? 9.219 17.972 -15.439 1.00 93.31 637 ALA A CA 1
ATOM 4961 C C . ALA A 1 637 ? 8.465 16.856 -16.199 1.00 93.31 637 ALA A C 1
ATOM 4963 O O . ALA A 1 637 ? 8.685 16.688 -17.401 1.00 93.31 637 ALA A O 1
ATOM 4964 N N . CYS A 1 638 ? 7.509 16.162 -15.570 1.00 94.44 638 CYS A N 1
ATOM 4965 C CA . CYS A 1 638 ? 6.711 15.107 -16.221 1.00 94.44 638 CYS A CA 1
ATOM 4966 C C . CYS A 1 638 ? 5.903 15.620 -17.431 1.00 94.44 638 CYS A C 1
ATOM 4968 O O . CYS A 1 638 ? 5.871 14.989 -18.495 1.00 94.44 638 CYS A O 1
ATOM 4970 N N . LEU A 1 639 ? 5.260 16.783 -17.283 1.00 91.88 639 LEU A N 1
ATOM 4971 C CA . LEU A 1 639 ? 4.482 17.431 -18.342 1.00 91.88 639 LEU A CA 1
ATOM 4972 C C . LEU A 1 639 ? 5.375 17.899 -19.492 1.00 91.88 639 LEU A C 1
ATOM 4974 O O . LEU A 1 639 ? 5.016 17.718 -20.655 1.00 91.88 639 LEU A O 1
ATOM 4978 N N . SER A 1 640 ? 6.554 18.446 -19.185 1.00 92.31 640 SER A N 1
ATOM 4979 C CA . SER A 1 640 ? 7.509 18.893 -20.201 1.00 92.31 640 SER A CA 1
ATOM 4980 C C . SER A 1 640 ? 7.991 17.745 -21.085 1.00 92.31 640 SER A C 1
ATOM 4982 O O . SER A 1 640 ? 8.040 17.900 -22.309 1.00 92.31 640 SER A O 1
ATOM 4984 N N . TYR A 1 641 ? 8.260 16.580 -20.487 1.00 93.81 641 TYR A N 1
ATOM 4985 C CA . TYR A 1 641 ? 8.661 15.383 -21.216 1.00 93.81 641 TYR A CA 1
ATOM 4986 C C . TYR A 1 641 ? 7.521 14.852 -22.082 1.00 93.81 641 TYR A C 1
ATOM 4988 O O . TYR A 1 641 ? 7.681 14.694 -23.293 1.00 93.81 641 TYR A O 1
ATOM 4996 N N . SER A 1 642 ? 6.339 14.676 -21.501 1.00 92.25 642 SER A N 1
ATOM 4997 C CA . SER A 1 642 ? 5.175 14.168 -22.236 1.00 92.25 642 SER A CA 1
ATOM 4998 C C . SER A 1 642 ? 4.781 15.080 -23.390 1.00 92.25 642 SER A C 1
ATOM 5000 O O . SER A 1 642 ? 4.496 14.611 -24.489 1.00 92.25 642 SER A O 1
ATOM 5002 N N . SER A 1 643 ? 4.833 16.397 -23.173 1.00 89.56 643 SER A N 1
ATOM 5003 C CA . SER A 1 643 ? 4.591 17.380 -24.226 1.00 89.56 643 SER A CA 1
ATOM 5004 C C . SER A 1 643 ? 5.629 17.287 -25.336 1.00 89.56 643 SER A C 1
ATOM 5006 O O . SER A 1 643 ? 5.262 17.447 -26.495 1.00 89.56 643 SER A O 1
ATOM 5008 N N . LYS A 1 644 ? 6.906 17.051 -25.016 1.00 89.56 644 LYS A N 1
ATOM 5009 C CA . LYS A 1 644 ? 7.955 16.932 -26.035 1.00 89.56 644 LYS A CA 1
ATOM 5010 C C . LYS A 1 644 ? 7.759 15.688 -26.897 1.00 89.56 644 LYS A C 1
ATOM 5012 O O . LYS A 1 644 ? 7.867 15.779 -28.115 1.00 89.56 644 LYS A O 1
ATOM 5017 N N . ALA A 1 645 ? 7.425 14.564 -26.265 1.00 87.94 645 ALA A N 1
ATOM 5018 C CA . ALA A 1 645 ? 7.202 13.292 -26.944 1.00 87.94 645 ALA A CA 1
ATOM 5019 C C . ALA A 1 645 ? 5.931 13.305 -27.814 1.00 87.94 645 ALA A C 1
ATOM 5021 O O . ALA A 1 645 ? 5.953 12.855 -28.959 1.00 87.94 645 ALA A O 1
ATOM 5022 N N . LEU A 1 646 ? 4.819 13.851 -27.308 1.00 85.12 646 LEU A N 1
ATOM 5023 C CA . LEU A 1 646 ? 3.537 13.850 -28.023 1.00 85.12 646 LEU A CA 1
ATOM 5024 C C . LEU A 1 646 ? 3.365 15.012 -29.007 1.00 85.12 646 LEU A C 1
ATOM 5026 O O . LEU A 1 646 ? 2.732 14.838 -30.052 1.00 85.12 646 LEU A O 1
ATOM 5030 N N . LEU A 1 647 ? 3.886 16.192 -28.664 1.00 83.88 647 LEU A N 1
ATOM 5031 C CA . LEU A 1 647 ? 3.651 17.461 -29.358 1.00 83.88 647 LEU A CA 1
ATOM 5032 C C . LEU A 1 647 ? 4.989 18.169 -29.666 1.00 83.88 647 LEU A C 1
ATOM 5034 O O . LEU A 1 647 ? 5.191 19.312 -29.253 1.00 83.88 647 LEU A O 1
ATOM 5038 N N . PRO A 1 648 ? 5.913 17.541 -30.419 1.00 78.00 648 PRO A N 1
ATOM 5039 C CA . PRO A 1 648 ? 7.290 18.028 -30.590 1.00 78.00 648 PRO A CA 1
ATOM 5040 C C . PRO A 1 648 ? 7.401 19.407 -31.259 1.00 78.00 648 PRO A C 1
ATOM 5042 O O . PRO A 1 648 ? 8.411 20.086 -31.090 1.00 78.00 648 PRO A O 1
ATOM 5045 N N . LYS A 1 649 ? 6.374 19.822 -32.017 1.00 79.50 649 LYS A N 1
ATOM 5046 C CA . LYS A 1 649 ? 6.295 21.123 -32.707 1.00 79.50 649 LYS A CA 1
ATOM 5047 C C . LYS A 1 649 ? 5.688 22.240 -31.849 1.00 79.50 649 LYS A C 1
ATOM 5049 O O . LYS A 1 649 ? 5.652 23.384 -32.293 1.00 79.50 649 LYS A O 1
ATOM 5054 N N . SER A 1 650 ? 5.162 21.917 -30.668 1.00 81.00 650 SER A N 1
ATOM 5055 C CA . SER A 1 650 ? 4.558 22.894 -29.762 1.00 81.00 650 SER A CA 1
ATOM 5056 C C . SER A 1 650 ? 5.611 23.535 -28.855 1.00 81.00 650 SER A C 1
ATOM 5058 O O . SER A 1 650 ? 6.579 22.890 -28.457 1.00 81.00 650 SER A O 1
ATOM 5060 N N . SER A 1 651 ? 5.377 24.790 -28.460 1.00 81.31 651 SER A N 1
ATOM 5061 C CA . SER A 1 651 ? 6.192 25.484 -27.453 1.00 81.31 651 SER A CA 1
ATOM 5062 C C . SER A 1 651 ? 5.897 25.027 -26.013 1.00 81.31 651 SER A C 1
ATOM 5064 O O . SER A 1 651 ? 6.596 25.419 -25.081 1.00 81.31 651 SER A O 1
ATOM 5066 N N . LEU A 1 652 ? 4.881 24.179 -25.804 1.00 82.69 652 LEU A N 1
ATOM 5067 C CA . LEU A 1 652 ? 4.422 23.741 -24.480 1.00 82.69 652 LEU A CA 1
ATOM 5068 C C . LEU A 1 652 ? 5.510 23.070 -23.639 1.00 82.69 652 LEU A C 1
ATOM 5070 O O . LEU A 1 652 ? 5.615 23.342 -22.444 1.00 82.69 652 LEU A O 1
ATOM 5074 N N . SER A 1 653 ? 6.350 22.234 -24.254 1.00 87.38 653 SER A N 1
ATOM 5075 C CA . SER A 1 653 ? 7.465 21.604 -23.545 1.00 87.38 653 SER A CA 1
ATOM 5076 C C . SER A 1 653 ? 8.400 22.663 -22.949 1.00 87.38 653 SER A C 1
ATOM 5078 O O . SER A 1 653 ? 8.704 22.608 -21.761 1.00 87.38 653 SER A O 1
ATOM 5080 N N . GLU A 1 654 ? 8.761 23.690 -23.725 1.00 85.88 654 GLU A N 1
ATOM 5081 C CA . GLU A 1 654 ? 9.610 24.796 -23.264 1.00 85.88 654 GLU A CA 1
ATOM 5082 C C . GLU A 1 654 ? 8.931 25.630 -22.173 1.00 85.88 654 GLU A C 1
ATOM 5084 O O . GLU A 1 654 ? 9.582 26.039 -21.211 1.00 85.88 654 GLU A O 1
ATOM 5089 N N . GLN A 1 655 ? 7.619 25.859 -22.277 1.00 85.06 655 GLN A N 1
ATOM 5090 C CA . GLN A 1 655 ? 6.852 26.553 -21.239 1.00 85.06 655 GLN A CA 1
ATOM 5091 C C . GLN A 1 655 ? 6.914 25.800 -19.902 1.00 85.06 655 GLN A C 1
ATOM 5093 O O . GLN A 1 655 ? 7.205 26.412 -18.870 1.00 85.06 655 GLN A O 1
ATOM 5098 N N . TYR A 1 656 ? 6.718 24.477 -19.916 1.00 87.94 656 TYR A N 1
ATOM 5099 C CA . TYR A 1 656 ? 6.809 23.645 -18.715 1.00 87.94 656 TYR A CA 1
ATOM 5100 C C . TYR A 1 656 ? 8.236 23.519 -18.179 1.00 87.94 656 TYR A C 1
ATOM 5102 O O . TYR A 1 656 ? 8.421 23.603 -16.965 1.00 87.94 656 TYR A O 1
ATOM 5110 N N . VAL A 1 657 ? 9.253 23.407 -19.043 1.00 87.75 657 VAL A N 1
ATOM 5111 C CA . VAL A 1 657 ? 10.666 23.465 -18.619 1.00 87.75 657 VAL A CA 1
ATOM 5112 C C . VAL A 1 657 ? 10.950 24.795 -17.916 1.00 87.75 657 VAL A C 1
ATOM 5114 O O . VAL A 1 657 ? 11.500 24.808 -16.817 1.00 87.75 657 VAL A O 1
ATOM 5117 N N . ASN A 1 658 ? 10.517 25.922 -18.486 1.00 84.88 658 ASN A N 1
ATOM 5118 C CA . ASN A 1 658 ? 10.715 27.243 -17.887 1.00 84.88 658 ASN A CA 1
ATOM 5119 C C . ASN A 1 658 ? 9.986 27.393 -16.542 1.00 84.88 658 ASN A C 1
ATOM 5121 O O . ASN A 1 658 ? 10.538 27.975 -15.607 1.00 84.88 658 ASN A O 1
ATOM 5125 N N . ALA A 1 659 ? 8.762 26.872 -16.423 1.00 83.62 659 ALA A N 1
ATOM 5126 C CA . ALA A 1 659 ? 8.022 26.848 -15.161 1.00 83.62 659 ALA A CA 1
ATOM 5127 C C . ALA A 1 659 ? 8.732 25.983 -14.105 1.00 83.62 659 ALA A C 1
ATOM 5129 O O . ALA A 1 659 ? 8.917 26.427 -12.971 1.00 83.62 659 ALA A O 1
ATOM 5130 N N . CYS A 1 660 ? 9.206 24.799 -14.502 1.00 87.44 660 CYS A N 1
ATOM 5131 C CA . CYS A 1 660 ? 9.994 23.909 -13.657 1.00 87.44 660 CYS A CA 1
ATOM 5132 C C . CYS A 1 660 ? 11.264 24.605 -13.148 1.00 87.44 660 CYS A C 1
ATOM 5134 O O . CYS A 1 660 ? 11.506 24.638 -11.945 1.00 87.44 660 CYS A O 1
ATOM 5136 N N . ILE A 1 661 ? 12.048 25.222 -14.040 1.00 83.94 661 ILE A N 1
ATOM 5137 C CA . ILE A 1 661 ? 13.306 25.903 -13.693 1.00 83.94 661 ILE A CA 1
ATOM 5138 C C . ILE A 1 661 ? 13.067 27.063 -12.719 1.00 83.94 661 ILE A C 1
ATOM 5140 O O . ILE A 1 661 ? 13.815 27.209 -11.753 1.00 83.94 661 ILE A O 1
ATOM 5144 N N . LYS A 1 662 ? 12.018 27.871 -12.926 1.00 83.88 662 LYS A N 1
ATOM 5145 C CA . LYS A 1 662 ? 11.678 28.984 -12.019 1.00 83.88 662 LYS A CA 1
ATOM 5146 C C . LYS A 1 662 ? 11.467 28.516 -10.577 1.00 83.88 662 LYS A C 1
ATOM 5148 O O . LYS A 1 662 ? 11.881 29.215 -9.656 1.00 83.88 662 LYS A O 1
ATOM 5153 N N . LEU A 1 663 ? 10.844 27.353 -10.391 1.00 82.19 663 LEU A N 1
ATOM 5154 C CA . LEU A 1 663 ? 10.617 26.753 -9.074 1.00 82.19 663 LEU A CA 1
ATOM 5155 C C . LEU A 1 663 ? 11.842 25.994 -8.545 1.00 82.19 663 LEU A C 1
ATOM 5157 O O . LEU A 1 663 ? 12.034 25.907 -7.337 1.00 82.19 663 LEU A O 1
ATOM 5161 N N . LEU A 1 664 ? 12.682 25.476 -9.442 1.00 82.69 664 LEU A N 1
ATOM 5162 C CA . LEU A 1 664 ? 13.887 24.717 -9.115 1.00 82.69 664 LEU A CA 1
ATOM 5163 C C . LEU A 1 664 ? 15.035 25.605 -8.602 1.00 82.69 664 LEU A C 1
ATOM 5165 O O . LEU A 1 664 ? 15.768 25.196 -7.707 1.00 82.69 664 LEU A O 1
ATOM 5169 N N . ILE A 1 665 ? 15.201 26.823 -9.138 1.00 80.75 665 ILE A N 1
ATOM 5170 C CA . ILE A 1 665 ? 16.323 27.724 -8.798 1.00 80.75 665 ILE A CA 1
ATOM 5171 C C . ILE A 1 665 ? 16.434 28.017 -7.286 1.00 80.75 665 ILE A C 1
ATOM 5173 O O . ILE A 1 665 ? 17.537 27.880 -6.748 1.00 80.75 665 ILE A O 1
ATOM 5177 N N . PRO A 1 666 ? 15.351 28.392 -6.569 1.00 78.06 666 PRO A N 1
ATOM 5178 C CA . PRO A 1 666 ? 15.425 28.614 -5.125 1.00 78.06 666 PRO A CA 1
ATOM 5179 C C . PRO A 1 666 ? 15.835 27.357 -4.349 1.00 78.06 666 PRO A C 1
ATOM 5181 O O . PRO A 1 666 ? 16.600 27.458 -3.397 1.00 78.06 666 PRO A O 1
ATOM 5184 N N . LEU A 1 667 ? 15.372 26.180 -4.784 1.00 78.56 667 LEU A N 1
ATOM 5185 C CA . LEU A 1 667 ? 15.639 24.895 -4.129 1.00 78.56 667 LEU A CA 1
ATOM 5186 C C . LEU A 1 667 ? 17.101 24.458 -4.270 1.00 78.56 667 LEU A C 1
ATOM 5188 O O . LEU A 1 667 ? 17.679 23.916 -3.335 1.00 78.56 667 LEU A O 1
ATOM 5192 N N . LEU A 1 668 ? 17.724 24.743 -5.417 1.00 72.94 668 LEU A N 1
ATOM 5193 C CA . LEU A 1 668 ? 19.147 24.470 -5.652 1.00 72.94 668 LEU A CA 1
ATOM 5194 C C . LEU A 1 668 ? 20.084 25.371 -4.834 1.00 72.94 668 LEU A C 1
ATOM 5196 O O . LEU A 1 668 ? 21.273 25.083 -4.739 1.00 72.94 668 LEU A O 1
ATOM 5200 N N . SER A 1 669 ? 19.565 26.464 -4.269 1.00 74.12 669 SER A N 1
ATOM 5201 C CA . SER A 1 669 ? 20.340 27.394 -3.439 1.00 74.12 669 SER A CA 1
ATOM 5202 C C . SER A 1 669 ? 20.369 26.992 -1.956 1.00 74.12 669 SER A C 1
ATOM 5204 O O . SER A 1 669 ? 21.068 27.633 -1.173 1.00 74.12 669 SER A O 1
ATOM 5206 N N . ASP A 1 670 ? 19.619 25.957 -1.563 1.00 73.56 670 ASP A N 1
ATOM 5207 C CA . ASP A 1 670 ? 19.545 25.439 -0.194 1.00 73.56 670 ASP A CA 1
ATOM 5208 C C . ASP A 1 670 ? 20.355 24.133 -0.066 1.00 73.56 670 ASP A C 1
ATOM 5210 O O . ASP A 1 670 ? 19.932 23.065 -0.509 1.00 73.56 670 ASP A O 1
ATOM 5214 N N . GLU A 1 671 ? 21.537 24.210 0.552 1.00 62.78 671 GLU A N 1
ATOM 5215 C CA . GLU A 1 671 ? 22.448 23.063 0.716 1.00 62.78 671 GLU A CA 1
ATOM 5216 C C . GLU A 1 671 ? 21.842 21.904 1.539 1.00 62.78 671 GLU A C 1
ATOM 5218 O O . GLU A 1 671 ? 22.178 20.734 1.315 1.00 62.78 671 GLU A O 1
ATOM 5223 N N . LEU A 1 672 ? 20.928 22.193 2.475 1.00 59.34 672 LEU A N 1
ATOM 5224 C CA . LEU A 1 672 ? 20.250 21.168 3.280 1.00 59.34 672 LEU A CA 1
ATOM 5225 C C . LEU A 1 672 ? 19.193 20.430 2.453 1.00 59.34 672 LEU A C 1
ATOM 5227 O O . LEU A 1 672 ? 19.028 19.216 2.591 1.00 59.34 672 LEU A O 1
ATOM 5231 N N . TYR A 1 673 ? 18.504 21.147 1.566 1.00 61.94 673 TYR A N 1
ATOM 5232 C CA . TYR A 1 673 ? 17.511 20.567 0.663 1.00 61.94 673 TYR A CA 1
ATOM 5233 C C . TYR A 1 673 ? 18.165 19.677 -0.405 1.00 61.94 673 TYR A C 1
ATOM 5235 O O . TYR A 1 673 ? 17.763 18.533 -0.613 1.00 61.94 673 TYR A O 1
ATOM 5243 N N . VAL A 1 674 ? 19.246 20.163 -1.020 1.00 60.81 674 VAL A N 1
ATOM 5244 C CA . VAL A 1 674 ? 20.006 19.457 -2.068 1.00 60.81 674 VAL A CA 1
ATOM 5245 C C . VAL A 1 674 ? 20.579 18.118 -1.587 1.00 60.81 674 VAL A C 1
ATOM 5247 O O . VAL A 1 674 ? 20.669 17.168 -2.363 1.00 60.81 674 VAL A O 1
ATOM 5250 N N . SER A 1 675 ? 20.949 18.022 -0.309 1.00 56.50 675 SER A N 1
ATOM 5251 C CA . SER A 1 675 ? 21.522 16.803 0.275 1.00 56.50 675 SER A CA 1
ATOM 5252 C C . SER A 1 675 ? 20.486 15.774 0.748 1.00 56.50 675 SER A C 1
ATOM 5254 O O . SER A 1 675 ? 20.878 14.658 1.089 1.00 56.50 675 SER A O 1
ATOM 5256 N N . SER A 1 676 ? 19.191 16.117 0.772 1.00 57.47 676 SER A N 1
ATOM 5257 C CA . SER A 1 676 ? 18.142 15.282 1.380 1.00 57.47 676 SER A CA 1
ATOM 5258 C C . SER A 1 676 ? 16.938 14.973 0.484 1.00 57.47 676 SER A C 1
ATOM 5260 O O . SER A 1 676 ? 16.212 14.026 0.786 1.00 57.47 676 SER A O 1
ATOM 5262 N N . ASP A 1 677 ? 16.719 15.709 -0.613 1.00 72.94 677 ASP A N 1
ATOM 5263 C CA . ASP A 1 677 ? 15.539 15.516 -1.464 1.00 72.94 677 ASP A CA 1
ATOM 5264 C C . ASP A 1 677 ? 15.812 14.649 -2.712 1.00 72.94 677 ASP A C 1
ATOM 5266 O O . ASP A 1 677 ? 16.410 15.075 -3.703 1.00 72.94 677 ASP A O 1
ATOM 5270 N N . GLU A 1 678 ? 15.296 13.418 -2.686 1.00 75.12 678 GLU A N 1
ATOM 5271 C CA . GLU A 1 678 ? 15.386 12.437 -3.777 1.00 75.12 678 GLU A CA 1
ATOM 5272 C C . GLU A 1 678 ? 14.628 12.863 -5.053 1.00 75.12 678 GLU A C 1
ATOM 5274 O O . GLU A 1 678 ? 14.940 12.401 -6.157 1.00 75.12 678 GLU A O 1
ATOM 5279 N N . THR A 1 679 ? 13.649 13.769 -4.941 1.00 83.69 679 THR A N 1
ATOM 5280 C CA . THR A 1 679 ? 12.843 14.252 -6.078 1.00 83.69 679 THR A CA 1
ATOM 5281 C C . THR A 1 679 ? 13.602 15.231 -6.966 1.00 83.69 679 THR A C 1
ATOM 5283 O O . THR A 1 679 ? 13.303 15.350 -8.160 1.00 83.69 679 THR A O 1
ATOM 5286 N N . LEU A 1 680 ? 14.620 15.896 -6.416 1.00 84.56 680 LEU A N 1
ATOM 5287 C CA . LEU A 1 680 ? 15.448 16.858 -7.132 1.00 84.56 680 LEU A CA 1
ATOM 5288 C C . LEU A 1 680 ? 16.262 16.178 -8.240 1.00 84.56 680 LEU A C 1
ATOM 5290 O O . LEU A 1 680 ? 16.274 16.630 -9.387 1.00 84.56 680 LEU A O 1
ATOM 5294 N N . LEU A 1 681 ? 16.895 15.050 -7.908 1.00 84.19 681 LEU A N 1
ATOM 5295 C CA . LEU A 1 681 ? 17.681 14.267 -8.857 1.00 84.19 681 LEU A CA 1
ATOM 5296 C C . LEU A 1 681 ? 16.797 13.694 -9.970 1.00 84.19 681 LEU A C 1
ATOM 5298 O O . LEU A 1 681 ? 17.122 13.828 -11.149 1.00 84.19 681 LEU A O 1
ATOM 5302 N N . ALA A 1 682 ? 15.645 13.125 -9.609 1.00 90.31 682 ALA A N 1
ATOM 5303 C CA . ALA A 1 682 ? 14.690 12.609 -10.583 1.00 90.31 682 ALA A CA 1
ATOM 5304 C C . ALA A 1 682 ? 14.172 13.703 -11.532 1.00 90.31 682 ALA A C 1
ATOM 5306 O O . ALA A 1 682 ? 14.093 13.483 -12.740 1.00 90.31 682 ALA A O 1
ATOM 5307 N N . THR A 1 683 ? 13.895 14.903 -11.009 1.00 92.50 683 THR A N 1
ATOM 5308 C CA . THR A 1 683 ? 13.497 16.070 -11.813 1.00 92.50 683 THR A CA 1
ATOM 5309 C C . THR A 1 683 ? 14.552 16.394 -12.871 1.00 92.50 683 THR A C 1
ATOM 5311 O O . THR A 1 683 ? 14.223 16.517 -14.051 1.00 92.50 683 THR A O 1
ATOM 5314 N N . LEU A 1 684 ? 15.825 16.508 -12.475 1.00 89.44 684 LEU A N 1
ATOM 5315 C CA . LEU A 1 684 ? 16.915 16.838 -13.398 1.00 89.44 684 LEU A CA 1
ATOM 5316 C C . LEU A 1 684 ? 17.109 15.764 -14.475 1.00 89.44 684 LEU A C 1
ATOM 5318 O O . LEU A 1 684 ? 17.356 16.100 -15.632 1.00 89.44 684 LEU A O 1
ATOM 5322 N N . VAL A 1 685 ? 16.947 14.487 -14.121 1.00 91.06 685 VAL A N 1
ATOM 5323 C CA . VAL A 1 685 ? 17.028 13.361 -15.067 1.00 91.06 685 VAL A CA 1
ATOM 5324 C C . VAL A 1 685 ? 15.886 13.382 -16.088 1.00 91.06 685 VAL A C 1
ATOM 5326 O O . VAL A 1 685 ? 16.125 13.127 -17.273 1.00 91.06 685 VAL A O 1
ATOM 5329 N N . ILE A 1 686 ? 14.665 13.734 -15.668 1.00 94.81 686 ILE A N 1
ATOM 5330 C CA . ILE A 1 686 ? 13.518 13.896 -16.577 1.00 94.81 686 ILE A CA 1
ATOM 5331 C C . ILE A 1 686 ? 13.754 15.079 -17.517 1.00 94.81 686 ILE A C 1
ATOM 5333 O O . ILE A 1 686 ? 13.649 14.917 -18.732 1.00 94.81 686 ILE A O 1
ATOM 5337 N N . LEU A 1 687 ? 14.136 16.247 -16.983 1.00 91.88 687 LEU A N 1
ATOM 5338 C CA . LEU A 1 687 ? 14.458 17.430 -17.792 1.00 91.88 687 LEU A CA 1
ATOM 5339 C C . LEU A 1 687 ? 15.585 17.145 -18.788 1.00 91.88 687 LEU A C 1
ATOM 5341 O O . LEU A 1 687 ? 15.528 17.576 -19.939 1.00 91.88 687 LEU A O 1
ATOM 5345 N N . ARG A 1 688 ? 16.587 16.362 -18.379 1.00 89.81 688 ARG A N 1
ATOM 5346 C CA . ARG A 1 688 ? 17.649 15.932 -19.283 1.00 89.81 688 ARG A CA 1
ATOM 5347 C C . ARG A 1 688 ? 17.113 15.083 -20.429 1.00 89.81 688 ARG A C 1
ATOM 5349 O O . ARG A 1 688 ? 17.545 15.245 -21.567 1.00 89.81 688 ARG A O 1
ATOM 5356 N N . HIS A 1 689 ? 16.171 14.193 -20.158 1.00 90.44 689 HIS A N 1
ATOM 5357 C CA . HIS A 1 689 ? 15.570 13.390 -21.210 1.00 90.44 689 HIS A CA 1
ATOM 5358 C C . HIS A 1 689 ? 14.754 14.242 -22.200 1.00 90.44 689 HIS A C 1
ATOM 5360 O O . HIS A 1 689 ? 14.743 13.938 -23.390 1.00 90.44 689 HIS A O 1
ATOM 5366 N N . VAL A 1 690 ? 14.161 15.359 -21.756 1.00 90.94 690 VAL A N 1
ATOM 5367 C CA . VAL A 1 690 ? 13.530 16.351 -22.653 1.00 90.94 690 VAL A CA 1
ATOM 5368 C C . VAL A 1 690 ? 14.543 16.971 -23.617 1.00 90.94 690 VAL A C 1
ATOM 5370 O O . VAL A 1 690 ? 14.261 17.072 -24.811 1.00 90.94 690 VAL A O 1
ATOM 5373 N N . GLU A 1 691 ? 15.735 17.339 -23.136 1.00 87.50 691 GLU A N 1
ATOM 5374 C CA . GLU A 1 691 ? 16.813 17.866 -23.991 1.00 87.50 691 GLU A CA 1
ATOM 5375 C C . GLU A 1 691 ? 17.265 16.851 -25.050 1.00 87.50 691 GLU A C 1
ATOM 5377 O O . GLU A 1 691 ? 17.631 17.249 -26.149 1.00 87.50 691 GLU A O 1
ATOM 5382 N N . GLN A 1 692 ? 17.199 15.544 -24.767 1.00 86.69 692 GLN A N 1
ATOM 5383 C CA . GLN A 1 692 ? 17.612 14.500 -25.717 1.00 86.69 692 GLN A CA 1
ATOM 5384 C C . GLN A 1 692 ? 16.700 14.363 -26.942 1.00 86.69 692 GLN A C 1
ATOM 5386 O O . GLN A 1 692 ? 17.094 13.703 -27.905 1.00 86.69 692 GLN A O 1
ATOM 5391 N N . TYR A 1 693 ? 15.511 14.973 -26.914 1.00 87.75 693 TYR A N 1
ATOM 5392 C CA . TYR A 1 693 ? 14.653 15.120 -28.092 1.00 87.75 693 TYR A CA 1
ATOM 5393 C C . TYR A 1 693 ? 15.103 16.259 -29.022 1.00 87.75 693 TYR A C 1
ATOM 5395 O O . TYR A 1 693 ? 14.522 16.422 -30.093 1.00 87.75 693 TYR A O 1
ATOM 5403 N N . ALA A 1 694 ? 16.094 17.063 -28.629 1.00 81.56 694 ALA A N 1
ATOM 5404 C CA . ALA A 1 694 ? 16.766 17.985 -29.535 1.00 81.56 694 ALA A CA 1
ATOM 5405 C C . ALA A 1 694 ? 17.777 17.226 -30.409 1.00 81.56 694 ALA A C 1
ATOM 5407 O O . ALA A 1 694 ? 18.347 16.215 -29.986 1.00 81.56 694 ALA A O 1
ATOM 5408 N N . GLU A 1 695 ? 18.018 17.709 -31.629 1.00 72.75 695 GLU A N 1
ATOM 5409 C CA . GLU A 1 695 ? 19.101 17.154 -32.440 1.00 72.75 695 GLU A CA 1
ATOM 5410 C C . GLU A 1 695 ? 20.466 17.455 -31.800 1.00 72.75 695 GLU A C 1
ATOM 5412 O O . GLU A 1 695 ? 20.624 18.420 -31.056 1.00 72.75 695 GLU A O 1
ATOM 5417 N N . VAL A 1 696 ? 21.482 16.642 -32.108 1.00 70.56 696 VAL A N 1
ATOM 5418 C CA . VAL A 1 696 ? 22.834 16.740 -31.512 1.00 70.56 696 VAL A CA 1
ATOM 5419 C C . VAL A 1 696 ? 23.409 18.172 -31.472 1.00 70.56 696 VAL A C 1
ATOM 5421 O O . VAL A 1 696 ? 23.986 18.529 -30.449 1.00 70.56 696 VAL A O 1
ATOM 5424 N N . PRO A 1 697 ? 23.268 19.025 -32.509 1.00 67.50 697 PRO A N 1
ATOM 5425 C CA . PRO A 1 697 ? 23.785 20.399 -32.465 1.00 67.50 697 PRO A CA 1
ATOM 5426 C C . PRO A 1 697 ? 22.986 21.346 -31.553 1.00 67.50 697 PRO A C 1
ATOM 5428 O O . PRO A 1 697 ? 23.475 22.415 -31.191 1.00 67.50 697 PRO A O 1
ATOM 5431 N N . GLU A 1 698 ? 21.745 20.990 -31.235 1.00 73.12 698 GLU A N 1
ATOM 5432 C CA . GLU A 1 698 ? 20.788 21.787 -30.462 1.00 73.12 698 GLU A CA 1
ATOM 5433 C C . GLU A 1 698 ? 20.745 21.358 -28.990 1.00 73.12 698 GLU A C 1
ATOM 5435 O O . GLU A 1 698 ? 20.323 22.133 -28.127 1.00 73.12 698 GLU A O 1
ATOM 5440 N N . ASP A 1 699 ? 21.219 20.145 -28.695 1.00 78.81 699 ASP A N 1
ATOM 5441 C CA . ASP A 1 699 ? 21.397 19.634 -27.344 1.00 78.81 699 ASP A CA 1
ATOM 5442 C C . ASP A 1 699 ? 22.489 20.428 -26.605 1.00 78.81 699 ASP A C 1
ATOM 5444 O O . ASP A 1 699 ? 23.689 20.296 -26.846 1.00 78.81 699 ASP A O 1
ATOM 5448 N N . ARG A 1 700 ? 22.059 21.271 -25.663 1.00 72.00 700 ARG A N 1
ATOM 5449 C CA . ARG A 1 700 ? 22.948 22.139 -24.873 1.00 72.00 700 ARG A CA 1
ATOM 5450 C C . ARG A 1 700 ? 23.620 21.422 -23.705 1.00 72.00 700 ARG A C 1
ATOM 5452 O O . ARG A 1 700 ? 24.488 22.012 -23.062 1.00 72.00 700 ARG A O 1
ATOM 5459 N N . GLY A 1 701 ? 23.199 20.199 -23.373 1.00 72.19 701 GLY A N 1
ATOM 5460 C CA . GLY A 1 701 ? 23.741 19.446 -22.240 1.00 72.19 701 GLY A CA 1
ATOM 5461 C C . GLY A 1 701 ? 23.609 20.148 -20.882 1.00 72.19 701 GLY A C 1
ATOM 5462 O O . GLY A 1 701 ? 24.377 19.833 -19.968 1.00 72.19 701 GLY A O 1
ATOM 5463 N N . ALA A 1 702 ? 22.694 21.113 -20.737 1.00 74.94 702 ALA A N 1
ATOM 5464 C CA . ALA A 1 702 ? 22.645 21.991 -19.571 1.00 74.94 702 ALA A CA 1
ATOM 5465 C C . ALA A 1 702 ? 22.146 21.235 -18.336 1.00 74.94 702 ALA A C 1
ATOM 5467 O O . ALA A 1 702 ? 22.793 21.264 -17.284 1.00 74.94 702 ALA A O 1
ATOM 5468 N N . HIS A 1 703 ? 21.055 20.476 -18.471 1.00 79.50 703 HIS A N 1
ATOM 5469 C CA . HIS A 1 703 ? 20.541 19.653 -17.372 1.00 79.50 703 HIS A CA 1
ATOM 5470 C C . HIS A 1 703 ? 21.450 18.465 -17.051 1.00 79.50 703 HIS A C 1
ATOM 5472 O O . HIS A 1 703 ? 21.507 18.036 -15.899 1.00 79.50 703 HIS A O 1
ATOM 5478 N N . LEU A 1 704 ? 22.245 18.004 -18.023 1.00 69.88 704 LEU A N 1
ATOM 5479 C CA . LEU A 1 704 ? 23.276 16.992 -17.787 1.00 69.88 704 LEU A CA 1
ATOM 5480 C C . LEU A 1 704 ? 24.322 17.501 -16.785 1.00 69.88 704 LEU A C 1
ATOM 5482 O O . LEU A 1 704 ? 24.753 16.753 -15.917 1.00 69.88 704 LEU A O 1
ATOM 5486 N N . MET A 1 705 ? 24.710 18.780 -16.865 1.00 71.75 705 MET A N 1
ATOM 5487 C CA . MET A 1 705 ? 25.670 19.372 -15.923 1.00 71.75 705 MET A CA 1
ATOM 5488 C C . MET A 1 705 ? 25.099 19.565 -14.522 1.00 71.75 705 MET A C 1
ATOM 5490 O O . MET A 1 705 ? 25.809 19.332 -13.543 1.00 71.75 705 MET A O 1
ATOM 5494 N N . GLY A 1 706 ? 23.822 19.933 -14.421 1.00 74.44 706 GLY A N 1
ATOM 5495 C CA . GLY A 1 706 ? 23.124 20.004 -13.137 1.00 74.44 706 GLY A CA 1
ATOM 5496 C C . GLY A 1 706 ? 23.004 18.635 -12.461 1.00 74.44 706 GLY A C 1
ATOM 5497 O O . GLY A 1 706 ? 23.404 18.489 -11.309 1.00 74.44 706 GLY A O 1
ATOM 5498 N N . ALA A 1 707 ? 22.514 17.623 -13.188 1.00 79.06 707 ALA A N 1
ATOM 5499 C CA . ALA A 1 707 ? 22.372 16.258 -12.674 1.00 79.06 707 ALA A CA 1
ATOM 5500 C C . ALA A 1 707 ? 23.725 15.653 -12.277 1.00 79.06 707 ALA A C 1
ATOM 5502 O O . ALA A 1 707 ? 23.849 15.092 -11.193 1.00 79.06 707 ALA A O 1
ATOM 5503 N N . PHE A 1 708 ? 24.754 15.842 -13.109 1.00 79.88 708 PHE A N 1
ATOM 5504 C CA . PHE A 1 708 ? 26.123 15.438 -12.798 1.00 79.88 708 PHE A CA 1
ATOM 5505 C C . PHE A 1 708 ? 26.612 16.027 -11.473 1.00 79.88 708 PHE A C 1
ATOM 5507 O O . PHE A 1 708 ? 27.078 15.292 -10.610 1.00 79.88 708 PHE A O 1
ATOM 5514 N N . SER A 1 709 ? 26.480 17.346 -11.303 1.00 77.38 709 SER A N 1
ATOM 5515 C CA . SER A 1 709 ? 26.964 18.046 -10.107 1.00 77.38 709 SER A CA 1
ATOM 5516 C C . SER A 1 709 ? 26.266 17.549 -8.837 1.00 77.38 709 SER A C 1
ATOM 5518 O O . SER A 1 709 ? 26.882 17.490 -7.775 1.00 77.38 709 SER A O 1
ATOM 5520 N N . LEU A 1 710 ? 24.990 17.166 -8.951 1.00 77.38 710 LEU A N 1
ATOM 5521 C CA . LEU A 1 710 ? 24.206 16.602 -7.856 1.00 77.38 710 LEU A CA 1
ATOM 5522 C C . LEU A 1 710 ? 24.587 15.150 -7.541 1.00 77.38 710 LEU A C 1
ATOM 5524 O O . LEU A 1 710 ? 24.668 14.782 -6.377 1.00 77.38 710 LEU A O 1
ATOM 5528 N N . ILE A 1 711 ? 24.835 14.328 -8.562 1.00 76.56 711 ILE A N 1
ATOM 5529 C CA . ILE A 1 711 ? 25.289 12.941 -8.385 1.00 76.56 711 ILE A CA 1
ATOM 5530 C C . ILE A 1 711 ? 26.691 12.922 -7.768 1.00 76.56 711 ILE A C 1
ATOM 5532 O O . ILE A 1 711 ? 26.927 12.209 -6.798 1.00 76.56 711 ILE A O 1
ATOM 5536 N N . ALA A 1 712 ? 27.604 13.743 -8.290 1.00 74.44 712 ALA A N 1
ATOM 5537 C CA . ALA A 1 712 ? 28.988 13.823 -7.831 1.00 74.44 712 ALA A CA 1
ATOM 5538 C C . ALA A 1 712 ? 29.128 14.386 -6.405 1.00 74.44 712 ALA A C 1
ATOM 5540 O O . ALA A 1 712 ? 30.146 14.160 -5.755 1.00 74.44 712 ALA A O 1
ATOM 5541 N N . SER A 1 713 ? 28.128 15.118 -5.901 1.00 72.31 713 SER A N 1
ATOM 5542 C CA . SER A 1 713 ? 28.126 15.620 -4.522 1.00 72.31 713 SER A CA 1
ATOM 5543 C C . SER A 1 713 ? 27.620 14.596 -3.497 1.00 72.31 713 SER A C 1
ATOM 5545 O O . SER A 1 713 ? 27.778 14.812 -2.290 1.00 72.31 713 SER A O 1
ATOM 5547 N N . GLN A 1 714 ? 27.050 13.467 -3.937 1.00 67.94 714 GLN A N 1
ATOM 5548 C CA . GLN A 1 714 ? 26.576 12.424 -3.030 1.00 67.94 714 GLN A CA 1
ATOM 5549 C C . GLN A 1 714 ? 27.748 11.605 -2.477 1.00 67.94 714 GLN A C 1
ATOM 5551 O O . GLN A 1 714 ? 28.557 11.053 -3.215 1.00 67.94 714 GLN A O 1
ATOM 5556 N N . LYS A 1 715 ? 27.841 11.506 -1.144 1.00 56.62 715 LYS A N 1
ATOM 5557 C CA . LYS A 1 715 ? 28.949 10.814 -0.452 1.00 56.62 715 LYS A CA 1
ATOM 5558 C C . LYS A 1 715 ? 28.861 9.282 -0.497 1.00 56.62 715 LYS A C 1
ATOM 5560 O O . LYS A 1 715 ? 29.831 8.619 -0.143 1.00 56.62 715 LYS A O 1
ATOM 5565 N N . LEU A 1 716 ? 27.706 8.722 -0.860 1.00 58.09 716 LEU A N 1
ATOM 5566 C CA . LEU A 1 716 ? 27.437 7.284 -0.905 1.00 58.09 716 LEU A CA 1
ATOM 5567 C C . LEU A 1 716 ? 26.645 6.954 -2.170 1.00 58.09 716 LEU A C 1
ATOM 5569 O O . LEU A 1 716 ? 25.728 7.688 -2.532 1.00 58.09 716 LEU A O 1
ATOM 5573 N N . LEU A 1 717 ? 26.979 5.829 -2.803 1.00 61.50 717 LEU A N 1
ATOM 5574 C CA . LEU A 1 717 ? 26.185 5.280 -3.897 1.00 61.50 717 LEU A CA 1
ATOM 5575 C C . LEU A 1 717 ? 24.780 4.912 -3.391 1.00 61.50 717 LEU A C 1
ATOM 5577 O O . LEU A 1 717 ? 24.674 4.175 -2.404 1.00 61.50 717 LEU A O 1
ATOM 5581 N N . PRO A 1 718 ? 23.706 5.383 -4.046 1.00 65.56 718 PRO A N 1
ATOM 5582 C CA . PRO A 1 718 ? 22.356 5.021 -3.650 1.00 65.56 718 PRO A CA 1
ATOM 5583 C C . PRO A 1 718 ? 22.074 3.530 -3.909 1.00 65.56 718 PRO A C 1
ATOM 5585 O O . PRO A 1 718 ? 22.623 2.952 -4.854 1.00 65.56 718 PRO A O 1
ATOM 5588 N N . PRO A 1 719 ? 21.201 2.885 -3.110 1.00 64.69 719 PRO A N 1
ATOM 5589 C CA . PRO A 1 719 ? 20.775 1.509 -3.358 1.00 64.69 719 PRO A CA 1
ATOM 5590 C C . PRO A 1 719 ? 20.203 1.346 -4.775 1.00 64.69 719 PRO A C 1
ATOM 5592 O O . PRO A 1 719 ? 19.447 2.204 -5.230 1.00 64.69 719 PRO A O 1
ATOM 5595 N N . HIS A 1 720 ? 20.517 0.236 -5.458 1.00 66.00 720 HIS A N 1
ATOM 5596 C CA . HIS A 1 720 ? 20.103 -0.007 -6.853 1.00 66.00 720 HIS A CA 1
ATOM 5597 C C . HIS A 1 720 ? 18.587 0.075 -7.082 1.00 66.00 720 HIS A C 1
ATOM 5599 O O . HIS A 1 720 ? 18.158 0.521 -8.140 1.00 66.00 720 HIS A O 1
ATOM 5605 N N . ASP A 1 721 ? 17.786 -0.323 -6.093 1.00 74.31 721 ASP A N 1
ATOM 5606 C CA . ASP A 1 721 ? 16.322 -0.311 -6.165 1.00 74.31 721 ASP A CA 1
ATOM 5607 C C . ASP A 1 721 ? 15.734 0.793 -5.271 1.00 74.31 721 ASP A C 1
ATOM 5609 O O . ASP A 1 721 ? 14.935 0.560 -4.369 1.00 74.31 721 ASP A O 1
ATOM 5613 N N . SER A 1 722 ? 16.239 2.010 -5.467 1.00 84.62 722 SER A N 1
ATOM 5614 C CA . SER A 1 722 ? 15.736 3.237 -4.848 1.00 84.62 722 SER A CA 1
ATOM 5615 C C . SER A 1 722 ? 15.508 4.292 -5.926 1.00 84.62 722 SER A C 1
ATOM 5617 O O . SER A 1 722 ? 16.089 4.206 -7.011 1.00 84.62 722 SER A O 1
ATOM 5619 N N . LEU A 1 723 ? 14.713 5.326 -5.635 1.00 85.88 723 LEU A N 1
ATOM 5620 C CA . LEU A 1 723 ? 14.495 6.417 -6.586 1.00 85.88 723 LEU A CA 1
ATOM 5621 C C . LEU A 1 723 ? 15.814 7.115 -6.996 1.00 85.88 723 LEU A C 1
ATOM 5623 O O . LEU A 1 723 ? 16.035 7.285 -8.199 1.00 85.88 723 LEU A O 1
ATOM 5627 N N . PRO A 1 724 ? 16.734 7.454 -6.069 1.00 84.56 724 PRO A N 1
ATOM 5628 C CA . PRO A 1 724 ? 18.050 7.971 -6.441 1.00 84.56 724 PRO A CA 1
ATOM 5629 C C . PRO A 1 724 ? 18.880 6.983 -7.272 1.00 84.56 724 PRO A C 1
ATOM 5631 O O . PRO A 1 724 ? 19.566 7.399 -8.204 1.00 84.56 724 PRO A O 1
ATOM 5634 N N . GLY A 1 725 ? 18.783 5.679 -6.988 1.00 83.25 725 GLY A N 1
ATOM 5635 C CA . GLY A 1 725 ? 19.430 4.623 -7.774 1.00 83.25 725 GLY A CA 1
ATOM 5636 C C . GLY A 1 725 ? 18.909 4.557 -9.209 1.00 83.25 725 GLY A C 1
ATOM 5637 O O . GLY A 1 725 ? 19.689 4.597 -10.159 1.00 83.25 725 GLY A O 1
ATOM 5638 N N . ALA A 1 726 ? 17.588 4.545 -9.393 1.00 88.06 726 ALA A N 1
ATOM 5639 C CA . ALA A 1 726 ? 16.972 4.573 -10.716 1.00 88.06 726 ALA A CA 1
ATOM 5640 C C . ALA A 1 726 ? 17.336 5.848 -11.492 1.00 88.06 726 ALA A C 1
ATOM 5642 O O . ALA A 1 726 ? 17.605 5.788 -12.697 1.00 88.06 726 ALA A O 1
ATOM 5643 N N . ALA A 1 727 ? 17.394 6.996 -10.813 1.00 89.44 727 ALA A N 1
ATOM 5644 C CA . ALA A 1 727 ? 17.804 8.255 -11.421 1.00 89.44 727 ALA A CA 1
ATOM 5645 C C . ALA A 1 727 ? 19.286 8.245 -11.839 1.00 89.44 727 ALA A C 1
ATOM 5647 O O . ALA A 1 727 ? 19.596 8.641 -12.964 1.00 89.44 727 ALA A O 1
ATOM 5648 N N . LEU A 1 728 ? 20.185 7.714 -11.001 1.00 86.88 728 LEU A N 1
ATOM 5649 C CA . LEU A 1 728 ? 21.605 7.519 -11.320 1.00 86.88 728 LEU A CA 1
ATOM 5650 C C . LEU A 1 728 ? 21.791 6.654 -12.573 1.00 86.88 728 LEU A C 1
ATOM 5652 O O . LEU A 1 728 ? 22.512 7.035 -13.496 1.00 86.88 728 LEU A O 1
ATOM 5656 N N . TRP A 1 729 ? 21.130 5.499 -12.630 1.00 88.00 729 TRP A N 1
ATOM 5657 C CA . TRP A 1 729 ? 21.283 4.566 -13.748 1.00 88.00 729 TRP A CA 1
ATOM 5658 C C . TRP A 1 729 ? 20.665 5.089 -15.041 1.00 88.00 729 TRP A C 1
ATOM 5660 O O . TRP A 1 729 ? 21.219 4.893 -16.125 1.00 88.00 729 TRP A O 1
ATOM 5670 N N . THR A 1 730 ? 19.565 5.830 -14.934 1.00 91.75 730 THR A N 1
ATOM 5671 C CA . THR A 1 730 ? 18.991 6.559 -16.069 1.00 91.75 730 THR A CA 1
ATOM 5672 C C . THR A 1 730 ? 19.954 7.630 -16.574 1.00 91.75 730 THR A C 1
ATOM 5674 O O . THR A 1 730 ? 20.218 7.683 -17.775 1.00 91.75 730 THR A O 1
ATOM 5677 N N . TYR A 1 731 ? 20.546 8.421 -15.676 1.00 90.25 731 TYR A N 1
ATOM 5678 C CA . TYR A 1 731 ? 21.572 9.405 -16.024 1.00 90.25 731 TYR A CA 1
ATOM 5679 C C . TYR A 1 731 ? 22.780 8.752 -16.713 1.00 90.25 731 TYR A C 1
ATOM 5681 O O . TYR A 1 731 ? 23.207 9.224 -17.764 1.00 90.25 731 TYR A O 1
ATOM 5689 N N . MET A 1 732 ? 23.294 7.633 -16.192 1.00 88.69 732 MET A N 1
ATOM 5690 C CA . MET A 1 732 ? 24.422 6.909 -16.794 1.00 88.69 732 MET A CA 1
ATOM 5691 C C . MET A 1 732 ? 24.136 6.531 -18.254 1.00 88.69 732 MET A C 1
ATOM 5693 O O . MET A 1 732 ? 24.960 6.774 -19.134 1.00 88.69 732 MET A O 1
ATOM 5697 N N . ARG A 1 733 ? 22.947 5.990 -18.549 1.00 91.81 733 ARG A N 1
ATOM 5698 C CA . ARG A 1 733 ? 22.547 5.660 -19.931 1.00 91.81 733 ARG A CA 1
ATOM 5699 C C . ARG A 1 733 ? 22.475 6.904 -20.818 1.00 91.81 733 ARG A C 1
ATOM 5701 O O . ARG A 1 733 ? 22.897 6.866 -21.976 1.00 91.81 733 ARG A O 1
ATOM 5708 N N . GLN A 1 734 ? 21.976 8.019 -20.280 1.00 91.19 734 GLN A N 1
ATOM 5709 C CA . GLN A 1 734 ? 21.944 9.306 -20.979 1.00 91.19 734 GLN A CA 1
ATOM 5710 C C . GLN A 1 734 ? 23.355 9.848 -21.269 1.00 91.19 734 GLN A C 1
ATOM 5712 O O . GLN A 1 734 ? 23.567 10.433 -22.333 1.00 91.19 734 GLN A O 1
ATOM 5717 N N . ASP A 1 735 ? 24.303 9.637 -20.357 1.00 88.75 735 ASP A N 1
ATOM 5718 C CA . ASP A 1 735 ? 25.701 10.057 -20.483 1.00 88.75 735 ASP A CA 1
ATOM 5719 C C . ASP A 1 735 ? 26.456 9.187 -21.503 1.00 88.75 735 ASP A C 1
ATOM 5721 O O . ASP A 1 735 ? 27.114 9.715 -22.398 1.00 88.75 735 ASP A O 1
ATOM 5725 N N . VAL A 1 736 ? 26.251 7.861 -21.488 1.00 91.69 736 VAL A N 1
ATOM 5726 C CA . VAL A 1 736 ? 26.771 6.953 -22.532 1.00 91.69 736 VAL A CA 1
ATOM 5727 C C . VAL A 1 736 ? 26.234 7.337 -23.911 1.00 91.69 736 VAL A C 1
ATOM 5729 O O . VAL A 1 736 ? 26.995 7.410 -24.875 1.00 91.69 736 VAL A O 1
ATOM 5732 N N . ARG A 1 737 ? 24.938 7.655 -24.031 1.00 91.25 737 ARG A N 1
ATOM 5733 C CA . ARG A 1 737 ? 24.373 8.180 -25.287 1.00 91.25 737 ARG A CA 1
ATOM 5734 C C . ARG A 1 737 ? 25.136 9.416 -25.774 1.00 91.25 737 ARG A C 1
ATOM 5736 O O . ARG A 1 737 ? 25.468 9.494 -26.954 1.00 91.25 737 ARG A O 1
ATOM 5743 N N . GLN A 1 738 ? 25.416 10.371 -24.891 1.00 88.31 738 GLN A N 1
ATOM 5744 C CA . GLN A 1 738 ? 26.149 11.588 -25.251 1.00 88.31 738 GLN A CA 1
ATOM 5745 C C . GLN A 1 738 ? 27.602 11.311 -25.631 1.00 88.31 738 GLN A C 1
ATOM 5747 O O . GLN A 1 738 ? 28.099 11.905 -26.590 1.00 88.31 738 GLN A O 1
ATOM 5752 N N . ALA A 1 739 ? 28.254 10.375 -24.944 1.00 90.19 739 ALA A N 1
ATOM 5753 C CA . ALA A 1 739 ?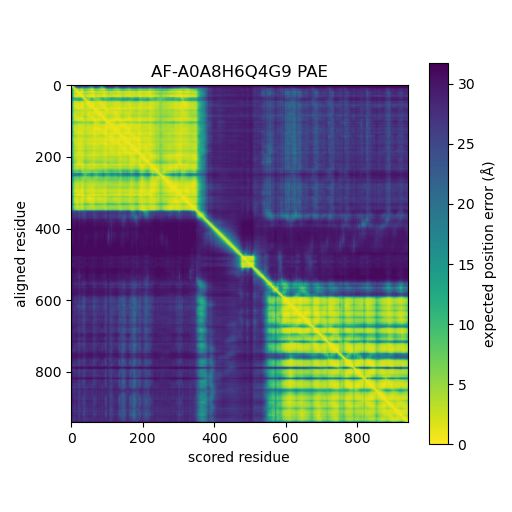 29.589 9.909 -25.289 1.00 90.19 739 ALA A CA 1
ATOM 5754 C C . ALA A 1 739 ? 29.643 9.365 -26.726 1.00 90.19 739 ALA A C 1
ATOM 5756 O O . ALA A 1 739 ? 30.521 9.748 -27.495 1.00 90.19 739 ALA A O 1
ATOM 5757 N N . LEU A 1 740 ? 28.661 8.551 -27.132 1.00 91.75 740 LEU A N 1
ATOM 5758 C CA . LEU A 1 740 ? 28.578 7.998 -28.491 1.00 91.75 740 LEU A CA 1
ATOM 5759 C C . LEU A 1 740 ? 28.342 9.068 -29.564 1.00 91.75 740 LEU A C 1
ATOM 5761 O O . LEU A 1 740 ? 28.956 9.019 -30.633 1.00 91.75 740 LEU A O 1
ATOM 5765 N N . LEU A 1 741 ? 27.449 10.024 -29.293 1.00 87.25 741 LEU A N 1
ATOM 5766 C CA . LEU A 1 741 ? 27.103 11.086 -30.242 1.00 87.25 741 LEU A CA 1
ATOM 5767 C C . LEU A 1 741 ? 28.273 12.052 -30.459 1.00 87.25 741 LEU A C 1
ATOM 5769 O O . LEU A 1 741 ? 28.563 12.410 -31.602 1.00 87.25 741 LEU A O 1
ATOM 5773 N N . ASN A 1 742 ? 28.977 12.410 -29.382 1.00 87.25 742 ASN A N 1
ATOM 5774 C CA . ASN A 1 742 ? 30.076 13.377 -29.410 1.00 87.25 742 ASN A CA 1
ATOM 5775 C C . ASN A 1 742 ? 31.462 12.737 -29.589 1.00 87.25 742 ASN A C 1
ATOM 5777 O O . ASN A 1 742 ? 32.432 13.458 -29.811 1.00 87.25 742 ASN A O 1
ATOM 5781 N N . ARG A 1 743 ? 31.566 11.401 -29.502 1.00 89.50 743 ARG A N 1
ATOM 5782 C CA . ARG A 1 743 ? 32.835 10.649 -29.438 1.00 89.50 743 ARG A CA 1
ATOM 5783 C C . ARG A 1 743 ? 33.771 11.204 -28.364 1.00 89.50 743 ARG A C 1
ATOM 5785 O O . ARG A 1 743 ? 34.931 11.516 -28.624 1.00 89.50 743 ARG A O 1
ATOM 5792 N N . ALA A 1 744 ? 33.220 11.357 -27.169 1.00 88.12 744 ALA A N 1
ATOM 5793 C CA . ALA A 1 744 ? 33.897 11.903 -26.004 1.00 88.12 744 ALA A CA 1
ATOM 5794 C C . ALA A 1 744 ? 33.692 10.975 -24.805 1.00 88.12 744 ALA A C 1
ATOM 5796 O O . ALA A 1 744 ? 32.745 10.191 -24.784 1.00 88.12 744 ALA A O 1
ATOM 5797 N N . SER A 1 745 ? 34.567 11.063 -23.805 1.00 87.19 745 SER A N 1
ATOM 5798 C CA . SER A 1 745 ? 34.373 10.333 -22.550 1.00 87.19 745 SER A CA 1
ATOM 5799 C C . SER A 1 745 ? 33.048 10.731 -21.878 1.00 87.19 745 SER A C 1
ATOM 5801 O O . SER A 1 745 ? 32.720 11.924 -21.871 1.00 87.19 745 SER A O 1
ATOM 5803 N N . PRO A 1 746 ? 32.313 9.778 -21.269 1.00 87.56 746 PRO A N 1
ATOM 5804 C CA . PRO A 1 746 ? 31.257 10.091 -20.313 1.00 87.56 746 PRO A CA 1
ATOM 5805 C C . PRO A 1 746 ? 31.785 10.987 -19.189 1.00 87.56 746 PRO A C 1
ATOM 5807 O O . PRO A 1 746 ? 32.983 10.979 -18.880 1.00 87.56 746 PRO A O 1
ATOM 5810 N N . LYS A 1 747 ? 30.887 11.756 -18.576 1.00 81.06 747 LYS A N 1
ATOM 5811 C CA . LYS A 1 747 ? 31.206 12.663 -17.465 1.00 81.06 747 LYS A CA 1
ATOM 5812 C C . LYS A 1 747 ? 31.353 11.917 -16.146 1.00 81.06 747 LYS A C 1
ATOM 5814 O O . LYS A 1 747 ? 32.168 12.320 -15.318 1.00 81.06 747 LYS A O 1
ATOM 5819 N N . LEU A 1 748 ? 30.565 10.859 -15.958 1.00 76.31 748 LEU A N 1
ATOM 5820 C CA . LEU A 1 748 ? 30.652 9.985 -14.795 1.00 76.31 748 LEU A CA 1
ATOM 5821 C C . LEU A 1 748 ? 31.831 9.007 -14.968 1.00 76.31 748 LEU A C 1
ATOM 5823 O O . LEU A 1 748 ? 31.739 8.046 -15.733 1.00 76.31 748 LEU A O 1
ATOM 5827 N N . THR A 1 749 ? 32.950 9.266 -14.288 1.00 66.19 749 THR A N 1
ATOM 5828 C CA . THR A 1 749 ? 34.202 8.487 -14.403 1.00 66.19 749 THR A CA 1
ATOM 5829 C C . THR A 1 749 ? 34.548 7.736 -13.106 1.00 66.19 749 THR A C 1
ATOM 5831 O O . THR A 1 749 ? 34.083 8.133 -12.035 1.00 66.19 749 THR A O 1
ATOM 5834 N N . PRO A 1 750 ? 35.380 6.671 -13.155 1.00 57.00 750 PRO A N 1
ATOM 5835 C CA . PRO A 1 750 ? 35.822 5.923 -11.964 1.00 57.00 750 PRO A CA 1
ATOM 5836 C C . PRO A 1 750 ? 36.428 6.792 -10.854 1.00 57.00 750 PRO A C 1
ATOM 5838 O O . PRO A 1 750 ? 36.098 6.600 -9.685 1.00 57.00 750 PRO A O 1
ATOM 5841 N N . SER A 1 751 ? 37.218 7.807 -11.220 1.00 52.66 751 SER A N 1
ATOM 5842 C CA . SER A 1 751 ? 37.786 8.841 -10.335 1.00 52.66 751 SER A CA 1
ATOM 5843 C C . SER A 1 751 ? 36.789 9.572 -9.426 1.00 52.66 751 SER A C 1
ATOM 5845 O O . SER A 1 751 ? 37.201 10.266 -8.498 1.00 52.66 751 SER A O 1
ATOM 5847 N N . GLN A 1 752 ? 35.482 9.434 -9.659 1.00 56.81 752 GLN A N 1
ATOM 5848 C CA . GLN A 1 752 ? 34.419 10.074 -8.878 1.00 56.81 752 GLN A CA 1
ATOM 5849 C C . GLN A 1 752 ? 33.762 9.127 -7.852 1.00 56.81 752 GLN A C 1
ATOM 5851 O O . GLN A 1 752 ? 32.748 9.482 -7.257 1.00 56.81 752 GLN A O 1
ATOM 5856 N N . GLY A 1 753 ? 34.340 7.941 -7.607 1.00 46.22 753 GLY A N 1
ATOM 5857 C CA . GLY A 1 753 ? 33.991 7.078 -6.467 1.00 46.22 753 GLY A CA 1
ATOM 5858 C C . GLY A 1 753 ? 32.933 6.002 -6.732 1.00 46.22 753 GLY A C 1
ATOM 5859 O O . GLY A 1 753 ? 32.461 5.365 -5.789 1.00 46.22 753 GLY A O 1
ATOM 5860 N N . ILE A 1 754 ? 32.569 5.752 -7.995 1.00 55.69 754 ILE A N 1
ATOM 5861 C CA . ILE A 1 754 ? 31.685 4.639 -8.374 1.00 55.69 754 ILE A CA 1
ATOM 5862 C C . ILE A 1 754 ? 32.543 3.422 -8.725 1.00 55.69 754 ILE A C 1
ATOM 5864 O O . ILE A 1 754 ? 32.822 3.155 -9.890 1.00 55.69 754 ILE A O 1
ATOM 5868 N N . HIS A 1 755 ? 32.981 2.694 -7.698 1.00 56.16 755 HIS A N 1
ATOM 5869 C CA . HIS A 1 755 ? 33.707 1.433 -7.857 1.00 56.16 755 HIS A CA 1
ATOM 5870 C C . HIS A 1 755 ? 32.718 0.266 -7.821 1.00 56.16 755 HIS A C 1
ATOM 5872 O O . HIS A 1 755 ? 32.285 -0.166 -6.752 1.00 56.16 755 HIS A O 1
ATOM 5878 N N . LEU A 1 756 ? 32.341 -0.243 -8.994 1.00 60.12 756 LEU A N 1
ATOM 5879 C CA . LEU A 1 756 ? 31.435 -1.394 -9.132 1.00 60.12 756 LEU A CA 1
ATOM 5880 C C . LEU A 1 756 ? 32.181 -2.695 -9.461 1.00 60.12 756 LEU A C 1
ATOM 5882 O O . LEU A 1 756 ? 31.564 -3.692 -9.836 1.00 60.12 756 LEU A O 1
ATOM 5886 N N . ASP A 1 757 ? 33.502 -2.690 -9.282 1.00 52.50 757 ASP A N 1
ATOM 5887 C CA . ASP A 1 757 ? 34.419 -3.743 -9.733 1.00 52.50 757 ASP A CA 1
ATOM 5888 C C . ASP A 1 757 ? 34.278 -5.062 -8.952 1.00 52.50 757 ASP A C 1
ATOM 5890 O O . ASP A 1 757 ? 34.769 -6.110 -9.382 1.00 52.50 757 ASP A O 1
ATOM 5894 N N . ASN A 1 758 ? 33.537 -5.054 -7.840 1.00 53.00 758 ASN A N 1
ATOM 5895 C CA . ASN A 1 758 ? 33.234 -6.256 -7.072 1.00 53.00 758 ASN A CA 1
ATOM 5896 C C . ASN A 1 758 ? 32.044 -7.007 -7.687 1.00 53.00 758 ASN A C 1
ATOM 5898 O O . ASN A 1 758 ? 30.902 -6.940 -7.224 1.00 53.00 758 ASN A O 1
ATOM 5902 N N . PHE A 1 759 ? 32.344 -7.790 -8.725 1.00 56.00 759 PHE A N 1
ATOM 5903 C CA . PHE A 1 759 ? 31.538 -8.937 -9.158 1.00 56.00 759 PHE A CA 1
ATOM 5904 C C . PHE A 1 759 ? 31.634 -10.072 -8.131 1.00 56.00 759 PHE A C 1
ATOM 5906 O O . PHE A 1 759 ? 32.037 -11.183 -8.469 1.00 56.00 759 PHE A O 1
ATOM 5913 N N . ASP A 1 760 ? 31.334 -9.782 -6.867 1.00 55.81 760 ASP A N 1
ATOM 5914 C CA . ASP A 1 760 ? 31.294 -10.812 -5.842 1.00 55.81 760 ASP A CA 1
ATOM 5915 C C . ASP A 1 760 ? 30.075 -11.700 -6.113 1.00 55.81 760 ASP A C 1
ATOM 5917 O O . ASP A 1 760 ? 28.924 -11.279 -5.979 1.00 55.81 760 ASP A O 1
ATOM 5921 N N . VAL A 1 761 ? 30.351 -12.900 -6.615 1.00 48.59 761 VAL A N 1
ATOM 5922 C CA . VAL A 1 761 ? 29.356 -13.914 -6.981 1.00 48.59 761 VAL A CA 1
ATOM 5923 C C . VAL A 1 761 ? 28.702 -14.534 -5.751 1.00 48.59 761 VAL A C 1
ATOM 5925 O O . VAL A 1 761 ? 27.619 -15.106 -5.873 1.00 48.59 761 VAL A O 1
ATOM 5928 N N . ASP A 1 762 ? 29.321 -14.370 -4.579 1.00 46.72 762 ASP A N 1
ATOM 5929 C CA . ASP A 1 762 ? 28.810 -14.855 -3.300 1.00 46.72 762 ASP A CA 1
ATOM 5930 C C . ASP A 1 762 ? 27.877 -13.827 -2.629 1.00 46.72 762 ASP A C 1
ATOM 5932 O O . ASP A 1 762 ? 27.170 -14.147 -1.670 1.00 46.72 762 ASP A O 1
ATOM 5936 N N . VAL A 1 763 ? 27.801 -12.599 -3.163 1.00 53.53 763 VAL A N 1
ATOM 5937 C CA . VAL A 1 763 ? 26.852 -11.570 -2.724 1.00 53.53 763 VAL A CA 1
ATOM 5938 C C . VAL A 1 763 ? 25.605 -11.621 -3.600 1.00 53.53 763 VAL A C 1
ATOM 5940 O O . VAL A 1 763 ? 25.618 -11.271 -4.781 1.00 53.53 763 VAL A O 1
ATOM 5943 N N . ALA A 1 764 ? 24.483 -12.021 -3.003 1.00 53.72 764 ALA A N 1
ATOM 5944 C CA . ALA A 1 764 ? 23.184 -11.984 -3.660 1.00 53.72 764 ALA A CA 1
ATOM 5945 C C . ALA A 1 764 ? 22.813 -10.535 -4.037 1.00 53.72 764 ALA A C 1
ATOM 5947 O O . ALA A 1 764 ? 22.448 -9.731 -3.180 1.00 53.72 764 ALA A O 1
ATOM 5948 N N . VAL A 1 765 ? 22.900 -10.200 -5.327 1.00 66.75 765 VAL A N 1
ATOM 5949 C CA . VAL A 1 765 ? 22.461 -8.908 -5.880 1.00 66.75 765 VAL A CA 1
ATOM 5950 C C . VAL A 1 765 ? 21.102 -9.032 -6.569 1.00 66.75 765 VAL A C 1
ATOM 5952 O O . VAL A 1 765 ? 20.741 -10.092 -7.083 1.00 66.75 765 VAL A O 1
ATOM 5955 N N . GLY A 1 766 ? 20.342 -7.933 -6.604 1.00 69.69 766 GLY A N 1
ATOM 5956 C CA . GLY A 1 766 ? 19.073 -7.867 -7.332 1.00 69.69 766 GLY A CA 1
ATOM 5957 C C . GLY A 1 766 ? 19.242 -8.198 -8.822 1.00 69.69 766 GLY A C 1
ATOM 5958 O O . GLY A 1 766 ? 20.261 -7.886 -9.435 1.00 69.69 766 GLY A O 1
ATOM 5959 N N . LYS A 1 767 ? 18.235 -8.828 -9.438 1.00 75.00 767 LYS A N 1
ATOM 5960 C CA . LYS A 1 767 ? 18.331 -9.335 -10.823 1.00 75.00 767 LYS A CA 1
ATOM 5961 C C . LYS A 1 767 ? 18.542 -8.230 -11.875 1.00 75.00 767 LYS A C 1
ATOM 5963 O O . LYS A 1 767 ? 19.205 -8.470 -12.883 1.00 75.00 767 LYS A O 1
ATOM 5968 N N . SER A 1 768 ? 18.027 -7.023 -11.645 1.00 78.88 768 SER A N 1
ATOM 5969 C CA . SER A 1 768 ? 18.211 -5.858 -12.524 1.00 78.88 768 SER A CA 1
ATOM 5970 C C . SER A 1 768 ? 19.634 -5.288 -12.512 1.00 78.88 768 SER A C 1
ATOM 5972 O O . SER A 1 768 ? 20.074 -4.719 -13.510 1.00 78.88 768 SER A O 1
ATOM 5974 N N . VAL A 1 769 ? 20.391 -5.516 -11.432 1.00 83.94 769 VAL A N 1
ATOM 5975 C CA . VAL A 1 769 ? 21.749 -4.980 -11.227 1.00 83.94 769 VAL A CA 1
ATOM 5976 C C . VAL A 1 769 ? 22.714 -5.418 -12.333 1.00 83.94 769 VAL A C 1
ATOM 5978 O O . VAL A 1 769 ? 23.658 -4.707 -12.664 1.00 83.94 769 VAL A O 1
ATOM 5981 N N . TRP A 1 770 ? 22.483 -6.577 -12.954 1.00 86.81 770 TRP A N 1
ATOM 5982 C CA . TRP A 1 770 ? 23.299 -7.055 -14.072 1.00 86.81 770 TRP A CA 1
ATOM 5983 C C . TRP A 1 770 ? 23.211 -6.151 -15.310 1.00 86.81 770 TRP A C 1
ATOM 5985 O O . TRP A 1 770 ? 24.232 -5.941 -15.966 1.00 86.81 770 TRP A O 1
ATOM 5995 N N . ALA A 1 771 ? 22.045 -5.574 -15.610 1.00 89.69 771 ALA A N 1
ATOM 5996 C CA . ALA A 1 771 ? 21.890 -4.622 -16.711 1.00 89.69 771 ALA A CA 1
ATOM 5997 C C . ALA A 1 771 ? 22.634 -3.307 -16.426 1.00 89.69 771 ALA A C 1
ATOM 5999 O O . ALA A 1 771 ? 23.347 -2.793 -17.289 1.00 89.69 771 ALA A O 1
ATOM 6000 N N . ASP A 1 772 ? 22.535 -2.816 -15.191 1.00 87.88 772 ASP A N 1
ATOM 6001 C CA . ASP A 1 772 ? 23.245 -1.623 -14.724 1.00 87.88 772 ASP A CA 1
ATOM 6002 C C . ASP A 1 772 ? 24.771 -1.820 -14.770 1.00 87.88 772 ASP A C 1
ATOM 6004 O O . ASP A 1 772 ? 25.505 -0.964 -15.266 1.00 87.88 772 ASP A O 1
ATOM 6008 N N . ARG A 1 773 ? 25.259 -2.999 -14.358 1.00 87.06 773 ARG A N 1
ATOM 6009 C CA . ARG A 1 773 ? 26.676 -3.386 -14.478 1.00 87.06 773 ARG A CA 1
ATOM 6010 C C . ARG A 1 773 ? 27.154 -3.362 -15.929 1.00 87.06 773 ARG A C 1
ATOM 6012 O O . ARG A 1 773 ? 28.213 -2.807 -16.200 1.00 87.06 773 ARG A O 1
ATOM 6019 N N . ALA A 1 774 ? 26.384 -3.915 -16.868 1.00 91.00 774 ALA A N 1
ATOM 6020 C CA . ALA A 1 774 ? 26.742 -3.861 -18.288 1.00 91.00 774 ALA A CA 1
ATOM 6021 C C . ALA A 1 774 ? 26.796 -2.416 -18.808 1.00 91.00 774 ALA A C 1
ATOM 6023 O O . ALA A 1 774 ? 27.729 -2.059 -19.526 1.00 91.00 774 ALA A O 1
ATOM 6024 N N . CYS A 1 775 ? 25.837 -1.574 -18.406 1.00 91.44 775 CYS A N 1
ATOM 6025 C CA . CYS A 1 775 ? 25.834 -0.147 -18.727 1.00 91.44 775 CYS A CA 1
ATOM 6026 C C . CYS A 1 775 ? 27.089 0.559 -18.195 1.00 91.44 775 CYS A C 1
ATOM 6028 O O . CYS A 1 775 ? 27.700 1.346 -18.917 1.00 91.44 775 CYS A O 1
ATOM 6030 N N . HIS A 1 776 ? 27.501 0.261 -16.961 1.00 88.31 776 HIS A N 1
ATOM 6031 C CA . HIS A 1 776 ? 28.725 0.807 -16.381 1.00 88.31 776 HIS A CA 1
ATOM 6032 C C . HIS A 1 776 ? 29.975 0.354 -17.147 1.00 88.31 776 HIS A C 1
ATOM 6034 O O . HIS A 1 776 ? 30.780 1.194 -17.537 1.00 88.31 776 HIS A O 1
ATOM 6040 N N . LEU A 1 777 ? 30.110 -0.941 -17.455 1.00 89.75 777 LEU A N 1
ATOM 6041 C CA . LEU A 1 777 ? 31.235 -1.454 -18.251 1.00 89.75 777 LEU A CA 1
ATOM 6042 C C . LEU A 1 777 ? 31.296 -0.817 -19.650 1.00 89.75 777 LEU A C 1
ATOM 6044 O O . LEU A 1 777 ? 32.378 -0.513 -20.148 1.00 89.75 777 LEU A O 1
ATOM 6048 N N . ALA A 1 778 ? 30.148 -0.569 -20.284 1.00 92.88 778 ALA A N 1
ATOM 6049 C CA . ALA A 1 778 ? 30.090 0.147 -21.556 1.00 92.88 778 ALA A CA 1
ATOM 6050 C C . ALA A 1 778 ? 30.502 1.625 -21.422 1.00 92.88 778 ALA A C 1
ATOM 6052 O O . ALA A 1 778 ? 31.156 2.158 -22.320 1.00 92.88 778 ALA A O 1
ATOM 6053 N N . ALA A 1 779 ? 30.173 2.279 -20.303 1.00 90.69 779 ALA A N 1
ATOM 6054 C CA . ALA A 1 779 ? 30.659 3.624 -19.995 1.00 90.69 779 ALA A CA 1
ATOM 6055 C C . ALA A 1 779 ? 32.188 3.639 -19.838 1.00 90.69 779 ALA A C 1
ATOM 6057 O O . ALA A 1 779 ? 32.848 4.466 -20.465 1.00 90.69 779 ALA A O 1
ATOM 6058 N N . LEU A 1 780 ? 32.764 2.668 -19.116 1.00 88.62 780 LEU A N 1
ATOM 6059 C CA . LEU A 1 780 ? 34.220 2.495 -19.019 1.00 88.62 780 LEU A CA 1
ATOM 6060 C C . LEU A 1 780 ? 34.863 2.263 -20.390 1.00 88.62 780 LEU A C 1
ATOM 6062 O O . LEU A 1 780 ? 35.930 2.806 -20.663 1.00 88.62 780 LEU A O 1
ATOM 6066 N N . ALA A 1 781 ? 34.203 1.515 -21.278 1.00 91.88 781 ALA A N 1
ATOM 6067 C CA . ALA A 1 781 ? 34.691 1.301 -22.639 1.00 91.88 781 ALA A CA 1
ATOM 6068 C C . ALA A 1 781 ? 34.691 2.602 -23.460 1.00 91.88 781 ALA A C 1
ATOM 6070 O O . ALA A 1 781 ? 35.605 2.826 -24.253 1.00 91.88 781 ALA A O 1
ATOM 6071 N N . CYS A 1 782 ? 33.711 3.489 -23.246 1.00 92.19 782 CYS A N 1
ATOM 6072 C CA . CYS A 1 782 ? 33.705 4.829 -23.840 1.00 92.19 782 CYS A CA 1
ATOM 6073 C C . CYS A 1 782 ? 34.843 5.698 -23.277 1.00 92.19 782 CYS A C 1
ATOM 6075 O O . CYS A 1 782 ? 35.527 6.373 -24.046 1.00 92.19 782 CYS A O 1
ATOM 6077 N N . THR A 1 783 ? 35.084 5.651 -21.962 1.00 89.25 783 THR A N 1
ATOM 6078 C CA . THR A 1 783 ? 36.216 6.336 -21.312 1.00 89.25 783 THR A CA 1
ATOM 6079 C C . THR A 1 783 ? 37.554 5.828 -21.845 1.00 89.25 783 THR A C 1
ATOM 6081 O O . THR A 1 783 ? 38.427 6.627 -22.165 1.00 89.25 783 THR A O 1
ATOM 6084 N N . PHE A 1 784 ? 37.714 4.517 -22.019 1.00 89.38 784 PHE A N 1
ATOM 6085 C CA . PHE A 1 784 ? 38.908 3.932 -22.631 1.00 89.38 784 PHE A CA 1
ATOM 6086 C C . PHE A 1 784 ? 39.096 4.398 -24.085 1.00 89.38 784 PHE A C 1
ATOM 6088 O O . PHE A 1 784 ? 40.201 4.751 -24.491 1.00 89.38 784 PHE A O 1
ATOM 6095 N N . ALA A 1 785 ? 38.016 4.431 -24.871 1.00 90.81 785 ALA A N 1
ATOM 6096 C CA . ALA A 1 785 ? 38.066 4.820 -26.278 1.00 90.81 785 ALA A CA 1
ATOM 6097 C C . ALA A 1 785 ? 38.363 6.317 -26.495 1.00 90.81 785 ALA A C 1
ATOM 6099 O O . ALA A 1 785 ? 39.054 6.668 -27.456 1.00 90.81 785 ALA A O 1
ATOM 6100 N N . TRP A 1 786 ? 37.820 7.197 -25.644 1.00 90.62 786 TRP A N 1
ATOM 6101 C CA . TRP A 1 786 ? 37.764 8.648 -25.895 1.00 90.62 786 TRP A CA 1
ATOM 6102 C C . TRP A 1 786 ? 38.193 9.543 -24.719 1.00 90.62 786 TRP A C 1
ATOM 6104 O O . TRP A 1 786 ? 38.090 10.767 -24.819 1.00 90.62 786 TRP A O 1
ATOM 6114 N N . GLY A 1 787 ? 38.654 8.977 -23.605 1.00 81.56 787 GLY A N 1
ATOM 6115 C CA . GLY A 1 787 ? 39.175 9.713 -22.449 1.00 81.56 787 GLY A CA 1
ATOM 6116 C C . GLY A 1 787 ? 40.624 10.183 -22.610 1.00 81.56 787 GLY A C 1
ATOM 6117 O O . GLY A 1 787 ? 41.346 9.785 -23.527 1.00 81.56 787 GLY A O 1
ATOM 6118 N N . SER A 1 788 ? 41.071 11.060 -21.707 1.00 67.94 788 SER A N 1
ATOM 6119 C CA . SER A 1 788 ? 42.476 11.479 -21.620 1.00 67.94 788 SER A CA 1
ATOM 6120 C C . SER A 1 788 ? 43.366 10.324 -21.143 1.00 67.94 788 SER A C 1
ATOM 6122 O O . SER A 1 788 ? 42.987 9.576 -20.252 1.00 67.94 788 SER A O 1
ATOM 6124 N N . LYS A 1 789 ? 44.583 10.204 -21.696 1.00 56.72 789 LYS A N 1
ATOM 6125 C CA . LYS A 1 789 ? 45.545 9.117 -21.394 1.00 56.72 789 LYS A CA 1
ATOM 6126 C C . LYS A 1 789 ? 46.097 9.102 -19.959 1.00 56.72 789 LYS A C 1
ATOM 6128 O O . LYS A 1 789 ? 46.865 8.203 -19.621 1.00 56.72 789 LYS A O 1
ATOM 6133 N N . GLU A 1 790 ? 45.756 10.081 -19.129 1.00 48.28 790 GLU A N 1
ATOM 6134 C CA . GLU A 1 790 ? 46.136 10.101 -17.717 1.00 48.28 790 GLU A CA 1
ATOM 6135 C C . GLU A 1 790 ? 45.214 9.160 -16.931 1.00 48.28 790 GLU A C 1
ATOM 6137 O O . GLU A 1 790 ? 44.203 9.586 -16.397 1.00 48.28 790 GLU A O 1
ATOM 6142 N N . GLY A 1 791 ? 45.577 7.869 -16.974 1.00 55.16 791 GLY A N 1
ATOM 6143 C CA . GLY A 1 791 ? 45.279 6.786 -16.027 1.00 55.16 791 GLY A CA 1
ATOM 6144 C C . GLY A 1 791 ? 43.844 6.614 -15.527 1.00 55.16 791 GLY A C 1
ATOM 6145 O O . GLY A 1 791 ? 43.388 7.434 -14.751 1.00 55.16 791 GLY A O 1
ATOM 6146 N N . GLU A 1 792 ? 43.208 5.475 -15.849 1.00 62.31 792 GLU A N 1
ATOM 6147 C CA . GLU A 1 792 ? 42.361 4.732 -14.882 1.00 62.31 792 GLU A CA 1
ATOM 6148 C C . GLU A 1 792 ? 41.784 3.411 -15.430 1.00 62.31 792 GLU A C 1
ATOM 6150 O O . GLU A 1 792 ? 41.538 2.502 -14.644 1.00 62.31 792 GLU A O 1
ATOM 6155 N N . VAL A 1 793 ? 41.602 3.250 -16.750 1.00 72.12 793 VAL A N 1
ATOM 6156 C CA . VAL A 1 793 ? 40.925 2.063 -17.320 1.00 72.12 793 VAL A CA 1
ATOM 6157 C C . VAL A 1 793 ? 41.844 1.298 -18.276 1.00 72.12 793 VAL A C 1
ATOM 6159 O O . VAL A 1 793 ? 42.192 1.799 -19.343 1.00 72.12 793 VAL A O 1
ATOM 6162 N N . ASP A 1 794 ? 42.230 0.079 -17.898 1.00 85.62 794 ASP A N 1
ATOM 6163 C CA . ASP A 1 794 ? 42.990 -0.847 -18.745 1.00 85.62 794 ASP A CA 1
ATOM 6164 C C . ASP A 1 794 ? 42.055 -1.632 -19.682 1.00 85.62 794 ASP A C 1
ATOM 6166 O O . ASP A 1 794 ? 41.065 -2.223 -19.243 1.00 85.62 794 ASP A O 1
ATOM 6170 N N . GLY A 1 795 ? 42.358 -1.630 -20.982 1.00 87.38 795 GLY A N 1
ATOM 6171 C CA . GLY A 1 795 ? 41.494 -2.224 -22.007 1.00 87.38 795 GLY A CA 1
ATOM 6172 C C . GLY A 1 795 ? 41.402 -3.748 -21.915 1.00 87.38 795 GLY A C 1
ATOM 6173 O O . GLY A 1 795 ? 40.325 -4.309 -22.128 1.00 87.38 795 GLY A O 1
ATOM 6174 N N . ASP A 1 796 ? 42.502 -4.419 -21.562 1.00 88.62 796 ASP A N 1
ATOM 6175 C CA . ASP A 1 796 ? 42.539 -5.879 -21.413 1.00 88.62 796 ASP A CA 1
ATOM 6176 C C . ASP A 1 796 ? 41.785 -6.315 -20.151 1.00 88.62 796 ASP A C 1
ATOM 6178 O O . ASP A 1 796 ? 40.995 -7.265 -20.182 1.00 88.62 796 ASP A O 1
ATOM 6182 N N . HIS A 1 797 ? 41.956 -5.576 -19.053 1.00 86.44 797 HIS A N 1
ATOM 6183 C CA . HIS A 1 797 ? 41.173 -5.754 -17.836 1.00 86.44 797 HIS A CA 1
ATOM 6184 C C . HIS A 1 797 ? 39.673 -5.580 -18.095 1.00 86.44 797 HIS A C 1
ATOM 6186 O O . HIS A 1 797 ? 38.875 -6.418 -17.669 1.00 86.44 797 HIS A O 1
ATOM 6192 N N . LEU A 1 798 ? 39.282 -4.542 -18.838 1.00 88.50 798 LEU A N 1
ATOM 6193 C CA . LEU A 1 798 ? 37.881 -4.294 -19.162 1.00 88.50 798 LEU A CA 1
ATOM 6194 C C . LEU A 1 798 ? 37.282 -5.391 -20.062 1.00 88.50 798 LEU A C 1
ATOM 6196 O O . LEU A 1 798 ? 36.138 -5.798 -19.836 1.00 88.50 798 LEU A O 1
ATOM 6200 N N . ASP A 1 799 ? 38.044 -5.920 -21.030 1.00 91.19 799 ASP A N 1
ATOM 6201 C CA . ASP A 1 799 ? 37.607 -7.066 -21.850 1.00 91.19 799 ASP A CA 1
ATOM 6202 C C . ASP A 1 799 ? 37.349 -8.296 -20.963 1.00 91.19 799 ASP A C 1
ATOM 6204 O O . ASP A 1 799 ? 36.307 -8.952 -21.076 1.00 91.19 799 ASP A O 1
ATOM 6208 N N . ALA A 1 800 ? 38.245 -8.550 -20.002 1.00 89.38 800 ALA A N 1
ATOM 6209 C CA . ALA A 1 800 ? 38.097 -9.630 -19.030 1.00 89.38 800 ALA A CA 1
ATOM 6210 C C . ALA A 1 800 ? 36.896 -9.428 -18.087 1.00 89.38 800 ALA A C 1
ATOM 6212 O O . ALA A 1 800 ? 36.233 -10.402 -17.726 1.00 89.38 800 ALA A O 1
ATOM 6213 N N . MET A 1 801 ? 36.580 -8.190 -17.691 1.00 87.81 801 MET A N 1
ATOM 6214 C CA . MET A 1 801 ? 35.392 -7.883 -16.882 1.00 87.81 801 MET A CA 1
ATOM 6215 C C . MET A 1 801 ? 34.091 -8.121 -17.652 1.00 87.81 801 MET A C 1
ATOM 6217 O O . MET A 1 801 ? 33.157 -8.696 -17.093 1.00 87.81 801 MET A O 1
ATOM 6221 N N . LEU A 1 802 ? 34.025 -7.743 -18.932 1.00 91.12 802 LEU A N 1
ATOM 6222 C CA . LEU A 1 802 ? 32.873 -8.036 -19.795 1.00 91.12 802 LEU A CA 1
ATOM 6223 C C . LEU A 1 802 ? 32.681 -9.547 -19.980 1.00 91.12 802 LEU A C 1
ATOM 6225 O O . LEU A 1 802 ? 31.556 -10.047 -19.904 1.00 91.12 802 LEU A O 1
ATOM 6229 N N . ASP A 1 803 ? 33.765 -10.297 -20.171 1.00 91.81 803 ASP A N 1
ATOM 6230 C CA . ASP A 1 803 ? 33.690 -11.757 -20.271 1.00 91.81 803 ASP A CA 1
ATOM 6231 C C . ASP A 1 803 ? 33.263 -12.394 -18.944 1.00 91.81 803 ASP A C 1
ATOM 6233 O O . ASP A 1 803 ? 32.423 -13.300 -18.936 1.00 91.81 803 ASP A O 1
ATOM 6237 N N . ARG A 1 804 ? 33.748 -11.872 -17.811 1.00 88.62 804 ARG A N 1
ATOM 6238 C CA . ARG A 1 804 ? 33.313 -12.302 -16.478 1.00 88.62 804 ARG A CA 1
ATOM 6239 C C . ARG A 1 804 ? 31.834 -11.995 -16.244 1.00 88.62 804 ARG A C 1
ATOM 6241 O O . ARG A 1 804 ? 31.128 -12.865 -15.738 1.00 88.62 804 ARG A O 1
ATOM 6248 N N . TRP A 1 805 ? 31.352 -10.819 -16.651 1.00 89.88 805 TRP A N 1
ATOM 6249 C CA . TRP A 1 805 ? 29.931 -10.464 -16.605 1.00 89.88 805 TRP A CA 1
ATOM 6250 C C . TRP A 1 805 ? 29.096 -11.510 -17.349 1.00 89.88 805 TRP A C 1
ATOM 6252 O O . TRP A 1 805 ? 28.157 -12.057 -16.776 1.00 89.88 805 TRP A O 1
ATOM 6262 N N . ARG A 1 806 ? 29.497 -11.874 -18.575 1.00 91.56 806 ARG A N 1
ATOM 6263 C CA . ARG A 1 806 ? 28.794 -12.874 -19.396 1.00 91.56 806 ARG A CA 1
ATOM 6264 C C . ARG A 1 806 ? 28.797 -14.271 -18.772 1.00 91.56 806 ARG A C 1
ATOM 6266 O O . ARG A 1 806 ? 27.788 -14.964 -18.851 1.00 91.56 806 ARG A O 1
ATOM 6273 N N . GLN A 1 807 ? 29.914 -14.697 -18.182 1.00 88.62 807 GLN A N 1
ATOM 6274 C CA . GLN A 1 807 ? 30.052 -16.029 -17.573 1.00 88.62 807 GLN A CA 1
ATOM 6275 C C . GLN A 1 807 ? 29.175 -16.222 -16.330 1.00 88.62 807 GLN A C 1
ATOM 6277 O O . GLN A 1 807 ? 28.771 -17.346 -16.047 1.00 88.62 807 GLN A O 1
ATOM 6282 N N . HIS A 1 808 ? 28.871 -15.140 -15.612 1.00 86.25 808 HIS A N 1
ATOM 6283 C CA . HIS A 1 808 ? 28.119 -15.180 -14.355 1.00 86.25 808 HIS A CA 1
ATOM 6284 C C . HIS A 1 808 ? 26.667 -14.719 -14.501 1.00 86.25 808 HIS A C 1
ATOM 6286 O O . HIS A 1 808 ? 25.976 -14.535 -13.498 1.00 86.25 808 HIS A O 1
ATOM 6292 N N . LEU A 1 809 ? 26.192 -14.536 -15.736 1.00 86.94 809 LEU A N 1
ATOM 6293 C CA . LEU A 1 809 ? 24.801 -14.190 -15.978 1.00 86.94 809 LEU A CA 1
ATOM 6294 C C . LEU A 1 809 ? 23.860 -15.253 -15.391 1.00 86.94 809 LEU A C 1
ATOM 6296 O O . LEU A 1 809 ? 24.041 -16.446 -15.657 1.00 86.94 809 LEU A O 1
ATOM 6300 N N . PRO A 1 810 ? 22.809 -14.839 -14.660 1.00 84.44 810 PRO A N 1
ATOM 6301 C CA . PRO A 1 810 ? 21.722 -15.733 -14.292 1.00 84.44 810 PRO A CA 1
ATOM 6302 C C . PRO A 1 810 ? 21.116 -16.393 -15.533 1.00 84.44 810 PRO A C 1
ATOM 6304 O O . PRO A 1 810 ? 21.086 -15.806 -16.619 1.00 84.44 810 PRO A O 1
ATOM 6307 N N . ARG A 1 811 ? 20.575 -17.603 -15.376 1.00 83.88 811 ARG A N 1
ATOM 6308 C CA . ARG A 1 811 ? 20.005 -18.375 -16.491 1.00 83.88 811 ARG A CA 1
ATOM 6309 C C . ARG A 1 811 ? 18.902 -17.607 -17.231 1.00 83.88 811 ARG A C 1
ATOM 6311 O O . ARG A 1 811 ? 18.725 -17.792 -18.429 1.00 83.88 811 ARG A O 1
ATOM 6318 N N . GLU A 1 812 ? 18.186 -16.735 -16.533 1.00 82.12 812 GLU A N 1
ATOM 6319 C CA . GLU A 1 812 ? 17.103 -15.905 -17.062 1.00 82.12 812 GLU A CA 1
ATOM 6320 C C . GLU A 1 812 ? 17.575 -14.798 -18.024 1.00 82.12 812 GLU A C 1
ATOM 6322 O O . GLU A 1 812 ? 16.776 -14.318 -18.829 1.00 82.12 812 GLU A O 1
ATOM 6327 N N . TYR A 1 813 ? 18.858 -14.412 -17.974 1.00 85.81 813 TYR A N 1
ATOM 6328 C CA . TYR A 1 813 ? 19.471 -13.467 -18.920 1.00 85.81 813 TYR A CA 1
ATOM 6329 C C . TYR A 1 813 ? 19.836 -14.119 -20.259 1.00 85.81 813 TYR A C 1
ATOM 6331 O O . TYR A 1 813 ? 20.228 -13.415 -21.195 1.00 85.81 813 TYR A O 1
ATOM 6339 N N . LEU A 1 814 ? 19.748 -15.449 -20.370 1.00 85.75 814 LEU A N 1
ATOM 6340 C CA . LEU A 1 814 ? 20.066 -16.140 -21.612 1.00 85.75 814 LEU A CA 1
ATOM 6341 C C . LEU A 1 814 ? 18.966 -15.888 -22.655 1.00 85.75 814 LEU A C 1
ATOM 6343 O O . LEU A 1 814 ? 17.780 -16.014 -22.337 1.00 85.75 814 LEU A O 1
ATOM 6347 N N . PRO A 1 815 ? 19.339 -15.553 -23.902 1.00 86.25 815 PRO A N 1
ATOM 6348 C CA . PRO A 1 815 ? 18.368 -15.397 -24.971 1.00 86.25 815 PRO A CA 1
ATOM 6349 C C . PRO A 1 815 ? 17.689 -16.729 -25.291 1.00 86.25 815 PRO A C 1
ATOM 6351 O O . PRO A 1 815 ? 18.309 -17.794 -25.225 1.00 86.25 815 PRO A O 1
ATOM 6354 N N . PHE A 1 816 ? 16.437 -16.658 -25.731 1.00 83.00 816 PHE A N 1
ATOM 6355 C CA . PHE A 1 816 ? 15.757 -17.774 -26.380 1.00 83.00 816 PHE A CA 1
ATOM 6356 C C . PHE A 1 816 ? 15.364 -17.399 -27.807 1.00 83.00 816 PHE A C 1
ATOM 6358 O O . PHE A 1 816 ? 15.106 -16.238 -28.131 1.00 83.00 816 PHE A O 1
ATOM 6365 N N . HIS A 1 817 ? 15.349 -18.401 -28.682 1.00 80.75 817 HIS A N 1
ATOM 6366 C CA . HIS A 1 817 ? 15.034 -18.215 -30.091 1.00 80.75 817 HIS A CA 1
ATOM 6367 C C . HIS A 1 817 ? 13.593 -18.623 -30.372 1.00 80.75 817 HIS A C 1
ATOM 6369 O O . HIS A 1 817 ? 13.168 -19.726 -30.032 1.00 80.75 817 HIS A O 1
ATOM 6375 N N . VAL A 1 818 ? 12.866 -17.740 -31.050 1.00 60.97 818 VAL A N 1
ATOM 6376 C CA . VAL A 1 818 ? 11.545 -18.023 -31.622 1.00 60.97 818 VAL A CA 1
ATOM 6377 C C . VAL A 1 818 ? 11.712 -18.071 -33.140 1.00 60.97 818 VAL A C 1
ATOM 6379 O O . VAL A 1 818 ? 12.510 -17.308 -33.686 1.00 60.97 818 VAL A O 1
ATOM 6382 N N . ALA A 1 819 ? 11.027 -19.010 -33.803 1.00 52.12 819 ALA A N 1
ATOM 6383 C CA . ALA A 1 819 ? 11.148 -19.327 -35.231 1.00 52.12 819 ALA A CA 1
ATOM 6384 C C . ALA A 1 819 ? 11.566 -18.127 -36.118 1.00 52.12 819 ALA A C 1
ATOM 6386 O O . ALA A 1 819 ? 10.884 -17.106 -36.146 1.00 52.12 819 ALA A O 1
ATOM 6387 N N . GLY A 1 820 ? 12.676 -18.263 -36.864 1.00 52.75 820 GLY A N 1
ATOM 6388 C CA . GLY A 1 820 ? 13.127 -17.251 -37.836 1.00 52.75 820 GLY A CA 1
ATOM 6389 C C . GLY A 1 820 ? 14.198 -16.247 -37.369 1.00 52.75 820 GLY A C 1
ATOM 6390 O O . GLY A 1 820 ? 14.109 -15.076 -37.716 1.00 52.75 820 GLY A O 1
ATOM 6391 N N . ARG A 1 821 ? 15.250 -16.692 -36.657 1.00 57.81 821 ARG A N 1
ATOM 6392 C CA . ARG A 1 821 ? 16.417 -15.886 -36.196 1.00 57.81 821 ARG A CA 1
ATOM 6393 C C . ARG A 1 821 ? 16.117 -14.771 -35.174 1.00 57.81 821 ARG A C 1
ATOM 6395 O O . ARG A 1 821 ? 17.041 -14.067 -34.783 1.00 57.81 821 ARG A O 1
ATOM 6402 N N . SER A 1 822 ? 14.885 -14.636 -34.690 1.00 74.88 822 SER A N 1
ATOM 6403 C CA . SER A 1 822 ? 14.526 -13.644 -33.667 1.00 74.88 822 SER A CA 1
ATOM 6404 C C . SER A 1 822 ? 15.118 -13.999 -32.298 1.00 74.88 822 SER A C 1
ATOM 6406 O O . SER A 1 822 ? 15.042 -15.155 -31.871 1.00 74.88 822 SER A O 1
ATOM 6408 N N . ILE A 1 823 ? 15.691 -13.005 -31.611 1.00 83.44 823 ILE A N 1
ATOM 6409 C CA . ILE A 1 823 ? 16.298 -13.146 -30.277 1.00 83.44 823 ILE A CA 1
ATOM 6410 C C . ILE A 1 823 ? 15.366 -12.503 -29.247 1.00 83.44 823 ILE A C 1
ATOM 6412 O O . ILE A 1 823 ? 15.158 -11.290 -29.277 1.00 83.44 823 ILE A O 1
ATOM 6416 N N . GLN A 1 824 ? 14.807 -13.308 -28.347 1.00 83.50 824 GLN A N 1
ATOM 6417 C CA . GLN A 1 824 ? 13.891 -12.855 -27.299 1.00 83.50 824 GLN A CA 1
ATOM 6418 C C . GLN A 1 824 ? 14.516 -13.013 -25.915 1.00 83.50 824 GLN A C 1
ATOM 6420 O O . GLN A 1 824 ? 15.351 -13.894 -25.687 1.00 83.50 824 GLN A O 1
ATOM 6425 N N . PHE A 1 825 ? 14.079 -12.166 -24.987 1.00 86.81 825 PHE A N 1
ATOM 6426 C CA . PHE A 1 825 ? 14.495 -12.200 -23.590 1.00 86.81 825 PHE A CA 1
ATOM 6427 C C . PHE A 1 825 ? 13.286 -12.162 -22.659 1.00 86.81 825 PHE A C 1
ATOM 6429 O O . PHE A 1 825 ? 12.224 -11.667 -23.019 1.00 86.81 825 PHE A O 1
ATOM 6436 N N . LEU A 1 826 ? 13.456 -12.676 -21.438 1.00 83.06 826 LEU A N 1
ATOM 6437 C CA . LEU A 1 826 ? 12.372 -12.739 -20.448 1.00 83.06 826 LEU A CA 1
ATOM 6438 C C . LEU A 1 826 ? 11.966 -11.372 -19.871 1.00 83.06 826 LEU A C 1
ATOM 6440 O O . LEU A 1 826 ? 10.900 -11.269 -19.274 1.00 83.06 826 LEU A O 1
ATOM 6444 N N . ALA A 1 827 ? 12.812 -10.347 -20.002 1.00 84.88 827 ALA A N 1
ATOM 6445 C CA . ALA A 1 827 ? 12.559 -9.009 -19.478 1.00 84.88 827 ALA A CA 1
ATOM 6446 C C . ALA A 1 827 ? 13.356 -7.945 -20.244 1.00 84.88 827 ALA A C 1
ATOM 6448 O O . ALA A 1 827 ? 14.454 -8.211 -20.741 1.00 84.88 827 ALA A O 1
ATOM 6449 N N . SER A 1 828 ? 12.843 -6.716 -20.270 1.00 87.44 828 SER A N 1
ATOM 6450 C CA . SER A 1 828 ? 13.439 -5.585 -20.987 1.00 87.44 828 SER A CA 1
ATOM 6451 C C . SER A 1 828 ? 14.845 -5.218 -20.490 1.00 87.44 828 SER A C 1
ATOM 6453 O O . SER A 1 828 ? 15.726 -4.900 -21.288 1.00 87.44 828 SER A O 1
ATOM 6455 N N . TRP A 1 829 ? 15.129 -5.358 -19.192 1.00 87.75 829 TRP A N 1
ATOM 6456 C CA . TRP A 1 829 ? 16.479 -5.125 -18.663 1.00 87.75 829 TRP A CA 1
ATOM 6457 C C . TRP A 1 829 ? 17.504 -6.172 -19.132 1.00 87.75 829 TRP A C 1
ATOM 6459 O O . TRP A 1 829 ? 18.684 -5.848 -19.247 1.00 87.75 829 TRP A O 1
ATOM 6469 N N . HIS A 1 830 ? 17.089 -7.399 -19.483 1.00 91.81 830 HIS A N 1
ATOM 6470 C CA . HIS A 1 830 ? 17.992 -8.378 -20.108 1.00 91.81 830 HIS A CA 1
ATOM 6471 C C . HIS A 1 830 ? 18.442 -7.892 -21.491 1.00 91.81 830 HIS A C 1
ATOM 6473 O O . HIS A 1 830 ? 19.630 -7.953 -21.810 1.00 91.81 830 HIS A O 1
ATOM 6479 N N . VAL A 1 831 ? 17.504 -7.350 -22.279 1.00 93.25 831 VAL A N 1
ATOM 6480 C CA . VAL A 1 831 ? 17.771 -6.742 -23.594 1.00 93.25 831 VAL A CA 1
ATOM 6481 C C . VAL A 1 831 ? 18.803 -5.624 -23.445 1.00 93.25 831 VAL A C 1
ATOM 6483 O O . VAL A 1 831 ? 19.821 -5.625 -24.136 1.00 93.25 831 VAL A O 1
ATOM 6486 N N . VAL A 1 832 ? 18.573 -4.711 -22.496 1.00 94.31 832 VAL A N 1
ATOM 6487 C CA . VAL A 1 832 ? 19.468 -3.577 -22.219 1.00 94.31 832 VAL A CA 1
ATOM 6488 C C . VAL A 1 832 ? 20.858 -4.050 -21.789 1.00 94.31 832 VAL A C 1
ATOM 6490 O O . VAL A 1 832 ? 21.861 -3.553 -22.303 1.00 94.31 832 VAL A O 1
ATOM 6493 N N . GLY A 1 833 ? 20.941 -5.057 -20.914 1.00 93.81 833 GLY A N 1
ATOM 6494 C CA . GLY A 1 833 ? 22.215 -5.649 -20.504 1.00 93.81 833 GLY A CA 1
ATOM 6495 C C . GLY A 1 833 ? 23.034 -6.169 -21.690 1.00 93.81 833 GLY A C 1
ATOM 6496 O O . GLY A 1 833 ? 24.216 -5.847 -21.819 1.00 93.81 833 GLY A O 1
ATOM 6497 N N . TRP A 1 834 ? 22.405 -6.905 -22.610 1.00 95.44 834 TRP A N 1
ATOM 6498 C CA . TRP A 1 834 ? 23.082 -7.410 -23.809 1.00 95.44 834 TRP A CA 1
ATOM 6499 C C . TRP A 1 834 ? 23.440 -6.318 -24.827 1.00 95.44 834 TRP A C 1
ATOM 6501 O O . TRP A 1 834 ? 24.505 -6.398 -25.445 1.00 95.44 834 TRP A O 1
ATOM 6511 N N . GLN A 1 835 ? 22.605 -5.284 -24.985 1.00 96.56 835 GLN A N 1
ATOM 6512 C CA . GLN A 1 835 ? 22.919 -4.120 -25.827 1.00 96.56 835 GLN A CA 1
ATOM 6513 C C . GLN A 1 835 ? 24.216 -3.440 -25.360 1.00 96.56 835 GLN A C 1
ATOM 6515 O O . GLN A 1 835 ? 25.109 -3.190 -26.174 1.00 96.56 835 GLN A O 1
ATOM 6520 N N . PHE A 1 836 ? 24.355 -3.196 -24.052 1.00 96.38 836 PHE A N 1
ATOM 6521 C CA . PHE A 1 836 ? 25.556 -2.576 -23.487 1.00 96.38 836 PHE A CA 1
ATOM 6522 C C . PHE A 1 836 ? 26.771 -3.514 -23.470 1.00 96.38 836 PHE A C 1
ATOM 6524 O O . PHE A 1 836 ? 27.876 -3.059 -23.766 1.00 96.38 836 PHE A O 1
ATOM 6531 N N . TYR A 1 837 ? 26.590 -4.818 -23.223 1.00 96.50 837 TYR A N 1
ATOM 6532 C CA . TYR A 1 837 ? 27.674 -5.803 -23.351 1.00 96.50 837 TYR A CA 1
ATOM 6533 C C . TYR A 1 837 ? 28.299 -5.775 -24.752 1.00 96.50 837 TYR A C 1
ATOM 6535 O O . TYR A 1 837 ? 29.517 -5.643 -24.898 1.00 96.50 837 TYR A O 1
ATOM 6543 N N . HIS A 1 838 ? 27.469 -5.852 -25.797 1.00 97.31 838 HIS A N 1
ATOM 6544 C CA . HIS A 1 838 ? 27.957 -5.830 -27.173 1.00 97.31 838 HIS A CA 1
ATOM 6545 C C . HIS A 1 838 ? 28.568 -4.485 -27.562 1.00 97.31 838 HIS A C 1
ATOM 6547 O O . HIS A 1 838 ? 29.561 -4.473 -28.288 1.00 97.31 838 HIS A O 1
ATOM 6553 N N . LEU A 1 839 ? 28.036 -3.367 -27.055 1.00 97.31 839 LEU A N 1
ATOM 6554 C CA . LEU A 1 839 ? 28.658 -2.057 -27.241 1.00 97.31 839 LEU A CA 1
ATOM 6555 C C . LEU A 1 839 ? 30.072 -2.020 -26.639 1.00 97.31 839 LEU A C 1
ATOM 6557 O O . LEU A 1 839 ? 31.007 -1.596 -27.316 1.00 97.31 839 LEU A O 1
ATOM 6561 N N . GLY A 1 840 ? 30.241 -2.502 -25.404 1.00 95.81 840 GLY A N 1
ATOM 6562 C CA . GLY A 1 840 ? 31.543 -2.562 -24.735 1.00 95.81 840 GLY A CA 1
ATOM 6563 C C . GLY A 1 840 ? 32.562 -3.398 -25.515 1.00 95.81 840 GLY A C 1
ATOM 6564 O O . GLY A 1 840 ? 33.651 -2.911 -25.823 1.00 95.81 840 GLY A O 1
ATOM 6565 N N . LYS A 1 841 ? 32.187 -4.620 -25.925 1.00 96.50 841 LYS A N 1
ATOM 6566 C CA . LYS A 1 841 ? 33.060 -5.488 -26.741 1.00 96.50 841 LYS A CA 1
ATOM 6567 C C . LYS A 1 841 ? 33.407 -4.845 -28.086 1.00 96.50 841 LYS A C 1
ATOM 6569 O O . LYS A 1 841 ? 34.560 -4.893 -28.506 1.00 96.50 841 LYS A O 1
ATOM 6574 N N . LEU A 1 842 ? 32.442 -4.203 -28.748 1.00 96.00 842 LEU A N 1
ATOM 6575 C CA . LEU A 1 842 ? 32.669 -3.512 -30.019 1.00 96.00 842 LEU A CA 1
ATOM 6576 C C . LEU A 1 842 ? 33.665 -2.352 -29.870 1.00 96.00 842 LEU A C 1
ATOM 6578 O O . LEU A 1 842 ? 34.583 -2.237 -30.680 1.00 96.00 842 LEU A O 1
ATOM 6582 N N . LEU A 1 843 ? 33.528 -1.519 -28.832 1.00 94.81 843 LEU A N 1
ATOM 6583 C CA . LEU A 1 843 ? 34.467 -0.425 -28.555 1.00 94.81 843 LEU A CA 1
ATOM 6584 C C . LEU A 1 843 ? 35.879 -0.953 -28.269 1.00 94.81 843 LEU A C 1
ATOM 6586 O O . LEU A 1 843 ? 36.848 -0.439 -28.822 1.00 94.81 843 LEU A O 1
ATOM 6590 N N . LEU A 1 844 ? 36.013 -2.027 -27.491 1.00 93.81 844 LEU A N 1
ATOM 6591 C CA . LEU A 1 844 ? 37.316 -2.645 -27.237 1.00 93.81 844 LEU A CA 1
ATOM 6592 C C . LEU A 1 844 ? 37.948 -3.226 -28.506 1.00 93.81 844 LEU A C 1
ATOM 6594 O O . LEU A 1 844 ? 39.148 -3.071 -28.713 1.00 93.81 844 LEU A O 1
ATOM 6598 N N . ARG A 1 845 ? 37.168 -3.822 -29.415 1.00 93.50 845 ARG A N 1
ATOM 6599 C CA . ARG A 1 845 ? 37.702 -4.273 -30.714 1.00 93.50 845 ARG A CA 1
ATOM 6600 C C . ARG A 1 845 ? 38.103 -3.120 -31.628 1.00 93.50 845 ARG A C 1
ATOM 6602 O O . ARG A 1 845 ? 39.052 -3.271 -32.395 1.00 93.50 845 ARG A O 1
ATOM 6609 N N . LEU A 1 846 ? 37.459 -1.961 -31.521 1.00 91.12 846 LEU A N 1
ATOM 6610 C CA . LEU A 1 846 ? 37.862 -0.764 -32.263 1.00 91.12 846 LEU A CA 1
ATOM 6611 C C . LEU A 1 846 ? 39.147 -0.124 -31.719 1.00 91.12 846 LEU A C 1
ATOM 6613 O O . LEU A 1 846 ? 39.974 0.322 -32.511 1.00 91.12 846 LEU A O 1
ATOM 6617 N N . TYR A 1 847 ? 39.310 -0.069 -30.394 1.00 90.19 847 TYR A N 1
ATOM 6618 C CA . TYR A 1 847 ? 40.323 0.781 -29.751 1.00 90.19 847 TYR A CA 1
ATOM 6619 C C . TYR A 1 847 ? 41.437 0.023 -29.006 1.00 90.19 847 TYR A C 1
ATOM 6621 O O . TYR A 1 847 ? 42.487 0.609 -28.761 1.00 90.19 847 TYR A O 1
ATOM 6629 N N . ASN A 1 848 ? 41.257 -1.265 -28.686 1.00 87.75 848 ASN A N 1
ATOM 6630 C CA . ASN A 1 848 ? 42.227 -2.100 -27.952 1.00 87.75 848 ASN A CA 1
ATOM 6631 C C . ASN A 1 848 ? 42.809 -3.265 -28.788 1.00 87.75 848 ASN A C 1
ATOM 6633 O O . ASN A 1 848 ? 43.450 -4.173 -28.266 1.00 87.75 848 ASN A O 1
ATOM 6637 N N . SER A 1 849 ? 42.579 -3.295 -30.102 1.00 83.38 849 SER A N 1
ATOM 6638 C CA . SER A 1 849 ? 43.051 -4.401 -30.946 1.00 83.38 849 SER A CA 1
ATOM 6639 C C . SER A 1 849 ? 44.562 -4.335 -31.189 1.00 83.38 849 SER A C 1
ATOM 6641 O O . SER A 1 849 ? 45.043 -3.499 -31.955 1.00 83.38 849 SER A O 1
ATOM 6643 N N . GLN A 1 850 ? 45.315 -5.267 -30.596 1.00 81.19 850 GLN A N 1
ATOM 6644 C CA . GLN A 1 850 ? 46.745 -5.450 -30.863 1.00 81.19 850 GLN A CA 1
ATOM 6645 C C . GLN A 1 850 ? 46.998 -6.653 -31.777 1.00 81.19 850 GLN A C 1
ATOM 6647 O O . GLN A 1 850 ? 46.528 -7.760 -31.520 1.00 81.19 850 GLN A O 1
ATOM 6652 N N . ARG A 1 851 ? 47.780 -6.453 -32.846 1.00 84.25 851 ARG A N 1
ATOM 6653 C CA . ARG A 1 851 ? 48.133 -7.528 -33.785 1.00 84.25 851 ARG A CA 1
ATOM 6654 C C . ARG A 1 851 ? 49.205 -8.453 -33.189 1.00 84.25 851 ARG A C 1
ATOM 6656 O O . ARG A 1 851 ? 50.310 -7.973 -32.914 1.00 84.25 851 ARG A O 1
ATOM 6663 N N . PRO A 1 852 ? 48.963 -9.775 -33.079 1.00 83.69 852 PRO A N 1
ATOM 6664 C CA . PRO A 1 852 ? 50.007 -10.730 -32.715 1.00 83.69 852 PRO A CA 1
ATOM 6665 C C . PRO A 1 852 ? 51.159 -10.703 -33.727 1.00 83.69 852 PRO A C 1
ATOM 6667 O O . PRO A 1 852 ? 50.930 -10.657 -34.938 1.00 83.69 852 PRO A O 1
ATOM 6670 N N . ARG A 1 853 ? 52.413 -10.772 -33.256 1.00 80.06 853 ARG A N 1
ATOM 6671 C CA . ARG A 1 853 ? 53.607 -10.680 -34.127 1.00 80.06 853 ARG A CA 1
ATOM 6672 C C . ARG A 1 853 ? 53.639 -11.740 -35.239 1.00 80.06 853 ARG A C 1
ATOM 6674 O O . ARG A 1 853 ? 54.239 -11.499 -36.280 1.00 80.06 853 ARG A O 1
ATOM 6681 N N . ASN A 1 854 ? 52.998 -12.884 -35.015 1.00 84.88 854 ASN A N 1
ATOM 6682 C CA . ASN A 1 854 ? 52.935 -14.047 -35.901 1.00 84.88 854 ASN A CA 1
ATOM 6683 C C . ASN A 1 854 ? 51.684 -14.098 -36.801 1.00 84.88 854 ASN A C 1
ATOM 6685 O O . ASN A 1 854 ? 51.524 -15.070 -37.534 1.00 84.88 854 ASN A O 1
ATOM 6689 N N . MET A 1 855 ? 50.801 -13.094 -36.759 1.00 85.44 855 MET A N 1
ATOM 6690 C CA . MET A 1 855 ? 49.573 -13.070 -37.561 1.00 85.44 855 MET A CA 1
ATOM 6691 C C . MET A 1 855 ? 49.702 -12.127 -38.762 1.00 85.44 855 MET A C 1
ATOM 6693 O O . MET A 1 855 ? 50.163 -10.986 -38.628 1.00 85.44 855 MET A O 1
ATOM 6697 N N . ASP A 1 856 ? 49.265 -12.603 -39.930 1.00 90.44 856 ASP A N 1
ATOM 6698 C CA . ASP A 1 856 ? 49.167 -11.802 -41.151 1.00 90.44 856 ASP A CA 1
ATOM 6699 C C . ASP A 1 856 ? 48.243 -10.588 -40.948 1.00 90.44 856 ASP A C 1
ATOM 6701 O O . ASP A 1 856 ? 47.214 -10.679 -40.278 1.00 90.44 856 ASP A O 1
ATOM 6705 N N . ILE A 1 857 ? 48.621 -9.436 -41.506 1.00 84.00 857 ILE A N 1
ATOM 6706 C CA . ILE A 1 857 ? 47.898 -8.178 -41.283 1.00 84.00 857 ILE A CA 1
ATOM 6707 C C . ILE A 1 857 ? 46.515 -8.170 -41.941 1.00 84.00 857 ILE A C 1
ATOM 6709 O O . ILE A 1 857 ? 45.582 -7.620 -41.359 1.00 84.00 857 ILE A O 1
ATOM 6713 N N . LEU A 1 858 ? 46.352 -8.801 -43.108 1.00 82.94 858 LEU A N 1
ATOM 6714 C CA . LEU A 1 858 ? 45.057 -8.892 -43.784 1.00 82.94 858 LEU A CA 1
ATOM 6715 C C . LEU A 1 858 ? 44.137 -9.846 -43.026 1.00 82.94 858 LEU A C 1
ATOM 6717 O O . LEU A 1 858 ? 42.966 -9.530 -42.822 1.00 82.94 858 LEU A O 1
ATOM 6721 N N . LEU A 1 859 ? 44.679 -10.970 -42.548 1.00 84.12 859 LEU A N 1
ATOM 6722 C CA . LEU A 1 859 ? 43.938 -11.922 -41.720 1.00 84.12 859 LEU A CA 1
ATOM 6723 C C . LEU A 1 859 ? 43.515 -11.303 -40.377 1.00 84.12 859 LEU A C 1
ATOM 6725 O O . LEU A 1 859 ? 42.370 -11.462 -39.958 1.00 84.12 859 LEU A O 1
ATOM 6729 N N . PHE A 1 860 ? 44.412 -10.559 -39.722 1.00 84.62 860 PHE A N 1
ATOM 6730 C CA . PHE A 1 860 ? 44.112 -9.834 -38.485 1.00 84.62 860 PHE A CA 1
ATOM 6731 C C . PHE A 1 860 ? 43.020 -8.783 -38.699 1.00 84.62 860 PHE A C 1
ATOM 6733 O O . PHE A 1 860 ? 42.031 -8.777 -37.969 1.00 84.62 860 PHE A O 1
ATOM 6740 N N . ASN A 1 861 ? 43.159 -7.943 -39.730 1.00 82.62 861 ASN A N 1
ATOM 6741 C CA . ASN A 1 861 ? 42.161 -6.925 -40.052 1.00 82.62 861 ASN A CA 1
ATOM 6742 C C . ASN A 1 861 ? 40.809 -7.566 -40.384 1.00 82.62 861 ASN A C 1
ATOM 6744 O O . ASN A 1 861 ? 39.795 -7.148 -39.840 1.00 82.62 861 ASN A O 1
ATOM 6748 N N . SER A 1 862 ? 40.787 -8.629 -41.194 1.00 85.25 862 SER A N 1
ATOM 6749 C CA . SER A 1 862 ? 39.558 -9.361 -41.523 1.00 85.25 862 SER A CA 1
ATOM 6750 C C . SER A 1 862 ? 38.877 -9.940 -40.280 1.00 85.25 862 SER A C 1
ATOM 6752 O O . SER A 1 862 ? 37.652 -9.866 -40.163 1.00 85.25 862 SER A O 1
ATOM 6754 N N . ARG A 1 863 ? 39.651 -10.467 -39.324 1.00 86.44 863 ARG A N 1
ATOM 6755 C CA . ARG A 1 863 ? 39.119 -10.975 -38.055 1.00 86.44 863 ARG A CA 1
ATOM 6756 C C . ARG A 1 863 ? 38.517 -9.861 -37.202 1.00 86.44 863 ARG A C 1
ATOM 6758 O O . ARG A 1 863 ? 37.368 -9.983 -36.792 1.00 86.44 863 ARG A O 1
ATOM 6765 N N . VAL A 1 864 ? 39.253 -8.772 -36.975 1.00 87.25 864 VAL A N 1
ATOM 6766 C CA . VAL A 1 864 ? 38.770 -7.621 -36.189 1.00 87.25 864 VAL A CA 1
ATOM 6767 C C . VAL A 1 864 ? 37.510 -7.026 -36.822 1.00 87.25 864 VAL A C 1
ATOM 6769 O O . VAL A 1 864 ? 36.528 -6.763 -36.133 1.00 87.25 864 VAL A O 1
ATOM 6772 N N . GLU A 1 865 ? 37.491 -6.881 -38.146 1.00 86.69 865 GLU A N 1
ATOM 6773 C CA . GLU A 1 865 ? 36.320 -6.413 -38.890 1.00 86.69 865 GLU A CA 1
ATOM 6774 C C . GLU A 1 865 ? 35.110 -7.344 -38.754 1.00 86.69 865 GLU A C 1
ATOM 6776 O O . GLU A 1 865 ? 33.974 -6.866 -38.669 1.00 86.69 865 GLU A O 1
ATOM 6781 N N . THR A 1 866 ? 35.340 -8.659 -38.727 1.00 88.31 866 THR A N 1
ATOM 6782 C CA . THR A 1 866 ? 34.285 -9.660 -38.523 1.00 88.31 866 THR A CA 1
ATOM 6783 C C . THR A 1 866 ? 33.706 -9.543 -37.117 1.00 88.31 866 THR A C 1
ATOM 6785 O O . THR A 1 866 ? 32.494 -9.401 -36.983 1.00 88.31 866 THR A O 1
ATOM 6788 N N . GLU A 1 867 ? 34.553 -9.487 -36.087 1.00 90.06 867 GLU A N 1
ATOM 6789 C CA . GLU A 1 867 ? 34.124 -9.353 -34.686 1.00 90.06 867 GLU A CA 1
ATOM 6790 C C . GLU A 1 867 ? 33.345 -8.042 -34.445 1.00 90.06 867 GLU A C 1
ATOM 6792 O O . GLU A 1 867 ? 32.300 -8.038 -33.788 1.00 90.06 867 GLU A O 1
ATOM 6797 N N . ILE A 1 868 ? 33.786 -6.925 -35.043 1.00 92.25 868 ILE A N 1
ATOM 6798 C CA . ILE A 1 868 ? 33.045 -5.651 -35.011 1.00 92.25 868 ILE A CA 1
ATOM 6799 C C . ILE A 1 868 ? 31.671 -5.812 -35.675 1.00 92.25 868 ILE A C 1
ATOM 6801 O O . ILE A 1 868 ? 30.660 -5.375 -35.121 1.00 92.25 868 ILE A O 1
ATOM 6805 N N . SER A 1 869 ? 31.621 -6.441 -36.852 1.00 90.31 869 SER A N 1
ATOM 6806 C CA . SER A 1 869 ? 30.375 -6.633 -37.605 1.00 90.31 869 SER A CA 1
ATOM 6807 C C . SER A 1 869 ? 29.386 -7.537 -36.862 1.00 90.31 869 SER A C 1
ATOM 6809 O O . SER A 1 869 ? 28.184 -7.274 -36.881 1.00 90.31 869 SER A O 1
ATOM 6811 N N . GLU A 1 870 ? 29.871 -8.576 -36.181 1.00 91.56 870 GLU A N 1
ATOM 6812 C CA . GLU A 1 870 ? 29.054 -9.487 -35.372 1.00 91.56 870 GLU A CA 1
ATOM 6813 C C . GLU A 1 870 ? 28.409 -8.774 -34.184 1.00 91.56 870 GLU A C 1
ATOM 6815 O O . GLU A 1 870 ? 27.201 -8.892 -33.980 1.00 91.56 870 GLU A O 1
ATOM 6820 N N . HIS A 1 871 ? 29.176 -7.982 -33.431 1.00 95.00 871 HIS A N 1
ATOM 6821 C CA . HIS A 1 871 ? 28.621 -7.205 -32.323 1.00 95.00 871 HIS A CA 1
ATOM 6822 C C . HIS A 1 871 ? 27.646 -6.126 -32.801 1.00 95.00 871 HIS A C 1
ATOM 6824 O O . HIS A 1 871 ? 26.588 -5.946 -32.196 1.00 95.00 871 HIS A O 1
ATOM 6830 N N . ALA A 1 872 ? 27.953 -5.453 -33.912 1.00 94.06 872 ALA A N 1
ATOM 6831 C CA . ALA A 1 872 ? 27.072 -4.452 -34.504 1.00 94.06 872 ALA A CA 1
ATOM 6832 C C . ALA A 1 872 ? 25.717 -5.064 -34.921 1.00 94.06 872 ALA A C 1
ATOM 6834 O O . ALA A 1 872 ? 24.663 -4.497 -34.619 1.00 94.06 872 ALA A O 1
ATOM 6835 N N . ARG A 1 873 ? 25.732 -6.249 -35.550 1.00 92.00 873 ARG A N 1
ATOM 6836 C CA . ARG A 1 873 ? 24.515 -7.004 -35.898 1.00 92.00 873 ARG A CA 1
ATOM 6837 C C . ARG A 1 873 ? 23.761 -7.495 -34.673 1.00 92.00 873 ARG A C 1
ATOM 6839 O O . ARG A 1 873 ? 22.549 -7.330 -34.624 1.00 92.00 873 ARG A O 1
ATOM 6846 N N . ALA A 1 874 ? 24.459 -8.032 -33.673 1.00 92.62 874 ALA A N 1
ATOM 6847 C CA . ALA A 1 874 ? 23.829 -8.519 -32.450 1.00 92.62 874 ALA A CA 1
ATOM 6848 C C . ALA A 1 874 ? 23.018 -7.415 -31.754 1.00 92.62 874 ALA A C 1
ATOM 6850 O O . ALA A 1 874 ? 21.865 -7.641 -31.396 1.00 92.62 874 ALA A O 1
ATOM 6851 N N . ILE A 1 875 ? 23.569 -6.200 -31.637 1.00 94.81 875 ILE A N 1
ATOM 6852 C CA . ILE A 1 875 ? 22.849 -5.049 -31.063 1.00 94.81 875 ILE A CA 1
ATOM 6853 C C . ILE A 1 875 ? 21.573 -4.751 -31.862 1.00 94.81 875 ILE A C 1
ATOM 6855 O O . ILE A 1 875 ? 20.512 -4.536 -31.270 1.00 94.81 875 ILE A O 1
ATOM 6859 N N . PHE A 1 876 ? 21.654 -4.748 -33.195 1.00 93.56 876 PHE A N 1
ATOM 6860 C CA . PHE A 1 876 ? 20.504 -4.485 -34.059 1.00 93.56 876 PHE A CA 1
ATOM 6861 C C . PHE A 1 876 ? 19.440 -5.578 -33.982 1.00 93.56 876 PHE A C 1
ATOM 6863 O O . PHE A 1 876 ? 18.269 -5.264 -33.778 1.00 93.56 876 PHE A O 1
ATOM 6870 N N . ASP A 1 877 ? 19.831 -6.847 -34.061 1.00 90.38 877 ASP A N 1
ATOM 6871 C CA . ASP A 1 877 ? 18.903 -7.976 -34.014 1.00 90.38 877 ASP A CA 1
ATOM 6872 C C . ASP A 1 877 ? 18.209 -8.089 -32.654 1.00 90.38 877 ASP A C 1
ATOM 6874 O O . ASP A 1 877 ? 16.994 -8.297 -32.608 1.00 90.38 877 ASP A O 1
ATOM 6878 N N . ILE A 1 878 ? 18.941 -7.877 -31.555 1.00 92.75 878 ILE A N 1
ATOM 6879 C CA . ILE A 1 878 ? 18.378 -7.809 -30.199 1.00 92.75 878 ILE A CA 1
ATOM 6880 C C . ILE A 1 878 ? 17.369 -6.662 -30.104 1.00 92.75 878 ILE A C 1
ATOM 6882 O O . ILE A 1 878 ? 16.249 -6.860 -29.640 1.00 92.75 878 ILE A O 1
ATOM 6886 N N . THR A 1 879 ? 17.724 -5.473 -30.590 1.00 92.25 879 THR A N 1
ATOM 6887 C CA . THR A 1 879 ? 16.846 -4.296 -30.501 1.00 92.25 879 THR A CA 1
ATOM 6888 C C . THR A 1 879 ? 15.586 -4.452 -31.350 1.00 92.25 879 THR A C 1
ATOM 6890 O O . THR A 1 879 ? 14.489 -4.160 -30.886 1.00 92.25 879 THR A O 1
ATOM 6893 N N . ARG A 1 880 ? 15.720 -4.940 -32.587 1.00 89.06 880 ARG A N 1
ATOM 6894 C CA . ARG A 1 880 ? 14.601 -5.098 -33.526 1.00 89.06 880 ARG A CA 1
ATOM 6895 C C . ARG A 1 880 ? 13.654 -6.224 -33.121 1.00 89.06 880 ARG A C 1
ATOM 6897 O O . ARG A 1 880 ? 12.454 -6.118 -33.352 1.00 89.06 880 ARG A O 1
ATOM 6904 N N . SER A 1 881 ? 14.184 -7.302 -32.540 1.00 87.06 881 SER A N 1
ATOM 6905 C CA . SER A 1 881 ? 13.378 -8.462 -32.140 1.00 87.06 881 SER A CA 1
ATOM 6906 C C . SER A 1 881 ? 12.492 -8.179 -30.924 1.00 87.06 881 SER A C 1
ATOM 6908 O O . SER A 1 881 ? 11.524 -8.902 -30.720 1.00 87.06 881 SER A O 1
ATOM 6910 N N . ASN A 1 882 ? 12.777 -7.137 -30.137 1.00 86.38 882 ASN A N 1
ATOM 6911 C CA . ASN A 1 882 ? 12.042 -6.820 -28.912 1.00 86.38 882 ASN A CA 1
ATOM 6912 C C . ASN A 1 882 ? 11.164 -5.565 -29.113 1.00 86.38 882 ASN A C 1
ATOM 6914 O O . ASN A 1 882 ? 11.580 -4.564 -29.705 1.00 86.38 882 ASN A O 1
ATOM 6918 N N . SER A 1 883 ? 9.907 -5.629 -28.666 1.00 80.56 883 SER A N 1
ATOM 6919 C CA . SER A 1 883 ? 8.895 -4.592 -28.930 1.00 80.56 883 SER A CA 1
ATOM 6920 C C . SER A 1 883 ? 8.873 -3.444 -27.921 1.00 80.56 883 SER A C 1
ATOM 6922 O O . SER A 1 883 ? 8.231 -2.433 -28.183 1.00 80.56 883 SER A O 1
ATOM 6924 N N . ASP A 1 884 ? 9.566 -3.576 -26.790 1.00 86.81 884 ASP A N 1
ATOM 6925 C CA . ASP A 1 884 ? 9.617 -2.547 -25.750 1.00 86.81 884 ASP A CA 1
ATOM 6926 C C . ASP A 1 884 ? 10.321 -1.272 -26.258 1.00 86.81 884 ASP A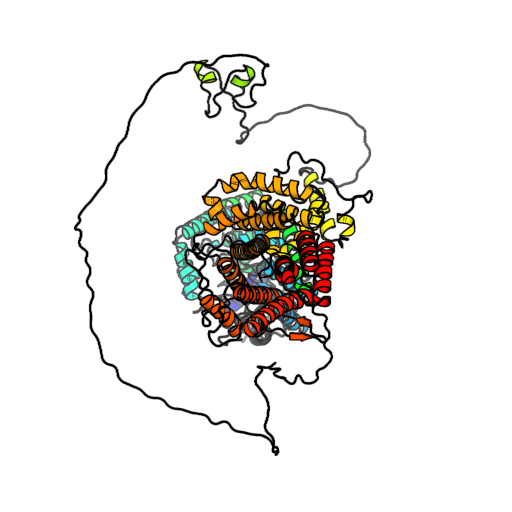 C 1
ATOM 6928 O O . ASP A 1 884 ? 11.487 -1.295 -26.669 1.00 86.81 884 ASP A O 1
ATOM 6932 N N . LEU A 1 885 ? 9.609 -0.141 -26.224 1.00 87.38 885 LEU A N 1
ATOM 6933 C CA . LEU A 1 885 ? 10.123 1.145 -26.695 1.00 87.38 885 LEU A CA 1
ATOM 6934 C C . LEU A 1 885 ? 11.291 1.660 -25.848 1.00 87.38 885 LEU A C 1
ATOM 6936 O O . LEU A 1 885 ? 12.215 2.245 -26.409 1.00 87.38 885 LEU A O 1
ATOM 6940 N N . GLY A 1 886 ? 11.319 1.404 -24.538 1.00 88.38 886 GLY A N 1
ATOM 6941 C CA . GLY A 1 886 ? 12.433 1.779 -23.666 1.00 88.38 886 GLY A CA 1
ATOM 6942 C C . GLY A 1 886 ? 13.739 1.097 -24.081 1.00 88.38 886 GLY A C 1
ATOM 6943 O O . GLY A 1 886 ? 14.793 1.739 -24.130 1.00 88.38 886 GLY A O 1
ATOM 6944 N N . CYS A 1 887 ? 13.690 -0.176 -24.490 1.00 90.88 887 CYS A N 1
ATOM 6945 C CA . CYS A 1 887 ? 14.855 -0.863 -25.068 1.00 90.88 887 CYS A CA 1
ATOM 6946 C C . CYS A 1 887 ? 15.337 -0.196 -26.366 1.00 90.88 887 CYS A C 1
ATOM 6948 O O . CYS A 1 887 ? 16.544 -0.120 -26.616 1.00 90.88 887 CYS A O 1
ATOM 6950 N N . ARG A 1 888 ? 14.412 0.303 -27.194 1.00 91.38 888 ARG A N 1
ATOM 6951 C CA . ARG A 1 888 ? 14.729 0.992 -28.457 1.00 91.38 888 ARG A CA 1
ATOM 6952 C C . ARG A 1 888 ? 15.289 2.397 -28.226 1.00 91.38 888 ARG A C 1
ATOM 6954 O O . ARG A 1 888 ? 16.266 2.758 -28.882 1.00 91.38 888 ARG A O 1
ATOM 6961 N N . PHE A 1 889 ? 14.754 3.150 -27.260 1.00 89.75 889 PHE A N 1
ATOM 6962 C CA . PHE A 1 889 ? 15.292 4.453 -26.844 1.00 89.75 889 PHE A CA 1
ATOM 6963 C C . PHE A 1 889 ? 16.760 4.343 -26.423 1.00 89.75 889 PHE A C 1
ATOM 6965 O O . PHE A 1 889 ? 17.599 5.108 -26.905 1.00 89.75 889 PHE A O 1
ATOM 6972 N N . ASN A 1 890 ? 17.088 3.354 -25.585 1.00 89.25 890 ASN A N 1
ATOM 6973 C CA . ASN A 1 890 ? 18.466 3.120 -25.144 1.00 89.25 890 ASN A CA 1
ATOM 6974 C C . ASN A 1 890 ? 19.392 2.735 -26.300 1.00 89.25 890 ASN A C 1
ATOM 6976 O O . ASN A 1 890 ? 20.505 3.251 -26.406 1.00 89.25 890 ASN A O 1
ATOM 6980 N N . ALA A 1 891 ? 18.928 1.868 -27.200 1.00 92.56 891 ALA A N 1
ATOM 6981 C CA . ALA A 1 891 ? 19.731 1.420 -28.328 1.00 92.56 891 ALA A CA 1
ATOM 6982 C C . ALA A 1 891 ? 19.854 2.437 -29.462 1.00 92.56 891 ALA A C 1
ATOM 6984 O O . ALA A 1 891 ? 20.758 2.296 -30.276 1.00 92.56 891 ALA A O 1
ATOM 6985 N N . SER A 1 892 ? 19.001 3.460 -29.553 1.00 90.94 892 SER A N 1
ATOM 6986 C CA . SER A 1 892 ? 18.934 4.314 -30.746 1.00 90.94 892 SER A CA 1
ATOM 6987 C C . SER A 1 892 ? 20.286 4.962 -31.100 1.00 90.94 892 SER A C 1
ATOM 6989 O O . SER A 1 892 ? 20.704 4.917 -32.255 1.00 90.94 892 SER A O 1
ATOM 6991 N N . ALA A 1 893 ? 21.001 5.517 -30.113 1.00 89.81 893 ALA A N 1
ATOM 6992 C CA . ALA A 1 893 ? 22.321 6.119 -30.335 1.00 89.81 893 ALA A CA 1
ATOM 6993 C C . ALA A 1 893 ? 23.408 5.060 -30.546 1.00 89.81 893 ALA A C 1
ATOM 6995 O O . ALA A 1 893 ? 24.333 5.271 -31.330 1.00 89.81 893 ALA A O 1
ATOM 6996 N N . ILE A 1 894 ? 23.270 3.901 -29.891 1.00 95.25 894 ILE A N 1
ATOM 6997 C CA . ILE A 1 894 ? 24.141 2.746 -30.117 1.00 95.25 894 ILE A CA 1
ATOM 6998 C C . ILE A 1 894 ? 24.042 2.330 -31.587 1.00 95.25 894 ILE A C 1
ATOM 7000 O O . ILE A 1 894 ? 25.061 2.222 -32.256 1.00 95.25 894 ILE A O 1
ATOM 7004 N N . LEU A 1 895 ? 22.828 2.192 -32.119 1.00 94.56 895 LEU A N 1
ATOM 7005 C CA . LEU A 1 895 ? 22.544 1.854 -33.513 1.00 94.56 895 LEU A CA 1
ATOM 7006 C C . LEU A 1 895 ? 23.034 2.920 -34.494 1.00 94.56 895 LEU A C 1
ATOM 7008 O O . LEU A 1 895 ? 23.663 2.577 -35.497 1.00 94.56 895 LEU A O 1
ATOM 7012 N N . GLY A 1 896 ? 22.830 4.202 -34.183 1.00 92.19 896 GLY A N 1
ATOM 7013 C CA . GLY A 1 896 ? 23.390 5.308 -34.960 1.00 92.19 896 GLY A CA 1
ATOM 7014 C C . GLY A 1 896 ? 24.919 5.239 -35.068 1.00 92.19 896 GLY A C 1
ATOM 7015 O O . GLY A 1 896 ? 25.481 5.526 -36.131 1.00 92.19 896 GLY A O 1
ATOM 7016 N N . PHE A 1 897 ? 25.598 4.827 -33.993 1.00 93.12 897 PHE A N 1
ATOM 7017 C CA . PHE A 1 897 ? 27.047 4.626 -33.959 1.00 93.12 897 PHE A CA 1
ATOM 7018 C C . PHE A 1 897 ? 27.477 3.351 -34.706 1.00 93.12 897 PHE A C 1
ATOM 7020 O O . PHE A 1 897 ? 28.299 3.424 -35.629 1.00 93.12 897 PHE A O 1
ATOM 7027 N N . VAL A 1 898 ? 26.911 2.188 -34.358 1.00 93.00 898 VAL A N 1
ATOM 7028 C CA . VAL A 1 898 ? 27.348 0.891 -34.903 1.00 93.00 898 VAL A CA 1
ATOM 7029 C C . VAL A 1 898 ? 26.950 0.681 -36.363 1.00 93.00 898 VAL A C 1
ATOM 7031 O O . VAL A 1 898 ? 27.623 -0.060 -37.078 1.00 93.00 898 VAL A O 1
ATOM 7034 N N . GLY A 1 899 ? 25.932 1.397 -36.852 1.00 91.56 899 GLY A N 1
ATOM 7035 C CA . GLY A 1 899 ? 25.537 1.391 -38.263 1.00 91.56 899 GLY A CA 1
ATOM 7036 C C . GLY A 1 899 ? 26.668 1.782 -39.217 1.00 91.56 899 GLY A C 1
ATOM 7037 O O . GLY A 1 899 ? 26.702 1.347 -40.368 1.00 91.56 899 GLY A O 1
ATOM 7038 N N . SER A 1 900 ? 27.660 2.540 -38.741 1.00 90.31 900 SER A N 1
ATOM 7039 C CA . SER A 1 900 ? 28.846 2.887 -39.534 1.00 90.31 900 SER A CA 1
ATOM 7040 C C . SER A 1 900 ? 29.712 1.676 -39.926 1.00 90.31 900 SER A C 1
ATOM 7042 O O . SER A 1 900 ? 30.519 1.766 -40.861 1.00 90.31 900 SER A O 1
ATOM 7044 N N . TYR A 1 901 ? 29.511 0.533 -39.266 1.00 90.44 901 TYR A N 1
ATOM 7045 C CA . TYR A 1 901 ? 30.235 -0.718 -39.498 1.00 90.44 901 TYR A CA 1
ATOM 7046 C C . TYR A 1 901 ? 29.424 -1.760 -40.281 1.00 90.44 901 TYR A C 1
ATOM 7048 O O . TYR A 1 901 ? 29.945 -2.827 -40.593 1.00 90.44 901 TYR A O 1
ATOM 7056 N N . PHE A 1 902 ? 28.179 -1.456 -40.660 1.00 89.88 902 PHE A N 1
ATOM 7057 C CA . PHE A 1 902 ? 27.359 -2.355 -41.473 1.00 89.88 902 PHE A CA 1
ATOM 7058 C C . PHE A 1 902 ? 27.878 -2.404 -42.918 1.00 89.88 902 PHE A C 1
ATOM 7060 O O . PHE A 1 902 ? 28.116 -1.366 -43.542 1.00 89.88 902 PHE A O 1
ATOM 7067 N N . ARG A 1 903 ? 28.053 -3.620 -43.454 1.00 82.62 903 ARG A N 1
ATOM 7068 C CA . ARG A 1 903 ? 28.601 -3.863 -44.803 1.00 82.62 903 ARG A CA 1
ATOM 7069 C C . ARG A 1 903 ? 27.521 -4.212 -45.818 1.00 82.62 903 ARG A C 1
ATOM 7071 O O . ARG A 1 903 ? 27.438 -3.599 -46.885 1.00 82.62 903 ARG A O 1
ATOM 7078 N N . GLU A 1 904 ? 26.667 -5.162 -45.463 1.00 87.50 904 GLU A N 1
ATOM 7079 C CA . GLU A 1 904 ? 25.618 -5.654 -46.351 1.00 87.50 904 GLU A CA 1
ATOM 7080 C C . GLU A 1 904 ? 24.592 -4.560 -46.633 1.00 87.50 904 GLU A C 1
ATOM 7082 O O . GLU A 1 904 ? 24.186 -3.818 -45.736 1.00 87.50 904 GLU A O 1
ATOM 7087 N N . ALA A 1 905 ? 24.184 -4.435 -47.896 1.00 88.00 905 ALA A N 1
ATOM 7088 C CA . ALA A 1 905 ? 23.176 -3.453 -48.295 1.00 88.00 905 ALA A CA 1
ATOM 7089 C C . ALA A 1 905 ? 21.836 -3.700 -47.582 1.00 88.00 905 ALA A C 1
ATOM 7091 O O . ALA A 1 905 ? 21.161 -2.751 -47.193 1.00 88.00 905 ALA A O 1
ATOM 7092 N N . GLU A 1 906 ? 21.494 -4.969 -47.349 1.00 88.75 906 GLU A N 1
ATOM 7093 C CA . GLU A 1 906 ? 20.276 -5.365 -46.644 1.00 88.75 906 GLU A CA 1
ATOM 7094 C C . GLU A 1 906 ? 20.278 -4.910 -45.176 1.00 88.75 906 GLU A C 1
ATOM 7096 O O . GLU A 1 906 ? 19.313 -4.297 -44.724 1.00 88.75 906 GLU A O 1
ATOM 7101 N N . ASP A 1 907 ? 21.373 -5.140 -44.445 1.00 88.50 907 ASP A N 1
ATOM 7102 C CA . ASP A 1 907 ? 21.500 -4.706 -43.048 1.00 88.50 907 ASP A CA 1
ATOM 7103 C C . ASP A 1 907 ? 21.433 -3.173 -42.944 1.00 88.50 907 ASP A C 1
ATOM 7105 O O . ASP A 1 907 ? 20.769 -2.627 -42.060 1.00 88.50 907 ASP A O 1
ATOM 7109 N N . ARG A 1 908 ? 22.095 -2.469 -43.875 1.00 93.12 908 ARG A N 1
ATOM 7110 C CA . ARG A 1 908 ? 22.074 -1.000 -43.965 1.00 93.12 908 ARG A CA 1
ATOM 7111 C C . ARG A 1 908 ? 20.658 -0.469 -44.178 1.00 93.12 908 ARG A C 1
ATOM 7113 O O . ARG A 1 908 ? 20.247 0.443 -43.466 1.00 93.12 908 ARG A O 1
ATOM 7120 N N . GLN A 1 909 ? 19.912 -1.054 -45.115 1.00 92.50 909 GLN A N 1
ATOM 7121 C CA . GLN A 1 909 ? 18.536 -0.645 -45.394 1.00 92.50 909 GLN A CA 1
ATOM 7122 C C . GLN A 1 909 ? 17.629 -0.884 -44.182 1.00 92.50 909 GLN A C 1
ATOM 7124 O O . GLN A 1 909 ? 16.965 0.042 -43.728 1.00 92.50 909 GLN A O 1
ATOM 7129 N N . ARG A 1 910 ? 17.689 -2.080 -43.583 1.00 92.06 910 ARG A N 1
ATOM 7130 C CA . ARG A 1 910 ? 16.889 -2.425 -42.395 1.00 92.06 910 ARG A CA 1
ATOM 7131 C C . ARG A 1 910 ? 17.140 -1.482 -41.218 1.00 92.06 910 ARG A C 1
ATOM 7133 O O . ARG A 1 910 ? 16.207 -1.174 -40.481 1.00 92.06 910 ARG A O 1
ATOM 7140 N N . LEU A 1 911 ? 18.381 -1.033 -41.023 1.00 94.44 911 LEU A N 1
ATOM 7141 C CA . LEU A 1 911 ? 18.710 -0.061 -39.980 1.00 94.44 911 LEU A CA 1
ATOM 7142 C C . LEU A 1 911 ? 18.090 1.317 -40.258 1.00 94.44 911 LEU A C 1
ATOM 7144 O O . LEU A 1 911 ? 17.564 1.942 -39.340 1.00 94.44 911 LEU A O 1
ATOM 7148 N N . ILE A 1 912 ? 18.149 1.796 -41.502 1.00 95.19 912 ILE A N 1
ATOM 7149 C CA . ILE A 1 912 ? 17.551 3.083 -41.895 1.00 95.19 912 ILE A CA 1
ATOM 7150 C C . ILE A 1 912 ? 16.035 3.054 -41.733 1.00 95.19 912 ILE A C 1
ATOM 7152 O O . ILE A 1 912 ? 15.480 4.007 -41.183 1.00 95.19 912 ILE A O 1
ATOM 7156 N N . ASP A 1 913 ? 15.402 1.960 -42.156 1.00 93.38 913 ASP A N 1
ATOM 7157 C CA . ASP A 1 913 ? 13.964 1.746 -42.002 1.00 93.38 913 ASP A CA 1
ATOM 7158 C C . ASP A 1 913 ? 13.596 1.754 -40.516 1.00 93.38 913 ASP A C 1
ATOM 7160 O O . ASP A 1 913 ? 12.768 2.555 -40.094 1.00 93.38 913 ASP A O 1
ATOM 7164 N N . PHE A 1 914 ? 14.313 0.982 -39.689 1.00 93.50 914 PHE A N 1
ATOM 7165 C CA . PHE A 1 914 ? 14.099 0.956 -38.240 1.00 93.50 914 PHE A CA 1
ATOM 7166 C C . PHE A 1 914 ? 14.223 2.344 -37.595 1.00 93.50 914 PHE A C 1
ATOM 7168 O O . PHE A 1 914 ? 13.367 2.732 -36.804 1.00 93.50 914 PHE A O 1
ATOM 7175 N N . LEU A 1 915 ? 15.283 3.101 -37.905 1.00 93.12 915 LEU A N 1
ATOM 7176 C CA . LEU A 1 915 ? 15.477 4.438 -37.336 1.00 93.12 915 LEU A CA 1
ATOM 7177 C C . LEU A 1 915 ? 14.371 5.403 -37.780 1.00 93.12 915 LEU A C 1
ATOM 7179 O O . LEU A 1 915 ? 13.947 6.233 -36.975 1.00 93.12 915 LEU A O 1
ATOM 7183 N N . GLY A 1 916 ? 13.909 5.298 -39.030 1.00 92.38 916 GLY A N 1
ATOM 7184 C CA . GLY A 1 916 ? 12.803 6.096 -39.554 1.00 92.38 916 GLY A CA 1
ATOM 7185 C C . GLY A 1 916 ? 11.465 5.752 -38.911 1.00 92.38 916 GLY A C 1
ATOM 7186 O O . GLY A 1 916 ? 10.778 6.653 -38.435 1.00 92.38 916 GLY A O 1
ATOM 7187 N N . ASP A 1 917 ? 11.132 4.467 -38.828 1.00 89.88 917 ASP A N 1
ATOM 7188 C CA . ASP A 1 917 ? 9.913 3.978 -38.183 1.00 89.88 917 ASP A CA 1
ATOM 7189 C C . ASP A 1 917 ? 9.880 4.378 -36.708 1.00 89.88 917 ASP A C 1
ATOM 7191 O O . ASP A 1 917 ? 8.879 4.910 -36.232 1.00 89.88 917 ASP A O 1
ATOM 7195 N N . PHE A 1 918 ? 11.006 4.226 -36.004 1.00 90.19 918 PHE A N 1
ATOM 7196 C CA . PHE A 1 918 ? 11.115 4.623 -34.604 1.00 90.19 918 PHE A CA 1
ATOM 7197 C C . PHE A 1 918 ? 10.920 6.133 -34.409 1.00 90.19 918 PHE A C 1
ATOM 7199 O O . PHE A 1 918 ? 10.227 6.544 -33.477 1.00 90.19 918 PHE A O 1
ATOM 7206 N N . SER A 1 919 ? 11.476 6.967 -35.296 1.00 89.38 919 SER A N 1
ATOM 7207 C CA . SER A 1 919 ? 11.244 8.419 -35.262 1.00 89.38 919 SER A CA 1
ATOM 7208 C C . SER A 1 919 ? 9.782 8.768 -35.523 1.00 89.38 919 SER A C 1
ATOM 7210 O O . SER A 1 919 ? 9.207 9.575 -34.800 1.00 89.38 919 SER A O 1
ATOM 7212 N N . ASN A 1 920 ? 9.149 8.116 -36.500 1.00 85.94 920 ASN A N 1
ATOM 7213 C CA . ASN A 1 920 ? 7.738 8.335 -36.823 1.00 85.94 920 ASN A CA 1
ATOM 7214 C C . ASN A 1 920 ? 6.805 7.916 -35.674 1.00 85.94 920 ASN A C 1
ATOM 7216 O O . ASN A 1 920 ? 5.789 8.569 -35.432 1.00 85.94 920 ASN A O 1
ATOM 7220 N N . GLU A 1 921 ? 7.148 6.835 -34.970 1.00 84.69 921 GLU A N 1
ATOM 7221 C CA . GLU A 1 921 ? 6.383 6.307 -33.839 1.00 84.69 921 GLU A CA 1
ATOM 7222 C C . GLU A 1 921 ? 6.507 7.199 -32.592 1.00 84.69 921 GLU A C 1
ATOM 7224 O O . GLU A 1 921 ? 5.513 7.450 -31.910 1.00 84.69 921 GLU A O 1
ATOM 7229 N N . THR A 1 922 ? 7.709 7.712 -32.304 1.00 84.81 922 THR A N 1
ATOM 7230 C CA . THR A 1 922 ? 8.032 8.326 -30.997 1.00 84.81 922 THR A CA 1
ATOM 7231 C C . THR A 1 922 ? 8.414 9.806 -31.038 1.00 84.81 922 THR A C 1
ATOM 7233 O O . THR A 1 922 ? 8.566 10.424 -29.988 1.00 84.81 922 THR A O 1
ATOM 7236 N N . ASN A 1 923 ? 8.589 10.388 -32.226 1.00 86.69 923 ASN A N 1
ATOM 7237 C CA . ASN A 1 923 ? 9.222 11.695 -32.454 1.00 86.69 923 ASN A CA 1
ATOM 7238 C C . ASN A 1 923 ? 10.664 11.802 -31.925 1.00 86.69 923 ASN A C 1
ATOM 7240 O O . ASN A 1 923 ? 11.186 12.905 -31.753 1.00 86.69 923 ASN A O 1
ATOM 7244 N N . TRP A 1 924 ? 11.323 10.675 -31.653 1.00 90.19 924 TRP A N 1
ATOM 7245 C CA . TRP A 1 924 ? 12.712 10.669 -31.216 1.00 90.19 924 TRP A CA 1
ATOM 7246 C C . TRP A 1 924 ? 13.655 11.085 -32.360 1.00 90.19 924 TRP A C 1
ATOM 7248 O O . TRP A 1 924 ? 13.469 10.630 -33.497 1.00 90.19 924 TRP A O 1
ATOM 7258 N N . PRO A 1 925 ? 14.682 11.918 -32.097 1.00 88.31 925 PRO A N 1
ATOM 7259 C CA . PRO A 1 925 ? 15.527 12.499 -33.138 1.00 88.31 925 PRO A CA 1
ATOM 7260 C C . PRO A 1 925 ? 16.570 11.490 -33.637 1.00 88.31 925 PRO A C 1
ATOM 7262 O O . PRO A 1 925 ? 17.714 11.462 -33.182 1.00 88.31 925 PRO A O 1
ATOM 7265 N N . THR A 1 926 ? 16.182 10.629 -34.577 1.00 90.25 926 THR A N 1
ATOM 7266 C CA . THR A 1 926 ? 17.100 9.703 -35.271 1.00 90.25 926 THR A CA 1
ATOM 7267 C C . THR A 1 926 ? 17.482 10.183 -36.674 1.00 90.25 926 THR A C 1
ATOM 7269 O O . THR A 1 926 ? 18.363 9.595 -37.305 1.00 90.25 926 THR A O 1
ATOM 7272 N N . ASP A 1 927 ? 16.869 11.259 -37.170 1.00 86.75 927 ASP A N 1
ATOM 7273 C CA . ASP A 1 927 ? 17.082 11.779 -38.525 1.00 86.75 927 ASP A CA 1
ATOM 7274 C C . ASP A 1 927 ? 18.523 12.254 -38.760 1.00 86.75 927 ASP A C 1
ATOM 7276 O O . ASP A 1 927 ? 19.083 12.025 -39.842 1.00 86.75 927 ASP A O 1
ATOM 7280 N N . THR A 1 928 ? 19.162 12.839 -37.742 1.00 85.69 928 THR A N 1
ATOM 7281 C CA . THR A 1 928 ? 20.582 13.212 -37.783 1.00 85.69 928 THR A CA 1
ATOM 7282 C C . THR A 1 928 ? 21.467 11.981 -38.006 1.00 85.69 928 THR A C 1
ATOM 7284 O O . THR A 1 928 ? 22.333 11.981 -38.887 1.00 85.69 928 THR A O 1
ATOM 7287 N N . ASP A 1 929 ? 21.226 10.900 -37.255 1.00 88.50 929 ASP A N 1
ATOM 7288 C CA . ASP A 1 929 ? 21.959 9.637 -37.393 1.00 88.50 929 ASP A CA 1
ATOM 7289 C C . ASP A 1 929 ? 21.690 8.991 -38.757 1.00 88.50 929 ASP A C 1
ATOM 7291 O O . ASP A 1 929 ? 22.632 8.570 -39.434 1.00 88.50 929 ASP A O 1
ATOM 7295 N N . ARG A 1 930 ? 20.429 8.981 -39.208 1.00 92.12 930 ARG A N 1
ATOM 7296 C CA . ARG A 1 930 ? 20.017 8.448 -40.516 1.00 92.12 930 ARG A CA 1
ATOM 7297 C C . ARG A 1 930 ? 20.735 9.170 -41.656 1.00 92.12 930 ARG A C 1
ATOM 7299 O O . ARG A 1 930 ? 21.343 8.537 -42.517 1.00 92.12 930 ARG A O 1
ATOM 7306 N N . THR A 1 931 ? 20.739 10.500 -41.623 1.00 90.00 931 THR A N 1
ATOM 7307 C CA . THR A 1 931 ? 21.418 11.342 -42.620 1.00 90.00 931 THR A CA 1
ATOM 7308 C C . THR A 1 931 ? 22.928 11.123 -42.604 1.00 90.00 931 THR A C 1
ATOM 7310 O O . THR A 1 931 ? 23.549 11.001 -43.664 1.00 90.00 931 THR A O 1
ATOM 7313 N N . ARG A 1 932 ? 23.534 11.034 -41.412 1.00 89.75 932 ARG A N 1
ATOM 7314 C CA . ARG A 1 932 ? 24.968 10.752 -41.254 1.00 89.75 932 ARG A CA 1
ATOM 7315 C C . ARG A 1 932 ? 25.343 9.397 -41.853 1.00 89.75 932 ARG A C 1
ATOM 7317 O O . ARG A 1 932 ? 26.324 9.320 -42.591 1.00 89.75 932 ARG A O 1
ATOM 7324 N N . LEU A 1 933 ? 24.577 8.348 -41.553 1.00 93.19 933 LEU A N 1
ATOM 7325 C CA . LEU A 1 933 ? 24.815 6.994 -42.057 1.00 93.19 933 LEU A CA 1
ATOM 7326 C C . LEU A 1 933 ? 24.671 6.920 -43.581 1.00 93.19 933 LEU A C 1
ATOM 7328 O O . LEU A 1 933 ? 25.553 6.377 -44.244 1.00 93.19 933 LEU A O 1
ATOM 7332 N N . LEU A 1 934 ? 23.632 7.539 -44.149 1.00 92.94 934 LEU A N 1
ATOM 7333 C CA . LEU A 1 934 ? 23.436 7.590 -45.601 1.00 92.94 934 LEU A CA 1
ATOM 7334 C C . LEU A 1 934 ? 24.606 8.280 -46.315 1.00 92.94 934 LEU A C 1
ATOM 7336 O O . LEU A 1 934 ? 25.133 7.729 -47.280 1.00 92.94 934 LEU A O 1
ATOM 7340 N N . ARG A 1 935 ? 25.068 9.435 -45.813 1.00 91.25 935 ARG A N 1
ATOM 7341 C CA . ARG A 1 935 ? 26.250 10.125 -46.367 1.00 91.25 935 ARG A CA 1
ATOM 7342 C C . ARG A 1 935 ? 27.506 9.261 -46.271 1.00 91.25 935 ARG A C 1
ATOM 7344 O O . ARG A 1 935 ? 28.265 9.170 -47.233 1.00 91.25 935 ARG A O 1
ATOM 7351 N N . LEU A 1 936 ? 27.714 8.606 -45.127 1.00 90.38 936 LEU A N 1
ATOM 7352 C CA . LEU A 1 936 ? 28.856 7.719 -44.918 1.00 90.38 936 LEU A CA 1
ATOM 7353 C C . LEU A 1 936 ? 28.854 6.564 -45.927 1.00 90.38 936 LEU A C 1
ATOM 7355 O O . LEU A 1 936 ? 29.884 6.280 -46.532 1.00 90.38 936 LEU A O 1
ATOM 7359 N N . TRP A 1 937 ? 27.718 5.902 -46.135 1.00 91.12 937 TRP A N 1
ATOM 7360 C CA . TRP A 1 937 ? 27.640 4.773 -47.059 1.00 91.12 937 TRP A CA 1
ATOM 7361 C C . TRP A 1 937 ? 27.715 5.197 -48.524 1.00 91.12 937 TRP A C 1
ATOM 7363 O O . TRP A 1 937 ? 28.319 4.474 -49.310 1.00 91.12 937 TRP A O 1
ATOM 7373 N N . GLN A 1 938 ? 27.187 6.372 -48.880 1.00 86.12 938 GLN A N 1
ATOM 7374 C CA . GLN A 1 938 ? 27.374 6.960 -50.210 1.00 86.12 938 GLN A CA 1
ATOM 7375 C C . GLN A 1 938 ? 28.847 7.264 -50.498 1.00 86.12 938 GLN A C 1
ATOM 7377 O O . GLN A 1 938 ? 29.286 7.042 -51.613 1.00 86.12 938 GLN A O 1
ATOM 7382 N N . SER A 1 939 ? 29.622 7.706 -49.501 1.00 79.50 939 SER A N 1
ATOM 7383 C CA . SER A 1 939 ? 31.063 7.964 -49.668 1.00 79.50 939 SER A CA 1
ATOM 7384 C C . SER A 1 939 ? 31.939 6.706 -49.768 1.00 79.50 939 SER A C 1
ATOM 7386 O O . SER A 1 939 ? 33.129 6.814 -50.049 1.00 79.50 939 SER A O 1
ATOM 7388 N N . ARG A 1 940 ? 31.378 5.521 -49.481 1.00 69.38 940 ARG A N 1
ATOM 7389 C CA . ARG A 1 940 ? 32.063 4.218 -49.581 1.00 69.38 940 ARG A CA 1
ATOM 7390 C C . ARG A 1 940 ? 31.768 3.479 -50.893 1.00 69.38 940 ARG A C 1
ATOM 7392 O O . ARG A 1 940 ? 32.402 2.453 -51.139 1.00 69.38 940 ARG A O 1
ATOM 7399 N N . HIS A 1 941 ? 30.796 3.962 -51.667 1.00 48.47 941 HIS A N 1
ATOM 7400 C CA . HIS A 1 941 ? 30.538 3.557 -53.050 1.00 48.47 941 HIS A CA 1
ATOM 7401 C C . HIS A 1 941 ? 31.359 4.434 -53.992 1.00 48.47 941 HIS A C 1
ATOM 7403 O O . HIS A 1 941 ? 31.796 3.887 -55.029 1.00 48.47 941 HIS A O 1
#

Radius of gyration: 38.19 Å; Cα contacts (8 Å, |Δi|>4): 1241; chains: 1; bounding box: 114×113×101 Å

Foldseek 3Di:
DDDPDPPDQDDQDQAPWDWFDQFPDPDTFTQAAAEQAQAALFLADLVQVLLQVVLLRVNRGQEYEEECPRNVLSRLLSQLVSCVVSVDDPVSHAYEYEFAANDDDPLCGHQALSNLVVRLVSSCVSSVHQAHQEYEHQAHHPPDDLLRNQVSQQVCCVSVNYVAYAYEPDWLVSLLVQVVSCVVVVGGHHAEYEYEDWLQDHCRPQPGCVCVCVPRRGAYAYEPLCVLVLQQLPCLPADDPPRQLCLPRGGPVCSVVSVVVRVVLVDPVNVLSSQLSVVLQVVQVVVVATSLLLTSLLRSLPPSHSYYHDYDNGNVVSVRNSCSVVVNVVPNPPPVSNVVNCVSSVDNDDDDPVLLVVVLSLLVVLLVVLVVVVVCDPPDDDDDDDDDDDDDDDDDDDDDDDDDDDDDDDDDDDDDDDDDDDDDDDDDDDDDDDDDDDDDDDDDDDDDDDDDDDDDDDDDDDDDDDDDDDDDDDDDPDAFPVCVVVVHDFDRVDPATVVCVVVVHDTHDDDPDDDDDDDDDDDDDDDDDDDDDDDDDDDDDDDDPPVVVQSVVLVVLSPDDDPLCDLQQDPVRHGPADDPDDPDPPPLCQPSDSNLSVLLSCQLNPVQQLLCQLAPLSCSNRVLSSVCSVPVLSSLLSSLLSCCFSPVNHCSSVVSVVVNVVVLVVQVVDPVSLQPDLSNLVSLLSVLVSLQLDPPVSRPCPSLVVNLVSVLPHPDQDACNDSNNSSVLSSLLSQLLNCLSVVAQRPDDVVSPPPPVPPPLVDDDDLSVLLSQLSVLLSLLSCLLHNDPPDDHDLVVSVVSLVVSVVSRDPQLDWDDDPDLATDGPGSSSLSSLLSSLSSQLSSLVRVDDDDPPDDPVRSVVVSLVSLQVSLVSNVRSQVSDDRLSSVVSCLSVNLNSLLSDDDPVVNVVSLVVLVVNCVVGVRPSVVSSVVSVVSVVVVD

Organism: NCBI:txid1194566

Nearest PDB structures (foldseek):
  3eb3-assembly1_A  TM=9.819E-01  e=6.666E-30  Rattus norvegicus
  3eb4-assembly1_A  TM=9.829E-01  e=7.577E-30  Rattus norvegicus
  8hw0-assembly1_A  TM=9.731E-01  e=4.964E-29  Devosia
  7wf3-assembly1_C  TM=9.801E-01  e=6.724E-28  Homo sapiens
  6ci1-assembly1_H  TM=9.577E-01  e=1.774E-20  Rattus norvegicus